Protein AF-A0A0N1NWZ0-F1 (afdb_monomer)

pLDDT: mean 82.3, std 14.48, range [29.67, 97.25]

Secondary structure (DSSP, 8-state):
-HHHHHHHHHHHHHHHHHHHTSB----TTGGGSGGGB--TTTHHHHHHHHHHHHHHHHHHHHHHHHHHHHHHHHHHTSHHHHTSHHHHEEEEEEEEGGGTSGGGHHHHH-TTEEEEEEE---HHHHHHHHHHHHHHHHHHHHHHHHHHHHHHHHHH-TT----TT-PPTT-SPEE-SSSS-S--EEHHHHHHHHHHHHHHHHHHHHHTPPPTTT-SEEEEEEEESSHHHHHHHHH----SSSSTT-SEEES--GGGB-HHHHT--HHHHHHHHHHHHHHHHHHHHTTHHHHHHHHHHT-HHHHHHH-GGGGGGGGS-HHHHHHHHHHHHHHHHHHHHHHHHHHHHHHHHHTT-SBHHHHHHHHHHHHHHHIIIIIIIIHHHSSHHHHHHHHHHH-GGGHHHHHHHHTGGGHHHHHHHHHHHHHHHHHHHHH-HHHHHHHHHIIIII--SHHHHHHHHH-PEEP-HHHHHHHHHHHHHHHHHHTTT-THHHHHHHHHHHHHHHHHHHHHHHTEE--S--TTHHHHHHHHHHHHHHHHHHHHHHHHHHHTT-HHHHHHHHHHHHHHHHHHHHHHHHHHHHHHS--SHHHHHHHHHTTTTTSS-S-----------HHHHHHHHHHHHHHHHHHTS-HHHH-TTHHHH-GGGSPPHHHHHHHH--HHHHTT-PPPPHHHHHHTTS-HHHH-PPPPEE--B-TTSHHHHHHHHHHHTT--EE-TTEEE-TTS-EEE-SS-GGGSTT--PPPP-

Structure (mmCIF, N/CA/C/O backbone):
data_AF-A0A0N1NWZ0-F1
#
_entry.id   AF-A0A0N1NWZ0-F1
#
loop_
_atom_site.group_PDB
_atom_site.id
_atom_site.type_symbol
_atom_site.label_atom_id
_atom_site.label_alt_id
_atom_site.label_comp_id
_atom_site.label_asym_id
_atom_site.label_entity_id
_atom_site.label_seq_id
_atom_site.pdbx_PDB_ins_code
_atom_site.Cartn_x
_atom_site.Cartn_y
_atom_site.Cartn_z
_atom_site.occupancy
_atom_site.B_iso_or_equiv
_atom_site.auth_seq_id
_atom_site.auth_comp_id
_atom_site.auth_asym_id
_atom_site.auth_atom_id
_atom_site.pdbx_PDB_model_num
ATOM 1 N N . MET A 1 1 ? 17.265 -8.570 -7.834 1.00 86.12 1 MET A N 1
ATOM 2 C CA . MET A 1 1 ? 18.543 -9.294 -7.674 1.00 86.12 1 MET A CA 1
ATOM 3 C C . MET A 1 1 ? 18.855 -10.140 -8.901 1.00 86.12 1 MET A C 1
ATOM 5 O O . MET A 1 1 ? 19.815 -9.799 -9.568 1.00 86.12 1 MET A O 1
ATOM 9 N N . ILE A 1 2 ? 18.051 -11.162 -9.239 1.00 88.00 2 ILE A N 1
ATOM 10 C CA . ILE A 1 2 ? 18.296 -12.056 -10.395 1.00 88.00 2 ILE A CA 1
ATOM 11 C C . ILE A 1 2 ? 18.558 -11.266 -11.688 1.00 88.00 2 ILE A C 1
ATOM 13 O O . ILE A 1 2 ? 19.605 -11.437 -12.300 1.00 88.00 2 ILE A O 1
ATOM 17 N N . ILE A 1 3 ? 17.677 -10.314 -12.025 1.00 91.25 3 ILE A N 1
ATOM 18 C CA . ILE A 1 3 ? 17.849 -9.412 -13.180 1.00 91.25 3 ILE A CA 1
ATOM 19 C C . ILE A 1 3 ? 19.208 -8.691 -13.156 1.00 91.25 3 ILE A C 1
ATOM 21 O O . ILE A 1 3 ? 19.874 -8.596 -14.181 1.00 91.25 3 ILE A O 1
ATOM 25 N N . CYS A 1 4 ? 19.647 -8.206 -11.991 1.00 92.56 4 CYS A N 1
ATOM 26 C CA . CYS A 1 4 ? 20.913 -7.486 -11.861 1.00 92.56 4 CYS A CA 1
ATOM 27 C C . CYS A 1 4 ? 22.122 -8.411 -12.039 1.00 92.56 4 CYS A C 1
ATOM 29 O O . CYS A 1 4 ? 23.080 -8.017 -12.691 1.00 92.56 4 CYS A O 1
ATOM 31 N N . VAL A 1 5 ? 22.075 -9.631 -11.490 1.00 92.19 5 VAL A N 1
ATOM 32 C CA . VAL A 1 5 ? 23.157 -10.624 -11.620 1.00 92.19 5 VAL A CA 1
ATOM 33 C C . VAL A 1 5 ? 23.299 -11.069 -13.073 1.00 92.19 5 VAL A C 1
ATOM 35 O O . VAL A 1 5 ? 24.397 -11.013 -13.615 1.00 92.19 5 VAL A O 1
ATOM 38 N N . LEU A 1 6 ? 22.190 -11.418 -13.733 1.00 90.69 6 LEU A N 1
ATOM 39 C CA . LEU A 1 6 ? 22.188 -11.739 -15.165 1.00 90.69 6 LEU A CA 1
ATOM 40 C C . LEU A 1 6 ? 22.669 -10.552 -16.002 1.00 90.69 6 LEU A C 1
ATOM 42 O O . LEU A 1 6 ? 23.452 -10.720 -16.933 1.00 90.69 6 LEU A O 1
ATOM 46 N N . GLY A 1 7 ? 22.268 -9.340 -15.620 1.00 90.50 7 GLY A N 1
ATOM 47 C CA . GLY A 1 7 ? 22.767 -8.113 -16.222 1.00 90.50 7 GLY A CA 1
ATOM 48 C C . GLY A 1 7 ? 24.275 -7.962 -16.073 1.00 90.50 7 GLY A C 1
ATOM 49 O O . GLY A 1 7 ? 24.928 -7.639 -17.055 1.00 90.50 7 GLY A O 1
ATOM 50 N N . CYS A 1 8 ? 24.858 -8.245 -14.905 1.00 93.12 8 CYS A N 1
ATOM 51 C CA . CYS A 1 8 ? 26.313 -8.224 -14.728 1.00 93.12 8 CYS A CA 1
ATOM 52 C C . CYS A 1 8 ? 26.993 -9.245 -15.648 1.00 93.12 8 CYS A C 1
ATOM 54 O O . CYS A 1 8 ? 27.936 -8.891 -16.347 1.00 93.12 8 CYS A O 1
ATOM 56 N N . LEU A 1 9 ? 26.476 -10.477 -15.713 1.00 91.56 9 LEU A N 1
ATOM 57 C CA . LEU A 1 9 ? 27.035 -11.538 -16.559 1.00 91.56 9 LEU A CA 1
ATOM 58 C C . LEU A 1 9 ? 27.003 -11.191 -18.055 1.00 91.56 9 LEU A C 1
ATOM 60 O O . LEU A 1 9 ? 27.929 -11.545 -18.776 1.00 91.56 9 LEU A O 1
ATOM 64 N N . LEU A 1 10 ? 25.969 -10.484 -18.518 1.00 90.56 10 LEU A N 1
ATOM 65 C CA . LEU A 1 10 ? 25.831 -10.085 -19.922 1.00 90.56 10 LEU A CA 1
ATOM 66 C C . LEU A 1 10 ? 26.576 -8.784 -20.250 1.00 90.56 10 LEU A C 1
ATOM 68 O O . LEU A 1 10 ? 27.261 -8.685 -21.265 1.00 90.56 10 LEU A O 1
ATOM 72 N N . THR A 1 11 ? 26.434 -7.763 -19.406 1.00 92.06 11 THR A N 1
ATOM 73 C CA . THR A 1 11 ? 26.931 -6.412 -19.701 1.00 92.06 11 THR A CA 1
ATOM 74 C C . THR A 1 11 ? 28.401 -6.235 -19.342 1.00 92.06 11 THR A C 1
ATOM 76 O O . THR A 1 11 ? 29.104 -5.537 -20.065 1.00 92.06 11 THR A O 1
ATOM 79 N N . TRP A 1 12 ? 28.909 -6.850 -18.268 1.00 93.75 12 TRP A N 1
ATOM 80 C CA . TRP A 1 12 ? 30.276 -6.587 -17.809 1.00 93.75 12 TRP A CA 1
ATOM 81 C C . TRP A 1 12 ? 31.357 -7.098 -18.761 1.00 93.75 12 TRP A C 1
ATOM 83 O O . TRP A 1 12 ? 32.248 -6.310 -19.078 1.00 93.75 12 TRP A O 1
ATOM 93 N N . PRO A 1 13 ? 31.293 -8.343 -19.274 1.00 93.88 13 PRO A N 1
ATOM 94 C CA . PRO A 1 13 ? 32.344 -8.864 -20.146 1.00 93.88 13 PRO A CA 1
ATOM 95 C C . PRO A 1 13 ? 32.468 -8.110 -21.472 1.00 93.88 13 PRO A C 1
ATOM 97 O O . PRO A 1 13 ? 33.534 -8.123 -22.077 1.00 93.88 13 PRO A O 1
ATOM 100 N N . ILE A 1 14 ? 31.392 -7.458 -21.926 1.00 92.12 14 ILE A N 1
ATOM 101 C CA . ILE A 1 14 ? 31.348 -6.825 -23.247 1.00 92.12 14 ILE A CA 1
ATOM 102 C C . ILE A 1 14 ? 31.353 -5.297 -23.139 1.00 92.12 14 ILE A C 1
ATOM 104 O O . ILE A 1 14 ? 32.201 -4.645 -23.742 1.00 92.12 14 ILE A O 1
ATOM 108 N N . LEU A 1 15 ? 30.452 -4.697 -22.355 1.00 91.44 15 LEU A N 1
ATOM 109 C CA . LEU A 1 15 ? 30.330 -3.238 -22.282 1.00 91.44 15 LEU A CA 1
ATOM 110 C C . LEU A 1 15 ? 31.455 -2.584 -21.480 1.00 91.44 15 LEU A C 1
ATOM 112 O O . LEU A 1 15 ? 31.869 -1.493 -21.854 1.00 91.44 15 LEU A O 1
ATOM 116 N N . LEU A 1 16 ? 31.989 -3.208 -20.420 1.00 91.19 16 LEU A N 1
ATOM 117 C CA . LEU A 1 16 ? 33.072 -2.573 -19.652 1.00 91.19 16 LEU A CA 1
ATOM 118 C C . LEU A 1 16 ? 34.360 -2.426 -20.478 1.00 91.19 16 LEU A C 1
ATOM 120 O O . LEU A 1 16 ? 34.889 -1.314 -20.505 1.00 91.19 16 LEU A O 1
ATOM 124 N N . PRO A 1 17 ? 34.856 -3.452 -21.205 1.00 91.75 17 PRO A N 1
ATOM 125 C CA . PRO A 1 17 ? 36.017 -3.279 -22.079 1.00 91.75 17 PRO A CA 1
ATOM 126 C C . PRO A 1 17 ? 35.769 -2.291 -23.224 1.00 91.75 17 PRO A C 1
ATOM 128 O O . PRO A 1 17 ? 36.653 -1.497 -23.557 1.00 91.75 17 PRO A O 1
ATOM 131 N N . ILE A 1 18 ? 34.567 -2.306 -23.813 1.00 90.06 18 ILE A N 1
ATOM 132 C CA . ILE A 1 18 ? 34.199 -1.402 -24.912 1.00 90.06 18 ILE A CA 1
ATOM 133 C C . ILE A 1 18 ? 34.152 0.051 -24.439 1.00 90.06 18 ILE A C 1
ATOM 135 O O . ILE A 1 18 ? 34.709 0.917 -25.115 1.00 90.06 18 ILE A O 1
ATOM 139 N N . ASN A 1 19 ? 33.561 0.305 -23.268 1.00 90.00 19 ASN A N 1
ATOM 140 C CA . ASN A 1 19 ? 33.538 1.625 -22.645 1.00 90.00 19 ASN A CA 1
ATOM 141 C C . ASN A 1 19 ? 34.951 2.066 -22.262 1.00 90.00 19 ASN A C 1
ATOM 143 O O . ASN A 1 19 ? 35.368 3.158 -22.630 1.00 90.00 19 ASN A O 1
ATOM 147 N N . ALA A 1 20 ? 35.732 1.197 -21.613 1.00 88.31 20 ALA A N 1
ATOM 148 C CA . ALA A 1 20 ? 37.081 1.523 -21.151 1.00 88.31 20 ALA A CA 1
ATOM 149 C C . ALA A 1 20 ? 38.042 1.891 -22.292 1.00 88.31 20 ALA A C 1
ATOM 151 O O . ALA A 1 20 ? 38.929 2.726 -22.115 1.00 88.31 20 ALA A O 1
ATOM 152 N N . THR A 1 21 ? 37.871 1.273 -23.461 1.00 88.25 21 THR A N 1
ATOM 153 C CA . THR A 1 21 ? 38.675 1.542 -24.662 1.00 88.25 21 THR A CA 1
ATOM 154 C C . THR A 1 21 ? 37.995 2.519 -25.627 1.00 88.25 21 THR A C 1
ATOM 156 O O . THR A 1 21 ? 38.487 2.702 -26.738 1.00 88.25 21 THR A O 1
ATOM 159 N N . GLY A 1 22 ? 36.877 3.138 -25.225 1.00 79.75 22 GLY A N 1
ATOM 160 C CA . GLY A 1 22 ? 35.958 3.916 -26.067 1.00 79.75 22 GLY A CA 1
ATOM 161 C C . GLY A 1 22 ? 36.511 5.209 -26.680 1.00 79.75 22 GLY A C 1
ATOM 162 O O . GLY A 1 22 ? 35.826 5.818 -27.506 1.00 79.75 22 GLY A O 1
ATOM 163 N N . GLY A 1 23 ? 37.742 5.589 -26.326 1.00 79.38 23 GLY A N 1
ATOM 164 C CA . GLY A 1 23 ? 38.471 6.716 -26.912 1.00 79.38 23 GLY A CA 1
ATOM 165 C C . GLY A 1 23 ? 38.087 8.093 -26.364 1.00 79.38 23 GLY A C 1
ATOM 166 O O . GLY A 1 23 ? 38.464 9.085 -26.975 1.00 79.38 23 GLY A O 1
ATOM 167 N N . GLY A 1 24 ? 37.322 8.160 -25.270 1.00 82.00 24 GLY A N 1
ATOM 168 C CA . GLY A 1 24 ? 37.056 9.400 -24.542 1.00 82.00 24 GLY A CA 1
ATOM 169 C C . GLY A 1 24 ? 38.112 9.726 -23.479 1.00 82.00 24 GLY A C 1
ATOM 170 O O . GLY A 1 24 ? 38.973 8.901 -23.155 1.00 82.00 24 GLY A O 1
ATOM 171 N N . ASP A 1 25 ? 37.999 10.937 -22.929 1.00 82.31 25 ASP A N 1
ATOM 172 C CA . ASP A 1 25 ? 38.902 11.501 -21.914 1.00 82.31 25 ASP A CA 1
ATOM 173 C C . ASP A 1 25 ? 38.365 11.342 -20.475 1.00 82.31 25 ASP A C 1
ATOM 175 O O . ASP A 1 25 ? 38.903 11.929 -19.532 1.00 82.31 25 ASP A O 1
ATOM 179 N N . ASP A 1 26 ? 37.294 10.560 -20.281 1.00 80.38 26 ASP A N 1
ATOM 180 C CA . ASP A 1 26 ? 36.695 10.356 -18.961 1.00 80.38 26 ASP A CA 1
ATOM 181 C C . ASP A 1 26 ? 37.645 9.549 -18.054 1.00 80.38 26 ASP A C 1
ATOM 183 O O . ASP A 1 26 ? 38.302 8.587 -18.470 1.00 80.38 26 ASP A O 1
ATOM 187 N N . SER A 1 27 ? 37.716 9.929 -16.774 1.00 80.56 27 SER A N 1
ATOM 188 C CA . SER A 1 27 ? 38.631 9.329 -15.794 1.00 80.56 27 SER A CA 1
ATOM 189 C C . SER A 1 27 ? 37.898 8.476 -14.750 1.00 80.56 27 SER A C 1
ATOM 191 O O . SER A 1 27 ? 36.681 8.550 -14.594 1.00 80.56 27 SER A O 1
ATOM 193 N N . GLN A 1 28 ? 38.646 7.640 -14.022 1.00 84.62 28 GLN A N 1
ATOM 194 C CA . GLN A 1 28 ? 38.130 6.811 -12.922 1.00 84.62 28 GLN A CA 1
ATOM 195 C C . GLN A 1 28 ? 36.945 5.910 -13.335 1.00 84.62 28 GLN A C 1
ATOM 197 O O . GLN A 1 28 ? 37.064 5.133 -14.281 1.00 84.62 28 GLN A O 1
ATOM 202 N N . LEU A 1 29 ? 35.826 5.968 -12.603 1.00 80.38 29 LEU A N 1
ATOM 203 C CA . LEU A 1 29 ? 34.634 5.155 -12.854 1.00 80.38 29 LEU A CA 1
ATOM 204 C C . LEU A 1 29 ? 33.858 5.619 -14.092 1.00 80.38 29 LEU A C 1
ATOM 206 O O . LEU A 1 29 ? 33.220 4.793 -14.744 1.00 80.38 29 LEU A O 1
ATOM 210 N N . ASP A 1 30 ? 33.965 6.897 -14.461 1.00 79.31 30 ASP A N 1
ATOM 211 C CA . ASP A 1 30 ? 33.263 7.454 -15.622 1.00 79.31 30 ASP A CA 1
ATOM 212 C C . ASP A 1 30 ? 33.816 6.883 -16.937 1.00 79.31 30 ASP A C 1
ATOM 214 O O . ASP A 1 30 ? 33.064 6.669 -17.889 1.00 79.31 30 ASP A O 1
ATOM 218 N N . LYS A 1 31 ? 35.093 6.469 -16.945 1.00 84.62 31 LYS A N 1
ATOM 219 C CA . LYS A 1 31 ? 35.723 5.730 -18.053 1.00 84.62 31 LYS A CA 1
ATOM 220 C C . LYS A 1 31 ? 34.989 4.428 -18.410 1.00 84.62 31 LYS A C 1
ATOM 222 O O . LYS A 1 31 ? 35.076 3.943 -19.537 1.00 84.62 31 LYS A O 1
ATOM 227 N N . LEU A 1 32 ? 34.283 3.832 -17.448 1.00 85.25 32 LEU A N 1
ATOM 228 C CA . LEU A 1 32 ? 33.542 2.578 -17.614 1.00 85.25 32 LEU A CA 1
ATOM 229 C C . LEU A 1 32 ? 32.082 2.791 -18.043 1.00 85.25 32 LEU A C 1
ATOM 231 O O . LEU A 1 32 ? 31.353 1.813 -18.238 1.00 85.25 32 LEU A O 1
ATOM 235 N N . ALA A 1 33 ? 31.638 4.038 -18.183 1.00 86.00 33 ALA A N 1
ATOM 236 C CA . ALA A 1 33 ? 30.290 4.383 -18.607 1.00 86.00 33 ALA A CA 1
ATOM 237 C C . ALA A 1 33 ? 30.215 4.650 -20.118 1.00 86.00 33 ALA A C 1
ATOM 239 O O . ALA A 1 33 ? 31.215 4.879 -20.796 1.00 86.00 33 ALA A O 1
ATOM 240 N N . PHE A 1 34 ? 28.989 4.671 -20.642 1.00 85.50 34 PHE A N 1
ATOM 241 C CA . PHE A 1 34 ? 28.687 4.980 -22.041 1.00 85.50 34 PHE A CA 1
ATOM 242 C C . PHE A 1 34 ? 29.262 6.331 -22.502 1.00 85.50 34 PHE A C 1
ATOM 244 O O . PHE A 1 34 ? 29.579 6.494 -23.679 1.00 85.50 34 PHE A O 1
ATOM 251 N N . GLY A 1 35 ? 29.395 7.303 -21.586 1.00 82.00 35 GLY A N 1
ATOM 252 C CA . GLY A 1 35 ? 29.937 8.638 -21.878 1.00 82.00 35 GLY A CA 1
ATOM 253 C C . GLY A 1 35 ? 31.284 8.596 -22.604 1.00 82.00 35 GLY A C 1
ATOM 254 O O . GLY A 1 35 ? 31.483 9.353 -23.558 1.00 82.00 35 GLY A O 1
ATOM 255 N N . ASN A 1 36 ? 32.115 7.609 -22.256 1.00 85.44 36 ASN A N 1
ATOM 256 C CA . ASN A 1 36 ? 33.469 7.440 -22.762 1.00 85.44 36 ASN A CA 1
ATOM 257 C C . ASN A 1 36 ? 33.555 6.862 -24.193 1.00 85.44 36 ASN A C 1
ATOM 259 O O . ASN A 1 36 ? 34.646 6.752 -24.752 1.00 85.44 36 ASN A O 1
ATOM 263 N N . VAL A 1 37 ? 32.432 6.470 -24.810 1.00 86.12 37 VAL A N 1
ATOM 264 C CA . VAL A 1 37 ? 32.411 5.910 -26.173 1.00 86.12 37 VAL A CA 1
ATOM 265 C C . VAL A 1 37 ? 32.231 7.025 -27.203 1.00 86.12 37 VAL A C 1
ATOM 267 O O . VAL A 1 37 ? 31.162 7.633 -27.324 1.00 86.12 37 VAL A O 1
ATOM 270 N N . VAL A 1 38 ? 33.282 7.305 -27.974 1.00 82.19 38 VAL A N 1
ATOM 271 C CA . VAL A 1 38 ? 33.262 8.318 -29.047 1.00 82.19 38 VAL A CA 1
ATOM 272 C C . VAL A 1 38 ? 32.915 7.691 -30.401 1.00 82.19 38 VAL A C 1
ATOM 274 O O . VAL A 1 38 ? 32.163 8.271 -31.181 1.00 82.19 38 VAL A O 1
ATOM 277 N N . GLU A 1 39 ? 33.416 6.486 -30.670 1.00 83.25 39 GLU A N 1
ATOM 278 C CA . GLU A 1 39 ? 33.313 5.838 -31.979 1.00 83.25 39 GLU A CA 1
ATOM 279 C C . GLU A 1 39 ? 31.931 5.210 -32.250 1.00 83.25 39 GLU A C 1
ATOM 281 O O . GLU A 1 39 ? 31.491 4.297 -31.547 1.00 83.25 39 GLU A O 1
ATOM 286 N N . SER A 1 40 ? 31.273 5.616 -33.344 1.00 82.25 40 SER A N 1
ATOM 287 C CA . SER A 1 40 ? 29.914 5.164 -33.688 1.00 82.25 40 SER A CA 1
ATOM 288 C C . SER A 1 40 ? 29.797 3.658 -33.958 1.00 82.25 40 SER A C 1
ATOM 290 O O . SER A 1 40 ? 28.736 3.079 -33.737 1.00 82.25 40 SER A O 1
ATOM 292 N N . ARG A 1 41 ? 30.872 2.991 -34.405 1.00 85.56 41 ARG A N 1
ATOM 293 C CA . ARG A 1 41 ? 30.873 1.535 -34.654 1.00 85.56 41 ARG A CA 1
ATOM 294 C C . ARG A 1 41 ? 30.724 0.727 -33.365 1.00 85.56 41 ARG A C 1
ATOM 296 O O . ARG A 1 41 ? 30.068 -0.310 -33.362 1.00 85.56 41 ARG A O 1
ATOM 303 N N . ARG A 1 42 ? 31.269 1.225 -32.255 1.00 86.50 42 ARG A N 1
ATOM 304 C CA . ARG A 1 42 ? 31.203 0.560 -30.944 1.00 86.50 42 ARG A CA 1
ATOM 305 C C . ARG A 1 42 ? 29.805 0.618 -30.327 1.00 86.50 42 ARG A C 1
ATOM 307 O O . ARG A 1 42 ? 29.451 -0.236 -29.520 1.00 86.50 42 ARG A O 1
ATOM 314 N N . LEU A 1 43 ? 28.974 1.564 -30.767 1.00 89.00 43 LEU A N 1
ATOM 315 C CA . LEU A 1 43 ? 27.588 1.711 -30.312 1.00 89.00 43 LEU A CA 1
ATOM 316 C C . LEU A 1 43 ? 26.692 0.538 -30.731 1.00 89.00 43 LEU A C 1
ATOM 318 O O . LEU A 1 43 ? 25.713 0.253 -30.043 1.00 89.00 43 LEU A O 1
ATOM 322 N N . TYR A 1 44 ? 27.048 -0.196 -31.792 1.00 91.56 44 TYR A N 1
ATOM 323 C CA . TYR A 1 44 ? 26.348 -1.432 -32.156 1.00 91.56 44 TYR A CA 1
ATOM 324 C C . TYR A 1 44 ? 26.437 -2.493 -31.056 1.00 91.56 44 TYR A C 1
ATOM 326 O O . TYR A 1 44 ? 25.473 -3.221 -30.851 1.00 91.56 44 TYR A O 1
ATOM 334 N N . ALA A 1 45 ? 27.533 -2.549 -30.292 1.00 91.44 45 ALA A N 1
ATOM 335 C CA . ALA A 1 45 ? 27.634 -3.478 -29.170 1.00 91.44 45 ALA A CA 1
ATOM 336 C C . ALA A 1 45 ? 26.622 -3.146 -28.063 1.00 91.44 45 ALA A C 1
ATOM 338 O O . ALA A 1 45 ? 25.947 -4.043 -27.560 1.00 91.44 45 ALA A O 1
ATOM 339 N N . HIS A 1 46 ? 26.446 -1.858 -27.740 1.00 91.75 46 HIS A N 1
ATOM 340 C CA . HIS A 1 46 ? 25.405 -1.419 -26.806 1.00 91.75 46 HIS A CA 1
ATOM 341 C C . HIS A 1 46 ? 24.005 -1.731 -27.330 1.00 91.75 46 HIS A C 1
ATOM 343 O O . HIS A 1 46 ? 23.164 -2.181 -26.557 1.00 91.75 46 HIS A O 1
ATOM 349 N N . ALA A 1 47 ? 23.754 -1.532 -28.627 1.00 93.50 47 ALA A N 1
ATOM 350 C CA . ALA A 1 47 ? 22.463 -1.849 -29.226 1.00 93.50 47 ALA A CA 1
ATOM 351 C C . ALA A 1 47 ? 22.156 -3.354 -29.165 1.00 93.50 47 ALA A C 1
ATOM 353 O O . ALA A 1 47 ? 21.086 -3.740 -28.703 1.00 93.50 47 ALA A O 1
ATOM 354 N N . THR A 1 48 ? 23.102 -4.213 -29.547 1.00 94.12 48 THR A N 1
ATOM 355 C CA . THR A 1 48 ? 22.928 -5.673 -29.503 1.00 94.12 48 THR A CA 1
ATOM 356 C C . THR A 1 48 ? 22.730 -6.182 -28.076 1.00 94.12 48 THR A C 1
ATOM 358 O O . THR A 1 48 ? 21.856 -7.010 -27.828 1.00 94.12 48 THR A O 1
ATOM 361 N N . ILE A 1 49 ? 23.489 -5.663 -27.109 1.00 94.38 49 ILE A N 1
ATOM 362 C CA . ILE A 1 49 ? 23.336 -6.062 -25.703 1.00 94.38 49 ILE A CA 1
ATOM 363 C C . ILE A 1 49 ? 22.020 -5.564 -25.124 1.00 94.38 49 ILE A C 1
ATOM 365 O O . ILE A 1 49 ? 21.390 -6.300 -24.370 1.00 94.38 49 ILE A O 1
ATOM 369 N N . ALA A 1 50 ? 21.564 -4.370 -25.509 1.00 94.50 50 ALA A N 1
ATOM 370 C CA . ALA A 1 50 ? 20.248 -3.884 -25.121 1.00 94.50 50 ALA A CA 1
ATOM 371 C C . ALA A 1 50 ? 19.142 -4.829 -25.610 1.00 94.50 50 ALA A C 1
ATOM 373 O O . ALA A 1 50 ? 18.280 -5.186 -24.817 1.00 94.50 50 ALA A O 1
ATOM 374 N N . TRP A 1 51 ? 19.207 -5.318 -26.853 1.00 95.06 51 TRP A N 1
ATOM 375 C CA . TRP A 1 51 ? 18.262 -6.315 -27.374 1.00 95.06 51 TRP A CA 1
ATOM 376 C C . TRP A 1 51 ? 18.239 -7.600 -26.539 1.00 95.06 51 TRP A C 1
ATOM 378 O O . TRP A 1 51 ? 17.175 -8.035 -26.096 1.00 95.06 51 TRP A O 1
ATOM 388 N N . VAL A 1 52 ? 19.411 -8.190 -26.285 1.00 94.31 52 VAL A N 1
ATOM 389 C CA . VAL A 1 52 ? 19.522 -9.440 -25.514 1.00 94.31 52 VAL A CA 1
ATOM 390 C C . VAL A 1 52 ? 19.051 -9.238 -24.073 1.00 94.31 52 VAL A C 1
ATOM 392 O O . VAL A 1 52 ? 18.273 -10.036 -23.547 1.00 94.31 52 VAL A O 1
ATOM 395 N N . PHE A 1 53 ? 19.494 -8.162 -23.422 1.00 93.88 53 PHE A N 1
ATOM 396 C CA . PHE A 1 53 ? 19.205 -7.927 -22.014 1.00 93.88 53 PHE A CA 1
ATOM 397 C C . PHE A 1 53 ? 17.752 -7.503 -21.776 1.00 93.88 53 PHE A C 1
ATOM 399 O O . PHE A 1 53 ? 17.105 -8.058 -20.889 1.00 93.88 53 PHE A O 1
ATOM 406 N N . VAL A 1 54 ? 17.204 -6.588 -22.585 1.00 94.81 54 VAL A N 1
ATOM 407 C CA . VAL A 1 54 ? 15.786 -6.196 -22.507 1.00 94.81 54 VAL A CA 1
ATOM 408 C C . VAL A 1 54 ? 14.884 -7.389 -22.801 1.00 94.81 54 VAL A C 1
ATOM 410 O O . VAL A 1 54 ? 13.965 -7.645 -22.022 1.00 94.81 54 VAL A O 1
ATOM 413 N N . GLY A 1 55 ? 15.182 -8.172 -23.845 1.00 93.12 55 GLY A N 1
ATOM 414 C CA . GLY A 1 55 ? 14.449 -9.404 -24.141 1.00 93.12 55 GLY A CA 1
ATOM 415 C C . GLY A 1 55 ? 14.450 -10.366 -22.951 1.00 93.12 55 GLY A C 1
ATOM 416 O O . GLY A 1 55 ? 13.394 -10.833 -22.526 1.00 93.12 55 GLY A O 1
ATOM 417 N N . THR A 1 56 ? 15.613 -10.574 -22.328 1.00 91.44 56 THR A N 1
ATOM 418 C CA . THR A 1 56 ? 15.744 -11.413 -21.125 1.00 91.44 56 THR A CA 1
ATOM 419 C C . THR A 1 56 ? 14.922 -10.871 -19.950 1.00 91.44 56 THR A C 1
ATOM 421 O O . THR A 1 56 ? 14.227 -11.637 -19.288 1.00 91.44 56 THR A O 1
ATOM 424 N N . ILE A 1 57 ? 14.943 -9.557 -19.690 1.00 93.06 57 ILE A N 1
ATOM 425 C CA . ILE A 1 57 ? 14.145 -8.935 -18.617 1.00 93.06 57 ILE A CA 1
ATOM 426 C C . ILE A 1 57 ? 12.652 -9.155 -18.850 1.00 93.06 57 ILE A C 1
ATOM 428 O O . ILE A 1 57 ? 11.932 -9.542 -17.930 1.00 93.06 57 ILE A O 1
ATOM 432 N N . VAL A 1 58 ? 12.181 -8.909 -20.068 1.00 92.69 58 VAL A N 1
ATOM 433 C CA . VAL A 1 58 ? 10.768 -9.030 -20.430 1.00 92.69 58 VAL A CA 1
ATOM 434 C C . VAL A 1 58 ? 10.291 -10.487 -20.308 1.00 92.69 58 VAL A C 1
ATOM 436 O O . VAL A 1 58 ? 9.191 -10.737 -19.799 1.00 92.69 58 VAL A O 1
ATOM 439 N N . LEU A 1 59 ? 11.138 -11.456 -20.670 1.00 89.25 59 LEU A N 1
ATOM 440 C CA . LEU A 1 59 ? 10.883 -12.882 -20.442 1.00 89.25 59 LEU A CA 1
ATOM 441 C C . LEU A 1 59 ? 10.841 -13.228 -18.949 1.00 89.25 59 LEU A C 1
ATOM 443 O O . LEU A 1 59 ? 9.888 -13.875 -18.518 1.00 89.25 59 LEU A O 1
ATOM 447 N N . ILE A 1 60 ? 11.789 -12.735 -18.139 1.00 89.81 60 ILE A N 1
ATOM 448 C CA . ILE A 1 60 ? 11.780 -12.919 -16.674 1.00 89.81 60 ILE A CA 1
ATOM 449 C C . ILE A 1 60 ? 10.489 -12.370 -16.073 1.00 89.81 60 ILE A C 1
ATOM 451 O O . ILE A 1 60 ? 9.830 -13.065 -15.308 1.00 89.81 60 ILE A O 1
ATOM 455 N N . ILE A 1 61 ? 10.094 -11.145 -16.432 1.00 91.56 61 ILE A N 1
ATOM 456 C CA . ILE A 1 61 ? 8.856 -10.528 -15.938 1.00 91.56 61 ILE A CA 1
ATOM 457 C C . ILE A 1 61 ? 7.653 -11.407 -16.293 1.00 91.56 61 ILE A C 1
ATOM 459 O O . ILE A 1 61 ? 6.785 -11.632 -15.454 1.00 91.56 61 ILE A O 1
ATOM 463 N N . THR A 1 62 ? 7.600 -11.931 -17.517 1.00 89.88 62 THR A N 1
ATOM 464 C CA . THR A 1 62 ? 6.497 -12.794 -17.965 1.00 89.88 62 THR A CA 1
ATOM 465 C C . THR A 1 62 ? 6.472 -14.118 -17.196 1.00 89.88 62 THR A C 1
ATOM 467 O O . THR A 1 62 ? 5.420 -14.517 -16.696 1.00 89.88 62 THR A O 1
ATOM 470 N N . ARG A 1 63 ? 7.633 -14.762 -17.038 1.00 87.06 63 ARG A N 1
ATOM 471 C CA . ARG A 1 63 ? 7.811 -16.011 -16.285 1.00 87.06 63 ARG A CA 1
ATOM 472 C C . ARG A 1 63 ? 7.418 -15.849 -14.820 1.00 87.06 63 ARG A C 1
ATOM 474 O O . ARG A 1 63 ? 6.653 -16.656 -14.306 1.00 87.06 63 ARG A O 1
ATOM 481 N N . GLU A 1 64 ? 7.884 -14.794 -14.156 1.00 88.75 64 GLU A N 1
ATOM 482 C CA . GLU A 1 64 ? 7.547 -14.518 -12.753 1.00 88.75 64 GLU A CA 1
ATOM 483 C C . GLU A 1 64 ? 6.058 -14.219 -12.560 1.00 88.75 64 GLU A C 1
ATOM 485 O O . GLU A 1 64 ? 5.467 -14.624 -11.560 1.00 88.75 64 GLU A O 1
ATOM 490 N N . ARG A 1 65 ? 5.414 -13.554 -13.525 1.00 89.81 65 ARG A N 1
ATOM 491 C CA . ARG A 1 65 ? 3.960 -13.343 -13.488 1.00 89.81 65 ARG A CA 1
ATOM 492 C C . ARG A 1 65 ? 3.196 -14.659 -13.598 1.00 89.81 65 ARG A C 1
ATOM 494 O O . ARG A 1 65 ? 2.287 -14.882 -12.805 1.00 89.81 65 ARG A O 1
ATOM 501 N N . LEU A 1 66 ? 3.581 -15.535 -14.527 1.00 86.94 66 LEU A N 1
ATOM 502 C CA . LEU A 1 66 ? 3.002 -16.878 -14.660 1.00 86.94 66 LEU A CA 1
ATOM 503 C C . LEU A 1 66 ? 3.206 -17.714 -13.392 1.00 86.94 66 LEU A C 1
ATOM 505 O O . LEU A 1 66 ? 2.264 -18.341 -12.903 1.00 86.94 66 LEU A O 1
ATOM 509 N N . PHE A 1 67 ? 4.408 -17.671 -12.818 1.00 85.81 67 PHE A N 1
ATOM 510 C CA . PHE A 1 67 ? 4.708 -18.343 -11.559 1.00 85.81 67 PHE A CA 1
ATOM 511 C C . PHE A 1 67 ? 3.846 -17.810 -10.407 1.00 85.81 67 PHE A C 1
ATOM 513 O O . PHE A 1 67 ? 3.250 -18.591 -9.672 1.00 85.81 67 PHE A O 1
ATOM 520 N N . ALA A 1 68 ? 3.704 -16.489 -10.277 1.00 88.50 68 ALA A N 1
ATOM 521 C CA . ALA A 1 68 ? 2.875 -15.880 -9.240 1.00 88.50 68 ALA A CA 1
ATOM 522 C C . ALA A 1 68 ? 1.385 -16.225 -9.381 1.00 88.50 68 ALA A C 1
ATOM 524 O O . ALA A 1 68 ? 0.707 -16.402 -8.368 1.00 88.50 68 ALA A O 1
ATOM 525 N N . ILE A 1 69 ? 0.876 -16.335 -10.614 1.00 87.75 69 ILE A N 1
ATOM 526 C CA . ILE A 1 69 ? -0.486 -16.819 -10.881 1.00 87.75 69 ILE A CA 1
ATOM 527 C C . ILE A 1 69 ? -0.615 -18.267 -10.397 1.00 87.75 69 ILE A C 1
ATOM 529 O O . ILE A 1 69 ? -1.493 -18.552 -9.589 1.00 87.75 69 ILE A O 1
ATOM 533 N N . SER A 1 70 ? 0.301 -19.142 -10.813 1.00 86.44 70 SER A N 1
ATOM 534 C CA . SER A 1 70 ? 0.294 -20.571 -10.459 1.00 86.44 70 SER A CA 1
ATOM 535 C C . SER A 1 70 ? 0.399 -20.788 -8.944 1.00 86.44 70 SER A C 1
ATOM 537 O O . SER A 1 70 ? -0.333 -21.584 -8.366 1.00 86.44 70 SER A O 1
ATOM 539 N N . LEU A 1 71 ? 1.245 -20.008 -8.266 1.00 87.62 71 LEU A N 1
ATOM 540 C CA . LEU A 1 71 ? 1.391 -20.044 -6.813 1.00 87.62 71 LEU A CA 1
ATOM 541 C C . LEU A 1 71 ? 0.130 -19.559 -6.093 1.00 87.62 71 LEU A C 1
ATOM 543 O O . LEU A 1 71 ? -0.266 -20.128 -5.078 1.00 87.62 71 LEU A O 1
ATOM 547 N N . ARG A 1 72 ? -0.513 -18.501 -6.602 1.00 88.50 72 ARG A N 1
ATOM 548 C CA . ARG A 1 72 ? -1.776 -18.015 -6.034 1.00 88.50 72 ARG A CA 1
ATOM 549 C C . ARG A 1 72 ? -2.876 -19.057 -6.182 1.00 88.50 72 ARG A C 1
ATOM 551 O O . ARG A 1 72 ? -3.658 -19.240 -5.255 1.00 88.50 72 ARG A O 1
ATOM 558 N N . ASN A 1 73 ? -2.934 -19.682 -7.346 1.00 87.31 73 ASN A N 1
ATOM 559 C CA . ASN A 1 73 ? -3.874 -20.734 -7.665 1.00 87.31 73 ASN A CA 1
ATOM 560 C C . ASN A 1 73 ? -3.714 -21.921 -6.707 1.00 87.31 73 ASN A C 1
ATOM 562 O O . ASN A 1 73 ? -4.657 -22.248 -5.994 1.00 87.31 73 ASN A O 1
ATOM 566 N N . ALA A 1 74 ? -2.488 -22.431 -6.564 1.00 87.38 74 ALA A N 1
ATOM 567 C CA . ALA A 1 74 ? -2.154 -23.501 -5.624 1.00 87.38 74 ALA A CA 1
ATOM 568 C C . ALA A 1 74 ? -2.465 -23.139 -4.166 1.00 87.38 74 ALA A C 1
ATOM 570 O O . ALA A 1 74 ? -2.914 -23.974 -3.392 1.00 87.38 74 ALA A O 1
ATOM 571 N N . TYR A 1 75 ? -2.252 -21.881 -3.769 1.00 87.25 75 TYR A N 1
ATOM 572 C CA . TYR A 1 75 ? -2.616 -21.427 -2.427 1.00 87.25 75 TYR A CA 1
ATOM 573 C C . TYR A 1 75 ? -4.135 -21.406 -2.205 1.00 87.25 75 TYR A C 1
ATOM 575 O O . TYR A 1 75 ? -4.599 -21.651 -1.093 1.00 87.25 75 TYR A O 1
ATOM 583 N N . ALA A 1 76 ? -4.915 -21.083 -3.238 1.00 86.62 76 ALA A N 1
ATOM 584 C CA . ALA A 1 76 ? -6.366 -20.984 -3.141 1.00 86.62 76 ALA A CA 1
ATOM 585 C C . ALA A 1 76 ? -7.059 -22.351 -3.038 1.00 86.62 76 ALA A C 1
ATOM 587 O O . ALA A 1 76 ? -8.134 -22.398 -2.447 1.00 86.62 76 ALA A O 1
ATOM 588 N N . THR A 1 77 ? -6.437 -23.417 -3.555 1.00 84.69 77 THR A N 1
ATOM 589 C CA . THR A 1 77 ? -6.919 -24.810 -3.494 1.00 84.69 77 THR A CA 1
ATOM 590 C C . THR A 1 77 ? -6.493 -25.555 -2.223 1.00 84.69 77 THR A C 1
ATOM 592 O O . THR A 1 77 ? -6.846 -26.713 -2.024 1.00 84.69 77 THR A O 1
ATOM 595 N N . LEU A 1 78 ? -5.727 -24.926 -1.322 1.00 85.25 78 LEU A N 1
ATOM 596 C CA . LEU A 1 78 ? -5.394 -25.547 -0.037 1.00 85.25 78 LEU A CA 1
ATOM 597 C C . LEU A 1 78 ? -6.667 -25.744 0.798 1.00 85.25 78 LEU A C 1
ATOM 599 O O . LEU A 1 78 ? -7.428 -24.796 0.995 1.00 85.25 78 LEU A O 1
ATOM 603 N N . ARG A 1 79 ? -6.841 -26.929 1.397 1.00 81.62 79 ARG A N 1
ATOM 604 C CA . ARG A 1 79 ? -8.046 -27.318 2.160 1.00 81.62 79 ARG A CA 1
ATOM 605 C C . ARG A 1 79 ? -8.457 -26.292 3.220 1.00 81.62 79 ARG A C 1
ATOM 607 O O . ARG A 1 79 ? -9.626 -25.957 3.363 1.00 81.62 79 ARG A O 1
ATOM 614 N N . HIS A 1 80 ? -7.485 -25.753 3.952 1.00 80.62 80 HIS A N 1
ATOM 615 C CA . HIS A 1 80 ? -7.696 -24.756 5.012 1.00 80.62 80 HIS A CA 1
ATOM 616 C C . HIS A 1 80 ? -7.906 -23.312 4.501 1.00 80.62 80 HIS A C 1
ATOM 618 O O . HIS A 1 80 ? -8.044 -22.373 5.297 1.00 80.62 80 HIS A O 1
ATOM 624 N N . VAL A 1 81 ? -7.788 -23.088 3.191 1.00 83.88 81 VAL A N 1
ATOM 625 C CA . VAL A 1 81 ? -8.099 -21.830 2.497 1.00 83.88 81 VAL A CA 1
ATOM 626 C C . VAL A 1 81 ? -9.457 -21.954 1.823 1.00 83.88 81 VAL A C 1
ATOM 628 O O . VAL A 1 81 ? -10.279 -21.053 1.973 1.00 83.88 81 VAL A O 1
ATOM 631 N N . GLU A 1 82 ? -9.721 -23.069 1.152 1.00 83.94 82 GLU A N 1
ATOM 632 C CA . GLU A 1 82 ? -11.013 -23.374 0.539 1.00 83.94 82 GLU A CA 1
ATOM 633 C C . GLU A 1 82 ? -12.141 -23.461 1.581 1.00 83.94 82 GLU A C 1
ATOM 635 O O . GLU A 1 82 ? -13.234 -22.929 1.370 1.00 83.94 82 GLU A O 1
ATOM 640 N N . SER A 1 83 ? -11.866 -24.066 2.744 1.00 82.94 83 SER A N 1
ATOM 641 C CA . SER A 1 83 ? -12.835 -24.172 3.841 1.00 82.94 83 SER A CA 1
ATOM 642 C C . SER A 1 83 ? -13.183 -22.831 4.494 1.00 82.94 83 SER A C 1
ATOM 644 O O . SER A 1 83 ? -14.175 -22.752 5.222 1.00 82.94 83 SER A O 1
ATOM 646 N N . ARG A 1 84 ? -12.401 -21.768 4.248 1.00 86.38 84 ARG A N 1
ATOM 647 C CA . ARG A 1 84 ? -12.660 -20.439 4.818 1.00 86.38 84 ARG A CA 1
ATOM 648 C C . ARG A 1 84 ? -13.945 -19.861 4.251 1.00 86.38 84 ARG A C 1
ATOM 650 O O . ARG A 1 84 ? -14.195 -19.920 3.045 1.00 86.38 84 ARG A O 1
ATOM 657 N N . LEU A 1 85 ? -14.704 -19.193 5.113 1.00 88.62 85 LEU A N 1
ATOM 658 C CA . LEU A 1 85 ? -15.926 -18.506 4.716 1.00 88.62 85 LEU A CA 1
ATOM 659 C C . LEU A 1 85 ? -15.614 -17.435 3.668 1.00 88.62 85 LEU A C 1
ATOM 661 O O . LEU A 1 85 ? -16.322 -17.314 2.670 1.00 88.62 85 LEU A O 1
ATOM 665 N N . SER A 1 86 ? -14.505 -16.710 3.841 1.00 89.75 86 SER A N 1
ATOM 666 C CA . SER A 1 86 ? -14.102 -15.672 2.893 1.00 89.75 86 SER A CA 1
ATOM 667 C C . SER A 1 86 ? -13.961 -16.185 1.455 1.00 89.75 86 SER A C 1
ATOM 669 O O . SER A 1 86 ? -14.382 -15.490 0.530 1.00 89.75 86 SER A O 1
ATOM 671 N N . SER A 1 87 ? -13.466 -17.406 1.239 1.00 89.69 87 SER A N 1
ATOM 672 C CA . SER A 1 87 ? -13.296 -17.998 -0.099 1.00 89.69 87 SER A CA 1
ATOM 673 C C . SER A 1 87 ? -14.618 -18.284 -0.817 1.00 89.69 87 SER A C 1
ATOM 675 O O . SER A 1 87 ? -14.682 -18.213 -2.046 1.00 89.69 87 SER A O 1
ATOM 677 N N . LYS A 1 88 ? -15.686 -18.538 -0.056 1.00 91.75 88 LYS A N 1
ATOM 678 C CA . LYS A 1 88 ? -17.034 -18.838 -0.561 1.00 91.75 88 LYS A CA 1
ATOM 679 C C . LYS A 1 88 ? -17.941 -17.611 -0.657 1.00 91.75 88 LYS A C 1
ATOM 681 O O . LYS A 1 88 ? -19.026 -17.694 -1.229 1.00 91.75 88 LYS A O 1
ATOM 686 N N . VAL A 1 89 ? -17.505 -16.469 -0.124 1.00 93.56 89 VAL A N 1
ATOM 687 C CA . VAL A 1 89 ? -18.284 -15.228 -0.088 1.00 93.56 89 VAL A CA 1
ATOM 688 C C . VAL A 1 89 ? -17.817 -14.229 -1.147 1.00 93.56 89 VAL A C 1
ATOM 690 O O . VAL A 1 89 ? -16.622 -13.967 -1.332 1.00 93.56 89 VAL A O 1
ATOM 693 N N . VAL A 1 90 ? -18.787 -13.616 -1.827 1.00 94.12 90 VAL A N 1
ATOM 694 C CA . VAL A 1 90 ? -18.565 -12.523 -2.781 1.00 94.12 90 VAL A CA 1
ATOM 695 C C . VAL A 1 90 ? -19.278 -11.262 -2.302 1.00 94.12 90 VAL A C 1
ATOM 697 O O . VAL A 1 90 ? -20.472 -11.277 -2.014 1.00 94.12 90 VAL A O 1
ATOM 700 N N . LEU A 1 91 ? -18.535 -10.159 -2.249 1.00 94.12 91 LEU A N 1
ATOM 701 C CA . LEU A 1 91 ? -19.044 -8.813 -2.025 1.00 94.12 91 LEU A CA 1
ATOM 702 C C . LEU A 1 91 ? -19.514 -8.215 -3.352 1.00 94.12 91 LEU A C 1
ATOM 704 O O . LEU A 1 91 ? -18.709 -8.005 -4.265 1.00 94.12 91 LEU A O 1
ATOM 708 N N . PHE A 1 92 ? -20.799 -7.892 -3.418 1.00 93.25 92 PHE A N 1
ATOM 709 C CA . PHE A 1 92 ? -21.426 -7.123 -4.481 1.00 93.25 92 PHE A CA 1
ATOM 710 C C . PHE A 1 92 ? -21.760 -5.726 -3.964 1.00 93.25 92 PHE A C 1
ATOM 712 O O . PHE A 1 92 ? -22.364 -5.565 -2.907 1.00 93.25 92 PHE A O 1
ATOM 719 N N . LEU A 1 93 ? -21.362 -4.704 -4.714 1.00 91.38 93 LEU A N 1
ATOM 720 C CA . LEU A 1 93 ? -21.650 -3.306 -4.393 1.00 91.38 93 LEU A CA 1
ATOM 721 C C . LEU A 1 93 ? -22.677 -2.750 -5.372 1.00 91.38 93 LEU A C 1
ATOM 723 O O . LEU A 1 93 ? -22.774 -3.232 -6.500 1.00 91.38 93 LEU A O 1
ATOM 727 N N . SER A 1 94 ? -23.421 -1.728 -4.944 1.00 89.00 94 SER A N 1
ATOM 728 C CA . SER A 1 94 ? -24.440 -1.077 -5.777 1.00 89.00 94 SER A CA 1
ATOM 729 C C . SER A 1 94 ? -25.480 -2.086 -6.286 1.00 89.00 94 SER A C 1
ATOM 731 O O . SER A 1 94 ? -25.784 -2.164 -7.476 1.00 89.00 94 SER A O 1
ATOM 733 N N . VAL A 1 95 ? -25.967 -2.924 -5.369 1.00 90.19 95 VAL A N 1
ATOM 734 C CA . VAL A 1 95 ? -26.989 -3.943 -5.628 1.00 90.19 95 VAL A CA 1
ATOM 735 C C . VAL A 1 95 ? -28.357 -3.250 -5.691 1.00 90.19 95 VAL A C 1
ATOM 737 O O . VAL A 1 95 ? -28.667 -2.496 -4.764 1.00 90.19 95 VAL A O 1
ATOM 740 N N . PRO A 1 96 ? -29.159 -3.459 -6.754 1.00 88.44 96 PRO A N 1
ATOM 741 C CA . PRO A 1 96 ? -30.511 -2.912 -6.855 1.00 88.44 96 PRO A CA 1
ATOM 742 C C . PRO A 1 96 ? -31.427 -3.434 -5.749 1.00 88.44 96 PRO A C 1
ATOM 744 O O . PRO A 1 96 ? -31.268 -4.571 -5.307 1.00 88.44 96 PRO A O 1
ATOM 747 N N . LYS A 1 97 ? -32.429 -2.634 -5.371 1.00 85.81 97 LYS A N 1
ATOM 748 C CA . LYS A 1 97 ? -33.408 -2.959 -4.324 1.00 85.81 97 LYS A CA 1
ATOM 749 C C . LYS A 1 97 ? -33.983 -4.379 -4.425 1.00 85.81 97 LYS A C 1
ATOM 751 O O . LYS A 1 97 ? -33.986 -5.094 -3.433 1.00 85.81 97 LYS A O 1
ATOM 756 N N . ASP A 1 98 ? -34.388 -4.811 -5.620 1.00 85.75 98 ASP A N 1
ATOM 757 C CA . ASP A 1 98 ? -35.015 -6.129 -5.819 1.00 85.75 98 ASP A CA 1
ATOM 758 C C . ASP A 1 98 ? -34.108 -7.313 -5.452 1.00 85.75 98 ASP A C 1
ATOM 760 O O . ASP A 1 98 ? -34.605 -8.390 -5.131 1.00 85.75 98 ASP A O 1
ATOM 764 N N . ALA A 1 99 ? -32.789 -7.120 -5.520 1.00 85.81 99 ALA A N 1
ATOM 765 C CA . ALA A 1 99 ? -31.786 -8.142 -5.238 1.00 85.81 99 ALA A CA 1
ATOM 766 C C . ALA A 1 99 ? -31.226 -8.064 -3.807 1.00 85.81 99 ALA A C 1
ATOM 768 O O . ALA A 1 99 ? -30.357 -8.864 -3.460 1.00 85.81 99 ALA A O 1
ATOM 769 N N . LEU A 1 100 ? -31.682 -7.100 -2.995 1.00 85.69 100 LEU A N 1
ATOM 770 C CA . LEU A 1 100 ? -31.342 -7.002 -1.570 1.00 85.69 100 LEU A CA 1
ATOM 771 C C . LEU A 1 100 ? -32.218 -7.911 -0.699 1.00 85.69 100 LEU A C 1
ATOM 773 O O . LEU A 1 100 ? -31.800 -8.273 0.401 1.00 85.69 100 LEU A O 1
ATOM 777 N N . ASP A 1 101 ? -33.409 -8.270 -1.180 1.00 84.06 101 ASP A N 1
ATOM 778 C CA . ASP A 1 101 ? -34.347 -9.119 -0.452 1.00 84.06 101 ASP A CA 1
ATOM 779 C C . ASP A 1 101 ? -33.869 -10.579 -0.422 1.00 84.06 101 ASP A C 1
ATOM 781 O O . ASP A 1 101 ? -33.613 -11.199 -1.459 1.00 84.06 101 ASP A O 1
ATOM 785 N N . GLU A 1 102 ? -33.797 -11.152 0.782 1.00 83.25 102 GLU A N 1
ATOM 786 C CA . GLU A 1 102 ? -33.301 -12.515 1.015 1.00 83.25 102 GLU A CA 1
ATOM 787 C C . GLU A 1 102 ? -34.177 -13.581 0.332 1.00 83.25 102 GLU A C 1
ATOM 789 O O . GLU A 1 102 ? -33.664 -14.561 -0.204 1.00 83.25 102 GLU A O 1
ATOM 794 N N . GLU A 1 103 ? -35.491 -13.352 0.236 1.00 85.69 103 GLU A N 1
ATOM 795 C CA . GLU A 1 103 ? -36.431 -14.261 -0.441 1.00 85.69 103 GLU A CA 1
ATOM 796 C C . GLU A 1 103 ? -36.136 -14.418 -1.942 1.00 85.69 103 GLU A C 1
ATOM 798 O O . GLU A 1 103 ? -36.392 -15.468 -2.535 1.00 85.69 103 GLU A O 1
ATOM 803 N N . ARG A 1 104 ? -35.568 -13.383 -2.572 1.00 86.19 104 ARG A N 1
ATOM 804 C CA . ARG A 1 104 ? -35.219 -13.379 -4.001 1.00 86.19 104 ARG A CA 1
ATOM 805 C C . ARG A 1 104 ? -33.753 -13.719 -4.248 1.00 86.19 104 ARG A C 1
ATOM 807 O O . ARG A 1 104 ? -33.309 -13.703 -5.399 1.00 86.19 104 ARG A O 1
ATOM 814 N N . LEU A 1 105 ? -33.001 -14.086 -3.210 1.00 87.56 105 LEU A N 1
ATOM 815 C CA . LEU A 1 105 ? -31.572 -14.369 -3.306 1.00 87.56 105 LEU A CA 1
ATOM 816 C C . LEU A 1 105 ? -31.266 -15.406 -4.393 1.00 87.56 105 LEU A C 1
ATOM 818 O O . LEU A 1 105 ? -30.441 -15.167 -5.271 1.00 87.56 105 LEU A O 1
ATOM 822 N N . GLN A 1 106 ? -31.965 -16.540 -4.401 1.00 89.62 106 GLN A N 1
ATOM 823 C CA . GLN A 1 106 ? -31.701 -17.598 -5.381 1.00 89.62 106 GLN A CA 1
ATOM 824 C C . GLN A 1 106 ? -32.128 -17.221 -6.806 1.00 89.62 106 GLN A C 1
ATOM 826 O O . GLN A 1 106 ? -31.538 -17.718 -7.764 1.00 89.62 106 GLN A O 1
ATOM 831 N N . GLN A 1 107 ? -33.087 -16.302 -6.969 1.00 88.44 107 GLN A N 1
ATOM 832 C CA . GLN A 1 107 ? -33.501 -15.814 -8.290 1.00 88.44 107 GLN A CA 1
ATOM 833 C C . GLN A 1 107 ? -32.385 -14.995 -8.948 1.00 88.44 107 GLN A C 1
ATOM 835 O O . GLN A 1 107 ? -32.090 -15.177 -10.127 1.00 88.44 107 GLN A O 1
ATOM 840 N N . PHE A 1 108 ? -31.722 -14.127 -8.177 1.00 86.19 108 PHE A N 1
ATOM 841 C CA . PHE A 1 108 ? -30.627 -13.292 -8.679 1.00 86.19 108 PHE A CA 1
ATOM 842 C C . PHE A 1 108 ? -29.263 -13.986 -8.637 1.00 86.19 108 PHE A C 1
ATOM 844 O O . PHE A 1 108 ? -28.389 -13.669 -9.451 1.00 86.19 108 PHE A O 1
ATOM 851 N N . PHE A 1 109 ? -29.048 -14.899 -7.682 1.00 88.50 109 PHE A N 1
ATOM 852 C CA . PHE A 1 109 ? -27.742 -15.507 -7.426 1.00 88.50 109 PHE A CA 1
ATOM 853 C C . PHE A 1 109 ? -27.598 -16.983 -7.779 1.00 88.50 109 PHE A C 1
ATOM 855 O O . PHE A 1 109 ? -26.461 -17.459 -7.842 1.00 88.50 109 PHE A O 1
ATOM 862 N N . GLY A 1 110 ? -28.694 -17.637 -8.156 1.00 88.75 110 GLY A N 1
ATOM 863 C CA . GLY A 1 110 ? -28.746 -19.050 -8.502 1.00 88.75 110 GLY A CA 1
ATOM 864 C C . GLY A 1 110 ? -28.997 -19.947 -7.283 1.00 88.75 110 GLY A C 1
ATOM 865 O O . GLY A 1 110 ? -28.896 -19.495 -6.140 1.00 88.75 110 GLY A O 1
ATOM 866 N N . PRO A 1 111 ? -29.275 -21.243 -7.510 1.00 90.12 111 PRO A N 1
ATOM 867 C CA . PRO A 1 111 ? -29.612 -22.208 -6.453 1.00 90.12 111 PRO A CA 1
ATOM 868 C C . PRO A 1 111 ? -28.441 -22.517 -5.504 1.00 90.12 111 PRO A C 1
ATOM 870 O O . PRO A 1 111 ? -28.614 -23.131 -4.451 1.00 90.12 111 PRO A O 1
ATOM 873 N N . SER A 1 112 ? -27.231 -22.114 -5.885 1.00 89.56 112 SER A N 1
ATOM 874 C CA . SER A 1 112 ? -26.010 -22.282 -5.102 1.00 89.56 112 SER A CA 1
ATOM 875 C C . SER A 1 112 ? -25.803 -21.195 -4.048 1.00 89.56 112 SER A C 1
ATOM 877 O O . SER A 1 112 ? -24.909 -21.333 -3.215 1.00 89.56 112 SER A O 1
ATOM 879 N N . ALA A 1 113 ? -26.583 -20.111 -4.089 1.00 92.12 113 ALA A N 1
ATOM 880 C CA . ALA A 1 113 ? -26.543 -19.074 -3.068 1.00 92.12 113 ALA A CA 1
ATOM 881 C C . ALA A 1 113 ? -27.207 -19.591 -1.786 1.00 92.12 113 ALA A C 1
ATOM 883 O O . ALA A 1 113 ? -28.374 -19.987 -1.794 1.00 92.12 113 ALA A O 1
ATOM 884 N N . VAL A 1 114 ? -26.439 -19.609 -0.699 1.00 91.00 114 VAL A N 1
ATOM 885 C CA . VAL A 1 114 ? -26.864 -20.152 0.597 1.00 91.00 114 VAL A CA 1
ATOM 886 C C . VAL A 1 114 ? -27.418 -19.044 1.478 1.00 91.00 114 VAL A C 1
ATOM 888 O O . VAL A 1 114 ? -28.503 -19.179 2.034 1.00 91.00 114 VAL A O 1
ATOM 891 N N . ARG A 1 115 ? -26.663 -17.950 1.610 1.00 90.44 115 ARG A N 1
ATOM 892 C CA . ARG A 1 115 ? -26.939 -16.874 2.563 1.00 90.44 115 ARG A CA 1
ATOM 893 C C . ARG A 1 115 ? -26.534 -15.530 1.987 1.00 90.44 115 ARG A C 1
ATOM 895 O O . ARG A 1 115 ? -25.604 -15.448 1.183 1.00 90.44 115 ARG A O 1
ATOM 902 N N . SER A 1 116 ? -27.184 -14.472 2.456 1.00 91.75 116 SER A N 1
ATOM 903 C CA . SER A 1 116 ? -26.768 -13.101 2.187 1.00 91.75 116 SER A CA 1
ATOM 904 C C . SER A 1 116 ? -26.664 -12.255 3.449 1.00 91.75 116 SER A C 1
ATOM 906 O O . SER A 1 116 ? -27.476 -12.390 4.358 1.00 91.75 116 SER A O 1
ATOM 908 N N . TRP A 1 117 ? -25.703 -11.331 3.474 1.00 91.50 117 TRP A N 1
ATOM 909 C CA . TRP A 1 117 ? -25.602 -10.283 4.487 1.00 91.50 117 TRP A CA 1
ATOM 910 C C . TRP A 1 117 ? -25.761 -8.921 3.826 1.00 91.50 117 TRP A C 1
ATOM 912 O O . TRP A 1 117 ? -24.892 -8.469 3.073 1.00 91.50 117 TRP A O 1
ATOM 922 N N . TYR A 1 118 ? -26.878 -8.266 4.124 1.00 89.50 118 TYR A N 1
ATOM 923 C CA . TYR A 1 118 ? -27.115 -6.883 3.741 1.00 89.50 118 TYR A CA 1
ATOM 924 C C . TYR A 1 118 ? -26.334 -5.936 4.655 1.00 89.50 118 TYR A C 1
ATOM 926 O O . TYR A 1 118 ? -26.359 -6.079 5.879 1.00 89.50 118 TYR A O 1
ATOM 934 N N . THR A 1 119 ? -25.654 -4.947 4.069 1.00 88.12 119 THR A N 1
ATOM 935 C CA . THR A 1 119 ? -24.962 -3.912 4.840 1.00 88.12 119 THR A CA 1
ATOM 936 C C . THR A 1 119 ? -25.765 -2.612 4.812 1.00 88.12 119 THR A C 1
ATOM 938 O O . THR A 1 119 ? -25.739 -1.916 3.794 1.00 88.12 119 THR A O 1
ATOM 941 N N . PRO A 1 120 ? -26.446 -2.228 5.899 1.00 84.12 120 PRO A N 1
ATOM 942 C CA . PRO A 1 120 ? -27.134 -0.944 5.960 1.00 84.12 120 PRO A CA 1
ATOM 943 C C . PRO A 1 120 ? -26.134 0.210 6.083 1.00 84.12 120 PRO A C 1
ATOM 945 O O . PRO A 1 120 ? -24.967 0.021 6.453 1.00 84.12 120 PRO A O 1
ATOM 948 N N . ASN A 1 121 ? -26.580 1.430 5.779 1.00 84.00 121 ASN A N 1
ATOM 949 C CA . ASN A 1 121 ? -25.781 2.617 6.052 1.00 84.00 121 ASN A CA 1
ATOM 950 C C . ASN A 1 121 ? -25.709 2.854 7.568 1.00 84.00 121 ASN A C 1
ATOM 952 O O . ASN A 1 121 ? -26.677 3.278 8.187 1.00 84.00 121 ASN A O 1
ATOM 956 N N . ALA A 1 122 ? -24.552 2.564 8.159 1.00 84.81 122 ALA A N 1
ATOM 957 C CA . ALA A 1 122 ? -24.313 2.686 9.595 1.00 84.81 122 ALA A CA 1
ATOM 958 C C . ALA A 1 122 ? -23.175 3.673 9.909 1.00 84.81 122 ALA A C 1
ATOM 960 O O . ALA A 1 122 ? -22.498 3.520 10.922 1.00 84.81 122 ALA A O 1
ATOM 961 N N . ALA A 1 123 ? -22.942 4.669 9.043 1.00 85.88 123 ALA A N 1
ATOM 962 C CA . ALA A 1 123 ? -21.855 5.635 9.218 1.00 85.88 123 ALA A CA 1
ATOM 963 C C . ALA A 1 123 ? -21.982 6.427 10.534 1.00 85.88 123 ALA A C 1
ATOM 965 O O . ALA A 1 123 ? -21.013 6.512 11.282 1.00 85.88 123 ALA A O 1
ATOM 966 N N . GLU A 1 124 ? -23.186 6.919 10.858 1.00 88.12 124 GLU A N 1
ATOM 967 C CA . GLU A 1 124 ? -23.451 7.624 12.125 1.00 88.12 124 GLU A CA 1
ATOM 968 C C . GLU A 1 124 ? -23.237 6.707 13.341 1.00 88.12 124 GLU A C 1
ATOM 970 O O . GLU A 1 124 ? -22.623 7.106 14.327 1.00 88.12 124 GLU A O 1
ATOM 975 N N . ILE A 1 125 ? -23.675 5.445 13.257 1.00 90.56 125 ILE A N 1
ATOM 976 C CA . ILE A 1 125 ? -23.484 4.458 14.333 1.00 90.56 125 ILE A CA 1
ATOM 977 C C . ILE A 1 125 ? -21.992 4.168 14.530 1.00 90.56 125 ILE A C 1
ATOM 979 O O . ILE A 1 125 ? -21.534 4.039 15.661 1.00 90.56 125 ILE A O 1
ATOM 983 N N . GLU A 1 126 ? -21.220 4.069 13.448 1.00 90.31 126 GLU A N 1
ATOM 984 C CA . GLU A 1 126 ? -19.773 3.859 13.510 1.00 90.31 126 GLU A CA 1
ATOM 985 C C . GLU A 1 126 ? -19.061 5.037 14.191 1.00 90.31 126 GLU A C 1
ATOM 987 O O . GLU A 1 126 ? -18.189 4.813 15.035 1.00 90.31 126 GLU A O 1
ATOM 992 N N . ASP A 1 127 ? -19.469 6.272 13.887 1.00 91.75 127 ASP A N 1
ATOM 993 C CA . ASP A 1 127 ? -18.932 7.478 14.522 1.00 91.75 127 ASP A CA 1
ATOM 994 C C . ASP A 1 127 ? -19.261 7.523 16.020 1.00 91.75 127 ASP A C 1
ATOM 996 O O . ASP A 1 127 ? -18.353 7.709 16.833 1.00 91.75 127 ASP A O 1
ATOM 1000 N N . LEU A 1 128 ? -20.506 7.228 16.409 1.00 92.81 128 LEU A N 1
ATOM 1001 C CA . LEU A 1 128 ? -20.916 7.167 17.818 1.00 92.81 128 LEU A CA 1
ATOM 1002 C C . LEU A 1 128 ? -20.241 6.019 18.585 1.00 92.81 128 LEU A C 1
ATOM 1004 O O . LEU A 1 128 ? -19.834 6.188 19.732 1.00 92.81 128 LEU A O 1
ATOM 1008 N N . VAL A 1 129 ? -20.066 4.846 17.968 1.00 93.50 129 VAL A N 1
ATOM 1009 C CA . VAL A 1 129 ? -19.341 3.717 18.577 1.00 93.50 129 VAL A CA 1
ATOM 1010 C C . VAL A 1 129 ? -17.864 4.062 18.783 1.00 93.50 129 VAL A C 1
ATOM 1012 O O . VAL A 1 129 ? -17.289 3.694 19.814 1.00 93.50 129 VAL A O 1
ATOM 1015 N N . SER A 1 130 ? -17.252 4.769 17.829 1.00 92.25 130 SER A N 1
ATOM 1016 C CA . SER A 1 130 ? -15.883 5.276 17.950 1.00 92.25 130 SER A CA 1
ATOM 1017 C C . SER A 1 130 ? -15.774 6.347 19.039 1.00 92.25 130 SER A C 1
ATOM 1019 O O . SER A 1 130 ? -14.824 6.328 19.824 1.00 92.25 130 SER A O 1
ATOM 1021 N N . GLU A 1 131 ? -16.747 7.254 19.126 1.00 93.94 131 GLU A N 1
ATOM 1022 C CA . GLU A 1 131 ? -16.823 8.266 20.179 1.00 93.94 131 GLU A CA 1
ATOM 1023 C C . GLU A 1 131 ? -16.951 7.614 21.560 1.00 93.94 131 GLU A C 1
ATOM 1025 O O . GLU A 1 131 ? -16.135 7.888 22.440 1.00 93.94 131 GLU A O 1
ATOM 1030 N N . ARG A 1 132 ? -17.878 6.661 21.727 1.00 93.56 132 ARG A N 1
ATOM 1031 C CA . ARG A 1 132 ? -18.037 5.858 22.951 1.00 93.56 132 ARG A CA 1
ATOM 1032 C C . ARG A 1 132 ? -16.723 5.193 23.363 1.00 93.56 132 ARG A C 1
ATOM 1034 O O . ARG A 1 132 ? -16.340 5.249 24.528 1.00 93.56 132 ARG A O 1
ATOM 1041 N N . ALA A 1 133 ? -16.007 4.578 22.420 1.00 91.69 133 ALA A N 1
ATOM 1042 C CA . ALA A 1 133 ? -14.717 3.951 22.706 1.00 91.69 133 ALA A CA 1
ATOM 1043 C C . ALA A 1 133 ? -13.659 4.970 23.174 1.00 91.69 133 ALA A C 1
ATOM 1045 O O . ALA A 1 133 ? -12.897 4.669 24.091 1.00 91.69 133 ALA A O 1
ATOM 1046 N N . SER A 1 134 ? -13.637 6.175 22.592 1.00 92.31 134 SER A N 1
ATOM 1047 C CA . SER A 1 134 ? -12.753 7.262 23.032 1.00 92.31 134 SER A CA 1
ATOM 1048 C C . SER A 1 134 ? -13.114 7.777 24.428 1.00 92.31 134 SER A C 1
ATOM 1050 O O . SER A 1 134 ? -12.219 8.003 25.238 1.00 92.31 134 SER A O 1
ATOM 1052 N N . LYS A 1 135 ? -14.407 7.921 24.740 1.00 92.94 135 LYS A N 1
ATOM 1053 C CA . LYS A 1 135 ? -14.890 8.338 26.068 1.00 92.94 135 LYS A CA 1
ATOM 1054 C C . LYS A 1 135 ? -14.539 7.317 27.151 1.00 92.94 135 LYS A C 1
ATOM 1056 O O . LYS A 1 135 ? -14.124 7.709 28.234 1.00 92.94 135 LYS A O 1
ATOM 1061 N N . ILE A 1 136 ? -14.612 6.021 26.841 1.00 92.25 136 ILE A N 1
ATOM 1062 C CA . ILE A 1 136 ? -14.175 4.952 27.753 1.00 92.25 136 ILE A CA 1
ATOM 1063 C C . ILE A 1 136 ? -12.662 5.013 28.005 1.00 92.25 136 ILE A C 1
ATOM 1065 O O . ILE A 1 136 ? -12.236 4.907 29.148 1.00 92.25 136 ILE A O 1
ATOM 1069 N N . ASP A 1 137 ? -11.842 5.247 26.977 1.00 91.44 137 ASP A N 1
ATOM 1070 C CA . ASP A 1 137 ? -10.388 5.417 27.156 1.00 91.44 137 ASP A CA 1
ATOM 1071 C C . ASP A 1 137 ? -10.049 6.678 27.984 1.00 91.44 137 ASP A C 1
ATOM 1073 O O . ASP A 1 137 ? -9.105 6.690 28.783 1.00 91.44 137 ASP A O 1
ATOM 1077 N N . GLN A 1 138 ? -10.859 7.738 27.852 1.00 91.75 138 GLN A N 1
ATOM 1078 C CA . GLN A 1 138 ? -10.783 8.927 28.707 1.00 91.75 138 GLN A CA 1
ATOM 1079 C C . GLN A 1 138 ? -11.180 8.620 30.158 1.00 91.75 138 GLN A C 1
ATOM 1081 O O . GLN A 1 138 ? -10.503 9.112 31.063 1.00 91.75 138 GLN A O 1
ATOM 1086 N N . LEU A 1 139 ? -12.209 7.792 30.381 1.00 91.94 139 LEU A N 1
ATOM 1087 C CA . LEU A 1 139 ? -12.653 7.365 31.712 1.00 91.94 139 LEU A CA 1
ATOM 1088 C C . LEU A 1 139 ? -11.573 6.526 32.406 1.00 91.94 139 LEU A C 1
ATOM 1090 O O . LEU A 1 139 ? -11.133 6.903 33.488 1.00 91.94 139 LEU A O 1
ATOM 1094 N N . GLU A 1 140 ? -11.035 5.501 31.734 1.00 91.94 140 GLU A N 1
ATOM 1095 C CA . GLU A 1 140 ? -9.914 4.688 32.243 1.00 91.94 140 GLU A CA 1
ATOM 1096 C C . GLU A 1 140 ? -8.704 5.569 32.606 1.00 91.94 140 GLU A C 1
ATOM 1098 O O . GLU A 1 140 ? -8.034 5.380 33.623 1.00 91.94 140 GLU A O 1
ATOM 1103 N N . SER A 1 141 ? -8.418 6.582 31.781 1.00 90.88 141 SER A N 1
ATOM 1104 C CA . SER A 1 141 ? -7.331 7.532 32.031 1.00 90.88 141 SER A CA 1
ATOM 1105 C C . SER A 1 141 ? -7.598 8.459 33.221 1.00 90.88 141 SER A C 1
ATOM 1107 O O . SER A 1 141 ? -6.644 8.884 33.882 1.00 90.88 141 SER A O 1
ATOM 1109 N N . ALA A 1 142 ? -8.855 8.830 33.466 1.00 90.12 142 ALA A N 1
ATOM 1110 C CA . ALA A 1 142 ? -9.264 9.686 34.575 1.00 90.12 142 ALA A CA 1
ATOM 1111 C C . ALA A 1 142 ? -9.261 8.915 35.903 1.00 90.12 142 ALA A C 1
ATOM 1113 O O . ALA A 1 142 ? -8.652 9.379 36.868 1.00 90.12 142 ALA A O 1
ATOM 1114 N N . GLU A 1 143 ? -9.827 7.710 35.927 1.00 89.06 143 GLU A N 1
ATOM 1115 C CA . GLU A 1 143 ? -9.846 6.830 37.101 1.00 89.06 143 GLU A CA 1
ATOM 1116 C C . GLU A 1 143 ? -8.426 6.424 37.515 1.00 89.06 143 GLU A C 1
ATOM 1118 O O . GLU A 1 143 ? -8.045 6.572 38.674 1.00 89.06 143 GLU A O 1
ATOM 1123 N N . LEU A 1 144 ? -7.554 6.094 36.556 1.00 88.88 144 LEU A N 1
ATOM 1124 C CA . LEU A 1 144 ? -6.145 5.834 36.857 1.00 88.88 144 LEU A CA 1
ATOM 1125 C C . LEU A 1 144 ? -5.426 7.050 37.472 1.00 88.88 144 LEU A C 1
ATOM 1127 O O . LEU A 1 144 ? -4.526 6.905 38.306 1.00 88.88 144 LEU A O 1
ATOM 1131 N N . LYS A 1 145 ? -5.754 8.274 37.032 1.00 88.88 145 LYS A N 1
ATOM 1132 C CA . LYS A 1 145 ? -5.186 9.495 37.632 1.00 88.88 145 LYS A CA 1
ATOM 1133 C C . LYS A 1 145 ? -5.684 9.674 39.061 1.00 88.88 145 LYS A C 1
ATOM 1135 O O . LYS A 1 145 ? -4.879 10.034 39.918 1.00 88.88 145 LYS A O 1
ATOM 1140 N N . LEU A 1 146 ? -6.968 9.420 39.308 1.00 87.56 146 LEU A N 1
ATOM 1141 C CA . LEU A 1 146 ? -7.559 9.454 40.642 1.00 87.56 146 LEU A CA 1
ATOM 1142 C C . LEU A 1 146 ? -6.825 8.485 41.579 1.00 87.56 146 LEU A C 1
ATOM 1144 O O . LEU A 1 146 ? -6.332 8.914 42.622 1.00 87.56 146 LEU A O 1
ATOM 1148 N N . GLU A 1 147 ? -6.653 7.227 41.178 1.00 84.00 147 GLU A N 1
ATOM 1149 C CA . GLU A 1 147 ? -5.949 6.222 41.981 1.00 84.00 147 GLU A CA 1
ATOM 1150 C C . GLU A 1 147 ? -4.504 6.618 42.283 1.00 84.00 147 GLU A C 1
ATOM 1152 O O . GLU A 1 147 ? -4.054 6.530 43.426 1.00 84.00 147 GLU A O 1
ATOM 1157 N N . LYS A 1 148 ? -3.772 7.137 41.290 1.00 84.94 148 LYS A N 1
ATOM 1158 C CA . LYS A 1 148 ? -2.402 7.633 41.498 1.00 84.94 148 LYS A CA 1
ATOM 1159 C C . LYS A 1 148 ? -2.350 8.822 42.451 1.00 84.94 148 LYS A C 1
ATOM 1161 O O . LYS A 1 148 ? -1.445 8.887 43.282 1.00 84.94 148 LYS A O 1
ATOM 1166 N N . ASN A 1 149 ? -3.297 9.753 42.350 1.00 84.88 149 ASN A N 1
ATOM 1167 C CA . ASN A 1 149 ? -3.378 10.908 43.242 1.00 84.88 149 ASN A CA 1
ATOM 1168 C C . ASN A 1 149 ? -3.674 10.476 44.683 1.00 84.88 149 ASN A C 1
ATOM 1170 O O . ASN A 1 149 ? -3.051 10.988 45.613 1.00 84.88 149 ASN A O 1
ATOM 1174 N N . VAL A 1 150 ? -4.585 9.517 44.869 1.00 82.56 150 VAL A N 1
ATOM 1175 C CA . VAL A 1 150 ? -4.917 8.953 46.184 1.00 82.56 150 VAL A CA 1
ATOM 1176 C C . VAL A 1 150 ? -3.731 8.180 46.755 1.00 82.56 150 VAL A C 1
ATOM 1178 O O . VAL A 1 150 ? -3.350 8.424 47.896 1.00 82.56 150 VAL A O 1
ATOM 1181 N N . ALA A 1 151 ? -3.082 7.324 45.961 1.00 79.88 151 ALA A N 1
ATOM 1182 C CA . ALA A 1 151 ? -1.895 6.584 46.382 1.00 79.88 151 ALA A CA 1
ATOM 1183 C C . ALA A 1 151 ? -0.731 7.518 46.755 1.00 79.88 151 ALA A C 1
ATOM 1185 O O . ALA A 1 151 ? -0.012 7.253 47.716 1.00 79.88 151 ALA A O 1
ATOM 1186 N N . LYS A 1 152 ? -0.562 8.634 46.033 1.00 81.38 152 LYS A N 1
ATOM 1187 C CA . LYS A 1 152 ? 0.434 9.659 46.362 1.00 81.38 152 LYS A CA 1
ATOM 1188 C C . LYS A 1 152 ? 0.103 10.364 47.680 1.00 81.38 152 LYS A C 1
ATOM 1190 O O . LYS A 1 152 ? 0.957 10.421 48.554 1.00 81.38 152 LYS A O 1
ATOM 1195 N N . LYS A 1 153 ? -1.138 10.830 47.870 1.00 78.25 153 LYS A N 1
ATOM 1196 C CA . LYS A 1 153 ? -1.551 11.477 49.129 1.00 78.25 153 LYS A CA 1
ATOM 1197 C C . LYS A 1 153 ? -1.472 10.535 50.332 1.00 78.25 153 LYS A C 1
ATOM 1199 O O . LYS A 1 153 ? -1.067 10.966 51.404 1.00 78.25 153 LYS A O 1
ATOM 1204 N N . ALA A 1 154 ? -1.813 9.259 50.152 1.00 73.31 154 ALA A N 1
ATOM 1205 C CA . ALA A 1 154 ? -1.692 8.246 51.199 1.00 73.31 154 ALA A CA 1
ATOM 1206 C C . ALA A 1 154 ? -0.232 8.026 51.639 1.00 73.31 154 ALA A C 1
ATOM 1208 O O . ALA A 1 154 ? 0.013 7.750 52.810 1.00 73.31 154 ALA A O 1
ATOM 1209 N N . ARG A 1 155 ? 0.744 8.188 50.729 1.00 71.88 155 ARG A N 1
ATOM 1210 C CA . ARG A 1 155 ? 2.174 8.206 51.088 1.00 71.88 155 ARG A CA 1
ATOM 1211 C C . ARG A 1 155 ? 2.589 9.486 51.792 1.00 71.88 155 ARG A C 1
ATOM 1213 O O . ARG A 1 155 ? 3.291 9.418 52.793 1.00 71.88 155 ARG A O 1
ATOM 1220 N N . ASP A 1 156 ? 2.175 10.628 51.252 1.00 73.06 156 ASP A N 1
ATOM 1221 C CA . ASP A 1 156 ? 2.585 11.942 51.749 1.00 73.06 156 ASP A CA 1
ATOM 1222 C C . ASP A 1 156 ? 1.970 12.246 53.135 1.00 73.06 156 ASP A C 1
ATOM 1224 O O . ASP A 1 156 ? 2.471 13.097 53.867 1.00 73.06 156 ASP A O 1
ATOM 1228 N N . SER A 1 157 ? 0.882 11.570 53.530 1.00 66.44 157 SER A N 1
ATOM 1229 C CA . SER A 1 157 ? 0.221 11.753 54.833 1.00 66.44 157 SER A CA 1
ATOM 1230 C C . SER A 1 157 ? -0.397 10.451 55.383 1.00 66.44 157 SER A C 1
ATOM 1232 O O . SER A 1 157 ? -1.598 10.228 55.228 1.00 66.44 157 SER A O 1
ATOM 1234 N N . PRO A 1 158 ? 0.384 9.610 56.093 1.00 60.50 158 PRO A N 1
ATOM 1235 C CA . PRO A 1 158 ? -0.086 8.330 56.643 1.00 60.50 158 PRO A CA 1
ATOM 1236 C C . PRO A 1 158 ? -1.020 8.439 57.867 1.00 60.50 158 PRO A C 1
ATOM 1238 O O . PRO A 1 158 ? -1.617 7.444 58.265 1.00 60.50 158 PRO A O 1
ATOM 1241 N N . GLN A 1 159 ? -1.116 9.613 58.510 1.00 50.28 159 GLN A N 1
ATOM 1242 C CA . GLN A 1 159 ? -1.730 9.766 59.843 1.00 50.28 159 GLN A CA 1
ATOM 1243 C C . GLN A 1 159 ? -3.260 9.931 59.871 1.00 50.28 159 GLN A C 1
ATOM 1245 O O . GLN A 1 159 ? -3.846 9.807 60.944 1.00 50.28 159 GLN A O 1
ATOM 1250 N N . ASN A 1 160 ? -3.941 10.128 58.736 1.00 46.25 160 ASN A N 1
ATOM 1251 C CA . ASN A 1 160 ? -5.409 10.070 58.706 1.00 46.25 160 ASN A CA 1
ATOM 1252 C C . ASN A 1 160 ? -5.867 8.620 58.520 1.00 46.25 160 ASN A C 1
ATOM 1254 O O . ASN A 1 160 ? -6.246 8.190 57.431 1.00 46.25 160 ASN A O 1
ATOM 1258 N N . GLY A 1 161 ? -5.792 7.858 59.610 1.00 39.38 161 GLY A N 1
ATOM 1259 C CA . GLY A 1 161 ? -6.370 6.527 59.696 1.00 39.38 161 GLY A CA 1
ATOM 1260 C C . GLY A 1 161 ? -7.888 6.549 59.500 1.00 39.38 161 GLY A C 1
ATOM 1261 O O . GLY A 1 161 ? -8.573 7.468 59.937 1.00 39.38 161 GLY A O 1
ATOM 1262 N N . SER A 1 162 ? -8.403 5.483 58.883 1.00 38.47 162 SER A N 1
ATOM 1263 C CA . SER A 1 162 ? -9.768 4.989 59.098 1.00 38.47 162 SER A CA 1
ATOM 1264 C C . SER A 1 162 ? -10.892 6.031 58.936 1.00 38.47 162 SER A C 1
ATOM 1266 O O . SER A 1 162 ? -11.644 6.318 59.865 1.00 38.47 162 SER A O 1
ATOM 1268 N N . GLY A 1 163 ? -11.059 6.557 57.723 1.00 35.97 163 GLY A N 1
ATOM 1269 C CA . GLY A 1 163 ? -12.228 7.350 57.342 1.00 35.97 163 GLY A CA 1
ATOM 1270 C C . GLY A 1 163 ? -12.756 6.910 55.986 1.00 35.97 163 GLY A C 1
ATOM 1271 O O . GLY A 1 163 ? -12.467 7.533 54.967 1.00 35.97 163 GLY A O 1
ATOM 1272 N N . GLY A 1 164 ? -13.508 5.809 55.953 1.00 40.94 164 GLY A N 1
ATOM 1273 C CA . GLY A 1 164 ? -14.264 5.428 54.767 1.00 40.94 164 GLY A CA 1
ATOM 1274 C C . GLY A 1 164 ? -15.250 6.534 54.377 1.00 40.94 164 GLY A C 1
ATOM 1275 O O . GLY A 1 164 ? -16.076 6.937 55.187 1.00 40.94 164 GLY A O 1
ATOM 1276 N N . GLY A 1 165 ? -15.179 7.004 53.129 1.00 43.62 165 GLY A N 1
ATOM 1277 C CA . GLY A 1 165 ? -16.363 7.533 52.442 1.00 43.62 165 GLY A CA 1
ATOM 1278 C C . GLY A 1 165 ? -16.253 8.876 51.722 1.00 43.62 165 GLY A C 1
ATOM 1279 O O . GLY A 1 165 ? -17.181 9.197 50.991 1.00 43.62 165 GLY A O 1
ATOM 1280 N N . LYS A 1 166 ? -15.180 9.668 51.856 1.00 49.47 166 LYS A N 1
ATOM 1281 C CA . LYS A 1 166 ? -15.067 10.938 51.107 1.00 49.47 166 LYS A CA 1
ATOM 1282 C C . LYS A 1 166 ? -13.695 11.109 50.470 1.00 49.47 166 LYS A C 1
ATOM 1284 O O . LYS A 1 166 ? -12.677 11.068 51.156 1.00 49.47 166 LYS A O 1
ATOM 1289 N N . TYR A 1 167 ? -13.684 11.305 49.151 1.00 55.53 167 TYR A N 1
ATOM 1290 C CA . TYR A 1 167 ? -12.493 11.672 48.390 1.00 55.53 167 TYR A CA 1
ATOM 1291 C C . TYR A 1 167 ? -11.815 12.884 49.042 1.00 55.53 167 TYR A C 1
ATOM 1293 O O . TYR A 1 167 ? -12.469 13.891 49.323 1.00 55.53 167 TYR A O 1
ATOM 1301 N N . ALA A 1 168 ? -10.506 12.807 49.294 1.00 57.00 168 ALA A N 1
ATOM 1302 C CA . ALA A 1 168 ? -9.765 13.956 49.800 1.00 57.00 168 ALA A CA 1
ATOM 1303 C C . ALA A 1 168 ? -9.823 15.095 48.766 1.00 57.00 168 ALA A C 1
ATOM 1305 O O . ALA A 1 168 ? -9.522 14.881 47.593 1.00 57.00 168 ALA A O 1
ATOM 1306 N N . HIS A 1 169 ? -10.176 16.312 49.189 1.00 50.72 169 HIS A N 1
ATOM 1307 C CA . HIS A 1 169 ? -10.368 17.459 48.293 1.00 50.72 169 HIS A CA 1
ATOM 1308 C C . HIS A 1 169 ? -9.215 17.600 47.275 1.00 50.72 169 HIS A C 1
ATOM 1310 O O . HIS A 1 169 ? -8.034 17.583 47.641 1.00 50.72 169 HIS A O 1
ATOM 1316 N N . GLY A 1 170 ? -9.543 17.686 45.982 1.00 62.44 170 GLY A N 1
ATOM 1317 C CA . GLY A 1 170 ? -8.572 17.798 44.886 1.00 62.44 170 GLY A CA 1
ATOM 1318 C C . GLY A 1 170 ? -7.859 16.500 44.468 1.00 62.44 170 GLY A C 1
ATOM 1319 O O . GLY A 1 170 ? -6.816 16.579 43.827 1.00 62.44 170 GLY A O 1
ATOM 1320 N N . THR A 1 171 ? -8.335 15.304 44.850 1.00 71.56 171 THR A N 1
ATOM 1321 C CA . THR A 1 171 ? -7.847 14.040 44.246 1.00 71.56 171 THR A CA 1
ATOM 1322 C C . THR A 1 171 ? -8.528 13.702 42.925 1.00 71.56 171 THR A C 1
ATOM 1324 O O . THR A 1 171 ? -7.887 13.084 42.070 1.00 71.56 171 THR A O 1
ATOM 1327 N N . ARG A 1 172 ? -9.797 14.100 42.759 1.00 78.81 172 ARG A N 1
ATOM 1328 C CA . ARG A 1 172 ? -10.582 13.858 41.545 1.00 78.81 172 ARG A CA 1
ATOM 1329 C C . ARG A 1 172 ? -10.135 14.783 40.404 1.00 78.81 172 ARG A C 1
ATOM 1331 O O . ARG A 1 172 ? -9.939 15.978 40.636 1.00 78.81 172 ARG A O 1
ATOM 1338 N N . PRO A 1 173 ? -9.891 14.242 39.197 1.00 80.38 173 PRO A N 1
ATOM 1339 C CA . PRO A 1 173 ? -9.482 15.042 38.053 1.00 80.38 173 PRO A CA 1
ATOM 1340 C C . PRO A 1 173 ? -10.634 15.934 37.578 1.00 80.38 173 PRO A C 1
ATOM 1342 O O . PRO A 1 173 ? -11.683 15.446 37.163 1.00 80.38 173 PRO A O 1
ATOM 1345 N N . ALA A 1 174 ? -10.411 17.245 37.588 1.00 80.25 174 ALA A N 1
ATOM 1346 C CA . ALA A 1 174 ? -11.352 18.224 37.060 1.00 80.25 174 ALA A CA 1
ATOM 1347 C C . ALA A 1 174 ? -10.932 18.715 35.668 1.00 80.25 174 ALA A C 1
ATOM 1349 O O . ALA A 1 174 ? -9.743 18.766 35.336 1.00 80.25 174 ALA A O 1
ATOM 1350 N N . SER A 1 175 ? -11.917 19.084 34.851 1.00 74.94 175 SER A N 1
ATOM 1351 C CA . SER A 1 175 ? -11.708 19.738 33.558 1.00 74.94 175 SER A CA 1
ATOM 1352 C C . SER A 1 175 ? -12.589 20.969 33.438 1.00 74.94 175 SER A C 1
ATOM 1354 O O . SER A 1 175 ? -13.733 20.967 33.892 1.00 74.94 175 SER A O 1
ATOM 1356 N N . LYS A 1 176 ? -12.067 21.994 32.767 1.00 72.25 176 LYS A N 1
ATOM 1357 C CA . LYS A 1 176 ? -12.843 23.179 32.410 1.00 72.25 176 LYS A CA 1
ATOM 1358 C C . LYS A 1 176 ? -13.568 22.958 31.081 1.00 72.25 176 LYS A C 1
ATOM 1360 O O . LYS A 1 176 ? -12.990 22.346 30.179 1.00 72.25 176 LYS A O 1
ATOM 1365 N N . PRO A 1 177 ? -14.807 23.460 30.926 1.00 64.12 177 PRO A N 1
ATOM 1366 C CA . PRO A 1 177 ? -15.567 23.321 29.684 1.00 64.12 177 PRO A CA 1
ATOM 1367 C C . PRO A 1 177 ? -14.924 24.076 28.510 1.00 64.12 177 PRO A C 1
ATOM 1369 O O . PRO A 1 177 ? -15.017 23.618 27.374 1.00 64.12 177 PRO A O 1
ATOM 1372 N N . TYR A 1 178 ? -14.222 25.182 28.778 1.00 65.12 178 TYR A N 1
ATOM 1373 C CA . TYR A 1 178 ? -13.402 25.900 27.802 1.00 65.12 178 TYR A CA 1
ATOM 1374 C C . TYR A 1 178 ? -11.951 25.980 28.276 1.00 65.12 178 TYR A C 1
ATOM 1376 O O . TYR A 1 178 ? -11.680 25.956 29.474 1.00 65.12 178 TYR A O 1
ATOM 1384 N N . TYR A 1 179 ? -11.016 26.138 27.331 1.00 62.19 179 TYR A N 1
ATOM 1385 C CA . TYR A 1 179 ? -9.562 26.100 27.570 1.00 62.19 179 TYR A CA 1
ATOM 1386 C C . TYR A 1 179 ? -9.079 27.042 28.697 1.00 62.19 179 TYR A C 1
ATOM 1388 O O . TYR A 1 179 ? -8.011 26.814 29.260 1.00 62.19 179 TYR A O 1
ATOM 1396 N N . VAL A 1 180 ? -9.856 28.083 29.040 1.00 66.19 180 VAL A N 1
ATOM 1397 C CA . VAL A 1 180 ? -9.534 29.053 30.106 1.00 66.19 180 VAL A CA 1
ATOM 1398 C C . VAL A 1 180 ? -10.739 29.440 30.993 1.00 66.19 180 VAL A C 1
ATOM 1400 O O . VAL A 1 180 ? -10.535 29.902 32.114 1.00 66.19 180 VAL A O 1
ATOM 1403 N N . PHE A 1 181 ? -11.987 29.218 30.558 1.00 57.03 181 PHE A N 1
ATOM 1404 C CA . PHE A 1 181 ? -13.197 29.737 31.221 1.00 57.03 181 PHE A CA 1
ATOM 1405 C C . PHE A 1 181 ? -14.171 28.627 31.655 1.00 57.03 181 PHE A C 1
ATOM 1407 O O . PHE A 1 181 ? -14.351 27.635 30.946 1.00 57.03 181 PHE A O 1
ATOM 1414 N N . GLY A 1 182 ? -14.827 28.834 32.800 1.00 65.25 182 GLY A N 1
ATOM 1415 C CA . GLY A 1 182 ? -15.843 27.941 33.373 1.00 65.25 182 GLY A CA 1
ATOM 1416 C C . GLY A 1 182 ? -15.451 27.344 34.727 1.00 65.25 182 GLY A C 1
ATOM 1417 O O . GLY A 1 182 ? -14.283 27.395 35.120 1.00 65.25 182 GLY A O 1
ATOM 1418 N N . GLU A 1 183 ? -16.449 26.803 35.429 1.00 75.12 183 GLU A N 1
ATOM 1419 C CA . GLU A 1 183 ? -16.263 26.056 36.678 1.00 75.12 183 GLU A CA 1
ATOM 1420 C C . GLU A 1 183 ? -15.580 24.707 36.417 1.00 75.12 183 GLU A C 1
ATOM 1422 O O . GLU A 1 183 ? -15.714 24.116 35.341 1.00 75.12 183 GLU A O 1
ATOM 1427 N N . ASP A 1 184 ? -14.822 24.242 37.409 1.00 74.25 184 ASP A N 1
ATOM 1428 C CA . ASP A 1 184 ? -14.132 22.958 37.368 1.00 74.25 184 ASP A CA 1
ATOM 1429 C C . ASP A 1 184 ? -15.160 21.830 37.538 1.00 74.25 184 ASP A C 1
ATOM 1431 O O . ASP A 1 184 ? -15.671 21.590 38.630 1.00 74.25 184 ASP A O 1
ATOM 1435 N N . ILE A 1 185 ? -15.469 21.142 36.438 1.00 80.44 185 ILE A N 1
ATOM 1436 C CA . ILE A 1 185 ? -16.400 20.011 36.426 1.00 80.44 185 ILE A CA 1
ATOM 1437 C C . ILE A 1 185 ? -15.591 18.726 36.605 1.00 80.44 185 ILE A C 1
ATOM 1439 O O . ILE A 1 185 ? -14.549 18.544 35.961 1.00 80.44 185 ILE A O 1
ATOM 1443 N N . ASP A 1 186 ? -16.075 17.819 37.452 1.00 85.38 186 ASP A N 1
ATOM 1444 C CA . ASP A 1 186 ? -15.477 16.496 37.612 1.00 85.38 186 ASP A CA 1
ATOM 1445 C C . ASP A 1 186 ? -15.542 15.718 36.289 1.00 85.38 186 ASP A C 1
ATOM 1447 O O . ASP A 1 186 ? -16.611 15.501 35.710 1.00 85.38 186 ASP A O 1
ATOM 1451 N N . THR A 1 187 ? -14.373 15.314 35.789 1.00 86.50 187 THR A N 1
ATOM 1452 C CA . THR A 1 187 ? -14.277 14.562 34.532 1.00 86.50 187 THR A CA 1
ATOM 1453 C C . THR A 1 187 ? -14.918 13.186 34.627 1.00 86.50 187 THR A C 1
ATOM 1455 O O . THR A 1 187 ? -15.490 12.734 33.638 1.00 86.50 187 THR A O 1
ATOM 1458 N N . ILE A 1 188 ? -14.845 12.530 35.789 1.00 88.12 188 ILE A N 1
ATOM 1459 C CA . ILE A 1 188 ? -15.362 11.173 35.986 1.00 88.12 188 ILE A CA 1
ATOM 1460 C C . ILE A 1 188 ? -16.888 11.212 35.966 1.00 88.12 188 ILE A C 1
ATOM 1462 O O . ILE A 1 188 ? -17.504 10.495 35.180 1.00 88.12 188 ILE A O 1
ATOM 1466 N N . ASP A 1 189 ? -17.499 12.110 36.741 1.00 89.12 189 ASP A N 1
ATOM 1467 C CA . ASP A 1 189 ? -18.961 12.232 36.800 1.00 89.12 189 ASP A CA 1
ATOM 1468 C C . ASP A 1 189 ? -19.547 12.661 35.446 1.00 89.12 189 ASP A C 1
ATOM 1470 O O . ASP A 1 189 ? -20.573 12.135 35.007 1.00 89.12 189 ASP A O 1
ATOM 1474 N N . LYS A 1 190 ? -18.858 13.562 34.731 1.00 90.12 190 LYS A N 1
ATOM 1475 C CA . LYS A 1 190 ? -19.228 13.943 33.363 1.00 90.12 190 LYS A CA 1
ATOM 1476 C C . LYS A 1 190 ? -19.225 12.738 32.419 1.00 90.12 190 LYS A C 1
ATOM 1478 O O . LYS A 1 190 ? -20.202 12.521 31.707 1.00 90.12 190 LYS A O 1
ATOM 1483 N N . LEU A 1 191 ? -18.148 11.950 32.408 1.00 91.38 191 LEU A N 1
ATOM 1484 C CA . LEU A 1 191 ? -18.024 10.783 31.529 1.00 91.38 191 LEU A CA 1
ATOM 1485 C C . LEU A 1 191 ? -19.021 9.678 31.898 1.00 91.38 191 LEU A C 1
ATOM 1487 O O . LEU A 1 191 ? -19.598 9.064 31.002 1.00 91.38 191 LEU A O 1
ATOM 1491 N N . ARG A 1 192 ? -19.282 9.473 33.193 1.00 90.81 192 ARG A N 1
ATOM 1492 C CA . ARG A 1 192 ? -20.320 8.553 33.679 1.00 90.81 192 ARG A CA 1
ATOM 1493 C C . ARG A 1 192 ? -21.711 8.947 33.207 1.00 90.81 192 ARG A C 1
ATOM 1495 O O . ARG A 1 192 ? -22.509 8.062 32.946 1.00 90.81 192 ARG A O 1
ATOM 1502 N N . LYS A 1 193 ? -21.998 10.240 33.047 1.00 91.62 193 LYS A N 1
ATOM 1503 C CA . LYS A 1 193 ? -23.269 10.702 32.477 1.00 91.62 193 LYS A CA 1
ATOM 1504 C C . LYS A 1 193 ? -23.325 10.549 30.952 1.00 91.62 193 LYS A C 1
ATOM 1506 O O . LYS A 1 193 ? -24.322 10.073 30.423 1.00 91.62 193 LYS A O 1
ATOM 1511 N N . GLU A 1 194 ? -22.254 10.911 30.249 1.00 92.62 194 GLU A N 1
ATOM 1512 C CA . GLU A 1 194 ? -22.222 10.903 28.777 1.00 92.62 194 GLU A CA 1
ATOM 1513 C C . GLU A 1 194 ? -22.205 9.484 28.172 1.00 92.62 194 GLU A C 1
ATOM 1515 O O . GLU A 1 194 ? -22.786 9.265 27.111 1.00 92.62 194 GLU A O 1
ATOM 1520 N N . ILE A 1 195 ? -21.543 8.504 28.804 1.00 93.94 195 ILE A N 1
ATOM 1521 C CA . ILE A 1 195 ? -21.408 7.144 28.243 1.00 93.94 195 ILE A CA 1
ATOM 1522 C C . ILE A 1 195 ? -22.765 6.416 28.110 1.00 93.94 195 ILE A C 1
ATOM 1524 O O . ILE A 1 195 ? -23.025 5.879 27.029 1.00 93.94 195 ILE A O 1
ATOM 1528 N N . PRO A 1 196 ? -23.642 6.385 29.132 1.00 93.31 196 PRO A N 1
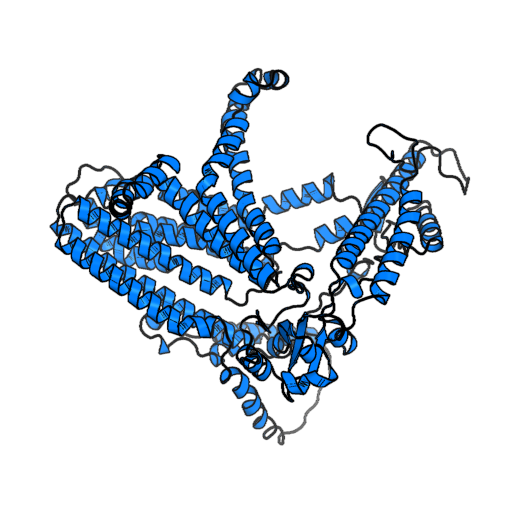ATOM 1529 C CA . PRO A 1 196 ? -24.974 5.791 29.014 1.00 93.31 196 PRO A CA 1
ATOM 1530 C C . PRO A 1 196 ? -25.872 6.522 28.016 1.00 93.31 196 PRO A C 1
ATOM 1532 O O . PRO A 1 196 ? -26.555 5.860 27.241 1.00 93.31 196 PRO A O 1
ATOM 1535 N N . GLU A 1 197 ? -25.831 7.861 27.981 1.00 93.25 197 GLU A N 1
ATOM 1536 C CA . GLU A 1 197 ? -26.577 8.669 27.000 1.00 93.25 197 GLU A CA 1
ATOM 1537 C C . GLU A 1 197 ? -26.167 8.300 25.562 1.00 93.25 197 GLU A C 1
ATOM 1539 O O . GLU A 1 197 ? -27.011 8.117 24.679 1.00 93.25 197 GLU A O 1
ATOM 1544 N N . LEU A 1 198 ? -24.862 8.117 25.327 1.00 93.12 198 LEU A N 1
ATOM 1545 C CA . LEU A 1 198 ? -24.342 7.631 24.048 1.00 93.12 198 LEU A CA 1
ATOM 1546 C C . LEU A 1 198 ? -24.781 6.191 23.751 1.00 93.12 198 LEU A C 1
ATOM 1548 O O . LEU A 1 198 ? -25.122 5.896 22.607 1.00 93.12 198 LEU A O 1
ATOM 1552 N N . GLU A 1 199 ? -24.792 5.289 24.737 1.00 92.56 199 GLU A N 1
ATOM 1553 C CA . GLU A 1 199 ? -25.243 3.906 24.529 1.00 92.56 199 GLU A CA 1
ATOM 1554 C C . GLU A 1 199 ? -26.735 3.836 24.193 1.00 92.56 199 GLU A C 1
ATOM 1556 O O . GLU A 1 199 ? -27.119 3.094 23.289 1.00 92.56 199 GLU A O 1
ATOM 1561 N N . GLU A 1 200 ? -27.572 4.630 24.861 1.00 92.62 200 GLU A N 1
ATOM 1562 C CA . GLU A 1 200 ? -29.001 4.724 24.560 1.00 92.62 200 GLU A CA 1
ATOM 1563 C C . GLU A 1 200 ? -29.227 5.249 23.139 1.00 92.62 200 GLU A C 1
ATOM 1565 O O . GLU A 1 200 ? -30.019 4.685 22.379 1.00 92.62 200 GLU A O 1
ATOM 1570 N N . ARG A 1 201 ? -28.460 6.264 22.723 1.00 92.00 201 ARG A N 1
ATOM 1571 C CA . ARG A 1 201 ? -28.495 6.772 21.347 1.00 92.00 201 ARG A CA 1
ATOM 1572 C C . ARG A 1 201 ? -28.026 5.737 20.323 1.00 92.00 201 ARG A C 1
ATOM 1574 O O . ARG A 1 201 ? -28.629 5.597 19.263 1.00 92.00 201 ARG A O 1
ATOM 1581 N N . ILE A 1 202 ? -26.973 4.980 20.627 1.00 92.38 202 ILE A N 1
ATOM 1582 C CA . ILE A 1 202 ? -26.511 3.882 19.767 1.00 92.38 202 ILE A CA 1
ATOM 1583 C C . ILE A 1 202 ? -27.592 2.800 19.668 1.00 92.38 202 ILE A C 1
ATOM 1585 O O . ILE A 1 202 ? -27.839 2.279 18.580 1.00 92.38 202 ILE A O 1
ATOM 1589 N N . LYS A 1 203 ? -28.247 2.456 20.780 1.00 92.12 203 LYS A N 1
ATOM 1590 C CA . LYS A 1 203 ? -29.309 1.450 20.820 1.00 92.12 203 LYS A CA 1
ATOM 1591 C C . LYS A 1 203 ? -30.527 1.885 20.004 1.00 92.12 203 LYS A C 1
ATOM 1593 O O . LYS A 1 203 ? -30.982 1.110 19.168 1.00 92.12 203 LYS A O 1
ATOM 1598 N N . SER A 1 204 ? -30.987 3.125 20.164 1.00 91.12 204 SER A N 1
ATOM 1599 C CA . SER A 1 204 ? -32.114 3.652 19.386 1.00 91.12 204 SER A CA 1
ATOM 1600 C C . SER A 1 204 ? -31.802 3.713 17.889 1.00 91.12 204 SER A C 1
ATOM 1602 O O . SER A 1 204 ? -32.644 3.357 17.068 1.00 91.12 204 SER A O 1
ATOM 1604 N N . LEU A 1 205 ? -30.575 4.075 17.501 1.00 89.06 205 LEU A N 1
ATOM 1605 C CA . LEU A 1 205 ? -30.163 4.027 16.096 1.00 89.06 205 LEU A CA 1
ATOM 1606 C C . LEU A 1 205 ? -30.076 2.598 15.559 1.00 89.06 205 LEU A C 1
ATOM 1608 O O . LEU A 1 205 ? -30.467 2.373 14.420 1.00 89.06 205 LEU A O 1
ATOM 1612 N N . ARG A 1 206 ? -29.612 1.629 16.362 1.00 89.44 206 ARG A N 1
ATOM 1613 C CA . ARG A 1 206 ? -29.583 0.201 15.991 1.00 89.44 206 ARG A CA 1
ATOM 1614 C C . ARG A 1 206 ? -30.979 -0.371 15.752 1.00 89.44 206 ARG A C 1
ATOM 1616 O O . ARG A 1 206 ? -31.148 -1.180 14.846 1.00 89.44 206 ARG A O 1
ATOM 1623 N N . GLU A 1 207 ? -31.960 0.045 16.545 1.00 86.94 207 GLU A N 1
ATOM 1624 C CA . GLU A 1 207 ? -33.361 -0.364 16.386 1.00 86.94 207 GLU A CA 1
ATOM 1625 C C . GLU A 1 207 ? -33.997 0.236 15.120 1.00 86.94 207 GLU A C 1
ATOM 1627 O O . GLU A 1 207 ? -34.806 -0.420 14.465 1.00 86.94 207 GLU A O 1
ATOM 1632 N N . ASN A 1 208 ? -33.571 1.442 14.730 1.00 84.62 208 ASN A N 1
ATOM 1633 C CA . ASN A 1 208 ? -34.056 2.167 13.552 1.00 84.62 208 ASN A CA 1
ATOM 1634 C C . ASN A 1 208 ? -33.246 1.910 12.266 1.00 84.62 208 ASN A C 1
ATOM 1636 O O . ASN A 1 208 ? -33.414 2.629 11.279 1.00 84.62 208 ASN A O 1
ATOM 1640 N N . VAL A 1 209 ? -32.358 0.912 12.248 1.00 80.69 209 VAL A N 1
ATOM 1641 C CA . VAL A 1 209 ? -31.539 0.604 11.066 1.00 80.69 209 VAL A CA 1
ATOM 1642 C C . VAL A 1 209 ? -32.422 0.234 9.873 1.00 80.69 209 VAL A C 1
ATOM 1644 O O . VAL A 1 209 ? -33.349 -0.572 9.987 1.00 80.69 209 VAL A O 1
ATOM 1647 N N . GLU A 1 210 ? -32.100 0.805 8.708 1.00 69.25 210 GLU A N 1
ATOM 1648 C CA . GLU A 1 210 ? -32.802 0.531 7.454 1.00 69.25 210 GLU A CA 1
ATOM 1649 C C . GLU A 1 210 ? -32.859 -0.973 7.162 1.00 69.25 210 GLU A C 1
ATOM 1651 O O . GLU A 1 210 ? -31.842 -1.671 7.122 1.00 69.25 210 GLU A O 1
ATOM 1656 N N . ARG A 1 211 ? -34.075 -1.472 6.925 1.00 71.56 211 ARG A N 1
ATOM 1657 C CA . ARG A 1 211 ? -34.301 -2.851 6.486 1.00 71.56 211 ARG A CA 1
ATOM 1658 C C . ARG A 1 211 ? -33.955 -2.992 4.991 1.00 71.56 211 ARG A C 1
ATOM 1660 O O . ARG A 1 211 ? -34.153 -2.031 4.244 1.00 71.56 211 ARG A O 1
ATOM 1667 N N . PRO A 1 212 ? -33.513 -4.180 4.532 1.00 60.47 212 PRO A N 1
ATOM 1668 C CA . PRO A 1 212 ? -33.041 -4.425 3.158 1.00 60.47 212 PRO A CA 1
ATOM 1669 C C . PRO A 1 212 ? -34.001 -3.975 2.036 1.00 60.47 212 PRO A C 1
ATOM 1671 O O . PRO A 1 212 ? -33.536 -3.572 0.975 1.00 60.47 212 PRO A O 1
ATOM 1674 N N . GLY A 1 213 ? -35.315 -3.920 2.290 1.00 60.22 213 GLY A N 1
ATOM 1675 C CA . GLY A 1 213 ? -36.336 -3.464 1.334 1.00 60.22 213 GLY A CA 1
ATOM 1676 C C . GLY A 1 213 ? -36.669 -1.960 1.346 1.00 60.22 213 GLY A C 1
ATOM 1677 O O . GLY A 1 213 ? -37.607 -1.538 0.666 1.00 60.22 213 GLY A O 1
ATOM 1678 N N . VAL A 1 214 ? -35.967 -1.122 2.116 1.00 64.56 214 VAL A N 1
ATOM 1679 C CA . VAL A 1 214 ? -36.192 0.343 2.145 1.00 64.56 214 VAL A CA 1
ATOM 1680 C C . VAL A 1 214 ? -35.149 1.086 1.306 1.00 64.56 214 VAL A C 1
ATOM 1682 O O . VAL A 1 214 ? -35.484 2.049 0.612 1.00 64.56 214 VAL A O 1
ATOM 1685 N N . ALA A 1 215 ? -33.905 0.607 1.306 1.00 66.50 215 ALA A N 1
ATOM 1686 C CA . ALA A 1 215 ? -32.804 1.237 0.590 1.00 66.50 215 ALA A CA 1
ATOM 1687 C C . ALA A 1 215 ? -32.955 1.125 -0.939 1.00 66.50 215 ALA A C 1
ATOM 1689 O O . ALA A 1 215 ? -33.384 0.106 -1.480 1.00 66.50 215 ALA A O 1
ATOM 1690 N N . LYS A 1 216 ? -32.560 2.183 -1.660 1.00 69.38 216 LYS A N 1
ATOM 1691 C CA . LYS A 1 216 ? -32.559 2.199 -3.138 1.00 69.38 216 LYS A CA 1
ATOM 1692 C C . LYS A 1 216 ? -31.475 1.289 -3.729 1.00 69.38 216 LYS A C 1
ATOM 1694 O O . LYS A 1 216 ? -31.689 0.667 -4.766 1.00 69.38 216 LYS A O 1
ATOM 1699 N N . SER A 1 217 ? -30.322 1.225 -3.066 1.00 75.31 217 SER A N 1
ATOM 1700 C CA . SER A 1 217 ? -29.195 0.359 -3.414 1.00 75.31 217 SER A CA 1
ATOM 1701 C C . SER A 1 217 ? -28.294 0.149 -2.201 1.00 75.31 217 SER A C 1
ATOM 1703 O O . SER A 1 217 ? -28.203 1.047 -1.364 1.00 75.31 217 SER A O 1
ATOM 1705 N N . GLY A 1 218 ? -27.577 -0.972 -2.132 1.00 84.38 218 GLY A N 1
ATOM 1706 C CA . GLY A 1 218 ? -26.644 -1.231 -1.031 1.00 84.38 218 GLY A CA 1
ATOM 1707 C C . GLY A 1 218 ? -25.516 -2.192 -1.387 1.00 84.38 218 GLY A C 1
ATOM 1708 O O . GLY A 1 218 ? -25.408 -2.647 -2.530 1.00 84.38 218 GLY A O 1
ATOM 1709 N N . ALA A 1 219 ? -24.656 -2.482 -0.411 1.00 90.50 219 ALA A N 1
ATOM 1710 C CA . ALA A 1 219 ? -23.716 -3.593 -0.504 1.00 90.50 219 ALA A CA 1
ATOM 1711 C C . ALA A 1 219 ? -24.314 -4.880 0.075 1.00 90.50 219 ALA A C 1
ATOM 1713 O O . ALA A 1 219 ? -25.049 -4.868 1.067 1.00 90.50 219 ALA A O 1
ATOM 1714 N N . LEU A 1 220 ? -23.980 -5.991 -0.572 1.00 92.25 220 LEU A N 1
ATOM 1715 C CA . LEU A 1 220 ? -24.468 -7.319 -0.243 1.00 92.25 220 LEU A CA 1
ATOM 1716 C C . LEU A 1 220 ? -23.301 -8.303 -0.288 1.00 92.25 220 LEU A C 1
ATOM 1718 O O . LEU A 1 220 ? -22.608 -8.412 -1.302 1.00 92.25 220 LEU A O 1
ATOM 1722 N N . PHE A 1 221 ? -23.097 -9.037 0.798 1.00 94.50 221 PHE A N 1
ATOM 1723 C CA . PHE A 1 221 ? -22.246 -10.221 0.789 1.00 94.50 221 PHE A CA 1
ATOM 1724 C C . PHE A 1 221 ? -23.117 -11.438 0.509 1.00 94.50 221 PHE A C 1
ATOM 1726 O O . PHE A 1 221 ? -24.167 -11.579 1.127 1.00 94.50 221 PHE A O 1
ATOM 1733 N N . VAL A 1 222 ? -22.694 -12.311 -0.400 1.00 93.94 222 VAL A N 1
ATOM 1734 C CA . VAL A 1 222 ? -23.420 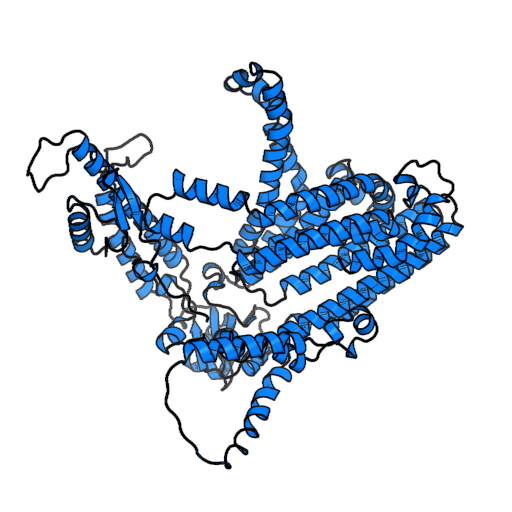-13.547 -0.725 1.00 93.94 222 VAL A CA 1
ATOM 1735 C C . VAL A 1 222 ? -22.493 -14.741 -0.574 1.00 93.94 222 VAL A C 1
ATOM 1737 O O . VAL A 1 222 ? -21.403 -14.750 -1.147 1.00 93.94 222 VAL A O 1
ATOM 1740 N N . GLU A 1 223 ? -22.936 -15.725 0.203 1.00 94.12 223 GLU A N 1
ATOM 1741 C CA . GLU A 1 223 ? -22.288 -17.020 0.407 1.00 94.12 223 GLU A CA 1
ATOM 1742 C C . GLU A 1 223 ? -22.760 -18.031 -0.636 1.00 94.12 223 GLU A C 1
ATOM 1744 O O . GLU A 1 223 ? -23.962 -18.185 -0.871 1.00 94.12 223 GLU A O 1
ATOM 1749 N N . PHE A 1 224 ? -21.810 -18.754 -1.222 1.00 93.31 224 PHE A N 1
ATOM 1750 C CA . PHE A 1 224 ? -22.063 -19.858 -2.142 1.00 93.31 224 PHE A CA 1
ATOM 1751 C C . PHE A 1 224 ? -21.639 -21.192 -1.520 1.00 93.31 224 PHE A C 1
ATOM 1753 O O . PHE A 1 224 ? -20.760 -21.228 -0.661 1.00 93.31 224 PHE A O 1
ATOM 1760 N N . LYS A 1 225 ? -22.232 -22.305 -1.970 1.00 90.88 225 LYS A N 1
ATOM 1761 C CA . LYS A 1 225 ? -21.891 -23.648 -1.459 1.00 90.88 225 LYS A CA 1
ATOM 1762 C C . LYS A 1 225 ? -20.410 -23.981 -1.678 1.00 90.88 225 LYS A C 1
ATOM 1764 O O . LYS A 1 225 ? -19.743 -24.487 -0.772 1.00 90.88 225 LYS A O 1
ATOM 1769 N N . THR A 1 226 ? -19.891 -23.652 -2.862 1.00 90.56 226 THR A N 1
ATOM 1770 C CA . THR A 1 226 ? -18.503 -23.931 -3.266 1.00 90.56 226 THR A CA 1
ATOM 1771 C C . THR A 1 226 ? -17.747 -22.667 -3.689 1.00 90.56 226 THR A C 1
ATOM 1773 O O . THR A 1 226 ? -18.328 -21.698 -4.190 1.00 90.56 226 THR A O 1
ATOM 1776 N N . GLN A 1 227 ? -16.416 -22.685 -3.546 1.00 90.12 227 GLN A N 1
ATOM 1777 C CA . GLN A 1 227 ? -15.547 -21.605 -4.033 1.00 90.12 227 GLN A CA 1
ATOM 1778 C C . GLN A 1 227 ? -15.641 -21.452 -5.563 1.00 90.12 227 GLN A C 1
ATOM 1780 O O . GLN A 1 227 ? -15.616 -20.332 -6.081 1.00 90.12 227 GLN A O 1
ATOM 1785 N N . ALA A 1 228 ? -15.820 -22.558 -6.295 1.00 90.06 228 ALA A N 1
ATOM 1786 C CA . ALA A 1 228 ? -16.014 -22.552 -7.744 1.00 90.06 228 ALA A CA 1
ATOM 1787 C C . ALA A 1 228 ? -17.252 -21.738 -8.161 1.00 90.06 228 ALA A C 1
ATOM 1789 O O . ALA A 1 228 ? -17.193 -20.919 -9.082 1.00 90.06 228 ALA A O 1
ATOM 1790 N N . GLU A 1 229 ? -18.376 -21.899 -7.464 1.00 90.81 229 GLU A N 1
ATOM 1791 C CA . GLU A 1 229 ? -19.600 -21.136 -7.733 1.00 90.81 229 GLU A CA 1
ATOM 1792 C C . GLU A 1 229 ? -19.448 -19.653 -7.391 1.00 90.81 229 GLU A C 1
ATOM 1794 O O . GLU A 1 229 ? -19.891 -18.803 -8.168 1.00 90.81 229 GLU A O 1
ATOM 1799 N N . ALA A 1 230 ? -18.745 -19.328 -6.302 1.00 91.50 230 ALA A N 1
ATOM 1800 C CA . ALA A 1 230 ? -18.392 -17.949 -5.974 1.00 91.50 230 ALA A CA 1
ATOM 1801 C C . ALA A 1 230 ? -17.576 -17.290 -7.108 1.00 91.50 230 ALA A C 1
ATOM 1803 O O . ALA A 1 230 ? -17.857 -16.157 -7.516 1.00 91.50 230 ALA A O 1
ATOM 1804 N N . GLN A 1 231 ? -16.610 -18.008 -7.695 1.00 91.00 231 GLN A N 1
ATOM 1805 C CA . GLN A 1 231 ? -15.845 -17.524 -8.852 1.00 91.00 231 GLN A CA 1
ATOM 1806 C C . GLN A 1 231 ? -16.698 -17.389 -10.124 1.00 91.00 231 GLN A C 1
ATOM 1808 O O . GLN A 1 231 ? -16.519 -16.429 -10.883 1.00 91.00 231 GLN A O 1
ATOM 1813 N N . ARG A 1 232 ? -17.663 -18.289 -10.361 1.00 90.50 232 ARG A N 1
ATOM 1814 C CA . ARG A 1 232 ? -18.634 -18.146 -11.466 1.00 90.50 232 ARG A CA 1
ATOM 1815 C C . ARG A 1 232 ? -19.487 -16.890 -11.290 1.00 90.50 232 ARG A C 1
ATOM 1817 O O . ARG A 1 232 ? -19.613 -16.095 -12.226 1.00 90.50 232 ARG A O 1
ATOM 1824 N N . ALA A 1 233 ? -20.004 -16.663 -10.084 1.00 90.06 233 ALA A N 1
ATOM 1825 C CA . ALA A 1 233 ? -20.799 -15.484 -9.754 1.00 90.06 233 ALA A CA 1
ATOM 1826 C C . ALA A 1 233 ? -20.009 -14.182 -9.967 1.00 90.06 233 ALA A C 1
ATOM 1828 O O . ALA A 1 233 ? -20.531 -13.221 -10.541 1.00 90.06 233 ALA A O 1
ATOM 1829 N N . LEU A 1 234 ? -18.723 -14.180 -9.603 1.00 89.56 234 LEU A N 1
ATOM 1830 C CA . LEU A 1 234 ? -17.808 -13.053 -9.784 1.00 89.56 234 LEU A CA 1
ATOM 1831 C C . LEU A 1 234 ? -17.639 -12.638 -11.260 1.00 89.56 234 LEU A C 1
ATOM 1833 O O . LEU A 1 234 ? -17.469 -11.448 -11.544 1.00 89.56 234 LEU A O 1
ATOM 1837 N N . LYS A 1 235 ? -17.689 -13.594 -12.199 1.00 87.88 235 LYS A N 1
ATOM 1838 C CA . LYS A 1 235 ? -17.565 -13.340 -13.647 1.00 87.88 235 LYS A CA 1
ATOM 1839 C C . LYS A 1 235 ? -18.907 -13.004 -14.308 1.00 87.88 235 LYS A C 1
ATOM 1841 O O . LYS A 1 235 ? -18.942 -12.132 -15.176 1.00 87.88 235 LYS A O 1
ATOM 1846 N N . SER A 1 236 ? -20.008 -13.620 -13.876 1.00 84.81 236 SER A N 1
ATOM 1847 C CA . SER A 1 236 ? -21.335 -13.451 -14.495 1.00 84.81 236 SER A CA 1
ATOM 1848 C C . SER A 1 236 ? -21.840 -11.997 -14.480 1.00 84.81 236 SER A C 1
ATOM 1850 O O . SER A 1 236 ? -21.833 -11.353 -13.432 1.00 84.81 236 SER A O 1
ATOM 1852 N N . SER A 1 237 ? -22.271 -11.461 -15.629 1.00 75.88 237 SER A N 1
ATOM 1853 C CA . SER A 1 237 ? -22.999 -10.181 -15.694 1.00 75.88 237 SER A CA 1
ATOM 1854 C C . SER A 1 237 ? -24.480 -10.441 -15.441 1.00 75.88 237 SER A C 1
ATOM 1856 O O . SER A 1 237 ? -25.053 -11.303 -16.099 1.00 75.88 237 SER A O 1
ATOM 1858 N N . ARG A 1 238 ? -25.089 -9.738 -14.481 1.00 72.62 238 ARG A N 1
ATOM 1859 C CA . ARG A 1 238 ? -26.436 -10.073 -13.970 1.00 72.62 238 ARG A CA 1
ATOM 1860 C C . ARG A 1 238 ? -27.484 -8.988 -14.166 1.00 72.62 238 ARG A C 1
ATOM 1862 O O . ARG A 1 238 ? -28.658 -9.216 -13.907 1.00 72.62 238 ARG A O 1
ATOM 1869 N N . HIS A 1 239 ? -27.068 -7.811 -14.612 1.00 81.88 239 HIS A N 1
ATOM 1870 C CA . HIS A 1 239 ? -27.966 -6.691 -14.832 1.00 81.88 239 HIS A CA 1
ATOM 1871 C C . HIS A 1 239 ? -27.551 -5.910 -16.077 1.00 81.88 239 HIS A C 1
ATOM 1873 O O . HIS A 1 239 ? -26.395 -5.983 -16.500 1.00 81.88 239 HIS A O 1
ATOM 1879 N N . HIS A 1 240 ? -28.511 -5.204 -16.674 1.00 84.69 240 HIS A N 1
ATOM 1880 C CA . HIS A 1 240 ? -28.287 -4.400 -17.874 1.00 84.69 240 HIS A CA 1
ATOM 1881 C C . HIS A 1 240 ? -27.606 -3.060 -17.546 1.00 84.69 240 HIS A C 1
ATOM 1883 O O . HIS A 1 240 ? -26.859 -2.551 -18.379 1.00 84.69 240 HIS A O 1
ATOM 1889 N N . ASP A 1 241 ? -27.817 -2.510 -16.340 1.00 85.44 241 ASP A N 1
ATOM 1890 C CA . ASP A 1 241 ? -27.110 -1.306 -15.889 1.00 85.44 241 ASP A CA 1
ATOM 1891 C C . ASP A 1 241 ? -25.601 -1.595 -15.765 1.00 85.44 241 ASP A C 1
ATOM 1893 O O . ASP A 1 241 ? -25.200 -2.515 -15.037 1.00 85.44 241 ASP A O 1
ATOM 1897 N N . PRO A 1 242 ? -24.734 -0.812 -16.432 1.00 84.88 242 PRO A N 1
ATOM 1898 C CA . PRO A 1 242 ? -23.292 -0.967 -16.326 1.00 84.88 242 PRO A CA 1
ATOM 1899 C C . PRO A 1 242 ? -22.730 -0.774 -14.912 1.00 84.88 242 PRO A C 1
ATOM 1901 O O . PRO A 1 242 ? -21.613 -1.252 -14.680 1.00 84.88 242 PRO A O 1
ATOM 1904 N N . LEU A 1 243 ? -23.424 -0.085 -14.000 1.00 86.31 243 LEU A N 1
ATOM 1905 C CA . LEU A 1 243 ? -22.942 0.214 -12.645 1.00 86.31 243 LEU A CA 1
ATOM 1906 C C . LEU A 1 243 ? -23.483 -0.735 -11.569 1.00 86.31 243 LEU A C 1
ATOM 1908 O O . LEU A 1 243 ? -22.842 -0.891 -10.526 1.00 86.31 243 LEU A O 1
ATOM 1912 N N . ALA A 1 244 ? -24.611 -1.397 -11.823 1.00 86.88 244 ALA A N 1
ATOM 1913 C CA . ALA A 1 244 ? -25.196 -2.338 -10.878 1.00 86.88 244 ALA A CA 1
ATOM 1914 C C . ALA A 1 244 ? -24.267 -3.531 -10.611 1.00 86.88 244 ALA A C 1
ATOM 1916 O O . ALA A 1 244 ? -23.573 -4.029 -11.505 1.00 86.88 244 ALA A O 1
ATOM 1917 N N . PHE A 1 245 ? -24.272 -4.008 -9.365 1.00 87.38 245 PHE A N 1
ATOM 1918 C CA . PHE A 1 245 ? -23.422 -5.107 -8.897 1.00 87.38 245 PHE A CA 1
ATOM 1919 C C . PHE A 1 245 ? -21.915 -4.855 -9.081 1.00 87.38 245 PHE A C 1
ATOM 1921 O O . PHE A 1 245 ? -21.159 -5.818 -9.201 1.00 87.38 245 PHE A O 1
ATOM 1928 N N . LYS A 1 246 ? -21.436 -3.602 -9.135 1.00 87.69 246 LYS A N 1
ATOM 1929 C CA . LYS A 1 246 ? -20.004 -3.284 -9.269 1.00 87.69 246 LYS A CA 1
ATOM 1930 C C . LYS A 1 246 ? -19.498 -2.335 -8.169 1.00 87.69 246 LYS A C 1
ATOM 1932 O O . LYS A 1 246 ? -20.175 -1.374 -7.819 1.00 87.69 246 LYS A O 1
ATOM 1937 N N . PRO A 1 247 ? -18.245 -2.511 -7.700 1.00 88.56 247 PRO A N 1
ATOM 1938 C CA . PRO A 1 247 ? -17.334 -3.619 -7.998 1.00 88.56 247 PRO A CA 1
ATOM 1939 C C . PRO A 1 247 ? -17.730 -4.933 -7.300 1.00 88.56 247 PRO A C 1
ATOM 1941 O O . PRO A 1 247 ? -18.494 -4.937 -6.340 1.00 88.56 247 PRO A O 1
ATOM 1944 N N . ARG A 1 248 ? -17.195 -6.050 -7.809 1.00 91.25 248 ARG A N 1
ATOM 1945 C CA . ARG A 1 248 ? -17.381 -7.402 -7.258 1.00 91.25 248 ARG A CA 1
ATOM 1946 C C . ARG A 1 248 ? -16.049 -7.893 -6.731 1.00 91.25 248 ARG A C 1
ATOM 1948 O O . ARG A 1 248 ? -15.070 -7.873 -7.482 1.00 91.25 248 ARG A O 1
ATOM 1955 N N . LEU A 1 249 ? -16.007 -8.311 -5.475 1.00 91.31 249 LEU A N 1
ATOM 1956 C CA . LEU A 1 249 ? -14.781 -8.741 -4.810 1.00 91.31 249 LEU A CA 1
ATOM 1957 C C . LEU A 1 249 ? -15.028 -10.085 -4.131 1.00 91.31 249 LEU A C 1
ATOM 1959 O O . LEU A 1 249 ? -16.018 -10.248 -3.432 1.00 91.31 249 LEU A O 1
ATOM 1963 N N . SER A 1 250 ? -14.136 -11.047 -4.337 1.00 88.00 250 SER A N 1
ATOM 1964 C CA . SER A 1 250 ? -14.177 -12.336 -3.635 1.00 88.00 250 SER A CA 1
ATOM 1965 C C . SER A 1 250 ? -13.119 -12.374 -2.542 1.00 88.00 250 SER A C 1
ATOM 1967 O O . SER A 1 250 ? -12.202 -11.544 -2.535 1.00 88.00 250 SER A O 1
ATOM 1969 N N . HIS A 1 251 ? -13.223 -13.353 -1.642 1.00 86.06 251 HIS A N 1
ATOM 1970 C CA . HIS A 1 251 ? -12.231 -13.562 -0.595 1.00 86.06 251 HIS A CA 1
ATOM 1971 C C . HIS A 1 251 ? -12.083 -12.344 0.338 1.00 86.06 251 HIS A C 1
ATOM 1973 O O . HIS A 1 251 ? -11.035 -12.098 0.924 1.00 86.06 251 HIS A O 1
ATOM 1979 N N . VAL A 1 252 ? -13.112 -11.519 0.495 1.00 89.38 252 VAL A N 1
ATOM 1980 C CA . VAL A 1 252 ? -13.008 -10.346 1.370 1.00 89.38 252 VAL A CA 1
ATOM 1981 C C . VAL A 1 252 ? -13.082 -10.817 2.817 1.00 89.38 252 VAL A C 1
ATOM 1983 O O . VAL A 1 252 ? -14.073 -11.427 3.203 1.00 89.38 252 VAL A O 1
ATOM 1986 N N . GLN A 1 253 ? -12.058 -10.554 3.629 1.00 88.81 253 GLN A N 1
ATOM 1987 C CA . GLN A 1 253 ? -12.151 -10.836 5.063 1.00 88.81 253 GLN A CA 1
ATOM 1988 C C . GLN A 1 253 ? -12.952 -9.720 5.756 1.00 88.81 253 GLN A C 1
ATOM 1990 O O . GLN A 1 253 ? -12.761 -8.551 5.410 1.00 88.81 253 GLN A O 1
ATOM 1995 N N . PRO A 1 254 ? -13.775 -10.014 6.779 1.00 88.62 254 PRO A N 1
ATOM 1996 C CA . PRO A 1 254 ? -14.574 -8.992 7.466 1.00 88.62 254 PRO A CA 1
ATOM 1997 C C . PRO A 1 254 ? -13.761 -7.797 7.992 1.00 88.62 254 PRO A C 1
ATOM 1999 O O . PRO A 1 254 ? -14.194 -6.651 7.908 1.00 88.62 254 PRO A O 1
ATOM 2002 N N . ARG A 1 255 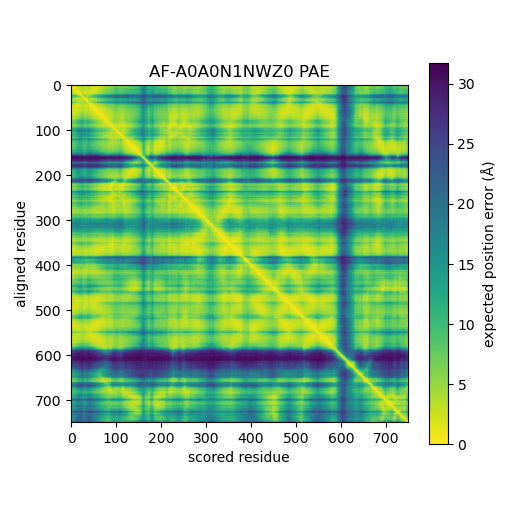? -12.533 -8.045 8.470 1.00 88.31 255 ARG A N 1
ATOM 2003 C CA . ARG A 1 255 ? -11.607 -7.004 8.962 1.00 88.31 255 ARG A CA 1
ATOM 2004 C C . ARG A 1 255 ? -11.041 -6.086 7.869 1.00 88.31 255 ARG A C 1
ATOM 2006 O O . ARG A 1 255 ? -10.474 -5.044 8.186 1.00 88.31 255 ARG A O 1
ATOM 2013 N N . GLU A 1 256 ? -11.118 -6.492 6.603 1.00 91.06 256 GLU A N 1
ATOM 2014 C CA . GLU A 1 256 ? -10.592 -5.735 5.460 1.00 91.06 256 GLU A CA 1
ATOM 2015 C C . GLU A 1 256 ? -11.644 -4.806 4.843 1.00 91.06 256 GLU A C 1
ATOM 2017 O O . GLU A 1 256 ? -11.301 -3.961 4.014 1.00 91.06 256 GLU A O 1
ATOM 2022 N N . VAL A 1 257 ? -12.913 -4.942 5.234 1.00 92.75 257 VAL A N 1
ATOM 2023 C CA . VAL A 1 257 ? -14.023 -4.138 4.717 1.00 92.75 257 VAL A CA 1
ATOM 2024 C C . VAL A 1 257 ? -13.940 -2.714 5.265 1.00 92.75 257 VAL A C 1
ATOM 2026 O O . VAL A 1 257 ? -13.814 -2.495 6.469 1.00 92.75 257 VAL A O 1
ATOM 2029 N N . LEU A 1 258 ? -14.030 -1.728 4.373 1.00 93.06 258 LEU A N 1
ATOM 2030 C CA . LEU A 1 258 ? -14.179 -0.321 4.734 1.00 93.06 258 LEU A CA 1
ATOM 2031 C C . LEU A 1 258 ? -15.672 0.017 4.764 1.00 93.06 258 LEU A C 1
ATOM 2033 O O . LEU A 1 258 ? -16.240 0.435 3.757 1.00 93.06 258 LEU A O 1
ATOM 2037 N N . TRP A 1 259 ? -16.305 -0.184 5.920 1.00 91.19 259 TRP A N 1
ATOM 2038 C CA . TRP A 1 259 ? -17.762 -0.097 6.081 1.00 91.19 259 TRP A CA 1
ATOM 2039 C C . TRP A 1 259 ? -18.350 1.261 5.680 1.00 91.19 259 TRP A C 1
ATOM 2041 O O . TRP A 1 259 ? -19.339 1.293 4.949 1.00 91.19 259 TRP A O 1
ATOM 2051 N N . LYS A 1 260 ? -17.676 2.371 6.014 1.00 88.56 260 LYS A N 1
ATOM 2052 C CA . LYS A 1 260 ? -18.047 3.728 5.559 1.00 88.56 260 LYS A CA 1
ATOM 2053 C C . LYS A 1 260 ? -18.135 3.880 4.034 1.00 88.56 260 LYS A C 1
ATOM 2055 O O . LYS A 1 260 ? -18.862 4.736 3.543 1.00 88.56 260 LYS A O 1
ATOM 2060 N N . ASN A 1 261 ? -17.423 3.040 3.277 1.00 91.50 261 ASN A N 1
ATOM 2061 C CA . ASN A 1 261 ? -17.364 3.105 1.815 1.00 91.50 261 ASN A CA 1
ATOM 2062 C C . ASN A 1 261 ? -18.281 2.092 1.105 1.00 91.50 261 ASN A C 1
ATOM 2064 O O . ASN A 1 261 ? -18.417 2.142 -0.126 1.00 91.50 261 ASN A O 1
ATOM 2068 N N . ALA A 1 262 ? -18.895 1.166 1.849 1.00 88.56 262 ALA A N 1
ATOM 2069 C CA . ALA A 1 262 ? -19.689 0.077 1.284 1.00 88.56 262 ALA A CA 1
ATOM 2070 C C . ALA A 1 262 ? -20.929 0.603 0.537 1.00 88.56 262 ALA A C 1
ATOM 2072 O O . ALA A 1 262 ? -21.170 0.226 -0.609 1.00 88.56 262 ALA A O 1
ATOM 2073 N N . ASN A 1 263 ? -21.644 1.561 1.132 1.00 86.56 263 ASN A N 1
ATOM 2074 C CA . ASN A 1 263 ? -22.915 2.080 0.608 1.00 86.56 263 ASN A CA 1
ATOM 2075 C C . ASN A 1 263 ? -22.803 3.408 -0.155 1.00 86.56 263 ASN A C 1
ATOM 2077 O O . ASN A 1 263 ? -23.804 4.087 -0.360 1.00 86.56 263 ASN A O 1
ATOM 2081 N N . ILE A 1 264 ? -21.601 3.795 -0.593 1.00 88.38 264 ILE A N 1
ATOM 2082 C CA . ILE A 1 264 ? -21.444 4.970 -1.461 1.00 88.38 264 ILE A CA 1
ATOM 2083 C C . ILE A 1 264 ? -22.108 4.687 -2.816 1.00 88.38 264 ILE A C 1
ATOM 2085 O O . ILE A 1 264 ? -21.877 3.634 -3.421 1.00 88.38 264 ILE A O 1
ATOM 2089 N N . ASP A 1 265 ? -22.886 5.656 -3.298 1.00 88.12 265 ASP A N 1
ATOM 2090 C CA . ASP A 1 265 ? -23.490 5.644 -4.631 1.00 88.12 265 ASP A CA 1
ATOM 2091 C C . ASP A 1 265 ? -22.423 5.415 -5.727 1.00 88.12 265 ASP A C 1
ATOM 2093 O O . ASP A 1 265 ? -21.334 5.998 -5.660 1.00 88.12 265 ASP A O 1
ATOM 2097 N N . PRO A 1 266 ? -22.671 4.560 -6.739 1.00 88.31 266 PRO A N 1
ATOM 2098 C CA . PRO A 1 266 ? -21.655 4.204 -7.726 1.00 88.31 266 PRO A CA 1
ATOM 2099 C C . PRO A 1 266 ? -21.108 5.403 -8.511 1.00 88.31 266 PRO A C 1
ATOM 2101 O O . PRO A 1 266 ? -19.904 5.433 -8.789 1.00 88.31 266 PRO A O 1
ATOM 2104 N N . ALA A 1 267 ? -21.937 6.402 -8.836 1.00 89.44 267 ALA A N 1
ATOM 2105 C CA . ALA A 1 267 ? -21.484 7.586 -9.563 1.00 89.44 267 ALA A CA 1
ATOM 2106 C C . ALA A 1 267 ? -20.603 8.475 -8.672 1.00 89.44 267 ALA A C 1
ATOM 2108 O O . ALA A 1 267 ? -19.528 8.912 -9.096 1.00 89.44 267 ALA A O 1
ATOM 2109 N N . ALA A 1 268 ? -20.998 8.664 -7.409 1.00 91.00 268 ALA A N 1
ATOM 2110 C CA . ALA A 1 268 ? -20.192 9.375 -6.416 1.00 91.00 268 ALA A CA 1
ATOM 2111 C C . ALA A 1 268 ? -18.856 8.662 -6.129 1.00 91.00 268 ALA A C 1
ATOM 2113 O O . ALA A 1 268 ? -17.802 9.292 -6.066 1.00 91.00 268 ALA A O 1
ATOM 2114 N N . ARG A 1 269 ? -18.856 7.327 -6.026 1.00 91.06 269 ARG A N 1
ATOM 2115 C CA . ARG A 1 269 ? -17.628 6.535 -5.845 1.00 91.06 269 ARG A CA 1
ATOM 2116 C C . ARG A 1 269 ? -16.654 6.753 -7.001 1.00 91.06 269 ARG A C 1
ATOM 2118 O O . ARG A 1 269 ? -15.449 6.902 -6.782 1.00 91.06 269 ARG A O 1
ATOM 2125 N N . LEU A 1 270 ? -17.164 6.763 -8.231 1.00 91.00 270 LEU A N 1
ATOM 2126 C CA . LEU A 1 270 ? -16.348 6.981 -9.419 1.00 91.00 270 LEU A CA 1
ATOM 2127 C C . LEU A 1 270 ? -15.747 8.395 -9.428 1.00 91.00 270 LEU A C 1
ATOM 2129 O O . LEU A 1 270 ? -14.539 8.537 -9.640 1.00 91.00 270 LEU A O 1
ATOM 2133 N N . SER A 1 271 ? -16.550 9.421 -9.132 1.00 93.75 271 SER A N 1
ATOM 2134 C CA . SER A 1 271 ? -16.082 10.810 -9.086 1.00 93.75 271 SER A CA 1
ATOM 2135 C C . SER A 1 271 ? -15.031 11.027 -7.991 1.00 93.75 271 SER A C 1
ATOM 2137 O O . SER A 1 271 ? -13.967 11.573 -8.282 1.00 93.75 271 SER A O 1
ATOM 2139 N N . TYR A 1 272 ? -15.239 10.505 -6.775 1.00 93.88 272 TYR A N 1
ATOM 2140 C CA . TYR A 1 272 ? -14.243 10.543 -5.697 1.00 93.88 272 TYR A CA 1
ATOM 2141 C C . TYR A 1 272 ? -12.952 9.817 -6.074 1.00 93.88 272 TYR A C 1
ATOM 2143 O O . TYR A 1 272 ? -11.854 10.295 -5.783 1.00 93.88 272 TYR A O 1
ATOM 2151 N N . SER A 1 273 ? -13.052 8.679 -6.765 1.00 92.94 273 SER A N 1
ATOM 2152 C CA . SER A 1 273 ? -11.884 7.918 -7.203 1.00 92.94 273 SER A CA 1
ATOM 2153 C C . SER A 1 273 ? -11.034 8.681 -8.228 1.00 92.94 273 SER A C 1
ATOM 2155 O O . SER A 1 273 ? -9.797 8.655 -8.122 1.00 92.94 273 SER A O 1
ATOM 2157 N N . TYR A 1 274 ? -11.669 9.371 -9.182 1.00 94.75 274 TYR A N 1
ATOM 2158 C CA . TYR A 1 274 ? -10.986 10.203 -10.176 1.00 94.75 274 TYR A CA 1
ATOM 2159 C C . TYR A 1 274 ? -10.443 11.497 -9.577 1.00 94.75 274 TYR A C 1
ATOM 2161 O O . TYR A 1 274 ? -9.275 11.808 -9.804 1.00 94.75 274 TYR A O 1
ATOM 2169 N N . LEU A 1 275 ? -11.231 12.200 -8.760 1.00 96.44 275 LEU A N 1
ATOM 2170 C CA . LEU A 1 275 ? -10.807 13.430 -8.092 1.00 96.44 275 LEU A CA 1
ATOM 2171 C C . LEU A 1 275 ? -9.610 13.173 -7.174 1.00 96.44 275 LEU A C 1
ATOM 2173 O O . LEU A 1 275 ? -8.627 13.908 -7.230 1.00 96.44 275 LEU A O 1
ATOM 2177 N N . ALA A 1 276 ? -9.630 12.078 -6.408 1.00 96.69 276 ALA A N 1
ATOM 2178 C CA . ALA A 1 276 ? -8.487 11.673 -5.598 1.00 96.69 276 ALA A CA 1
ATOM 2179 C C . ALA A 1 276 ? -7.251 11.379 -6.464 1.00 96.69 276 ALA A C 1
ATOM 2181 O O . ALA A 1 276 ? -6.152 11.805 -6.129 1.00 96.69 276 ALA A O 1
ATOM 2182 N N . THR A 1 277 ? -7.412 10.696 -7.604 1.00 95.81 277 THR A N 1
ATOM 2183 C CA . THR A 1 277 ? -6.288 10.431 -8.522 1.00 95.81 277 THR A CA 1
ATOM 2184 C C . THR A 1 277 ? -5.722 11.723 -9.114 1.00 95.81 277 THR A C 1
ATOM 2186 O O . THR A 1 277 ? -4.506 11.894 -9.122 1.00 95.81 277 THR A O 1
ATOM 2189 N N . ALA A 1 278 ? -6.573 12.655 -9.548 1.00 96.31 278 ALA A N 1
ATOM 2190 C CA . ALA A 1 278 ? -6.154 13.960 -10.057 1.00 96.31 278 ALA A CA 1
ATOM 2191 C C . ALA A 1 278 ? -5.423 14.785 -8.985 1.00 96.31 278 ALA A C 1
ATOM 2193 O O . ALA A 1 278 ? -4.353 15.334 -9.246 1.00 96.31 278 ALA A O 1
ATOM 2194 N N . PHE A 1 279 ? -5.948 14.804 -7.757 1.00 96.62 279 PHE A N 1
ATOM 2195 C CA . PHE A 1 279 ? -5.322 15.467 -6.615 1.00 96.62 279 PHE A CA 1
ATOM 2196 C C . PHE A 1 279 ? -3.940 14.885 -6.288 1.00 96.62 279 PHE A C 1
ATOM 2198 O O . PHE A 1 279 ? -2.989 15.629 -6.043 1.00 96.62 279 PHE A O 1
ATOM 2205 N N . ILE A 1 280 ? -3.789 13.559 -6.337 1.00 95.81 280 ILE A N 1
ATOM 2206 C CA . ILE A 1 280 ? -2.491 12.912 -6.132 1.00 95.81 280 ILE A CA 1
ATOM 2207 C C . ILE A 1 280 ? -1.524 13.211 -7.280 1.00 95.81 280 ILE A C 1
ATOM 2209 O O . ILE A 1 280 ? -0.361 13.495 -7.012 1.00 95.81 280 ILE A O 1
ATOM 2213 N N . ILE A 1 281 ? -1.975 13.218 -8.538 1.00 93.44 281 ILE A N 1
ATOM 2214 C CA . ILE A 1 281 ? -1.133 13.619 -9.678 1.00 93.44 281 ILE A CA 1
ATOM 2215 C C . ILE A 1 281 ? -0.625 15.054 -9.487 1.00 93.44 281 ILE A C 1
ATOM 2217 O O . ILE A 1 281 ? 0.578 15.291 -9.589 1.00 93.44 281 ILE A O 1
ATOM 2221 N N . ALA A 1 282 ? -1.511 15.990 -9.135 1.00 92.56 282 ALA A N 1
ATOM 2222 C CA . ALA A 1 282 ? -1.134 17.368 -8.831 1.00 92.56 282 ALA A CA 1
ATOM 2223 C C . ALA A 1 282 ? -0.135 17.434 -7.664 1.00 92.56 282 ALA A C 1
ATOM 2225 O O . ALA A 1 282 ? 0.877 18.126 -7.755 1.00 92.56 282 ALA A O 1
ATOM 2226 N N . THR A 1 283 ? -0.360 16.650 -6.606 1.00 92.50 283 THR A N 1
ATOM 2227 C CA . THR A 1 283 ? 0.555 16.553 -5.460 1.00 92.50 283 THR A CA 1
ATOM 2228 C C . THR A 1 283 ? 1.934 16.040 -5.873 1.00 92.50 283 THR A C 1
ATOM 2230 O O . THR A 1 283 ? 2.937 16.571 -5.409 1.00 92.50 283 THR A O 1
ATOM 2233 N N . ILE A 1 284 ? 2.010 15.031 -6.750 1.00 91.19 284 ILE A N 1
ATOM 2234 C CA . ILE A 1 284 ? 3.283 14.495 -7.246 1.00 91.19 284 ILE A CA 1
ATOM 2235 C C . ILE A 1 284 ? 4.014 15.556 -8.065 1.00 91.19 284 ILE A C 1
ATOM 2237 O O . ILE A 1 284 ? 5.204 15.742 -7.853 1.00 91.19 284 ILE A O 1
ATOM 2241 N N . ILE A 1 285 ? 3.336 16.266 -8.970 1.00 85.56 285 ILE A N 1
ATOM 2242 C CA . ILE A 1 285 ? 3.966 17.303 -9.805 1.00 85.56 285 ILE A CA 1
ATOM 2243 C C . ILE A 1 285 ? 4.466 18.470 -8.942 1.00 85.56 285 ILE A C 1
ATOM 2245 O O . ILE A 1 285 ? 5.583 18.946 -9.127 1.00 85.56 285 ILE A O 1
ATOM 2249 N N . LEU A 1 286 ? 3.665 18.896 -7.964 1.00 86.25 286 LEU A N 1
ATOM 2250 C CA . LEU A 1 286 ? 3.943 20.054 -7.112 1.00 86.25 286 LEU A CA 1
ATOM 2251 C C . LEU A 1 286 ? 4.745 19.714 -5.846 1.00 86.25 286 LEU A C 1
ATOM 2253 O O . LEU A 1 286 ? 4.957 20.591 -5.011 1.00 86.25 286 LEU A O 1
ATOM 2257 N N . TRP A 1 287 ? 5.225 18.476 -5.686 1.00 87.81 287 TRP A N 1
ATOM 2258 C CA . TRP A 1 287 ? 5.878 18.013 -4.454 1.00 87.81 287 TRP A CA 1
ATOM 2259 C C . TRP A 1 287 ? 7.159 18.782 -4.089 1.00 87.81 287 TRP A C 1
ATOM 2261 O O . TRP A 1 287 ? 7.504 18.901 -2.911 1.00 87.81 287 TRP A O 1
ATOM 2271 N N . SER A 1 288 ? 7.846 19.362 -5.077 1.00 82.38 288 SER A N 1
ATOM 2272 C CA . SER A 1 288 ? 9.021 20.203 -4.829 1.00 82.38 288 SER A CA 1
ATOM 2273 C C . SER A 1 288 ? 8.693 21.454 -4.008 1.00 82.38 288 SER A C 1
ATOM 2275 O O . SER A 1 288 ? 9.571 21.958 -3.313 1.00 82.38 288 SER A O 1
ATOM 2277 N N . ILE A 1 289 ? 7.447 21.946 -4.054 1.00 85.94 289 ILE A N 1
ATOM 2278 C CA . ILE A 1 289 ? 7.016 23.137 -3.311 1.00 85.94 289 ILE A CA 1
ATOM 2279 C C . ILE A 1 289 ? 6.979 22.847 -1.797 1.00 85.94 289 ILE A C 1
ATOM 2281 O O . ILE A 1 289 ? 7.704 23.527 -1.069 1.00 85.94 289 ILE A O 1
ATOM 2285 N N . PRO A 1 290 ? 6.246 21.828 -1.290 1.00 86.75 290 PRO A N 1
ATOM 2286 C CA . PRO A 1 290 ? 6.320 21.438 0.118 1.00 86.75 290 PRO A CA 1
ATOM 2287 C C . PRO A 1 290 ? 7.739 21.128 0.599 1.00 86.75 290 PRO A C 1
ATOM 2289 O O . PRO A 1 290 ? 8.123 21.567 1.677 1.00 86.75 290 PRO A O 1
ATOM 2292 N N . VAL A 1 291 ? 8.537 20.417 -0.205 1.00 85.25 291 VAL A N 1
ATOM 2293 C CA . VAL A 1 291 ? 9.940 20.103 0.124 1.00 85.25 291 VAL A CA 1
ATOM 2294 C C . VAL A 1 291 ? 10.771 21.377 0.265 1.00 85.25 291 VAL A C 1
ATOM 2296 O O . VAL A 1 291 ? 11.535 21.494 1.218 1.00 85.25 291 VAL A O 1
ATOM 2299 N N . GLY A 1 292 ? 10.599 22.346 -0.638 1.00 84.56 292 GLY A N 1
ATOM 2300 C CA . GLY A 1 292 ? 11.267 23.643 -0.565 1.00 84.56 292 GLY A CA 1
ATOM 2301 C C . GLY A 1 292 ? 10.870 24.436 0.680 1.00 84.56 292 GLY A C 1
ATOM 2302 O O . GLY A 1 292 ? 11.743 24.952 1.367 1.00 84.56 292 GLY A O 1
ATOM 2303 N N . ILE A 1 293 ? 9.575 24.471 1.016 1.00 86.50 293 ILE A N 1
ATOM 2304 C CA . ILE A 1 293 ? 9.063 25.139 2.226 1.00 86.50 293 ILE A CA 1
ATOM 2305 C C . ILE A 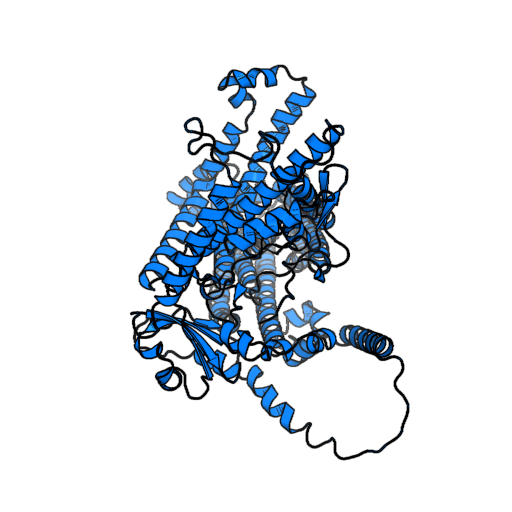1 293 ? 9.620 24.481 3.492 1.00 86.50 293 ILE A C 1
ATOM 2307 O O . ILE A 1 293 ? 10.116 25.164 4.381 1.00 86.50 293 ILE A O 1
ATOM 2311 N N . VAL A 1 294 ? 9.578 23.150 3.587 1.00 85.44 294 VAL A N 1
ATOM 2312 C CA . VAL A 1 294 ? 10.145 22.431 4.736 1.00 85.44 294 VAL A CA 1
ATOM 2313 C C . VAL A 1 294 ? 11.656 22.637 4.797 1.00 85.44 294 VAL A C 1
ATOM 2315 O O . VAL A 1 294 ? 12.190 22.841 5.881 1.00 85.44 294 VAL A O 1
ATOM 2318 N N . GLY A 1 295 ? 12.346 22.643 3.656 1.00 84.56 295 GLY A N 1
ATOM 2319 C CA . GLY A 1 295 ? 13.782 22.901 3.574 1.00 84.56 295 GLY A CA 1
ATOM 2320 C C . GLY A 1 295 ? 14.173 24.296 4.067 1.00 84.56 295 GLY A C 1
ATOM 2321 O O . GLY A 1 295 ? 15.136 24.420 4.821 1.00 84.56 295 GLY A O 1
ATOM 2322 N N . THR A 1 296 ? 13.414 25.338 3.708 1.00 83.50 296 THR A N 1
ATOM 2323 C CA . THR A 1 296 ? 13.660 26.708 4.191 1.00 83.50 296 THR A CA 1
ATOM 2324 C C . THR A 1 296 ? 13.300 26.868 5.663 1.00 83.50 296 THR A C 1
ATOM 2326 O O . THR A 1 296 ? 14.087 27.448 6.407 1.00 83.50 296 THR A O 1
ATOM 2329 N N . ILE A 1 297 ? 12.171 26.304 6.113 1.00 82.69 297 ILE A N 1
ATOM 2330 C CA . ILE A 1 297 ? 11.775 26.305 7.531 1.00 82.69 297 ILE A CA 1
ATOM 2331 C C . ILE A 1 297 ? 12.778 25.526 8.377 1.00 82.69 297 ILE A C 1
ATOM 2333 O O . ILE A 1 297 ? 13.028 25.911 9.506 1.00 82.69 297 ILE A O 1
ATOM 2337 N N . SER A 1 298 ? 13.370 24.455 7.854 1.00 82.69 298 SER A N 1
ATOM 2338 C CA . SER A 1 298 ? 14.342 23.654 8.605 1.00 82.69 298 SER A CA 1
ATOM 2339 C C . SER A 1 298 ? 15.738 24.282 8.633 1.00 82.69 298 SER A C 1
ATOM 2341 O O . SER A 1 298 ? 16.605 23.794 9.354 1.00 82.69 298 SER A O 1
ATOM 2343 N N . ASN A 1 299 ? 15.981 25.346 7.861 1.00 83.19 299 ASN A N 1
ATOM 2344 C CA . ASN A 1 299 ? 17.251 26.054 7.875 1.00 83.19 299 ASN A CA 1
ATOM 2345 C C . ASN A 1 299 ? 17.350 26.924 9.136 1.00 83.19 299 ASN A C 1
ATOM 2347 O O . ASN A 1 299 ? 16.646 27.923 9.289 1.00 83.19 299 ASN A O 1
ATOM 2351 N N . ILE A 1 300 ? 18.261 26.547 10.029 1.00 80.12 300 ILE A N 1
ATOM 2352 C CA . ILE A 1 300 ? 18.463 27.214 11.319 1.00 80.12 300 ILE A CA 1
ATOM 2353 C C . ILE A 1 300 ? 18.871 28.677 11.151 1.00 80.12 300 ILE A C 1
ATOM 2355 O O . ILE A 1 300 ? 18.306 29.529 11.823 1.00 80.12 300 ILE A O 1
ATOM 2359 N N . ASN A 1 301 ? 19.733 29.003 10.186 1.00 80.00 301 ASN A N 1
ATOM 2360 C CA . ASN A 1 301 ? 20.134 30.392 9.944 1.00 80.00 301 ASN A CA 1
ATOM 2361 C C . ASN A 1 301 ? 18.936 31.251 9.507 1.00 80.00 301 ASN A C 1
ATOM 2363 O O . ASN A 1 301 ? 18.823 32.416 9.882 1.00 80.00 301 ASN A O 1
ATOM 2367 N N . TYR A 1 302 ? 18.008 30.691 8.725 1.00 80.88 302 TYR A N 1
ATOM 2368 C CA . TYR A 1 302 ? 16.774 31.385 8.349 1.00 80.88 302 TYR A CA 1
ATOM 2369 C C . TYR A 1 302 ? 15.846 31.596 9.558 1.00 80.88 302 TYR A C 1
ATOM 2371 O O . TYR A 1 302 ? 15.362 32.709 9.782 1.00 80.88 302 TYR A O 1
ATOM 2379 N N . LEU A 1 303 ? 15.632 30.544 10.356 1.00 80.69 303 LEU A N 1
ATOM 2380 C CA . LEU A 1 303 ? 14.821 30.577 11.577 1.00 80.69 303 LEU A CA 1
ATOM 2381 C C . LEU A 1 303 ? 15.340 31.605 12.584 1.00 80.69 303 LEU A C 1
ATOM 2383 O O . LEU A 1 303 ? 14.558 32.427 13.063 1.00 80.69 303 LEU A O 1
ATOM 2387 N N . THR A 1 304 ? 16.642 31.597 12.873 1.00 81.25 304 THR A N 1
ATOM 2388 C CA . THR A 1 304 ? 17.245 32.485 13.868 1.00 81.25 304 THR A CA 1
ATOM 2389 C C . THR A 1 304 ? 17.158 33.964 13.469 1.00 81.25 304 THR A C 1
ATOM 2391 O O . THR A 1 304 ? 16.935 34.846 14.306 1.00 81.25 304 THR A O 1
ATOM 2394 N N . ASN A 1 305 ? 17.246 34.250 12.168 1.00 83.62 305 ASN A N 1
ATOM 2395 C CA . ASN A 1 305 ? 17.098 35.605 11.643 1.00 83.62 305 ASN A CA 1
ATOM 2396 C C . ASN A 1 305 ? 15.649 36.117 11.709 1.00 83.62 305 ASN A C 1
ATOM 2398 O O . ASN A 1 305 ? 15.427 37.288 12.019 1.00 83.62 305 ASN A O 1
ATOM 2402 N N . LYS A 1 306 ? 14.659 35.256 11.436 1.00 85.69 306 LYS A N 1
ATOM 2403 C CA . LYS A 1 306 ? 13.225 35.607 11.433 1.00 85.69 306 LYS A CA 1
ATOM 2404 C C . LYS A 1 306 ? 12.597 35.635 12.825 1.00 85.69 306 LYS A C 1
ATOM 2406 O O . LYS A 1 306 ? 11.684 36.423 13.061 1.00 85.69 306 LYS A O 1
ATOM 2411 N N . ILE A 1 307 ? 13.031 34.754 13.721 1.00 86.00 307 ILE A N 1
ATOM 2412 C CA . ILE A 1 307 ? 12.375 34.495 14.999 1.00 86.00 307 ILE A CA 1
ATOM 2413 C C . ILE A 1 307 ? 13.341 34.844 16.135 1.00 86.00 307 ILE A C 1
ATOM 2415 O O . ILE A 1 307 ? 14.231 34.075 16.487 1.00 86.00 307 ILE A O 1
ATOM 2419 N N . HIS A 1 308 ? 13.130 36.010 16.749 1.00 81.25 308 HIS A N 1
ATOM 2420 C CA . HIS A 1 308 ? 14.036 36.569 17.758 1.00 81.25 308 HIS A CA 1
ATOM 2421 C C . HIS A 1 308 ? 14.307 35.648 18.958 1.00 81.25 308 HIS A C 1
ATOM 2423 O O . HIS A 1 308 ? 15.429 35.633 19.459 1.00 81.25 308 HIS A O 1
ATOM 2429 N N . TRP A 1 309 ? 13.323 34.859 19.405 1.00 87.06 309 TRP A N 1
ATOM 2430 C CA . TRP A 1 309 ? 13.507 33.947 20.541 1.00 87.06 309 TRP A CA 1
ATOM 2431 C C . TRP A 1 309 ? 14.365 32.718 20.212 1.00 87.06 309 TRP A C 1
ATOM 2433 O O . TRP A 1 309 ? 14.759 32.032 21.140 1.00 87.06 309 TRP A O 1
ATOM 2443 N N . LEU A 1 310 ? 14.677 32.437 18.938 1.00 81.19 310 LEU A N 1
ATOM 2444 C CA . LEU A 1 310 ? 15.564 31.338 18.522 1.00 81.19 310 LEU A CA 1
ATOM 2445 C C . LEU A 1 310 ? 17.040 31.769 18.416 1.00 81.19 310 LEU A C 1
ATOM 2447 O O . LEU A 1 310 ? 17.902 30.922 18.211 1.00 81.19 310 LEU A O 1
ATOM 2451 N N . ARG A 1 311 ? 17.363 33.053 18.645 1.00 81.06 311 ARG A N 1
ATOM 2452 C CA . ARG A 1 311 ? 18.744 33.588 18.624 1.00 81.06 311 ARG A CA 1
ATOM 2453 C C . ARG A 1 311 ? 19.693 33.018 19.663 1.00 81.06 311 ARG A C 1
ATOM 2455 O O . ARG A 1 311 ? 20.898 33.146 19.501 1.00 81.06 311 ARG A O 1
ATOM 2462 N N . TRP A 1 312 ? 19.185 32.343 20.689 1.00 86.12 312 TRP A N 1
ATOM 2463 C CA . TRP A 1 312 ? 20.051 31.596 21.599 1.00 86.12 312 TRP A CA 1
ATOM 2464 C C . TRP A 1 312 ? 20.800 30.455 20.887 1.00 86.12 312 TRP A C 1
ATOM 2466 O O . TRP A 1 312 ? 21.847 30.047 21.379 1.00 86.12 312 TRP A O 1
ATOM 2476 N N . ILE A 1 313 ? 20.300 29.964 19.741 1.00 81.38 313 ILE A N 1
ATOM 2477 C CA . ILE A 1 313 ? 20.930 28.889 18.957 1.00 81.38 313 ILE A CA 1
ATOM 2478 C C . ILE A 1 313 ? 22.266 29.345 18.359 1.00 81.38 313 ILE A C 1
ATOM 2480 O O . ILE A 1 313 ? 23.208 28.558 18.332 1.00 81.38 313 ILE A O 1
ATOM 2484 N N . ASP A 1 314 ? 22.379 30.613 17.955 1.00 78.81 314 ASP A N 1
ATOM 2485 C CA . ASP A 1 314 ? 23.624 31.171 17.406 1.00 78.81 314 ASP A CA 1
ATOM 2486 C C . ASP A 1 314 ? 24.724 31.304 18.474 1.00 78.81 314 ASP A C 1
ATOM 2488 O O . ASP A 1 314 ? 25.898 31.420 18.141 1.00 78.81 314 ASP A O 1
ATOM 2492 N N . ASN A 1 315 ? 24.361 31.249 19.761 1.00 82.69 315 ASN A N 1
ATOM 2493 C CA . ASN A 1 315 ? 25.305 31.291 20.880 1.00 82.69 315 ASN A CA 1
ATOM 2494 C C . ASN A 1 315 ? 25.797 29.891 21.304 1.00 82.69 315 ASN A C 1
ATOM 2496 O O . ASN A 1 315 ? 26.490 29.766 22.316 1.00 82.69 315 ASN A O 1
ATOM 2500 N N . LEU A 1 316 ? 25.408 28.826 20.593 1.00 84.56 316 LEU A N 1
ATOM 2501 C CA . LEU A 1 316 ? 25.877 27.467 20.872 1.00 84.56 316 LEU A CA 1
ATOM 2502 C C . LEU A 1 316 ? 27.312 27.254 20.350 1.00 84.56 316 LEU A C 1
ATOM 2504 O O . LEU A 1 316 ? 27.678 27.826 19.327 1.00 84.56 316 LEU A O 1
ATOM 2508 N N . PRO A 1 317 ? 28.113 26.382 20.993 1.00 87.81 317 PRO A N 1
ATOM 2509 C CA . PRO A 1 317 ? 29.447 26.020 20.514 1.00 87.81 317 PRO A CA 1
ATOM 2510 C C . PRO A 1 317 ? 29.449 25.515 19.062 1.00 87.81 317 PRO A C 1
ATOM 2512 O O . PRO A 1 317 ? 28.570 24.733 18.683 1.00 87.81 317 PRO A O 1
ATOM 2515 N N . ASP A 1 318 ? 30.488 25.864 18.296 1.00 83.12 318 ASP A N 1
ATOM 2516 C CA . ASP A 1 318 ? 30.625 25.539 16.864 1.00 83.12 318 ASP A CA 1
ATOM 2517 C C . ASP A 1 318 ? 30.353 24.064 16.502 1.00 83.12 318 ASP A C 1
ATOM 2519 O O . ASP A 1 318 ? 29.669 23.817 15.504 1.00 83.12 318 ASP A O 1
ATOM 2523 N N . PRO A 1 319 ? 30.782 23.050 17.291 1.00 85.62 319 PRO A N 1
ATOM 2524 C CA . PRO A 1 319 ? 30.461 21.654 16.987 1.00 85.62 319 PRO A CA 1
ATOM 2525 C C . PRO A 1 319 ? 28.958 21.345 17.057 1.00 85.62 319 PRO A C 1
ATOM 2527 O O . PRO A 1 319 ? 28.441 20.570 16.254 1.00 85.62 319 PRO A O 1
ATOM 2530 N N . ILE A 1 320 ? 28.238 21.953 18.005 1.00 84.31 320 ILE A N 1
ATOM 2531 C CA . ILE A 1 320 ? 26.798 21.738 18.202 1.00 84.31 320 ILE A CA 1
ATOM 2532 C C . ILE A 1 320 ? 26.016 22.481 17.123 1.00 84.31 320 ILE A C 1
ATOM 2534 O O . ILE A 1 320 ? 25.086 21.916 16.547 1.00 84.31 320 ILE A O 1
ATOM 2538 N N . LEU A 1 321 ? 26.422 23.711 16.805 1.00 83.44 321 LEU A N 1
ATOM 2539 C CA . LEU A 1 321 ? 25.823 24.502 15.733 1.00 83.44 321 LEU A CA 1
ATOM 2540 C C . LEU A 1 321 ? 26.025 23.814 14.374 1.00 83.44 321 LEU A C 1
ATOM 2542 O O . LEU A 1 321 ? 25.080 23.715 13.590 1.00 83.44 321 LEU A O 1
ATOM 2546 N N . GLY A 1 322 ? 27.205 23.236 14.130 1.00 81.62 322 GLY A N 1
ATOM 2547 C CA . GLY A 1 322 ? 27.496 22.424 12.946 1.00 81.62 322 GLY A CA 1
ATOM 2548 C C . GLY A 1 322 ? 26.611 21.178 12.827 1.00 81.62 322 GLY A C 1
ATOM 2549 O O . GLY A 1 322 ? 26.079 20.899 11.752 1.00 81.62 322 GLY A O 1
ATOM 2550 N N . ILE A 1 323 ? 26.373 20.455 13.929 1.00 84.19 323 ILE A N 1
ATOM 2551 C CA . ILE A 1 323 ? 25.438 19.315 13.937 1.00 84.19 323 ILE A CA 1
ATOM 2552 C C . ILE A 1 323 ? 24.011 19.795 13.674 1.00 84.19 323 ILE A C 1
ATOM 2554 O O . ILE A 1 323 ? 23.316 19.216 12.842 1.00 84.19 323 ILE A O 1
ATOM 2558 N N . LEU A 1 324 ? 23.566 20.854 14.353 1.00 81.62 324 LEU A N 1
ATOM 2559 C CA . LEU A 1 324 ? 22.211 21.366 14.195 1.00 81.62 324 LEU A CA 1
ATOM 2560 C C . LEU A 1 324 ? 21.972 21.777 12.732 1.00 81.62 324 LEU A C 1
ATOM 2562 O O . LEU A 1 324 ? 21.032 21.300 12.102 1.00 81.62 324 LEU A O 1
ATOM 2566 N N . THR A 1 325 ? 22.859 22.597 12.167 1.00 82.38 325 THR A N 1
ATOM 2567 C CA . THR A 1 325 ? 22.748 23.137 10.800 1.00 82.38 325 THR A CA 1
ATOM 2568 C C . THR A 1 325 ? 22.958 22.087 9.709 1.00 82.38 325 THR A C 1
ATOM 2570 O O . THR A 1 325 ? 22.313 22.170 8.665 1.00 82.38 325 THR A O 1
ATOM 2573 N N . GLY A 1 326 ? 23.807 21.082 9.944 1.00 80.19 326 GLY A N 1
ATOM 2574 C CA . GLY A 1 326 ? 24.115 20.034 8.969 1.00 80.19 326 GLY A CA 1
ATOM 2575 C C . GLY A 1 326 ? 23.177 18.823 9.000 1.00 80.19 326 GLY A C 1
ATOM 2576 O O . GLY A 1 326 ? 22.890 18.251 7.950 1.00 80.19 326 GLY A O 1
ATOM 2577 N N . PHE A 1 327 ? 22.682 18.414 10.174 1.00 83.12 327 PHE A N 1
ATOM 2578 C CA . PHE A 1 327 ? 21.908 17.174 10.342 1.00 83.12 327 PHE A CA 1
ATOM 2579 C C . PHE A 1 327 ? 20.396 17.396 10.435 1.00 83.12 327 PHE A C 1
ATOM 2581 O O . PHE A 1 327 ? 19.626 16.636 9.840 1.00 83.12 327 PHE A O 1
ATOM 2588 N N . VAL A 1 328 ? 19.950 18.419 11.173 1.00 83.31 328 VAL A N 1
ATOM 2589 C CA . VAL A 1 328 ? 18.518 18.626 11.446 1.00 83.31 328 VAL A CA 1
ATOM 2590 C C . VAL A 1 328 ? 17.713 18.873 10.164 1.00 83.31 328 VAL A C 1
ATOM 2592 O O . VAL A 1 328 ? 16.683 18.210 10.007 1.00 83.31 328 VAL A O 1
ATOM 2595 N N . PRO A 1 329 ? 18.149 19.718 9.204 1.00 84.00 329 PRO A N 1
ATOM 2596 C CA . PRO A 1 329 ? 17.365 19.939 7.992 1.00 84.00 329 PRO A CA 1
ATOM 2597 C C . PRO A 1 329 ? 17.189 18.675 7.133 1.00 84.00 329 PRO A C 1
ATOM 2599 O O . PRO A 1 329 ? 16.044 18.346 6.807 1.00 84.00 329 PRO A O 1
ATOM 2602 N N . PRO A 1 330 ? 18.247 17.899 6.813 1.00 83.38 330 PRO A N 1
ATOM 2603 C CA . PRO A 1 330 ? 18.083 16.618 6.125 1.00 83.38 330 PRO A CA 1
ATOM 2604 C C . PRO A 1 330 ? 17.221 15.611 6.897 1.00 83.38 330 PRO A C 1
ATOM 2606 O O . PRO A 1 330 ? 16.456 14.867 6.282 1.00 83.38 330 PRO A O 1
ATOM 2609 N N . PHE A 1 331 ? 17.306 15.588 8.232 1.00 83.69 331 PHE A N 1
ATOM 2610 C CA . PHE A 1 331 ? 16.490 14.704 9.064 1.00 83.69 331 PHE A CA 1
ATOM 2611 C C . PHE A 1 331 ? 14.997 15.050 8.987 1.00 83.69 331 PHE A C 1
ATOM 2613 O O . PHE A 1 331 ? 14.184 14.165 8.712 1.00 83.69 331 PHE A O 1
ATOM 2620 N N . ILE A 1 332 ? 14.631 16.326 9.161 1.00 84.56 332 ILE A N 1
ATOM 2621 C CA . ILE A 1 332 ? 13.237 16.792 9.052 1.00 84.56 332 ILE A CA 1
ATOM 2622 C C . ILE A 1 332 ? 12.705 16.526 7.643 1.00 84.56 332 ILE A C 1
ATOM 2624 O O . ILE A 1 332 ? 11.592 16.019 7.483 1.00 84.56 332 ILE A O 1
ATOM 2628 N N . LEU A 1 333 ? 13.514 16.801 6.618 1.00 84.38 333 LEU A N 1
ATOM 2629 C CA . LEU A 1 333 ? 13.133 16.551 5.234 1.00 84.38 333 LEU A CA 1
ATOM 2630 C C . LEU A 1 333 ? 12.897 15.058 4.966 1.00 84.38 333 LEU A C 1
ATOM 2632 O O . LEU A 1 333 ? 11.888 14.682 4.370 1.00 84.38 333 LEU A O 1
ATOM 2636 N N . SER A 1 334 ? 13.793 14.195 5.447 1.00 83.75 334 SER A N 1
ATOM 2637 C CA . SER A 1 334 ? 13.658 12.740 5.340 1.00 83.75 334 SER A CA 1
ATOM 2638 C C . SER A 1 334 ? 12.405 12.235 6.061 1.00 83.75 334 SER A C 1
ATOM 2640 O O . SER A 1 334 ? 11.650 11.429 5.509 1.00 83.75 334 SER A O 1
ATOM 2642 N N . PHE A 1 335 ? 12.121 12.762 7.257 1.00 85.69 335 PHE A N 1
ATOM 2643 C CA . PHE A 1 335 ? 10.902 12.452 8.001 1.00 85.69 335 PHE A CA 1
ATOM 2644 C C . PHE A 1 335 ? 9.645 12.864 7.222 1.00 85.69 335 PHE A C 1
ATOM 2646 O O . PHE A 1 335 ? 8.731 12.051 7.063 1.00 85.69 335 PHE A O 1
ATOM 2653 N N . PHE A 1 336 ? 9.627 14.069 6.647 1.00 88.06 336 PHE A N 1
ATOM 2654 C CA . PHE A 1 336 ? 8.519 14.562 5.828 1.00 88.06 336 PHE A CA 1
ATOM 2655 C C . PHE A 1 336 ? 8.271 13.681 4.592 1.00 88.06 336 PHE A C 1
ATOM 2657 O O . PHE A 1 336 ? 7.142 13.260 4.336 1.00 88.06 336 PHE A O 1
ATOM 2664 N N . VAL A 1 337 ? 9.327 13.298 3.866 1.00 86.88 337 VAL A N 1
ATOM 2665 C CA . VAL A 1 337 ? 9.219 12.385 2.711 1.00 86.88 337 VAL A CA 1
ATOM 2666 C C . VAL A 1 337 ? 8.772 10.980 3.134 1.00 86.88 337 VAL A C 1
ATOM 2668 O O . VAL A 1 337 ? 8.031 10.314 2.406 1.00 86.88 337 VAL A O 1
ATOM 2671 N N . SER A 1 338 ? 9.157 10.519 4.328 1.00 86.81 338 SER A N 1
ATOM 2672 C CA . SER A 1 338 ? 8.726 9.218 4.855 1.00 86.81 338 SER A CA 1
ATOM 2673 C C . SER A 1 338 ? 7.214 9.135 5.117 1.00 86.81 338 SER A C 1
ATOM 2675 O O . SER A 1 338 ? 6.657 8.033 5.106 1.00 86.81 338 SER A O 1
ATOM 2677 N N . TYR A 1 339 ? 6.544 10.283 5.286 1.00 91.19 339 TYR A N 1
ATOM 2678 C CA . TYR A 1 339 ? 5.104 10.376 5.530 1.00 91.19 339 TYR A CA 1
ATOM 2679 C C . TYR A 1 339 ? 4.248 10.210 4.258 1.00 91.19 339 TYR A C 1
ATOM 2681 O O . TYR A 1 339 ? 3.106 9.758 4.335 1.00 91.19 339 TYR A O 1
ATOM 2689 N N . VAL A 1 340 ? 4.805 10.484 3.072 1.00 93.81 340 VAL A N 1
ATOM 2690 C CA . VAL A 1 340 ? 4.111 10.417 1.766 1.00 93.81 340 VAL A CA 1
ATOM 2691 C C . VAL A 1 340 ? 3.259 9.153 1.555 1.00 93.81 340 VAL A C 1
ATOM 2693 O O . VAL A 1 340 ? 2.075 9.287 1.240 1.00 93.81 340 VAL A O 1
ATOM 2696 N N . PRO A 1 341 ? 3.770 7.917 1.738 1.00 93.38 341 PRO A N 1
ATOM 2697 C CA . PRO A 1 341 ? 2.951 6.723 1.524 1.00 93.38 341 PRO A CA 1
ATOM 2698 C C . PRO A 1 341 ? 1.782 6.604 2.515 1.00 93.38 341 PRO A C 1
ATOM 2700 O O . PRO A 1 341 ? 0.758 6.015 2.175 1.00 93.38 341 PRO A O 1
ATOM 2703 N N . TYR A 1 342 ? 1.903 7.156 3.728 1.00 93.25 342 TYR A N 1
ATOM 2704 C CA . TYR A 1 342 ? 0.801 7.195 4.693 1.00 93.25 342 TYR A CA 1
ATOM 2705 C C . TYR A 1 342 ? -0.274 8.189 4.256 1.00 93.25 342 TYR A C 1
ATOM 2707 O O . TYR A 1 342 ? -1.457 7.854 4.302 1.00 93.25 342 TYR A O 1
ATOM 2715 N N . PHE A 1 343 ? 0.136 9.357 3.757 1.00 95.38 343 PHE A N 1
ATOM 2716 C CA . PHE A 1 343 ? -0.767 10.340 3.166 1.00 95.38 343 PHE A CA 1
ATOM 2717 C C . PHE A 1 343 ? -1.527 9.763 1.960 1.00 95.38 343 PHE A C 1
ATOM 2719 O O . PHE A 1 343 ? -2.754 9.816 1.919 1.00 95.38 343 PHE A O 1
ATOM 2726 N N . PHE A 1 344 ? -0.837 9.107 1.023 1.00 96.38 344 PHE A N 1
ATOM 2727 C CA . PHE A 1 344 ? -1.486 8.477 -0.136 1.00 96.38 344 PHE A CA 1
ATOM 2728 C C . PHE A 1 344 ? -2.458 7.372 0.270 1.00 96.38 344 PHE A C 1
ATOM 2730 O O . PHE A 1 344 ? -3.553 7.287 -0.281 1.00 96.38 344 PHE A O 1
ATOM 2737 N N . ARG A 1 345 ? -2.101 6.566 1.275 1.00 95.38 345 ARG A N 1
ATOM 2738 C CA . ARG A 1 345 ? -2.989 5.544 1.839 1.00 95.38 345 ARG A CA 1
ATOM 2739 C C . ARG A 1 345 ? -4.243 6.142 2.460 1.00 95.38 345 ARG A C 1
ATOM 2741 O O . ARG A 1 345 ? -5.328 5.588 2.297 1.00 95.38 345 ARG A O 1
ATOM 2748 N N . TYR A 1 346 ? -4.102 7.257 3.168 1.00 95.44 346 TYR A N 1
ATOM 2749 C CA . TYR A 1 346 ? -5.233 7.974 3.745 1.00 95.44 346 TYR A CA 1
ATOM 2750 C C . TYR A 1 346 ? -6.191 8.463 2.650 1.00 95.44 346 TYR A C 1
ATOM 2752 O O . TYR A 1 346 ? -7.371 8.116 2.674 1.00 95.44 346 TYR A O 1
ATOM 2760 N N . ILE A 1 347 ? -5.671 9.139 1.621 1.00 96.69 347 ILE A N 1
ATOM 2761 C CA . ILE A 1 347 ? -6.470 9.581 0.467 1.00 96.69 347 ILE A CA 1
ATOM 2762 C C . ILE A 1 347 ? -7.090 8.389 -0.283 1.00 96.69 347 ILE A C 1
ATOM 2764 O O . ILE A 1 347 ? -8.239 8.457 -0.713 1.00 96.69 347 ILE A O 1
ATOM 2768 N N . ALA A 1 348 ? -6.383 7.260 -0.402 1.00 95.69 348 ALA A N 1
ATOM 2769 C CA . ALA A 1 348 ? -6.912 6.064 -1.053 1.00 95.69 348 ALA A CA 1
ATOM 2770 C C . ALA A 1 348 ? -8.136 5.506 -0.311 1.00 95.69 348 ALA A C 1
ATOM 2772 O O . ALA A 1 348 ? -9.128 5.166 -0.959 1.00 95.69 348 ALA A O 1
ATOM 2773 N N . LYS A 1 349 ? -8.104 5.479 1.030 1.00 94.19 349 LYS A N 1
ATOM 2774 C CA . LYS A 1 349 ? -9.259 5.097 1.859 1.00 94.19 349 LYS A CA 1
ATOM 2775 C C . LYS A 1 349 ? -10.421 6.082 1.718 1.00 94.19 349 LYS A C 1
ATOM 2777 O O . LYS A 1 349 ? -11.559 5.636 1.648 1.00 94.19 349 LYS A O 1
ATOM 2782 N N . LEU A 1 350 ? -10.148 7.383 1.609 1.00 92.81 350 LEU A N 1
ATOM 2783 C CA . LEU A 1 350 ? -11.182 8.400 1.369 1.00 92.81 350 LEU A CA 1
ATOM 2784 C C . LEU A 1 350 ? -11.761 8.359 -0.055 1.00 92.81 350 LEU A C 1
ATOM 2786 O O . LEU A 1 350 ? -12.877 8.810 -0.275 1.00 92.81 350 LEU A O 1
ATOM 2790 N N . SER A 1 351 ? -11.048 7.782 -1.027 1.00 92.94 351 SER A N 1
ATOM 2791 C CA . SER A 1 351 ? -11.472 7.746 -2.438 1.00 92.94 351 SER A CA 1
ATOM 2792 C C . SER A 1 351 ? -12.620 6.771 -2.759 1.00 92.94 351 SER A C 1
ATOM 2794 O O . SER A 1 351 ? -12.844 6.457 -3.927 1.00 92.94 351 SER A O 1
ATOM 2796 N N . GLY A 1 352 ? -13.313 6.249 -1.741 1.00 90.62 352 GLY A N 1
ATOM 2797 C CA . GLY A 1 352 ? -14.446 5.331 -1.893 1.00 90.62 352 GLY A CA 1
ATOM 2798 C C . GLY A 1 352 ? -14.070 3.877 -2.201 1.00 90.62 352 GLY A C 1
ATOM 2799 O O . GLY A 1 352 ? -14.891 3.136 -2.742 1.00 90.62 352 GLY A O 1
ATOM 2800 N N . GLN A 1 353 ? -12.839 3.448 -1.887 1.00 93.75 353 GLN A N 1
ATOM 2801 C CA . GLN A 1 353 ? -12.443 2.042 -2.048 1.00 93.75 353 GLN A CA 1
ATOM 2802 C C . GLN A 1 353 ? -13.175 1.158 -1.023 1.00 93.75 353 GLN A C 1
ATOM 2804 O O . GLN A 1 353 ? -13.191 1.506 0.156 1.00 93.75 353 GLN A O 1
ATOM 2809 N N . PRO A 1 354 ? -13.757 0.016 -1.427 1.00 92.56 354 PRO A N 1
ATOM 2810 C CA . PRO A 1 354 ? -14.593 -0.801 -0.541 1.00 92.56 354 PRO A CA 1
ATOM 2811 C C . PRO A 1 354 ? -13.802 -1.638 0.470 1.00 92.56 354 PRO A C 1
ATOM 2813 O O . PRO A 1 354 ? -14.341 -2.032 1.501 1.00 92.56 354 PRO A O 1
ATOM 2816 N N . THR A 1 355 ? -12.527 -1.921 0.195 1.00 94.19 355 THR A N 1
ATOM 2817 C CA . THR A 1 355 ? -11.665 -2.711 1.081 1.00 94.19 355 THR A CA 1
ATOM 2818 C C . THR A 1 355 ? -10.305 -2.051 1.262 1.00 94.19 355 THR A C 1
ATOM 2820 O O . THR A 1 355 ? -9.826 -1.289 0.414 1.00 94.19 355 THR A O 1
ATOM 2823 N N . THR A 1 356 ? -9.648 -2.370 2.375 1.00 93.19 356 THR A N 1
ATOM 2824 C CA . THR A 1 356 ? -8.274 -1.946 2.661 1.00 93.19 356 THR A CA 1
ATOM 2825 C C . THR A 1 356 ? -7.291 -2.483 1.622 1.00 93.19 356 THR A C 1
ATOM 2827 O O . THR A 1 356 ? -6.346 -1.780 1.274 1.00 93.19 356 THR A O 1
ATOM 2830 N N . VAL A 1 357 ? -7.540 -3.677 1.072 1.00 93.19 357 VAL A N 1
ATOM 2831 C CA . VAL A 1 357 ? -6.735 -4.293 0.006 1.00 93.19 357 VAL A CA 1
ATOM 2832 C C . VAL A 1 357 ? -6.761 -3.451 -1.274 1.00 93.19 357 VAL A C 1
ATOM 2834 O O . VAL A 1 357 ? -5.708 -3.153 -1.838 1.00 93.19 357 VAL A O 1
ATOM 2837 N N . GLU A 1 358 ? -7.943 -3.020 -1.725 1.00 93.25 358 GLU A N 1
ATOM 2838 C CA . GLU A 1 358 ? -8.066 -2.145 -2.900 1.00 93.25 358 GLU A CA 1
ATOM 2839 C C . GLU A 1 358 ? -7.400 -0.782 -2.657 1.00 93.25 358 GLU A C 1
ATOM 2841 O O . GLU A 1 358 ? -6.685 -0.266 -3.521 1.00 93.25 358 GLU A O 1
ATOM 2846 N N . ALA A 1 359 ? -7.548 -0.232 -1.446 1.00 94.94 359 ALA A N 1
ATOM 2847 C CA . ALA A 1 359 ? -6.863 0.995 -1.055 1.00 94.94 359 ALA A CA 1
ATOM 2848 C C . ALA A 1 359 ? -5.327 0.843 -1.062 1.00 94.94 359 ALA A C 1
ATOM 2850 O O . ALA A 1 359 ? -4.634 1.740 -1.547 1.00 94.94 359 ALA A O 1
ATOM 2851 N N . GLU A 1 360 ? -4.769 -0.281 -0.591 1.00 94.25 360 GLU A N 1
ATOM 2852 C CA . GLU A 1 360 ? -3.325 -0.563 -0.667 1.00 94.25 360 GLU A CA 1
ATOM 2853 C C . GLU A 1 360 ? -2.836 -0.668 -2.115 1.00 94.25 360 GLU A C 1
ATOM 2855 O O . GLU A 1 360 ? -1.804 -0.083 -2.443 1.00 94.25 360 GLU A O 1
ATOM 2860 N N . LYS A 1 361 ? -3.574 -1.350 -3.002 1.00 94.50 361 LYS A N 1
ATOM 2861 C CA . LYS A 1 361 ? -3.210 -1.440 -4.427 1.00 94.50 361 LYS A CA 1
ATOM 2862 C C . LYS A 1 361 ? -3.188 -0.066 -5.090 1.00 94.50 361 LYS A C 1
ATOM 2864 O O . LYS A 1 361 ? -2.227 0.265 -5.782 1.00 94.50 361 LYS A O 1
ATOM 2869 N N . LYS A 1 362 ? -4.202 0.768 -4.841 1.00 95.25 362 LYS A N 1
ATOM 2870 C CA . LYS A 1 362 ? -4.243 2.142 -5.367 1.00 95.25 362 LYS A CA 1
ATOM 2871 C C . LYS A 1 362 ? -3.076 2.980 -4.835 1.00 95.25 362 LYS A C 1
ATOM 2873 O O . LYS A 1 362 ? -2.386 3.643 -5.607 1.00 95.25 362 LYS A O 1
ATOM 2878 N N . THR A 1 363 ? -2.794 2.861 -3.536 1.00 96.56 363 THR A N 1
ATOM 2879 C CA . THR A 1 363 ? -1.627 3.483 -2.889 1.00 96.56 363 THR A CA 1
ATOM 2880 C C . THR A 1 363 ? -0.320 3.038 -3.541 1.00 96.56 363 THR A C 1
ATOM 2882 O O . THR A 1 363 ? 0.552 3.870 -3.770 1.00 96.56 363 THR A O 1
ATOM 2885 N N . GLN A 1 364 ? -0.188 1.753 -3.886 1.00 96.69 364 GLN A N 1
ATOM 2886 C CA . GLN A 1 364 ? 0.990 1.209 -4.558 1.00 96.69 364 GLN A CA 1
ATOM 2887 C C . GLN A 1 364 ? 1.249 1.900 -5.898 1.00 96.69 364 GLN A C 1
ATOM 2889 O O . GLN A 1 364 ? 2.376 2.313 -6.153 1.00 96.69 364 GLN A O 1
ATOM 2894 N N . HIS A 1 365 ? 0.225 2.049 -6.745 1.00 96.12 365 HIS A N 1
ATOM 2895 C CA . HIS A 1 365 ? 0.368 2.720 -8.042 1.00 96.12 365 HIS A CA 1
ATOM 2896 C C . HIS A 1 365 ? 0.764 4.191 -7.883 1.00 96.12 365 HIS A C 1
ATOM 2898 O O . HIS A 1 365 ? 1.699 4.651 -8.536 1.00 96.12 365 HIS A O 1
ATOM 2904 N N . TRP A 1 366 ? 0.097 4.915 -6.982 1.00 97.00 366 TRP A N 1
ATOM 2905 C CA . TRP A 1 366 ? 0.405 6.318 -6.703 1.00 97.00 366 TRP A CA 1
ATOM 2906 C C . TRP A 1 366 ? 1.810 6.511 -6.134 1.00 97.00 366 TRP A C 1
ATOM 2908 O O . TRP A 1 366 ? 2.560 7.374 -6.589 1.00 97.00 366 TRP A O 1
ATOM 2918 N N . TYR A 1 367 ? 2.196 5.688 -5.159 1.00 97.00 367 TYR A N 1
ATOM 2919 C CA . TYR A 1 367 ? 3.509 5.790 -4.542 1.00 97.00 367 TYR A CA 1
ATOM 2920 C C . TYR A 1 367 ? 4.621 5.321 -5.483 1.00 97.00 367 TYR A C 1
ATOM 2922 O O . TYR A 1 367 ? 5.709 5.883 -5.448 1.00 97.00 367 TYR A O 1
ATOM 2930 N N . PHE A 1 368 ? 4.356 4.367 -6.378 1.00 97.25 368 PHE A N 1
ATOM 2931 C CA . PHE A 1 368 ? 5.292 4.001 -7.441 1.00 97.25 368 PHE A CA 1
ATOM 2932 C C . PHE A 1 368 ? 5.524 5.145 -8.425 1.00 97.25 368 PHE A C 1
ATOM 2934 O O . PHE A 1 368 ? 6.678 5.480 -8.688 1.00 97.25 368 PHE A O 1
ATOM 2941 N N . ALA A 1 369 ? 4.461 5.810 -8.887 1.00 95.56 369 ALA A N 1
ATOM 2942 C CA . ALA A 1 369 ? 4.599 7.001 -9.722 1.00 95.56 369 ALA A CA 1
ATOM 2943 C C . ALA A 1 369 ? 5.420 8.092 -9.014 1.00 95.56 369 ALA A C 1
ATOM 2945 O O . ALA A 1 369 ? 6.329 8.666 -9.608 1.00 95.56 369 ALA A O 1
ATOM 2946 N N . PHE A 1 370 ? 5.167 8.322 -7.722 1.00 94.69 370 PHE A N 1
ATOM 2947 C CA . PHE A 1 370 ? 5.969 9.237 -6.912 1.00 94.69 370 PHE A CA 1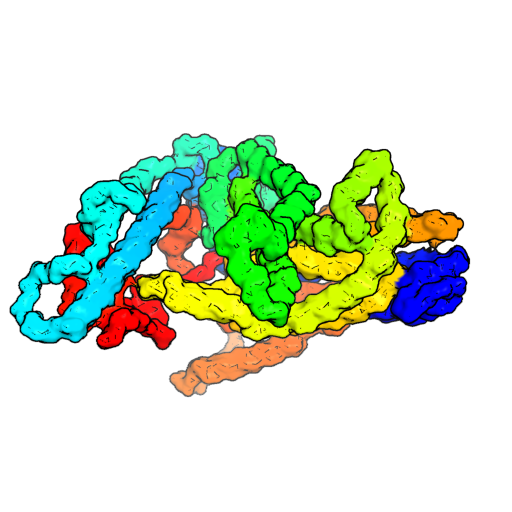
ATOM 2948 C C . PHE A 1 370 ? 7.442 8.812 -6.830 1.00 94.69 370 PHE A C 1
ATOM 2950 O O . PHE A 1 370 ? 8.319 9.646 -7.015 1.00 94.69 370 PHE A O 1
ATOM 2957 N N . GLN A 1 371 ? 7.741 7.532 -6.588 1.00 94.94 371 GLN A N 1
ATOM 2958 C CA . GLN A 1 371 ? 9.121 7.037 -6.533 1.00 94.94 371 GLN A CA 1
ATOM 2959 C C . GLN A 1 371 ? 9.861 7.262 -7.859 1.00 94.94 371 GLN A C 1
ATOM 2961 O O . GLN A 1 371 ? 10.963 7.806 -7.856 1.00 94.94 371 GLN A O 1
ATOM 2966 N N . VAL A 1 372 ? 9.245 6.922 -8.992 1.00 93.56 372 VAL A N 1
ATOM 2967 C CA . VAL A 1 372 ? 9.876 7.111 -10.305 1.00 93.56 372 VAL A CA 1
ATOM 2968 C C . VAL A 1 372 ? 10.049 8.596 -10.627 1.00 93.56 372 VAL A C 1
ATOM 2970 O O . VAL A 1 372 ? 11.127 9.014 -11.033 1.00 93.56 372 VAL A O 1
ATOM 2973 N N . ILE A 1 373 ? 9.025 9.425 -10.427 1.00 90.00 373 ILE A N 1
ATOM 2974 C CA . ILE A 1 373 ? 9.086 10.842 -10.811 1.00 90.00 373 ILE A CA 1
ATOM 2975 C C . ILE A 1 373 ? 9.983 11.637 -9.854 1.00 90.00 373 ILE A C 1
ATOM 2977 O O . ILE A 1 373 ? 10.891 12.333 -10.301 1.00 90.00 373 ILE A O 1
ATOM 2981 N N . GLN A 1 374 ? 9.752 11.532 -8.544 1.00 88.19 374 GLN A N 1
ATOM 2982 C CA . GLN A 1 374 ? 10.419 12.369 -7.541 1.00 88.19 374 GLN A CA 1
ATOM 2983 C C . GLN A 1 374 ? 11.777 11.819 -7.106 1.00 88.19 374 GLN A C 1
ATOM 2985 O O . GLN A 1 374 ? 12.735 12.581 -7.017 1.00 88.19 374 GLN A O 1
ATOM 2990 N N . VAL A 1 375 ? 11.882 10.514 -6.838 1.00 88.31 375 VAL A N 1
ATOM 2991 C CA . VAL A 1 375 ? 13.118 9.919 -6.291 1.00 88.31 375 VAL A CA 1
ATOM 2992 C C . VAL A 1 375 ? 14.092 9.510 -7.397 1.00 88.31 375 VAL A C 1
ATOM 2994 O O . VAL A 1 375 ? 15.305 9.556 -7.197 1.00 88.31 375 VAL A O 1
ATOM 2997 N N . PHE A 1 376 ? 13.590 9.108 -8.567 1.00 90.19 376 PHE A N 1
ATOM 2998 C CA . PHE A 1 376 ? 14.448 8.770 -9.700 1.00 90.19 376 PHE A CA 1
ATOM 2999 C C . PHE A 1 376 ? 14.638 9.955 -10.659 1.00 90.19 376 PHE A C 1
ATOM 3001 O O . PHE A 1 376 ? 15.721 10.540 -10.707 1.00 90.19 376 PHE A O 1
ATOM 3008 N N . LEU A 1 377 ? 13.610 10.348 -11.412 1.00 86.69 377 LEU A N 1
ATOM 3009 C CA . LEU A 1 377 ? 13.767 11.307 -12.509 1.00 86.69 377 LEU A CA 1
ATOM 3010 C C . LEU A 1 377 ? 14.223 12.691 -12.024 1.00 86.69 377 LEU A C 1
ATOM 3012 O O . LEU A 1 377 ? 15.229 13.203 -12.507 1.00 86.69 377 LEU A O 1
ATOM 3016 N N . ILE A 1 378 ? 13.546 13.293 -11.045 1.00 83.75 378 ILE A N 1
ATOM 3017 C CA . ILE A 1 378 ? 13.894 14.642 -10.565 1.00 83.75 378 ILE A CA 1
ATOM 3018 C C . ILE A 1 378 ? 15.293 14.686 -9.940 1.00 83.75 378 ILE A C 1
ATOM 3020 O O . ILE A 1 378 ? 16.049 15.619 -10.216 1.00 83.75 378 ILE A O 1
ATOM 3024 N N . THR A 1 379 ? 15.674 13.668 -9.164 1.00 81.50 379 THR A N 1
ATOM 3025 C CA . THR A 1 379 ? 17.035 13.557 -8.616 1.00 81.50 379 THR A CA 1
ATOM 3026 C C . THR A 1 379 ? 18.087 13.421 -9.719 1.00 81.50 379 THR A C 1
ATOM 3028 O O . THR A 1 379 ? 19.152 14.025 -9.623 1.00 81.50 379 THR A O 1
ATOM 3031 N N . THR A 1 380 ? 17.770 12.712 -10.806 1.00 83.62 380 THR A N 1
ATOM 3032 C CA . THR A 1 380 ? 18.662 12.561 -11.967 1.00 83.62 380 THR A CA 1
ATOM 3033 C C . THR A 1 380 ? 18.870 13.875 -12.723 1.00 83.62 380 THR A C 1
ATOM 3035 O O . THR A 1 380 ? 19.964 14.143 -13.214 1.00 83.62 380 THR A O 1
ATOM 3038 N N . PHE A 1 381 ? 17.843 14.722 -12.821 1.00 77.12 381 PHE A N 1
ATOM 3039 C CA . PHE A 1 381 ? 17.917 15.945 -13.622 1.00 77.12 381 PHE A CA 1
ATOM 3040 C C . PHE A 1 381 ? 18.664 17.113 -12.967 1.00 77.12 381 PHE A C 1
ATOM 3042 O O . PHE A 1 381 ? 18.936 18.070 -13.692 1.00 77.12 381 PHE A O 1
ATOM 3049 N N . SER A 1 382 ? 19.022 17.034 -11.671 1.00 63.50 382 SER A N 1
ATOM 3050 C CA . SER A 1 382 ? 19.783 17.999 -10.833 1.00 63.50 382 SER A CA 1
ATOM 3051 C C . SER A 1 382 ? 19.249 19.451 -10.777 1.00 63.50 382 SER A C 1
ATOM 3053 O O . SER A 1 382 ? 19.147 20.033 -9.704 1.00 63.50 382 SER A O 1
ATOM 3055 N N . SER A 1 383 ? 18.809 20.006 -11.906 1.00 61.75 383 SER A N 1
ATOM 3056 C CA . SER A 1 383 ? 18.185 21.315 -12.150 1.00 61.75 383 SER A CA 1
ATOM 3057 C C . SER A 1 383 ? 16.783 21.521 -11.548 1.00 61.75 383 SER A C 1
ATOM 3059 O O . SER A 1 383 ? 16.192 22.581 -11.731 1.00 61.75 383 SER A O 1
ATOM 3061 N N . GLY A 1 384 ? 16.251 20.548 -10.802 1.00 62.53 384 GLY A N 1
ATOM 3062 C CA . GLY A 1 384 ? 14.938 20.635 -10.160 1.00 62.53 384 GLY A CA 1
ATOM 3063 C C . GLY A 1 384 ? 13.749 20.396 -11.103 1.00 62.53 384 GLY A C 1
ATOM 3064 O O . GLY A 1 384 ? 13.865 20.399 -12.329 1.00 62.53 384 GLY A O 1
ATOM 3065 N N . ALA A 1 385 ? 12.572 20.164 -10.515 1.00 63.41 385 ALA A N 1
ATOM 3066 C CA . ALA A 1 385 ? 11.366 19.764 -11.247 1.00 63.41 385 ALA A CA 1
ATOM 3067 C C . ALA A 1 385 ? 10.872 20.830 -12.245 1.00 63.41 385 ALA A C 1
ATOM 3069 O O . ALA A 1 385 ? 10.429 20.489 -13.341 1.00 63.41 385 ALA A O 1
ATOM 3070 N N . THR A 1 386 ? 10.989 22.117 -11.902 1.00 63.31 386 THR A N 1
ATOM 3071 C CA . THR A 1 386 ? 10.473 23.236 -12.707 1.00 63.31 386 THR A CA 1
A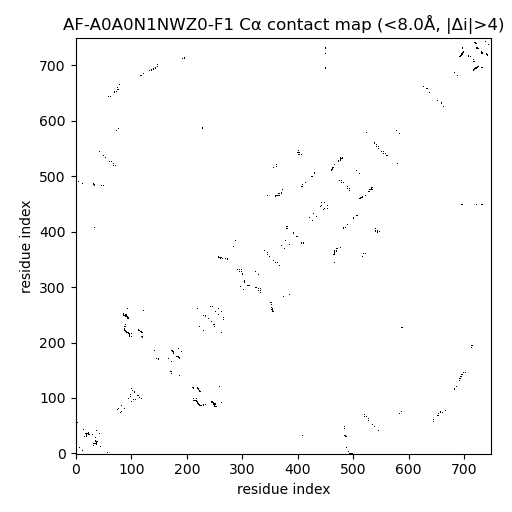TOM 3072 C C . THR A 1 386 ? 11.158 23.341 -14.069 1.00 63.31 386 THR A C 1
ATOM 3074 O O . THR A 1 386 ? 10.487 23.520 -15.080 1.00 63.31 386 THR A O 1
ATOM 3077 N N . THR A 1 387 ? 12.481 23.175 -14.125 1.00 67.75 387 THR A N 1
ATOM 3078 C CA . THR A 1 387 ? 13.250 23.257 -15.379 1.00 67.75 387 THR A CA 1
ATOM 3079 C C . THR A 1 387 ? 12.972 22.078 -16.307 1.00 67.75 387 THR A C 1
ATOM 3081 O O . THR A 1 387 ? 12.997 22.220 -17.528 1.00 67.75 387 THR A O 1
ATOM 3084 N N . VAL A 1 388 ? 12.699 20.903 -15.742 1.00 67.69 388 VAL A N 1
ATOM 3085 C CA . VAL A 1 388 ? 12.302 19.721 -16.514 1.00 67.69 388 VAL A CA 1
ATOM 3086 C C . VAL A 1 388 ? 10.880 19.896 -17.046 1.00 67.69 388 VAL A C 1
ATOM 3088 O O . VAL A 1 388 ? 10.639 19.649 -18.225 1.00 67.69 388 VAL A O 1
ATOM 3091 N N . ALA A 1 389 ? 9.958 20.388 -16.215 1.00 66.38 389 ALA A N 1
ATOM 3092 C CA . ALA A 1 389 ? 8.571 20.623 -16.603 1.00 66.38 389 ALA A CA 1
ATOM 3093 C C . ALA A 1 389 ? 8.447 21.638 -17.749 1.00 66.38 389 ALA A C 1
ATOM 3095 O O . ALA A 1 389 ? 7.724 21.378 -18.707 1.00 66.38 389 ALA A O 1
ATOM 3096 N N . THR A 1 390 ? 9.187 22.753 -17.705 1.00 70.25 390 THR A N 1
ATOM 3097 C CA . THR A 1 390 ? 9.165 23.753 -18.787 1.00 70.25 390 THR A CA 1
ATOM 3098 C C . THR A 1 390 ? 9.742 23.208 -20.092 1.00 70.25 390 THR A C 1
ATOM 3100 O O . THR A 1 390 ? 9.176 23.450 -21.154 1.00 70.25 390 THR A O 1
ATOM 3103 N N . LYS A 1 391 ? 10.818 22.413 -20.033 1.00 71.31 391 LYS A N 1
ATOM 3104 C CA . LYS A 1 391 ? 11.391 21.761 -21.223 1.00 71.31 391 LYS A CA 1
ATOM 3105 C C . LYS A 1 391 ? 10.439 20.741 -21.848 1.00 71.31 391 LYS A C 1
ATOM 3107 O O . LYS A 1 391 ? 10.316 20.702 -23.065 1.00 71.31 391 LYS A O 1
ATOM 3112 N N . ILE A 1 392 ? 9.741 19.952 -21.030 1.00 73.50 392 ILE A N 1
ATOM 3113 C CA . ILE A 1 392 ? 8.781 18.951 -21.518 1.00 73.50 392 ILE A CA 1
ATOM 3114 C C . ILE A 1 392 ? 7.528 19.614 -22.098 1.00 73.50 392 ILE A C 1
ATOM 3116 O O . ILE A 1 392 ? 7.047 19.179 -23.140 1.00 73.50 392 ILE A O 1
ATOM 3120 N N . ALA A 1 393 ? 7.001 20.650 -21.439 1.00 74.56 393 ALA A N 1
ATOM 3121 C CA . ALA A 1 393 ? 5.801 21.349 -21.897 1.00 74.56 393 ALA A CA 1
ATOM 3122 C C . ALA A 1 393 ? 6.019 22.046 -23.246 1.00 74.56 393 ALA A C 1
ATOM 3124 O O . ALA A 1 393 ? 5.133 22.024 -24.096 1.00 74.56 393 ALA A O 1
ATOM 3125 N N . ASN A 1 394 ? 7.203 22.628 -23.445 1.00 80.81 394 ASN A N 1
ATOM 3126 C CA . ASN A 1 394 ? 7.526 23.341 -24.675 1.00 80.81 394 ASN A CA 1
ATOM 3127 C C . ASN A 1 394 ? 7.938 22.386 -25.809 1.00 80.81 394 ASN A C 1
ATOM 3129 O O . ASN A 1 394 ? 7.604 22.638 -26.962 1.00 80.81 394 ASN A O 1
ATOM 3133 N N . GLU A 1 395 ? 8.637 21.285 -25.502 1.00 79.00 395 GLU A N 1
ATOM 3134 C CA . GLU A 1 395 ? 9.170 20.353 -26.506 1.00 79.00 395 GLU A CA 1
ATOM 3135 C C . GLU A 1 395 ? 9.070 18.883 -26.045 1.00 79.00 395 GLU A C 1
ATOM 3137 O O . GLU A 1 395 ? 10.070 18.281 -25.631 1.00 79.00 395 GLU A O 1
ATOM 3142 N N . PRO A 1 396 ? 7.896 18.235 -26.157 1.00 76.00 396 PRO A N 1
ATOM 3143 C CA . PRO A 1 396 ? 7.714 16.847 -25.718 1.00 76.00 396 PRO A CA 1
ATOM 3144 C C . PRO A 1 396 ? 8.563 15.842 -26.517 1.00 76.00 396 PRO A C 1
ATOM 3146 O O . PRO A 1 396 ? 8.953 14.801 -25.990 1.00 76.00 396 PRO A O 1
ATOM 3149 N N . GLY A 1 397 ? 8.927 16.161 -27.765 1.00 77.69 397 GLY A N 1
ATOM 3150 C CA . GLY A 1 397 ? 9.831 15.337 -28.579 1.00 77.69 397 GLY A CA 1
ATOM 3151 C C . GLY A 1 397 ? 11.273 15.272 -28.052 1.00 77.69 397 GLY A C 1
ATOM 3152 O O . GLY A 1 397 ? 12.027 14.381 -28.435 1.00 77.69 397 GLY A O 1
ATOM 3153 N N . SER A 1 398 ? 11.663 16.172 -27.141 1.00 79.50 398 SER A N 1
ATOM 3154 C CA . SER A 1 398 ? 13.026 16.249 -26.599 1.00 79.50 398 SER A CA 1
ATOM 3155 C C . SER A 1 398 ? 13.297 15.276 -25.443 1.00 79.50 398 SER A C 1
ATOM 3157 O O . SER A 1 398 ? 14.441 15.167 -24.996 1.00 79.50 398 SER A O 1
ATOM 3159 N N . ILE A 1 399 ? 12.282 14.542 -24.961 1.00 80.00 399 ILE A N 1
ATOM 3160 C CA . ILE A 1 399 ? 12.386 13.663 -23.782 1.00 80.00 399 ILE A CA 1
ATOM 3161 C C . ILE A 1 399 ? 13.552 12.661 -23.885 1.00 80.00 399 ILE A C 1
ATOM 3163 O O . ILE A 1 399 ? 14.356 12.618 -22.947 1.00 80.00 399 ILE A O 1
ATOM 3167 N N . PRO A 1 400 ? 13.726 11.899 -24.989 1.00 83.94 400 PRO A N 1
ATOM 3168 C CA . PRO A 1 400 ? 14.851 10.970 -25.112 1.00 83.94 400 PRO A CA 1
ATOM 3169 C C . PRO A 1 400 ? 16.205 11.682 -24.998 1.00 83.94 400 PRO A C 1
ATOM 3171 O O . PRO A 1 400 ? 17.103 11.228 -24.292 1.00 83.94 400 PRO A O 1
ATOM 3174 N N . VAL A 1 401 ? 16.339 12.850 -25.634 1.00 82.25 401 VAL A N 1
ATOM 3175 C CA . VAL A 1 401 ? 17.571 13.655 -25.630 1.00 82.25 401 VAL A CA 1
ATOM 3176 C C . VAL A 1 401 ? 17.856 14.220 -24.236 1.00 82.25 401 VAL A C 1
ATOM 3178 O O . VAL A 1 401 ? 19.008 14.265 -23.799 1.00 82.25 401 VAL A O 1
ATOM 3181 N N . LEU A 1 402 ? 16.818 14.639 -23.510 1.00 81.50 402 LEU A N 1
ATOM 3182 C CA . LEU A 1 402 ? 16.944 15.160 -22.153 1.00 81.50 402 LEU A CA 1
ATOM 3183 C C . LEU A 1 402 ? 17.402 14.067 -21.179 1.00 81.50 402 LEU A C 1
ATOM 3185 O O . LEU A 1 402 ? 18.305 14.315 -20.375 1.00 81.50 402 LEU A O 1
ATOM 3189 N N . LEU A 1 403 ? 16.829 12.864 -21.279 1.00 81.00 403 LEU A N 1
ATOM 3190 C CA . LEU A 1 403 ? 17.251 11.691 -20.507 1.00 81.00 403 LEU A CA 1
ATOM 3191 C C . LEU A 1 403 ? 18.714 11.352 -20.801 1.00 81.00 403 LEU A C 1
ATOM 3193 O O . LEU A 1 403 ? 19.523 11.277 -19.879 1.00 81.00 403 LEU A O 1
ATOM 3197 N N . ALA A 1 404 ? 19.074 11.263 -22.079 1.00 82.31 404 ALA A N 1
ATOM 3198 C CA . ALA A 1 404 ? 20.419 10.926 -22.524 1.00 82.31 404 ALA A CA 1
ATOM 3199 C C . ALA A 1 404 ? 21.507 11.882 -22.007 1.00 82.31 404 ALA A C 1
ATOM 3201 O O . ALA A 1 404 ? 22.619 11.454 -21.707 1.00 82.31 404 ALA A O 1
ATOM 3202 N N . LYS A 1 405 ? 21.201 13.175 -21.850 1.00 82.75 405 LYS A N 1
ATOM 3203 C CA . LYS A 1 405 ? 22.166 14.157 -21.324 1.00 82.75 405 LYS A CA 1
ATOM 3204 C C . LYS A 1 405 ? 22.400 14.054 -19.815 1.00 82.75 405 LYS A C 1
ATOM 3206 O O . LYS A 1 405 ? 23.479 14.427 -19.355 1.00 82.75 405 LYS A O 1
ATOM 3211 N N . ASN A 1 406 ? 21.400 13.615 -19.050 1.00 84.38 406 ASN A N 1
ATOM 3212 C CA . ASN A 1 406 ? 21.417 13.712 -17.587 1.00 84.38 406 ASN A CA 1
ATOM 3213 C C . ASN A 1 406 ? 21.580 12.359 -16.887 1.00 84.38 406 ASN A C 1
ATOM 3215 O O . ASN A 1 406 ? 22.267 12.306 -15.870 1.00 84.38 406 ASN A O 1
ATOM 3219 N N . LEU A 1 407 ? 21.033 11.266 -17.441 1.00 82.38 407 LEU A N 1
ATOM 3220 C CA . LEU A 1 407 ? 21.164 9.935 -16.838 1.00 82.38 407 LEU A CA 1
ATOM 3221 C C . LEU A 1 407 ? 22.631 9.554 -16.593 1.00 82.38 407 LEU A C 1
ATOM 3223 O O . LEU A 1 407 ? 22.959 9.279 -15.439 1.00 82.38 407 LEU A O 1
ATOM 3227 N N . PRO A 1 408 ? 23.534 9.587 -17.598 1.00 82.06 408 PRO A N 1
ATOM 3228 C CA . PRO A 1 408 ? 24.921 9.159 -17.407 1.00 82.06 408 PRO A CA 1
ATOM 3229 C C . PRO A 1 408 ? 25.647 9.924 -16.293 1.00 82.06 408 PRO A C 1
ATOM 3231 O O . PRO A 1 408 ? 26.383 9.320 -15.515 1.00 82.06 408 PRO A O 1
ATOM 3234 N N . LYS A 1 409 ? 25.376 11.230 -16.158 1.00 82.56 409 LYS A N 1
ATOM 3235 C CA . LYS A 1 409 ? 26.005 12.108 -15.156 1.00 82.56 409 LYS A CA 1
ATOM 3236 C C . LYS A 1 409 ? 25.607 11.762 -13.720 1.00 82.56 409 LYS A C 1
ATOM 3238 O O . LYS A 1 409 ? 26.394 11.958 -12.802 1.00 82.56 409 LYS A O 1
ATOM 3243 N N . ALA A 1 410 ? 24.399 11.241 -13.518 1.00 84.31 410 ALA A N 1
ATOM 3244 C CA . ALA A 1 410 ? 23.903 10.856 -12.197 1.00 84.31 410 ALA A CA 1
ATOM 3245 C C . ALA A 1 410 ? 24.269 9.410 -11.799 1.00 84.31 410 ALA A C 1
ATOM 3247 O O . ALA A 1 410 ? 23.857 8.940 -10.739 1.00 84.31 410 ALA A O 1
ATOM 3248 N N . SER A 1 411 ? 25.051 8.686 -12.609 1.00 85.75 411 SER A N 1
ATOM 3249 C CA . SER A 1 411 ? 25.420 7.287 -12.337 1.00 85.75 411 SER A CA 1
ATOM 3250 C C . SER A 1 411 ? 26.177 7.118 -11.007 1.00 85.75 411 SER A C 1
ATOM 3252 O O . SER A 1 411 ? 25.820 6.253 -10.205 1.00 85.75 411 SER A O 1
ATOM 3254 N N . ASN A 1 412 ? 27.135 8.003 -10.709 1.00 86.06 412 ASN A N 1
ATOM 3255 C CA . ASN A 1 412 ? 27.909 7.999 -9.459 1.00 86.06 412 ASN A CA 1
ATOM 3256 C C . ASN A 1 412 ? 27.047 8.247 -8.211 1.00 86.06 412 ASN A C 1
ATOM 3258 O O . ASN A 1 412 ? 27.276 7.649 -7.152 1.00 86.06 412 ASN A O 1
ATOM 3262 N N . PHE A 1 413 ? 26.006 9.075 -8.342 1.00 86.56 413 PHE A N 1
ATOM 3263 C CA . PHE A 1 413 ? 25.008 9.243 -7.289 1.00 86.56 413 PHE A CA 1
ATOM 3264 C C . PHE A 1 413 ? 24.286 7.921 -7.011 1.00 86.56 413 PHE A C 1
ATOM 3266 O O . PHE A 1 413 ? 24.191 7.518 -5.853 1.00 86.56 413 PHE A O 1
ATOM 3273 N N . TYR A 1 414 ? 23.830 7.205 -8.047 1.00 88.69 414 TYR A N 1
ATOM 3274 C CA . TYR A 1 414 ? 23.111 5.943 -7.854 1.00 88.69 414 TYR A CA 1
ATOM 3275 C C . TYR A 1 414 ? 23.997 4.795 -7.363 1.00 88.69 414 TYR A C 1
ATOM 3277 O O . TYR A 1 414 ? 23.525 3.975 -6.574 1.00 88.69 414 TYR A O 1
ATOM 3285 N N . LEU A 1 415 ? 25.280 4.764 -7.736 1.00 89.00 415 LEU A N 1
ATOM 3286 C CA . LEU A 1 415 ? 26.261 3.857 -7.128 1.00 89.00 415 LEU A CA 1
ATOM 3287 C C . LEU A 1 415 ? 26.317 4.058 -5.607 1.00 89.00 415 LEU A C 1
ATOM 3289 O O . LEU A 1 415 ? 26.108 3.116 -4.841 1.00 89.00 415 LEU A O 1
ATOM 3293 N N . SER A 1 416 ? 26.501 5.306 -5.174 1.00 89.56 416 SER A N 1
ATOM 3294 C CA . SER A 1 416 ? 26.538 5.665 -3.751 1.00 89.56 416 SER A CA 1
ATOM 3295 C C . SER A 1 416 ? 25.198 5.391 -3.062 1.00 89.56 416 SER A C 1
ATOM 3297 O O . SER A 1 416 ? 25.156 4.880 -1.944 1.00 89.56 416 SER A O 1
ATOM 3299 N N . TYR A 1 417 ? 24.088 5.668 -3.748 1.00 89.62 417 TYR A N 1
ATOM 3300 C CA . TYR A 1 417 ? 22.736 5.421 -3.261 1.00 89.62 417 TYR A CA 1
ATOM 3301 C C . TYR A 1 417 ? 22.499 3.940 -2.950 1.00 89.62 417 TYR A C 1
ATOM 3303 O O . TYR A 1 417 ? 22.005 3.634 -1.867 1.00 89.62 417 TYR A O 1
ATOM 3311 N N . PHE A 1 418 ? 22.882 3.009 -3.832 1.00 91.19 418 PHE A N 1
ATOM 3312 C CA . PHE A 1 418 ? 22.732 1.573 -3.564 1.00 91.19 418 PHE A CA 1
ATOM 3313 C C . PHE A 1 418 ? 23.591 1.096 -2.393 1.00 91.19 418 PHE A C 1
ATOM 3315 O O . PHE A 1 418 ? 23.116 0.285 -1.598 1.00 91.19 418 PHE A O 1
ATOM 3322 N N . ILE A 1 419 ? 24.812 1.620 -2.246 1.00 89.50 419 ILE A N 1
ATOM 3323 C CA . ILE A 1 419 ? 25.687 1.300 -1.108 1.00 89.50 419 ILE A CA 1
ATOM 3324 C C . ILE A 1 419 ? 25.046 1.779 0.195 1.00 89.50 419 ILE A C 1
ATOM 3326 O O . ILE A 1 419 ? 24.839 0.983 1.108 1.00 89.50 419 ILE A O 1
ATOM 3330 N N . ILE A 1 420 ? 24.676 3.061 0.266 1.00 89.00 420 ILE A N 1
ATOM 3331 C CA . ILE A 1 420 ? 24.084 3.670 1.465 1.00 89.00 420 ILE A CA 1
ATOM 3332 C C . ILE A 1 420 ? 22.758 2.991 1.816 1.00 89.00 420 ILE A C 1
ATOM 3334 O O . ILE A 1 420 ? 22.498 2.704 2.981 1.00 89.00 420 ILE A O 1
ATOM 3338 N N . GLN A 1 421 ? 21.914 2.699 0.825 1.00 88.38 421 GLN A N 1
ATOM 3339 C CA . GLN A 1 421 ? 20.640 2.027 1.066 1.00 88.38 421 GLN A CA 1
ATOM 3340 C C . GLN A 1 421 ? 20.837 0.571 1.489 1.00 88.38 421 GLN A C 1
ATOM 3342 O O . GLN A 1 421 ? 20.194 0.138 2.440 1.00 88.38 421 GLN A O 1
ATOM 3347 N N . GLY A 1 422 ? 21.735 -0.174 0.844 1.00 88.25 422 GLY A N 1
ATOM 3348 C CA . GLY A 1 422 ? 22.029 -1.562 1.200 1.00 88.25 422 GLY A CA 1
ATOM 3349 C C . GLY A 1 422 ? 22.626 -1.689 2.603 1.00 88.25 422 GLY A C 1
ATOM 3350 O O . GLY A 1 422 ? 22.074 -2.401 3.440 1.00 88.25 422 GLY A O 1
ATOM 3351 N N . LEU A 1 423 ? 23.714 -0.965 2.887 1.00 89.31 423 LEU A N 1
ATOM 3352 C CA . LEU A 1 423 ? 24.421 -1.030 4.173 1.00 89.31 423 LEU A CA 1
ATOM 3353 C C . LEU A 1 423 ? 23.712 -0.260 5.294 1.00 89.31 423 LEU A C 1
ATOM 3355 O O . LEU A 1 423 ? 23.910 -0.580 6.458 1.00 89.31 423 LEU A O 1
ATOM 3359 N N . GLY A 1 424 ? 22.890 0.742 4.983 1.00 87.50 424 GLY A N 1
ATOM 3360 C CA . GLY A 1 424 ? 22.143 1.499 5.988 1.00 87.50 424 GLY A CA 1
ATOM 3361 C C . GLY A 1 424 ? 20.794 0.866 6.324 1.00 87.50 424 GLY A C 1
ATOM 3362 O O . GLY A 1 424 ? 20.476 0.626 7.491 1.00 87.50 424 GLY A O 1
ATOM 3363 N N . SER A 1 425 ? 19.980 0.569 5.309 1.00 85.50 425 SER A N 1
ATOM 3364 C CA . SER A 1 425 ? 18.597 0.133 5.527 1.00 85.50 425 SER A CA 1
ATOM 3365 C C . SER A 1 425 ? 18.485 -1.350 5.898 1.00 85.50 425 SER A C 1
ATOM 3367 O O . SER A 1 425 ? 17.598 -1.698 6.680 1.00 85.50 425 SER A O 1
ATOM 3369 N N . ALA A 1 426 ? 19.367 -2.234 5.407 1.00 87.81 426 ALA A N 1
ATOM 3370 C CA . ALA A 1 426 ? 19.296 -3.655 5.760 1.00 87.81 426 ALA A CA 1
ATOM 3371 C C . ALA A 1 426 ? 19.604 -3.916 7.252 1.00 87.81 426 ALA A C 1
ATOM 3373 O O . ALA A 1 426 ? 18.780 -4.580 7.894 1.00 87.81 426 ALA A O 1
ATOM 3374 N N . PRO A 1 427 ? 20.674 -3.350 7.857 1.00 89.31 427 PRO A N 1
ATOM 3375 C CA . PRO A 1 427 ? 20.899 -3.460 9.300 1.00 89.31 427 PRO A CA 1
ATOM 3376 C C . PRO A 1 427 ? 19.815 -2.766 10.120 1.00 89.31 427 PRO A C 1
ATOM 3378 O O . PRO A 1 427 ? 19.374 -3.313 11.128 1.00 89.31 427 PRO A O 1
ATOM 3381 N N . LYS A 1 428 ? 19.314 -1.606 9.666 1.00 87.38 428 LYS A N 1
ATOM 3382 C CA . LYS A 1 428 ? 18.186 -0.916 10.312 1.00 87.38 428 LYS A CA 1
ATOM 3383 C C . LYS A 1 428 ? 16.962 -1.818 10.461 1.00 87.38 428 LYS A C 1
ATOM 3385 O O . LYS A 1 428 ? 16.325 -1.801 11.510 1.00 87.38 428 LYS A O 1
ATOM 3390 N N . ASN A 1 429 ? 16.628 -2.588 9.431 1.00 86.38 429 ASN A N 1
ATOM 3391 C CA . ASN A 1 429 ? 15.482 -3.494 9.444 1.00 86.38 429 ASN A CA 1
ATOM 3392 C C . ASN A 1 429 ? 15.685 -4.699 10.376 1.00 86.38 429 ASN A C 1
ATOM 3394 O O . ASN A 1 429 ? 14.729 -5.110 11.031 1.00 86.38 429 ASN A O 1
ATOM 3398 N N . VAL A 1 430 ? 16.909 -5.235 10.461 1.00 88.31 430 VAL A N 1
ATOM 3399 C CA . VAL A 1 430 ? 17.239 -6.356 11.362 1.00 88.31 430 VAL A CA 1
ATOM 3400 C C . VAL A 1 430 ? 17.256 -5.899 12.821 1.00 88.31 430 VAL A C 1
ATOM 3402 O O . VAL A 1 430 ? 16.599 -6.508 13.656 1.00 88.31 430 VAL A O 1
ATOM 3405 N N . LEU A 1 431 ? 17.953 -4.797 13.122 1.00 88.62 431 LEU A N 1
ATOM 3406 C CA . LEU A 1 431 ? 18.003 -4.216 14.469 1.00 88.62 431 LEU A CA 1
ATOM 3407 C C . LEU A 1 431 ? 16.642 -3.677 14.916 1.00 88.62 431 LEU A C 1
ATOM 3409 O O . LEU A 1 431 ? 16.370 -3.575 16.107 1.00 88.62 431 LEU A O 1
ATOM 3413 N N . ASN A 1 432 ? 15.823 -3.260 13.950 1.00 85.69 432 ASN A N 1
ATOM 3414 C CA . ASN A 1 432 ? 14.511 -2.654 14.129 1.00 85.69 432 ASN A CA 1
ATOM 3415 C C . ASN A 1 432 ? 14.462 -1.550 15.208 1.00 85.69 432 ASN A C 1
ATOM 3417 O O . ASN A 1 432 ? 13.446 -1.342 15.873 1.00 85.69 432 ASN A O 1
ATOM 3421 N N . TYR A 1 433 ? 15.567 -0.810 15.369 1.00 86.56 433 TYR A N 1
ATOM 3422 C CA . TYR A 1 433 ? 15.742 0.160 16.455 1.00 86.56 433 TYR A CA 1
ATOM 3423 C C . TYR A 1 433 ? 14.690 1.275 16.413 1.00 86.56 433 TYR A C 1
ATOM 3425 O O . TYR A 1 433 ? 14.260 1.760 17.453 1.00 86.56 433 TYR A O 1
ATOM 3433 N N . SER A 1 434 ? 14.240 1.661 15.214 1.00 81.69 434 SER A N 1
ATOM 3434 C CA . SER A 1 434 ? 13.195 2.674 15.029 1.00 81.69 434 SER A CA 1
ATOM 3435 C C . SER A 1 434 ? 11.890 2.269 15.710 1.00 81.69 434 SER A C 1
ATOM 3437 O O . SER A 1 434 ? 11.282 3.091 16.391 1.00 81.69 434 SER A O 1
ATOM 3439 N N . ASP A 1 435 ? 11.470 1.013 15.544 1.00 82.62 435 ASP A N 1
ATOM 3440 C CA . ASP A 1 435 ? 10.245 0.507 16.160 1.00 82.62 435 ASP A CA 1
ATOM 3441 C C . ASP A 1 435 ? 10.436 0.329 17.669 1.00 82.62 435 ASP A C 1
ATOM 3443 O O . ASP A 1 435 ? 9.530 0.641 18.435 1.00 82.62 435 ASP A O 1
ATOM 3447 N N . LEU A 1 436 ? 11.619 -0.118 18.108 1.00 87.62 436 LEU A N 1
ATOM 3448 C CA . LEU A 1 436 ? 11.939 -0.262 19.528 1.00 87.62 436 LEU A CA 1
ATOM 3449 C C . LEU A 1 436 ? 11.880 1.086 20.257 1.00 87.62 436 LEU A C 1
ATOM 3451 O O . LEU A 1 436 ? 11.228 1.199 21.293 1.00 87.62 436 LEU A O 1
ATOM 3455 N N . PHE A 1 437 ? 12.520 2.124 19.713 1.00 88.56 437 PHE A N 1
ATOM 3456 C CA . PHE A 1 437 ? 12.463 3.463 20.298 1.00 88.56 437 PHE A CA 1
ATOM 3457 C C . PHE A 1 437 ? 11.050 4.033 20.262 1.00 88.56 437 PHE A C 1
ATOM 3459 O O . PHE A 1 437 ? 10.619 4.620 21.251 1.00 88.56 437 PHE A O 1
ATOM 3466 N N . GLN A 1 438 ? 10.307 3.818 19.171 1.00 84.94 438 GLN A N 1
ATOM 3467 C CA . GLN A 1 438 ? 8.905 4.214 19.093 1.00 84.94 438 GLN A CA 1
ATOM 3468 C C . GLN A 1 438 ? 8.076 3.515 20.181 1.00 84.94 438 GLN A C 1
ATOM 3470 O O . GLN A 1 438 ? 7.342 4.180 20.906 1.00 84.94 438 GLN A O 1
ATOM 3475 N N . TYR A 1 439 ? 8.229 2.201 20.347 1.00 87.81 439 TYR A N 1
ATOM 3476 C CA . TYR A 1 439 ? 7.567 1.426 21.393 1.00 87.81 439 TYR A CA 1
ATOM 3477 C C . TYR A 1 439 ? 7.905 1.959 22.792 1.00 87.81 439 TYR A C 1
ATOM 3479 O O . TYR A 1 439 ? 6.993 2.274 23.548 1.00 87.81 439 TYR A O 1
ATOM 3487 N N . ILE A 1 440 ? 9.194 2.135 23.114 1.00 89.88 440 ILE A N 1
ATOM 3488 C CA . ILE A 1 440 ? 9.640 2.643 24.424 1.00 89.88 440 ILE A CA 1
ATOM 3489 C C . ILE A 1 440 ? 9.085 4.047 24.681 1.00 89.88 440 ILE A C 1
ATOM 3491 O O . ILE A 1 440 ? 8.666 4.351 25.796 1.00 89.88 440 ILE A O 1
ATOM 3495 N N . PHE A 1 441 ? 9.094 4.908 23.664 1.00 89.06 441 PHE A N 1
ATOM 3496 C CA . PHE A 1 441 ? 8.599 6.272 23.770 1.00 89.06 441 PHE A CA 1
ATOM 3497 C C . PHE A 1 441 ? 7.093 6.303 24.041 1.00 89.06 441 PHE A C 1
ATOM 3499 O O . PHE A 1 441 ? 6.665 6.948 24.996 1.00 89.06 441 PHE A O 1
ATOM 3506 N N . TYR A 1 442 ? 6.288 5.573 23.263 1.00 87.56 442 TYR A N 1
ATOM 3507 C CA . TYR A 1 442 ? 4.843 5.531 23.481 1.00 87.56 442 TYR A CA 1
ATOM 3508 C C . TYR A 1 442 ? 4.473 4.840 24.802 1.00 87.56 442 TYR A C 1
ATOM 3510 O O . TYR A 1 442 ? 3.693 5.421 25.551 1.00 87.56 442 TYR A O 1
ATOM 3518 N N . ASP A 1 443 ? 5.086 3.700 25.148 1.00 87.06 443 ASP A N 1
ATOM 3519 C CA . ASP A 1 443 ? 4.814 2.977 26.407 1.00 87.06 443 ASP A CA 1
ATOM 3520 C C . ASP A 1 443 ? 5.146 3.813 27.656 1.00 87.06 443 ASP A C 1
ATOM 3522 O O . ASP A 1 443 ? 4.449 3.732 28.670 1.00 87.06 443 ASP A O 1
ATOM 3526 N N . LYS A 1 444 ? 6.205 4.637 27.605 1.00 85.44 444 LYS A N 1
ATOM 3527 C CA . LYS A 1 444 ? 6.627 5.456 28.754 1.00 85.44 444 LYS A CA 1
ATOM 3528 C C . LYS A 1 444 ? 5.963 6.830 28.823 1.00 85.44 444 LYS A C 1
ATOM 3530 O O . LYS A 1 444 ? 5.744 7.323 29.928 1.00 85.44 444 LYS A O 1
ATOM 3535 N N . VAL A 1 445 ? 5.697 7.477 27.686 1.00 86.06 445 VAL A N 1
ATOM 3536 C CA . VAL A 1 445 ? 5.254 8.886 27.643 1.00 86.06 445 VAL A CA 1
ATOM 3537 C C . VAL A 1 445 ? 3.738 9.012 27.470 1.00 86.06 445 VAL A C 1
ATOM 3539 O O . VAL A 1 445 ? 3.114 9.842 28.141 1.00 86.06 445 VAL A O 1
ATOM 3542 N N . PHE A 1 446 ? 3.140 8.197 26.596 1.00 85.38 446 PHE A N 1
ATOM 3543 C CA . PHE A 1 446 ? 1.739 8.331 26.182 1.00 85.38 446 PHE A CA 1
ATOM 3544 C C . PHE A 1 446 ? 0.823 7.282 26.812 1.00 85.38 446 PHE A C 1
ATOM 3546 O O . PHE A 1 446 ? -0.209 7.654 27.366 1.00 85.38 446 PHE A O 1
ATOM 3553 N N . ASP A 1 447 ? 1.202 6.005 26.755 1.00 86.31 447 ASP A N 1
ATOM 3554 C CA . ASP A 1 447 ? 0.352 4.889 27.164 1.00 86.31 447 ASP A CA 1
ATOM 3555 C C . ASP A 1 447 ? 0.312 4.800 28.699 1.00 86.31 447 ASP A C 1
ATOM 3557 O O . ASP A 1 447 ? 1.289 4.452 29.371 1.00 86.31 447 ASP A O 1
ATOM 3561 N N . ARG A 1 448 ? -0.836 5.149 29.282 1.00 84.12 448 ARG A N 1
ATOM 3562 C CA . ARG A 1 448 ? -1.012 5.201 30.741 1.00 84.12 448 ARG A CA 1
ATOM 3563 C C . ARG A 1 448 ? -1.907 4.083 31.250 1.00 84.12 448 ARG A C 1
ATOM 3565 O O . ARG A 1 448 ? -1.578 3.519 32.292 1.00 84.12 448 ARG A O 1
ATOM 3572 N N . THR A 1 449 ? -2.994 3.776 30.542 1.00 87.81 449 THR A N 1
ATOM 3573 C CA . THR A 1 449 ? -4.008 2.799 30.973 1.00 87.81 449 THR A CA 1
ATOM 3574 C C . THR A 1 449 ? -3.557 1.353 30.725 1.00 87.81 449 THR A C 1
ATOM 3576 O O . THR A 1 449 ? -2.728 1.114 29.836 1.00 87.81 449 THR A O 1
ATOM 3579 N N . PRO A 1 450 ? -4.074 0.366 31.488 1.00 88.25 450 PRO A N 1
ATOM 3580 C CA . PRO A 1 450 ? -3.785 -1.051 31.250 1.00 88.25 450 PRO A CA 1
ATOM 3581 C C . PRO A 1 450 ? -4.111 -1.469 29.811 1.00 88.25 450 PRO A C 1
ATOM 3583 O O . PRO A 1 450 ? -3.280 -2.079 29.137 1.00 88.25 450 PRO A O 1
ATOM 3586 N N . ARG A 1 451 ? -5.260 -1.017 29.287 1.00 88.56 451 ARG A N 1
ATOM 3587 C CA . ARG A 1 451 ? -5.695 -1.251 27.904 1.00 88.56 451 ARG A CA 1
ATOM 3588 C C . ARG A 1 451 ? -4.705 -0.724 26.871 1.00 88.56 451 ARG A C 1
ATOM 3590 O O . ARG A 1 451 ? -4.382 -1.438 25.923 1.00 88.56 451 ARG A O 1
ATOM 3597 N N . GLN A 1 452 ? -4.222 0.510 27.026 1.00 88.75 452 GLN A N 1
ATOM 3598 C CA . GLN A 1 452 ? -3.257 1.103 26.094 1.00 88.75 452 GLN A CA 1
ATOM 3599 C C . GLN A 1 452 ? -1.951 0.299 26.071 1.00 88.75 452 GLN A C 1
ATOM 3601 O O . GLN A 1 452 ? -1.460 -0.038 24.992 1.00 88.75 452 GLN A O 1
ATOM 3606 N N . LYS A 1 453 ? -1.437 -0.100 27.243 1.00 88.00 453 LYS A N 1
ATOM 3607 C CA . LYS A 1 453 ? -0.226 -0.933 27.338 1.00 88.00 453 LYS A CA 1
ATOM 3608 C C . LYS A 1 453 ? -0.418 -2.339 26.777 1.00 88.00 453 LYS A C 1
ATOM 3610 O O . LYS A 1 453 ? 0.460 -2.840 26.076 1.00 88.00 453 LYS A O 1
ATOM 3615 N N . TYR A 1 454 ? -1.563 -2.959 27.043 1.00 88.12 454 TYR A N 1
ATOM 3616 C CA . TYR A 1 454 ? -1.930 -4.250 26.469 1.00 88.12 454 TYR A CA 1
ATOM 3617 C C . TYR A 1 454 ? -1.985 -4.179 24.941 1.00 88.12 454 TYR A C 1
ATOM 3619 O O . TYR A 1 454 ? -1.341 -4.972 24.255 1.00 88.12 454 TYR A O 1
ATOM 3627 N N . ASN A 1 455 ? -2.688 -3.184 24.389 1.00 87.56 455 ASN A N 1
ATOM 3628 C CA . ASN A 1 455 ? -2.784 -2.978 22.945 1.00 87.56 455 ASN A CA 1
ATOM 3629 C C . ASN A 1 455 ? -1.410 -2.717 22.317 1.00 87.56 455 ASN A C 1
ATOM 3631 O O . ASN A 1 455 ? -1.135 -3.214 21.228 1.00 87.56 455 ASN A O 1
ATOM 3635 N N . ARG A 1 456 ? -0.527 -1.976 22.996 1.00 87.88 456 ARG A N 1
ATOM 3636 C CA . ARG A 1 456 ? 0.834 -1.713 22.515 1.00 87.88 456 ARG A CA 1
ATOM 3637 C C . ARG A 1 456 ? 1.666 -2.990 22.395 1.00 87.88 456 ARG A C 1
ATOM 3639 O O . ARG A 1 456 ? 2.389 -3.136 21.414 1.00 87.88 456 ARG A O 1
ATOM 3646 N N . ILE A 1 457 ? 1.573 -3.883 23.380 1.00 84.44 457 ILE A N 1
ATOM 3647 C CA . ILE A 1 457 ? 2.358 -5.126 23.439 1.00 84.44 457 ILE A CA 1
ATOM 3648 C C . ILE A 1 457 ? 1.787 -6.196 22.501 1.00 84.44 457 ILE A C 1
ATOM 3650 O O . ILE A 1 457 ? 2.542 -6.897 21.832 1.00 84.44 457 ILE A O 1
ATOM 3654 N N . THR A 1 458 ? 0.462 -6.308 22.413 1.00 83.06 458 THR A N 1
ATOM 3655 C CA . THR A 1 458 ? -0.203 -7.339 21.598 1.00 83.06 458 THR A CA 1
ATOM 3656 C C . THR A 1 458 ? -0.245 -7.006 20.109 1.00 83.06 458 THR A C 1
ATOM 3658 O O . THR A 1 458 ? -0.280 -7.909 19.269 1.00 83.06 458 THR A O 1
ATOM 3661 N N . GLN A 1 459 ? -0.225 -5.724 19.735 1.00 81.00 459 GLN A N 1
ATOM 3662 C CA . GLN A 1 459 ? -0.245 -5.333 18.330 1.00 81.00 459 GLN A CA 1
ATOM 3663 C C . GLN A 1 459 ? 1.139 -5.448 17.692 1.00 81.00 459 GLN A C 1
ATOM 3665 O O . GLN A 1 459 ? 1.925 -4.502 17.671 1.00 81.00 459 GLN A O 1
ATOM 3670 N N . MET A 1 460 ? 1.388 -6.584 17.044 1.00 78.00 460 MET A N 1
ATOM 3671 C CA . MET A 1 460 ? 2.553 -6.742 16.175 1.00 78.00 460 MET A CA 1
ATOM 3672 C C . MET A 1 460 ? 2.500 -5.782 14.980 1.00 78.00 460 MET A C 1
ATOM 3674 O O . MET A 1 460 ? 1.430 -5.347 14.519 1.00 78.00 460 MET A O 1
ATOM 3678 N N . LYS A 1 461 ? 3.677 -5.455 14.439 1.00 80.12 461 LYS A N 1
ATOM 3679 C CA . LYS A 1 461 ? 3.802 -4.597 13.261 1.00 80.12 461 LYS A CA 1
ATOM 3680 C C . LYS A 1 461 ? 3.167 -5.264 12.046 1.00 80.12 461 LYS A C 1
ATOM 3682 O O . LYS A 1 461 ? 3.415 -6.429 11.753 1.00 80.12 461 LYS A O 1
ATOM 3687 N N . GLY A 1 462 ? 2.349 -4.493 11.334 1.00 82.88 462 GLY A N 1
ATOM 3688 C CA . GLY A 1 462 ? 1.830 -4.877 10.025 1.00 82.88 462 GLY A CA 1
ATOM 3689 C C . GLY A 1 462 ? 2.769 -4.445 8.902 1.00 82.88 462 GLY A C 1
ATOM 3690 O O . GLY A 1 462 ? 3.412 -3.399 9.005 1.00 82.88 462 GLY A O 1
ATOM 3691 N N . ILE A 1 463 ? 2.802 -5.197 7.803 1.00 86.75 463 ILE A N 1
ATOM 3692 C CA . ILE A 1 463 ? 3.441 -4.748 6.559 1.00 86.75 463 ILE A CA 1
ATOM 3693 C C . ILE A 1 463 ? 2.454 -3.963 5.688 1.00 86.75 463 ILE A C 1
ATOM 3695 O O . ILE A 1 463 ? 1.375 -4.442 5.347 1.00 86.75 463 ILE A O 1
ATOM 3699 N N . GLY A 1 464 ? 2.828 -2.739 5.314 1.00 86.69 464 GLY A N 1
ATOM 3700 C CA . GLY A 1 464 ? 2.078 -1.928 4.356 1.00 86.69 464 GLY A CA 1
ATOM 3701 C C . GLY A 1 464 ? 2.559 -2.181 2.931 1.00 86.69 464 GLY A C 1
ATOM 3702 O O . GLY A 1 464 ? 3.428 -1.449 2.447 1.00 86.69 464 GLY A O 1
ATOM 3703 N N . TRP A 1 465 ? 2.011 -3.194 2.255 1.00 89.94 465 TRP A N 1
ATOM 3704 C CA . TRP A 1 465 ? 2.440 -3.611 0.911 1.00 89.94 465 TRP A CA 1
ATOM 3705 C C . TRP A 1 465 ? 2.474 -2.465 -0.108 1.00 89.94 465 TRP A C 1
ATOM 3707 O O . TRP A 1 465 ? 3.454 -2.347 -0.847 1.00 89.94 465 TRP A O 1
ATOM 3717 N N . GLY A 1 466 ? 1.496 -1.550 -0.076 1.00 89.06 466 GLY A N 1
ATOM 3718 C CA . GLY A 1 466 ? 1.448 -0.394 -0.975 1.00 89.06 466 GLY A CA 1
ATOM 3719 C C . GLY A 1 466 ? 2.594 0.607 -0.787 1.00 89.06 466 GLY A C 1
ATOM 3720 O O . GLY A 1 466 ? 2.854 1.417 -1.666 1.00 89.06 466 GLY A O 1
ATOM 3721 N N . SER A 1 467 ? 3.328 0.534 0.326 1.00 91.06 467 SER A N 1
ATOM 3722 C CA . SER A 1 467 ? 4.507 1.372 0.593 1.00 91.06 467 SER A CA 1
ATOM 3723 C C . SER A 1 467 ? 5.844 0.653 0.397 1.00 91.06 467 SER A C 1
ATOM 3725 O O . SER A 1 467 ? 6.865 1.305 0.182 1.00 91.06 467 SER A O 1
ATOM 3727 N N . VAL A 1 468 ? 5.852 -0.680 0.475 1.00 91.19 468 VAL A N 1
ATOM 3728 C CA . VAL A 1 468 ? 7.071 -1.497 0.386 1.00 91.19 468 VAL A CA 1
ATOM 3729 C C . VAL A 1 468 ? 7.403 -1.821 -1.068 1.00 91.19 468 VAL A C 1
ATOM 3731 O O . VAL A 1 468 ? 8.519 -1.543 -1.507 1.00 91.19 468 VAL A O 1
ATOM 3734 N N . TYR A 1 469 ? 6.434 -2.331 -1.839 1.00 93.44 469 TYR A N 1
ATOM 3735 C CA . TYR A 1 469 ? 6.657 -2.710 -3.239 1.00 93.44 469 TYR A CA 1
ATOM 3736 C C . TYR A 1 469 ? 7.193 -1.564 -4.107 1.00 93.44 469 TYR A C 1
ATOM 3738 O O . TYR A 1 469 ? 8.176 -1.794 -4.808 1.00 93.44 469 TYR A O 1
ATOM 3746 N N . PRO A 1 470 ? 6.651 -0.330 -4.046 1.00 95.69 470 PRO A N 1
ATOM 3747 C CA . PRO A 1 470 ? 7.126 0.756 -4.899 1.00 95.69 470 PRO A CA 1
ATOM 3748 C C . PRO A 1 470 ? 8.593 1.129 -4.699 1.00 95.69 470 PRO A C 1
ATOM 3750 O O . PRO A 1 470 ? 9.260 1.488 -5.663 1.00 95.69 470 PRO A O 1
ATOM 3753 N N . LYS A 1 471 ? 9.116 1.018 -3.470 1.00 91.88 471 LYS A N 1
ATOM 3754 C CA . LYS A 1 471 ? 10.532 1.296 -3.180 1.00 91.88 471 LYS A CA 1
ATOM 3755 C C . LYS A 1 471 ? 11.437 0.288 -3.886 1.00 91.88 471 LYS A C 1
ATOM 3757 O O . LYS A 1 471 ? 12.401 0.671 -4.541 1.00 91.88 471 LYS A O 1
ATOM 3762 N N . PHE A 1 472 ? 11.090 -0.996 -3.801 1.00 92.69 472 PHE A N 1
ATOM 3763 C CA . PHE A 1 472 ? 11.837 -2.068 -4.461 1.00 92.69 472 PHE A CA 1
ATOM 3764 C C . PHE A 1 472 ? 11.678 -2.074 -5.973 1.00 92.69 472 PHE A C 1
ATOM 3766 O O . PHE A 1 472 ? 12.663 -2.271 -6.684 1.00 92.69 472 PHE A O 1
ATOM 3773 N N . ALA A 1 473 ? 10.468 -1.803 -6.461 1.00 95.25 473 ALA A N 1
ATOM 3774 C CA . ALA A 1 473 ? 10.228 -1.601 -7.879 1.00 95.25 473 ALA A CA 1
ATOM 3775 C C . ALA A 1 473 ? 11.098 -0.451 -8.401 1.00 95.25 473 ALA A C 1
ATOM 3777 O O . ALA A 1 473 ? 11.755 -0.619 -9.419 1.00 95.25 473 ALA A O 1
ATOM 3778 N N . ASN A 1 474 ? 11.206 0.665 -7.670 1.00 95.25 474 ASN A N 1
ATOM 3779 C CA . ASN A 1 474 ? 12.059 1.785 -8.069 1.00 95.25 474 ASN A CA 1
ATOM 3780 C C . ASN A 1 474 ? 13.557 1.432 -8.075 1.00 95.25 474 ASN A C 1
ATOM 3782 O O . ASN A 1 474 ? 14.249 1.763 -9.031 1.00 95.25 474 ASN A O 1
ATOM 3786 N N . PHE A 1 475 ? 14.063 0.704 -7.071 1.00 94.44 475 PHE A N 1
ATOM 3787 C CA . PHE A 1 475 ? 15.445 0.200 -7.099 1.00 94.44 475 PHE A CA 1
ATOM 3788 C C . PHE A 1 475 ? 15.726 -0.639 -8.353 1.00 94.44 475 PHE A C 1
ATOM 3790 O O . PHE A 1 475 ? 16.762 -0.476 -8.994 1.00 94.44 475 PHE A O 1
ATOM 3797 N N . ALA A 1 476 ? 14.798 -1.522 -8.722 1.00 95.00 476 ALA A N 1
ATOM 3798 C CA . ALA A 1 476 ? 14.929 -2.327 -9.928 1.00 95.00 476 ALA A CA 1
ATOM 3799 C C . ALA A 1 476 ? 14.799 -1.483 -11.211 1.00 95.00 476 ALA A C 1
ATOM 3801 O O . ALA A 1 476 ? 15.574 -1.687 -12.139 1.00 95.00 476 ALA A O 1
ATOM 3802 N N . VAL A 1 477 ? 13.894 -0.499 -11.249 1.00 96.06 477 VAL A N 1
ATOM 3803 C CA . VAL A 1 477 ? 13.744 0.460 -12.360 1.00 96.06 477 VAL A CA 1
ATOM 3804 C C . VAL A 1 477 ? 15.040 1.237 -12.596 1.00 96.06 477 VAL A C 1
ATOM 3806 O O . VAL A 1 477 ? 15.489 1.309 -13.735 1.00 96.06 477 VAL A O 1
ATOM 3809 N N . ILE A 1 478 ? 15.677 1.751 -11.537 1.00 94.19 478 ILE A N 1
ATOM 3810 C CA . ILE A 1 478 ? 16.974 2.440 -11.622 1.00 94.19 478 ILE A CA 1
ATOM 3811 C C . ILE A 1 478 ? 18.041 1.482 -12.166 1.00 94.19 478 ILE A C 1
ATOM 3813 O O . ILE A 1 478 ? 18.746 1.816 -13.114 1.00 94.19 478 ILE A O 1
ATOM 3817 N N . ALA A 1 479 ? 18.143 0.269 -11.614 1.00 95.12 479 ALA A N 1
ATOM 3818 C CA . ALA A 1 479 ? 19.127 -0.714 -12.068 1.00 95.12 479 ALA A CA 1
ATOM 3819 C C . ALA A 1 479 ? 18.952 -1.076 -13.557 1.00 95.12 479 ALA A C 1
ATOM 3821 O O . ALA A 1 479 ? 19.937 -1.155 -14.289 1.00 95.12 479 ALA A O 1
ATOM 3822 N N . ILE A 1 480 ? 17.710 -1.246 -14.024 1.00 95.38 480 ILE A N 1
ATOM 3823 C CA . ILE A 1 480 ? 17.398 -1.523 -15.433 1.00 95.38 480 ILE A CA 1
ATOM 3824 C C . ILE A 1 480 ? 17.730 -0.310 -16.311 1.00 95.38 480 ILE A C 1
ATOM 3826 O O . ILE A 1 480 ? 18.403 -0.475 -17.327 1.00 95.38 480 ILE A O 1
ATOM 3830 N N . ALA A 1 481 ? 17.342 0.902 -15.906 1.00 93.81 481 ALA A N 1
ATOM 3831 C CA . ALA A 1 481 ? 17.603 2.129 -16.661 1.00 93.81 481 ALA A CA 1
ATOM 3832 C C . ALA A 1 481 ? 19.106 2.397 -16.862 1.00 93.81 481 ALA A C 1
ATOM 3834 O O . ALA A 1 481 ? 19.521 2.841 -17.931 1.00 93.81 481 ALA A O 1
ATOM 3835 N N . TYR A 1 482 ? 19.931 2.074 -15.862 1.00 91.94 482 TYR A N 1
ATOM 3836 C CA . TYR A 1 482 ? 21.386 2.236 -15.931 1.00 91.94 482 TYR A CA 1
ATOM 3837 C C . TYR A 1 482 ? 22.134 1.047 -16.533 1.00 91.94 482 TYR A C 1
ATOM 3839 O O . TYR A 1 482 ? 23.318 1.183 -16.831 1.00 91.94 482 TYR A O 1
ATOM 3847 N N . SER A 1 483 ? 21.477 -0.091 -16.752 1.00 92.56 483 SER A N 1
ATOM 3848 C CA . SER A 1 483 ? 22.125 -1.348 -17.152 1.00 92.56 483 SER A CA 1
ATOM 3849 C C . SER A 1 483 ? 23.079 -1.230 -18.346 1.00 92.56 483 SER A C 1
ATOM 3851 O O . SER A 1 483 ? 24.204 -1.719 -18.286 1.00 92.56 483 SER A O 1
ATOM 3853 N N . CYS A 1 484 ? 22.652 -0.547 -19.410 1.00 89.81 484 CYS A N 1
ATOM 3854 C CA . CYS A 1 484 ? 23.428 -0.375 -20.642 1.00 89.81 484 CYS A CA 1
ATOM 3855 C C . CYS A 1 484 ? 24.194 0.960 -20.700 1.00 89.81 484 CYS A C 1
ATOM 3857 O O . CYS A 1 484 ? 25.012 1.154 -21.600 1.00 89.81 484 CYS A O 1
ATOM 3859 N N . VAL A 1 485 ? 23.923 1.873 -19.757 1.00 89.19 485 VAL A N 1
ATOM 3860 C CA . VAL A 1 485 ? 24.537 3.211 -19.671 1.00 89.19 485 VAL A CA 1
ATOM 3861 C C . VAL A 1 485 ? 25.759 3.189 -18.754 1.00 89.19 485 VAL A C 1
ATOM 3863 O O . VAL A 1 485 ? 26.835 3.632 -19.139 1.00 89.19 485 VAL A O 1
ATOM 3866 N N . ALA A 1 486 ? 25.602 2.655 -17.546 1.00 90.38 486 ALA A N 1
ATOM 3867 C CA . ALA A 1 486 ? 26.652 2.492 -16.549 1.00 90.38 486 ALA A CA 1
ATOM 3868 C C . ALA A 1 486 ? 26.532 1.084 -15.932 1.00 90.38 486 ALA A C 1
ATOM 3870 O O . ALA A 1 486 ? 25.961 0.929 -14.847 1.00 90.38 486 ALA A O 1
ATOM 3871 N N . PRO A 1 487 ? 27.066 0.044 -16.607 1.00 91.50 487 PRO A N 1
ATOM 3872 C CA . PRO A 1 487 ? 26.892 -1.358 -16.210 1.00 91.50 487 PRO A CA 1
ATOM 3873 C C . PRO A 1 487 ? 27.326 -1.673 -14.775 1.00 91.50 487 PRO A C 1
ATOM 3875 O O . PRO A 1 487 ? 26.790 -2.583 -14.142 1.00 91.50 487 PRO A O 1
ATOM 3878 N N . LEU A 1 488 ? 28.269 -0.900 -14.228 1.00 91.06 488 LEU A N 1
ATOM 3879 C CA . LEU A 1 488 ? 28.747 -1.053 -12.855 1.00 91.06 488 LEU A CA 1
ATOM 3880 C C . LEU A 1 488 ? 27.621 -0.894 -11.813 1.00 91.06 488 LEU A C 1
ATOM 3882 O O . LEU A 1 488 ? 27.643 -1.568 -10.783 1.00 91.06 488 LEU A O 1
ATOM 3886 N N . VAL A 1 489 ? 26.597 -0.077 -12.102 1.00 92.12 489 VAL A N 1
ATOM 3887 C CA . VAL A 1 489 ? 25.429 0.128 -11.222 1.00 92.12 489 VAL A CA 1
ATOM 3888 C C . VAL A 1 489 ? 24.721 -1.192 -10.914 1.00 92.12 489 VAL A C 1
ATOM 3890 O O . VAL A 1 489 ? 24.249 -1.383 -9.794 1.00 92.12 489 VAL A O 1
ATOM 3893 N N . LEU A 1 490 ? 24.697 -2.139 -11.860 1.00 93.06 490 LEU A N 1
ATOM 3894 C CA . LEU A 1 490 ? 24.057 -3.443 -11.674 1.00 93.06 490 LEU A CA 1
ATOM 3895 C C . LEU A 1 490 ? 24.699 -4.265 -10.552 1.00 93.06 490 LEU A C 1
ATOM 3897 O O . LEU A 1 490 ? 23.969 -4.919 -9.809 1.00 93.06 490 LEU A O 1
ATOM 3901 N N . GLY A 1 491 ? 26.025 -4.211 -10.391 1.00 92.56 491 GLY A N 1
ATOM 3902 C CA . GLY A 1 491 ? 26.727 -4.976 -9.354 1.00 92.56 491 GLY A CA 1
ATOM 3903 C C . GLY A 1 491 ? 26.400 -4.468 -7.955 1.00 92.56 491 GLY A C 1
ATOM 3904 O O . GLY A 1 491 ? 26.005 -5.240 -7.079 1.00 92.56 491 GLY A O 1
ATOM 3905 N N . PHE A 1 492 ? 26.462 -3.149 -7.764 1.00 91.81 492 PHE A N 1
ATOM 3906 C CA . PHE A 1 492 ? 26.080 -2.519 -6.499 1.00 91.81 492 PHE A CA 1
ATOM 3907 C C . PHE A 1 492 ? 24.587 -2.689 -6.203 1.00 91.81 492 PHE A C 1
ATOM 3909 O O . PHE A 1 492 ? 24.212 -2.977 -5.065 1.00 91.81 492 PHE A O 1
ATOM 3916 N N . ALA A 1 493 ? 23.730 -2.603 -7.225 1.00 94.00 493 ALA A N 1
ATOM 3917 C CA . ALA A 1 493 ? 22.310 -2.901 -7.086 1.00 94.00 493 ALA A CA 1
ATOM 3918 C C . ALA A 1 493 ? 22.064 -4.370 -6.703 1.00 94.00 493 ALA A C 1
ATOM 3920 O O . ALA A 1 493 ? 21.202 -4.644 -5.868 1.00 94.00 493 ALA A O 1
ATOM 3921 N N . ALA A 1 494 ? 22.812 -5.325 -7.268 1.00 94.38 494 ALA A N 1
ATOM 3922 C CA . ALA A 1 494 ? 22.702 -6.741 -6.925 1.00 94.38 494 ALA A CA 1
ATOM 3923 C C . ALA A 1 494 ? 23.068 -6.989 -5.455 1.00 94.38 494 ALA A C 1
ATOM 3925 O O . ALA A 1 494 ? 22.278 -7.603 -4.736 1.00 94.38 494 ALA A O 1
ATOM 3926 N N . ALA A 1 495 ? 24.203 -6.449 -4.999 1.00 93.06 495 ALA A N 1
ATOM 3927 C CA . ALA A 1 495 ? 24.644 -6.553 -3.610 1.00 93.06 495 ALA A CA 1
ATOM 3928 C C . ALA A 1 495 ? 23.644 -5.899 -2.639 1.00 93.06 495 ALA A C 1
ATOM 3930 O O . ALA A 1 495 ? 23.215 -6.527 -1.671 1.00 93.06 495 ALA A O 1
ATOM 3931 N N . GLY A 1 496 ? 23.197 -4.673 -2.931 1.00 91.81 496 GLY A N 1
ATOM 3932 C CA . GLY A 1 496 ? 22.213 -3.966 -2.107 1.00 91.81 496 GLY A CA 1
ATOM 3933 C C . GLY A 1 496 ? 20.870 -4.700 -2.025 1.00 91.81 496 GLY A C 1
ATOM 3934 O O . GLY A 1 496 ? 20.326 -4.886 -0.937 1.00 91.81 496 GLY A O 1
ATOM 3935 N N . LEU A 1 497 ? 20.346 -5.188 -3.156 1.00 91.75 497 LEU A N 1
ATOM 3936 C CA . LEU A 1 497 ? 19.102 -5.969 -3.191 1.00 91.75 497 LEU A CA 1
ATOM 3937 C C . LEU A 1 497 ? 19.233 -7.327 -2.486 1.00 91.75 497 LEU A C 1
ATOM 3939 O O . LEU A 1 497 ? 18.247 -7.800 -1.923 1.00 91.75 497 LEU A O 1
ATOM 3943 N N . TYR A 1 498 ? 20.414 -7.947 -2.488 1.00 91.94 498 TYR A N 1
ATOM 3944 C CA . TYR A 1 498 ? 20.667 -9.179 -1.738 1.00 91.94 498 TYR A CA 1
ATOM 3945 C C . TYR A 1 498 ? 20.644 -8.944 -0.221 1.00 91.94 498 TYR A C 1
ATOM 3947 O O . TYR A 1 498 ? 19.992 -9.688 0.514 1.00 91.94 498 TYR A O 1
ATOM 3955 N N . LEU A 1 499 ? 21.266 -7.858 0.251 1.00 92.38 499 LEU A N 1
ATOM 3956 C CA . LEU A 1 499 ? 21.180 -7.455 1.659 1.00 92.38 499 LEU A CA 1
ATOM 3957 C C . LEU A 1 499 ? 19.728 -7.191 2.079 1.00 92.38 499 LEU A C 1
ATOM 3959 O O . LEU A 1 499 ? 19.292 -7.637 3.143 1.00 92.38 499 LEU A O 1
ATOM 3963 N N . PHE A 1 500 ? 18.945 -6.533 1.218 1.00 91.31 500 PHE A N 1
ATOM 3964 C CA . PHE A 1 500 ? 17.512 -6.363 1.448 1.00 91.31 500 PHE A CA 1
ATOM 3965 C C . PHE A 1 500 ? 16.754 -7.688 1.502 1.00 91.31 500 PHE A C 1
ATOM 3967 O O . PHE A 1 500 ? 15.897 -7.847 2.369 1.00 91.31 500 PHE A O 1
ATOM 3974 N N . TYR A 1 501 ? 17.068 -8.636 0.618 1.00 91.19 501 TYR A N 1
ATOM 3975 C CA . TYR A 1 501 ? 16.442 -9.956 0.615 1.00 91.19 501 TYR A CA 1
ATOM 3976 C C . TYR A 1 501 ? 16.629 -10.675 1.957 1.00 91.19 501 TYR A C 1
ATOM 3978 O O . TYR A 1 501 ? 15.642 -11.102 2.554 1.00 91.19 501 TYR A O 1
ATOM 3986 N N . ILE A 1 502 ? 17.860 -10.743 2.478 1.00 91.44 502 ILE A N 1
ATOM 3987 C CA . ILE A 1 502 ? 18.133 -11.384 3.776 1.00 91.44 502 ILE A CA 1
ATOM 3988 C C . ILE A 1 502 ? 17.384 -10.665 4.903 1.00 91.44 502 ILE A C 1
ATOM 3990 O O . ILE A 1 502 ? 16.728 -11.299 5.730 1.00 91.44 502 ILE A O 1
ATOM 3994 N N . SER A 1 503 ? 17.452 -9.335 4.913 1.00 91.69 503 SER A N 1
ATOM 3995 C CA . SER A 1 503 ? 16.846 -8.499 5.947 1.00 91.69 503 SER A CA 1
ATOM 3996 C C . SER A 1 503 ? 15.319 -8.650 6.016 1.00 91.69 503 SER A C 1
ATOM 3998 O O . SER A 1 503 ? 14.762 -8.901 7.086 1.00 91.69 503 SER A O 1
ATOM 4000 N N . TYR A 1 504 ? 14.629 -8.580 4.872 1.00 89.69 504 TYR A N 1
ATOM 4001 C CA . TYR A 1 504 ? 13.174 -8.756 4.818 1.00 89.69 504 TYR A CA 1
ATOM 4002 C C . TYR A 1 504 ? 12.745 -10.203 5.046 1.00 89.69 504 TYR A C 1
ATOM 4004 O O . TYR A 1 504 ? 11.696 -10.422 5.648 1.00 89.69 504 TYR A O 1
ATOM 4012 N N . ARG A 1 505 ? 13.548 -11.189 4.627 1.00 90.94 505 ARG A N 1
ATOM 4013 C CA . ARG A 1 505 ? 13.293 -12.599 4.947 1.00 90.94 505 ARG A CA 1
ATOM 4014 C C . ARG A 1 505 ? 13.276 -12.816 6.459 1.00 90.94 505 ARG A C 1
ATOM 4016 O O . ARG A 1 505 ? 12.345 -13.433 6.963 1.00 90.94 505 ARG A O 1
ATOM 4023 N N . TYR A 1 506 ? 14.252 -12.266 7.181 1.00 90.88 506 TYR A N 1
ATOM 4024 C CA . TYR A 1 506 ? 14.272 -12.311 8.644 1.00 90.88 506 TYR A CA 1
ATOM 4025 C C . TYR A 1 506 ? 13.038 -11.621 9.252 1.00 90.88 506 TYR A C 1
ATOM 4027 O O . TYR A 1 506 ? 12.337 -12.207 10.075 1.00 90.88 506 TYR A O 1
ATOM 4035 N N . GLN A 1 507 ? 12.719 -10.407 8.796 1.00 88.62 507 GLN A N 1
ATOM 4036 C CA . GLN A 1 507 ? 11.576 -9.643 9.303 1.00 88.62 507 GLN A CA 1
ATOM 4037 C C . GLN A 1 507 ? 10.225 -10.344 9.088 1.00 88.62 507 GLN A C 1
ATOM 4039 O O . GLN A 1 507 ? 9.390 -10.337 9.990 1.00 88.62 507 GLN A O 1
ATOM 4044 N N . LEU A 1 508 ? 10.002 -10.946 7.917 1.00 88.56 508 LEU A N 1
ATOM 4045 C CA . LEU A 1 508 ? 8.755 -11.649 7.596 1.00 88.56 508 LEU A CA 1
ATOM 4046 C C . LEU A 1 508 ? 8.586 -12.954 8.382 1.00 88.56 508 LEU A C 1
ATOM 4048 O O . LEU A 1 508 ? 7.453 -13.349 8.634 1.00 88.56 508 LEU A O 1
ATOM 4052 N N . LEU A 1 509 ? 9.685 -13.610 8.767 1.00 88.12 509 LEU A N 1
ATOM 4053 C CA . LEU A 1 509 ? 9.637 -14.845 9.551 1.00 88.12 509 LEU A CA 1
ATOM 4054 C C . LEU A 1 509 ? 9.434 -14.590 11.051 1.00 88.12 509 LEU A C 1
ATOM 4056 O O . LEU A 1 509 ? 8.746 -15.376 11.694 1.00 88.12 509 LEU A O 1
ATOM 4060 N N . TYR A 1 510 ? 10.010 -13.513 11.605 1.00 86.12 510 TYR A N 1
ATOM 4061 C CA . TYR A 1 510 ? 10.085 -13.333 13.064 1.00 86.12 510 TYR A CA 1
ATOM 4062 C C . TYR A 1 510 ? 9.412 -12.074 13.629 1.00 86.12 510 TYR A C 1
ATOM 4064 O O . TYR A 1 510 ? 9.063 -12.070 14.805 1.00 86.12 510 TYR A O 1
ATOM 4072 N N . ALA A 1 511 ? 9.244 -10.997 12.852 1.00 84.25 511 ALA A N 1
ATOM 4073 C CA . ALA A 1 511 ? 8.884 -9.682 13.407 1.00 84.25 511 ALA A CA 1
ATOM 4074 C C . ALA A 1 511 ? 7.590 -9.068 12.850 1.00 84.25 511 ALA A C 1
ATOM 4076 O O . ALA A 1 511 ? 7.001 -8.194 13.490 1.00 84.25 511 ALA A O 1
ATOM 4077 N N . ILE A 1 512 ? 7.156 -9.465 11.651 1.00 86.94 512 ILE A N 1
ATOM 4078 C CA . ILE A 1 512 ? 6.031 -8.836 10.955 1.00 86.94 512 ILE A CA 1
ATOM 4079 C C . ILE A 1 512 ? 4.852 -9.796 10.827 1.00 86.94 512 ILE A C 1
ATOM 4081 O O . ILE A 1 512 ? 4.990 -10.915 10.347 1.00 86.94 512 ILE A O 1
ATOM 4085 N N . GLN A 1 513 ? 3.659 -9.300 11.156 1.00 84.94 513 GLN A N 1
ATOM 4086 C CA . GLN A 1 513 ? 2.399 -9.984 10.902 1.00 84.94 513 GLN A CA 1
ATOM 4087 C C . GLN A 1 513 ? 1.710 -9.413 9.654 1.00 84.94 513 GLN A C 1
ATOM 4089 O O . GLN A 1 513 ? 1.582 -8.197 9.477 1.00 84.94 513 GLN A O 1
ATOM 4094 N N . VAL A 1 514 ? 1.196 -10.282 8.784 1.00 84.12 514 VAL A N 1
ATOM 4095 C CA . VAL A 1 514 ? 0.418 -9.854 7.614 1.00 84.12 514 VAL A CA 1
ATOM 4096 C C . VAL A 1 514 ? -1.000 -9.467 8.053 1.00 84.12 514 VAL A C 1
ATOM 4098 O O . VAL A 1 514 ? -1.832 -10.311 8.381 1.00 84.12 514 VAL A O 1
ATOM 4101 N N . LYS A 1 515 ? -1.278 -8.157 8.094 1.00 83.62 515 LYS A N 1
ATOM 4102 C CA . LYS A 1 515 ? -2.597 -7.610 8.476 1.00 83.62 515 LYS A CA 1
ATOM 4103 C C . LYS A 1 515 ? -3.567 -7.447 7.304 1.00 83.62 515 LYS A C 1
ATOM 4105 O O . LYS A 1 515 ? -4.767 -7.381 7.528 1.00 83.62 515 LYS A O 1
ATOM 4110 N N . VAL A 1 516 ? -3.042 -7.335 6.089 1.00 84.12 516 VAL A N 1
ATOM 4111 C CA . VAL A 1 516 ? -3.812 -7.149 4.854 1.00 84.12 516 VAL A CA 1
ATOM 4112 C C . VAL A 1 516 ? -3.282 -8.145 3.837 1.00 84.12 516 VAL A C 1
ATOM 4114 O O . VAL A 1 516 ? -2.066 -8.202 3.619 1.00 84.12 516 VAL A O 1
ATOM 4117 N N . GLU A 1 517 ? -4.173 -8.921 3.227 1.00 84.62 517 GLU A N 1
ATOM 4118 C CA . GLU A 1 517 ? -3.816 -10.017 2.326 1.00 84.62 517 GLU A CA 1
ATOM 4119 C C . GLU A 1 517 ? -4.191 -9.680 0.871 1.00 84.62 517 GLU A C 1
ATOM 4121 O O . GLU A 1 517 ? -5.288 -9.988 0.413 1.00 84.62 517 GLU A O 1
ATOM 4126 N N . PRO A 1 518 ? -3.274 -9.089 0.075 1.00 83.94 518 PRO A N 1
ATOM 4127 C CA . PRO A 1 518 ? -3.546 -8.758 -1.326 1.00 83.94 518 PRO A CA 1
ATOM 4128 C C . PRO A 1 518 ? -3.493 -9.964 -2.281 1.00 83.94 518 PRO A C 1
ATOM 4130 O O . PRO A 1 518 ? -3.629 -9.781 -3.489 1.00 83.94 518 PRO A O 1
ATOM 4133 N N . ARG A 1 519 ? -3.254 -11.184 -1.771 1.00 84.25 519 ARG A N 1
ATOM 4134 C CA . ARG A 1 519 ? -3.245 -12.453 -2.533 1.00 84.25 519 ARG A CA 1
ATOM 4135 C C . ARG A 1 519 ? -2.394 -12.414 -3.804 1.00 84.25 519 ARG A C 1
ATOM 4137 O O . ARG A 1 519 ? -2.844 -12.773 -4.887 1.00 84.25 519 ARG A O 1
ATOM 4144 N N . GLY A 1 520 ? -1.177 -11.890 -3.688 1.00 86.25 520 GLY A N 1
ATOM 4145 C CA . GLY A 1 520 ? -0.238 -11.793 -4.809 1.00 86.25 520 GLY A CA 1
ATOM 4146 C C . GLY A 1 520 ? -0.524 -10.670 -5.814 1.00 86.25 520 GLY A C 1
ATOM 4147 O O . GLY A 1 520 ? 0.362 -10.340 -6.592 1.00 86.25 520 GLY A O 1
ATOM 4148 N N . GLN A 1 521 ? -1.674 -9.984 -5.767 1.00 87.94 521 GLN A N 1
ATOM 4149 C CA . GLN A 1 521 ? -1.985 -8.924 -6.743 1.00 87.94 521 GLN A CA 1
ATOM 4150 C C . GLN A 1 521 ? -1.013 -7.738 -6.658 1.00 87.94 521 GLN A C 1
ATOM 4152 O O . GLN A 1 521 ? -0.579 -7.206 -7.677 1.00 87.94 521 GLN A O 1
ATOM 4157 N N . CYS A 1 522 ? -0.608 -7.350 -5.444 1.00 91.25 522 CYS A N 1
ATOM 4158 C CA . CYS A 1 522 ? 0.423 -6.327 -5.249 1.00 91.25 522 CYS A CA 1
ATOM 4159 C C . CYS A 1 522 ? 1.775 -6.725 -5.865 1.00 91.25 522 CYS A C 1
ATOM 4161 O O . CYS A 1 522 ? 2.488 -5.864 -6.381 1.00 91.25 522 CYS A O 1
ATOM 4163 N N . TYR A 1 523 ? 2.108 -8.018 -5.851 1.00 91.81 523 TYR A N 1
ATOM 4164 C CA . TYR A 1 523 ? 3.318 -8.537 -6.481 1.00 91.81 523 TYR A CA 1
ATOM 4165 C C . TYR A 1 523 ? 3.218 -8.484 -8.012 1.00 91.81 523 TYR A C 1
ATOM 4167 O O . TYR A 1 523 ? 4.110 -7.924 -8.646 1.00 91.81 523 TYR A O 1
ATOM 4175 N N . SER A 1 524 ? 2.110 -8.948 -8.606 1.00 90.88 524 SER A N 1
ATOM 4176 C CA . SER A 1 524 ? 1.873 -8.839 -10.057 1.00 90.88 524 SER A CA 1
ATOM 4177 C C . SER A 1 524 ? 1.940 -7.386 -10.539 1.00 90.88 524 SER A C 1
ATOM 4179 O O . SER A 1 524 ? 2.598 -7.090 -11.536 1.00 90.88 524 SER A O 1
ATOM 4181 N N . ASN A 1 525 ? 1.360 -6.450 -9.779 1.00 92.44 525 ASN A N 1
ATOM 4182 C CA . ASN A 1 525 ? 1.468 -5.018 -10.062 1.00 92.44 525 ASN A CA 1
ATOM 4183 C C . ASN A 1 525 ? 2.924 -4.528 -10.017 1.00 92.44 525 ASN A C 1
ATOM 4185 O O . ASN A 1 525 ? 3.337 -3.754 -10.877 1.00 92.44 525 ASN A O 1
ATOM 4189 N N . ALA A 1 526 ? 3.720 -4.988 -9.046 1.00 94.38 526 ALA A N 1
ATOM 4190 C CA . ALA A 1 526 ? 5.135 -4.634 -8.952 1.00 94.38 526 ALA A CA 1
ATOM 4191 C C . ALA A 1 526 ? 5.959 -5.199 -10.122 1.00 94.38 526 ALA A C 1
ATOM 4193 O O . ALA A 1 526 ? 6.892 -4.540 -10.572 1.00 94.38 526 ALA A O 1
ATOM 4194 N N . MET A 1 527 ? 5.607 -6.375 -10.654 1.00 92.94 527 MET A N 1
ATOM 4195 C CA . MET A 1 527 ? 6.235 -6.911 -11.869 1.00 92.94 527 MET A CA 1
ATOM 4196 C C . MET A 1 527 ? 5.925 -6.039 -13.088 1.00 92.94 527 MET A C 1
ATOM 4198 O O . MET A 1 527 ? 6.826 -5.714 -13.856 1.00 92.94 527 MET A O 1
ATOM 4202 N N . GLN A 1 528 ? 4.679 -5.578 -13.233 1.00 92.69 528 GLN A N 1
ATOM 4203 C CA . GLN A 1 528 ? 4.312 -4.631 -14.292 1.00 92.69 528 GLN A CA 1
ATOM 4204 C C . GLN A 1 528 ? 5.026 -3.278 -14.134 1.00 92.69 528 GLN A C 1
ATOM 4206 O O . GLN A 1 528 ? 5.407 -2.660 -15.125 1.00 92.69 528 GLN A O 1
ATOM 4211 N N . HIS A 1 529 ? 5.275 -2.826 -12.901 1.00 95.44 529 HIS A N 1
ATOM 4212 C CA . HIS A 1 529 ? 6.048 -1.607 -12.628 1.00 95.44 529 HIS A CA 1
ATOM 4213 C C . HIS A 1 529 ? 7.482 -1.673 -13.176 1.00 95.44 529 HIS A C 1
ATOM 4215 O O . HIS A 1 529 ? 8.011 -0.644 -13.594 1.00 95.44 529 HIS A O 1
ATOM 4221 N N . LEU A 1 530 ? 8.096 -2.860 -13.258 1.00 95.50 530 LEU A N 1
ATOM 4222 C CA . LEU A 1 530 ? 9.439 -3.024 -13.835 1.00 95.50 530 LEU A CA 1
ATOM 4223 C C . LEU A 1 530 ? 9.502 -2.660 -15.324 1.00 95.50 530 LEU A C 1
ATOM 4225 O O . LEU A 1 530 ? 10.549 -2.201 -15.783 1.00 95.50 530 LEU A O 1
ATOM 4229 N N . MET A 1 531 ? 8.389 -2.774 -16.058 1.00 96.06 531 MET A N 1
ATOM 4230 C CA . MET A 1 531 ? 8.317 -2.358 -17.465 1.00 96.06 531 MET A CA 1
ATOM 4231 C C . MET A 1 531 ? 8.603 -0.865 -17.641 1.00 96.06 531 MET A C 1
ATOM 4233 O O . MET A 1 531 ? 9.152 -0.466 -18.661 1.00 96.06 531 MET A O 1
ATOM 4237 N N . VAL A 1 532 ? 8.318 -0.030 -16.633 1.00 96.19 532 VAL A N 1
ATOM 4238 C CA . VAL A 1 532 ? 8.694 1.393 -16.667 1.00 96.19 532 VAL A CA 1
ATOM 4239 C C . VAL A 1 532 ? 10.212 1.560 -16.733 1.00 96.19 532 VAL A C 1
ATOM 4241 O O . VAL A 1 532 ? 10.696 2.422 -17.457 1.00 96.19 532 VAL A O 1
ATOM 4244 N N . GLY A 1 533 ? 10.974 0.709 -16.041 1.00 95.06 533 GLY A N 1
ATOM 4245 C CA . GLY A 1 533 ? 12.436 0.704 -16.127 1.00 95.06 533 GLY A CA 1
ATOM 4246 C C . GLY A 1 533 ? 12.942 0.309 -17.506 1.00 95.06 533 GLY A C 1
ATOM 4247 O O . GLY A 1 533 ? 13.879 0.930 -17.999 1.00 95.06 533 GLY A O 1
ATOM 4248 N N . VAL A 1 534 ? 12.285 -0.660 -18.150 1.00 96.38 534 VAL A N 1
ATOM 4249 C CA . VAL A 1 534 ? 12.594 -1.067 -19.529 1.00 96.38 534 VAL A CA 1
ATOM 4250 C C . VAL A 1 534 ? 12.376 0.099 -20.494 1.00 96.38 534 VAL A C 1
ATOM 4252 O O . VAL A 1 534 ? 13.300 0.466 -21.213 1.00 96.38 534 VAL A O 1
ATOM 4255 N N . TYR A 1 535 ? 11.215 0.760 -20.436 1.00 95.88 535 TYR A N 1
ATOM 4256 C CA . TYR A 1 535 ? 10.937 1.915 -21.294 1.00 95.88 535 TYR A CA 1
ATOM 4257 C C . TYR A 1 535 ? 11.899 3.081 -21.045 1.00 95.88 535 TYR A C 1
ATOM 4259 O O . TYR A 1 535 ? 12.352 3.720 -21.992 1.00 95.88 535 TYR A O 1
ATOM 4267 N N . LEU A 1 536 ? 12.252 3.361 -19.785 1.00 93.75 536 LEU A N 1
ATOM 4268 C CA . LEU A 1 536 ? 13.238 4.398 -19.469 1.00 93.75 536 LEU A CA 1
ATOM 4269 C C . LEU A 1 536 ? 14.630 4.051 -20.018 1.00 93.75 536 LEU A C 1
ATOM 4271 O O . LEU A 1 536 ? 15.310 4.944 -20.524 1.00 93.75 536 LEU A O 1
ATOM 4275 N N . ALA A 1 537 ? 15.038 2.778 -19.966 1.00 93.75 537 ALA A N 1
ATOM 4276 C CA . ALA A 1 537 ? 16.292 2.313 -20.555 1.00 93.75 537 ALA A CA 1
ATOM 4277 C C . ALA A 1 537 ? 16.297 2.492 -22.084 1.00 93.75 537 ALA A C 1
ATOM 4279 O O . ALA A 1 537 ? 17.226 3.087 -22.628 1.00 93.75 537 ALA A O 1
ATOM 4280 N N . GLU A 1 538 ? 15.244 2.034 -22.770 1.00 94.81 538 GLU A N 1
ATOM 4281 C CA . GLU A 1 538 ? 15.101 2.136 -24.229 1.00 94.81 538 GLU A CA 1
ATOM 4282 C C . GLU A 1 538 ? 15.082 3.597 -24.698 1.00 94.81 538 GLU A C 1
ATOM 4284 O O . GLU A 1 538 ? 15.834 3.962 -25.603 1.00 94.81 538 GLU A O 1
ATOM 4289 N N . LEU A 1 539 ? 14.289 4.460 -24.049 1.00 92.62 539 LEU A N 1
ATOM 4290 C CA . LEU A 1 539 ? 14.216 5.889 -24.378 1.00 92.62 539 LEU A CA 1
ATOM 4291 C C . LEU A 1 539 ? 15.541 6.611 -24.110 1.00 92.62 539 LEU A C 1
ATOM 4293 O O . LEU A 1 539 ? 15.946 7.465 -24.902 1.00 92.62 539 LEU A O 1
ATOM 4297 N N . CYS A 1 540 ? 16.239 6.269 -23.025 1.00 91.38 540 CYS A N 1
ATOM 4298 C CA . CYS A 1 540 ? 17.553 6.838 -22.741 1.00 91.38 540 CYS A CA 1
ATOM 4299 C C . CYS A 1 540 ? 18.586 6.421 -23.795 1.00 91.38 540 CYS A C 1
ATOM 4301 O O . CYS A 1 540 ? 19.322 7.272 -24.291 1.00 91.38 540 CYS A O 1
ATOM 4303 N N . LEU A 1 541 ? 18.645 5.136 -24.159 1.00 92.19 541 LEU A N 1
ATOM 4304 C CA . LEU A 1 541 ? 19.570 4.638 -25.182 1.00 92.19 541 LEU A CA 1
ATOM 4305 C C . LEU A 1 541 ? 19.275 5.237 -26.557 1.00 92.19 541 LEU A C 1
ATOM 4307 O O . LEU A 1 541 ? 20.198 5.669 -27.245 1.00 92.19 541 LEU A O 1
ATOM 4311 N N . LEU A 1 542 ? 17.998 5.339 -26.931 1.00 92.38 542 LEU A N 1
ATOM 4312 C CA . LEU A 1 542 ? 17.575 5.997 -28.166 1.00 92.38 542 LEU A CA 1
ATOM 4313 C C . LEU A 1 542 ? 18.065 7.449 -28.205 1.00 92.38 542 LEU A C 1
ATOM 4315 O O . LEU A 1 542 ? 18.649 7.882 -29.201 1.00 92.38 542 LEU A O 1
ATOM 4319 N N . GLY A 1 543 ? 17.902 8.189 -27.105 1.00 89.56 543 GLY A N 1
ATOM 4320 C CA . GLY A 1 543 ? 18.429 9.545 -26.980 1.00 89.56 543 GLY A CA 1
ATOM 4321 C C . GLY A 1 543 ? 19.957 9.614 -27.067 1.00 89.56 543 GLY A C 1
ATOM 4322 O O . GLY A 1 543 ? 20.492 10.482 -27.754 1.00 89.56 543 GLY A O 1
ATOM 4323 N N . LEU A 1 544 ? 20.670 8.687 -26.419 1.00 88.88 544 LEU A N 1
ATOM 4324 C CA . LEU A 1 544 ? 22.136 8.630 -26.418 1.00 88.88 544 LEU A CA 1
ATOM 4325 C C . LEU A 1 544 ? 22.697 8.370 -27.821 1.00 88.88 544 LEU A C 1
ATOM 4327 O O . LEU A 1 544 ? 23.619 9.064 -28.255 1.00 88.88 544 LEU A O 1
ATOM 4331 N N . PHE A 1 545 ? 22.116 7.421 -28.557 1.00 90.88 545 PHE A N 1
ATOM 4332 C CA . PHE A 1 545 ? 22.511 7.134 -29.937 1.00 90.88 545 PHE A CA 1
ATOM 4333 C C . PHE A 1 545 ? 22.151 8.270 -30.898 1.00 90.88 545 PHE A C 1
ATOM 4335 O O . PHE A 1 545 ? 22.920 8.547 -31.821 1.00 90.88 545 PHE A O 1
ATOM 4342 N N . SER A 1 546 ? 21.039 8.970 -30.646 1.00 89.56 546 SER A N 1
ATOM 4343 C CA . SER A 1 546 ? 20.643 10.152 -31.422 1.00 89.56 546 SER A CA 1
ATOM 4344 C C . SER A 1 546 ? 21.648 11.295 -31.260 1.00 89.56 546 SER A C 1
ATOM 4346 O O . SER A 1 546 ? 22.057 11.890 -32.250 1.00 89.56 546 SER A O 1
ATOM 4348 N N . ILE A 1 547 ? 22.124 11.559 -30.034 1.00 88.19 547 ILE A N 1
ATOM 4349 C CA . ILE A 1 547 ? 23.155 12.583 -29.771 1.00 88.19 547 ILE A CA 1
ATOM 4350 C C . ILE A 1 547 ? 24.478 12.248 -30.479 1.00 88.19 547 ILE A C 1
ATOM 4352 O O . ILE A 1 547 ? 25.185 13.147 -30.927 1.00 88.19 547 ILE A O 1
ATOM 4356 N N . LYS A 1 548 ? 24.820 10.960 -30.591 1.00 85.88 548 LYS A N 1
ATOM 4357 C CA . LYS A 1 548 ? 26.051 10.478 -31.243 1.00 85.88 548 LYS A CA 1
ATOM 4358 C C . LYS A 1 548 ? 25.896 10.265 -32.763 1.00 85.88 548 LYS A C 1
ATOM 4360 O O . LYS A 1 548 ? 26.790 9.684 -33.375 1.00 85.88 548 LYS A O 1
ATOM 4365 N N . ASN A 1 549 ? 24.789 10.712 -33.372 1.00 86.69 549 ASN A N 1
ATOM 4366 C CA . ASN A 1 549 ? 24.488 10.592 -34.809 1.00 86.69 549 ASN A CA 1
ATOM 4367 C C . ASN A 1 549 ? 24.612 9.156 -35.371 1.00 86.69 549 ASN A C 1
ATOM 4369 O O . ASN A 1 549 ? 25.027 8.949 -36.511 1.00 86.69 549 ASN A O 1
ATOM 4373 N N . ALA A 1 550 ? 24.256 8.138 -34.581 1.00 88.38 550 ALA A N 1
ATOM 4374 C CA . ALA A 1 550 ? 24.406 6.733 -34.960 1.00 88.38 550 ALA A CA 1
ATOM 4375 C C . ALA A 1 550 ? 23.101 6.150 -35.532 1.00 88.38 550 ALA A C 1
ATOM 4377 O O . ALA A 1 550 ? 22.336 5.500 -34.821 1.00 88.38 550 ALA A O 1
ATOM 4378 N N . ALA A 1 551 ? 22.853 6.357 -36.830 1.00 89.19 551 ALA A N 1
ATOM 4379 C CA . ALA A 1 551 ? 21.584 5.994 -37.478 1.00 89.19 551 ALA A CA 1
ATOM 4380 C C . ALA A 1 551 ? 21.200 4.503 -37.343 1.00 89.19 551 ALA A C 1
ATOM 4382 O O . ALA A 1 551 ? 20.047 4.192 -37.054 1.00 89.19 551 ALA A O 1
ATOM 4383 N N . GLY A 1 552 ? 22.160 3.582 -37.498 1.00 91.56 552 GLY A N 1
ATOM 4384 C CA . GLY A 1 552 ? 21.911 2.138 -37.372 1.00 91.56 552 GLY A CA 1
ATOM 4385 C C . GLY A 1 552 ? 21.458 1.717 -35.966 1.00 91.56 552 GLY A C 1
ATOM 4386 O O . GLY A 1 552 ? 20.358 1.180 -35.830 1.00 91.56 552 GLY A O 1
ATOM 4387 N N . PRO A 1 553 ? 22.238 2.006 -34.903 1.00 92.88 553 PRO A N 1
ATOM 4388 C CA . PRO A 1 553 ? 21.825 1.754 -33.521 1.00 92.88 553 PRO A CA 1
ATOM 4389 C C . PRO A 1 553 ? 20.496 2.422 -33.139 1.00 92.88 553 PRO A C 1
ATOM 4391 O O . PRO A 1 553 ? 19.691 1.807 -32.443 1.00 92.88 553 PRO A O 1
ATOM 4394 N N . VAL A 1 554 ? 20.221 3.641 -33.627 1.00 93.50 554 VAL A N 1
ATOM 4395 C CA . VAL A 1 554 ? 18.920 4.307 -33.418 1.00 93.50 554 VAL A CA 1
ATOM 4396 C C . VAL A 1 554 ? 17.778 3.492 -34.029 1.00 93.50 554 VAL A C 1
ATOM 4398 O O . VAL A 1 554 ? 16.788 3.237 -33.345 1.00 93.50 554 VAL A O 1
ATOM 4401 N N . ALA A 1 555 ? 17.916 3.036 -35.279 1.00 94.44 555 ALA A N 1
ATOM 4402 C CA . ALA A 1 555 ? 16.896 2.221 -35.940 1.00 94.44 555 ALA A CA 1
ATOM 4403 C C . ALA A 1 555 ? 16.659 0.889 -35.204 1.00 94.44 555 ALA A C 1
ATOM 4405 O O . ALA A 1 555 ? 15.511 0.510 -34.975 1.00 94.44 555 ALA A O 1
ATOM 4406 N N . MET A 1 556 ? 17.727 0.215 -34.756 1.00 94.00 556 MET A N 1
ATOM 4407 C CA . MET A 1 556 ? 17.620 -1.015 -33.960 1.00 94.00 556 MET A CA 1
ATOM 4408 C C . MET A 1 556 ? 16.848 -0.798 -32.653 1.00 94.00 556 MET A C 1
ATOM 4410 O O . MET A 1 556 ? 16.031 -1.637 -32.279 1.00 94.00 556 MET A O 1
ATOM 4414 N N . LEU A 1 557 ? 17.094 0.309 -31.948 1.00 93.88 557 LEU A N 1
ATOM 4415 C CA . LEU A 1 557 ? 16.414 0.610 -30.683 1.00 93.88 557 LEU A CA 1
ATOM 4416 C C . LEU A 1 557 ? 14.966 1.062 -30.884 1.00 93.88 557 LEU A C 1
ATOM 4418 O O . LEU A 1 557 ? 14.111 0.722 -30.071 1.00 93.88 557 LEU A O 1
ATOM 4422 N N . ALA A 1 558 ? 14.671 1.778 -31.970 1.00 94.31 558 ALA A N 1
ATOM 4423 C CA . ALA A 1 558 ? 13.300 2.132 -32.323 1.00 94.31 558 ALA A CA 1
ATOM 4424 C C . ALA A 1 558 ? 12.453 0.878 -32.597 1.00 94.31 558 ALA A C 1
ATOM 4426 O O . ALA A 1 558 ? 11.327 0.778 -32.111 1.00 94.31 558 ALA A O 1
ATOM 4427 N N . VAL A 1 559 ? 13.010 -0.109 -33.312 1.00 96.56 559 VAL A N 1
ATOM 4428 C CA . VAL A 1 559 ? 12.350 -1.407 -33.523 1.00 96.56 559 VAL A CA 1
ATOM 4429 C C . VAL A 1 559 ? 12.167 -2.149 -32.199 1.00 96.56 559 VAL A C 1
ATOM 4431 O O . VAL A 1 559 ? 11.067 -2.635 -31.942 1.00 96.56 559 VAL A O 1
ATOM 4434 N N . LEU A 1 560 ? 13.193 -2.194 -31.340 1.00 95.81 560 LEU A N 1
ATOM 4435 C CA . LEU A 1 560 ? 13.093 -2.834 -30.023 1.00 95.81 560 LEU A CA 1
ATOM 4436 C C . LEU A 1 560 ? 11.953 -2.234 -29.192 1.00 95.81 560 LEU A C 1
ATOM 4438 O O . LEU A 1 560 ? 11.118 -2.979 -28.697 1.00 95.81 560 LEU A O 1
ATOM 4442 N N . LEU A 1 561 ? 11.856 -0.903 -29.127 1.00 95.38 561 LEU A N 1
ATOM 4443 C CA . LEU A 1 561 ? 10.794 -0.203 -28.400 1.00 95.38 561 LEU A CA 1
ATOM 4444 C C . LEU A 1 561 ? 9.395 -0.594 -28.908 1.00 95.38 561 LEU A C 1
ATOM 4446 O O . LEU A 1 561 ? 8.497 -0.867 -28.111 1.00 95.38 561 LEU A O 1
ATOM 4450 N N . VAL A 1 562 ? 9.200 -0.661 -30.231 1.00 96.62 562 VAL A N 1
ATOM 4451 C CA . VAL A 1 562 ? 7.920 -1.094 -30.822 1.00 96.62 562 VAL A CA 1
ATOM 4452 C C . VAL A 1 562 ? 7.614 -2.546 -30.451 1.00 96.62 562 VAL A C 1
ATOM 4454 O O . VAL A 1 562 ? 6.497 -2.842 -30.023 1.00 96.62 562 VAL A O 1
ATOM 4457 N N . VAL A 1 563 ? 8.600 -3.443 -30.554 1.00 96.56 563 VAL A N 1
ATOM 4458 C CA . VAL A 1 563 ? 8.456 -4.854 -30.164 1.00 96.56 563 VAL A CA 1
ATOM 4459 C C . VAL A 1 563 ? 8.097 -4.972 -28.681 1.00 96.56 563 VAL A C 1
ATOM 4461 O O . VAL A 1 563 ? 7.158 -5.692 -28.344 1.00 96.56 563 VAL A O 1
ATOM 4464 N N . THR A 1 564 ? 8.760 -4.220 -27.801 1.00 96.44 564 THR A N 1
ATOM 4465 C CA . THR A 1 564 ? 8.485 -4.187 -26.359 1.00 96.44 564 THR A CA 1
ATOM 4466 C C . THR A 1 564 ? 7.061 -3.707 -26.067 1.00 96.44 564 THR A C 1
ATOM 4468 O O . THR A 1 564 ? 6.371 -4.303 -25.238 1.00 96.44 564 THR A O 1
ATOM 4471 N N . ILE A 1 565 ? 6.569 -2.670 -26.759 1.00 96.38 565 ILE A N 1
ATOM 4472 C CA . ILE A 1 565 ? 5.185 -2.180 -26.614 1.00 96.38 565 ILE A CA 1
ATOM 4473 C C . ILE A 1 565 ? 4.173 -3.245 -27.050 1.00 96.38 565 ILE A C 1
ATOM 4475 O O . ILE A 1 565 ? 3.239 -3.540 -26.299 1.00 96.38 565 ILE A O 1
ATOM 4479 N N . VAL A 1 566 ? 4.361 -3.840 -28.232 1.00 96.88 566 VAL A N 1
ATOM 4480 C CA . VAL A 1 566 ? 3.461 -4.877 -28.758 1.00 96.88 566 VAL A CA 1
ATOM 4481 C C . VAL A 1 566 ? 3.453 -6.092 -27.834 1.00 96.88 566 VAL A C 1
ATOM 4483 O O . VAL A 1 566 ? 2.383 -6.544 -27.428 1.00 96.88 566 VAL A O 1
ATOM 4486 N N . TYR A 1 567 ? 4.628 -6.579 -27.431 1.00 95.25 567 TYR A N 1
ATOM 4487 C CA . TYR A 1 567 ? 4.756 -7.706 -26.512 1.00 95.25 567 TYR A CA 1
ATOM 4488 C C . TYR A 1 567 ? 4.062 -7.425 -25.175 1.00 95.25 567 TYR A C 1
ATOM 4490 O O . TYR A 1 567 ? 3.256 -8.230 -24.709 1.00 95.25 567 TYR A O 1
ATOM 4498 N N . HIS A 1 568 ? 4.314 -6.261 -24.570 1.00 95.25 568 HIS A N 1
ATOM 4499 C CA . HIS A 1 568 ? 3.707 -5.887 -23.295 1.00 95.25 568 HIS A CA 1
ATOM 4500 C C . HIS A 1 568 ? 2.174 -5.815 -23.385 1.00 95.25 568 HIS A C 1
ATOM 4502 O O . HIS A 1 568 ? 1.483 -6.310 -22.490 1.00 95.25 568 HIS A O 1
ATOM 4508 N N . ALA A 1 569 ? 1.632 -5.261 -24.476 1.00 95.50 569 ALA A N 1
ATOM 4509 C CA . ALA A 1 569 ? 0.191 -5.208 -24.716 1.00 95.50 569 ALA A CA 1
ATOM 4510 C C . ALA A 1 569 ? -0.420 -6.611 -24.872 1.00 95.50 569 ALA A C 1
ATOM 4512 O O . ALA A 1 569 ? -1.454 -6.908 -24.268 1.00 95.50 569 ALA A O 1
ATOM 4513 N N . VAL A 1 570 ? 0.238 -7.489 -25.636 1.00 95.12 570 VAL A N 1
ATOM 4514 C CA . VAL A 1 570 ? -0.187 -8.878 -25.851 1.00 95.12 570 VAL A CA 1
ATOM 4515 C C . VAL A 1 570 ? -0.180 -9.660 -24.536 1.00 95.12 570 VAL A C 1
ATOM 4517 O O . VAL A 1 570 ? -1.199 -10.238 -24.160 1.00 95.12 570 VAL A O 1
ATOM 4520 N N . VAL A 1 571 ? 0.924 -9.626 -23.785 1.00 91.75 571 VAL A N 1
ATOM 4521 C CA . VAL A 1 571 ? 1.041 -10.343 -22.508 1.00 91.75 571 VAL A CA 1
ATOM 4522 C C . VAL A 1 571 ? 0.026 -9.835 -21.487 1.00 91.75 571 VAL A C 1
ATOM 4524 O O . VAL A 1 571 ? -0.608 -10.641 -20.810 1.00 91.75 571 VAL A O 1
ATOM 4527 N N . ASN A 1 572 ? -0.202 -8.523 -21.391 1.00 93.62 572 ASN A N 1
ATOM 4528 C CA . ASN A 1 572 ? -1.221 -7.995 -20.482 1.00 93.62 572 ASN A CA 1
ATOM 4529 C C . ASN A 1 572 ? -2.636 -8.418 -20.873 1.00 93.62 572 ASN A C 1
ATOM 4531 O O . ASN A 1 572 ? -3.434 -8.716 -19.986 1.00 93.62 572 ASN A O 1
ATOM 4535 N N . ARG A 1 573 ? -2.944 -8.496 -22.172 1.00 93.19 573 ARG A N 1
ATOM 4536 C CA . ARG A 1 573 ? -4.250 -8.971 -22.644 1.00 93.19 573 ARG A CA 1
ATOM 4537 C C . ARG A 1 573 ? -4.531 -10.410 -22.202 1.00 93.19 573 ARG A C 1
ATOM 4539 O O . ARG A 1 573 ? -5.660 -10.692 -21.808 1.00 93.19 573 ARG A O 1
ATOM 4546 N N . TYR A 1 574 ? -3.528 -11.288 -22.236 1.00 90.75 574 TYR A N 1
ATOM 4547 C CA . TYR A 1 574 ? -3.686 -12.697 -21.858 1.00 90.75 574 TYR A CA 1
ATOM 4548 C C . TYR A 1 574 ? -3.547 -12.955 -20.350 1.00 90.75 574 TYR A C 1
ATOM 4550 O O . TYR A 1 574 ? -4.330 -13.719 -19.792 1.00 90.75 574 TYR A O 1
ATOM 4558 N N . LEU A 1 575 ? -2.598 -12.305 -19.668 1.00 89.25 575 LEU A N 1
ATOM 4559 C CA . LEU A 1 575 ? -2.335 -12.554 -18.245 1.00 89.25 575 LEU A CA 1
ATOM 4560 C C . LEU A 1 575 ? -3.263 -11.782 -17.301 1.00 89.25 575 LEU A C 1
ATOM 4562 O O . LEU A 1 575 ? -3.571 -12.286 -16.225 1.00 89.25 575 LEU A O 1
ATOM 4566 N N . SER A 1 576 ? -3.745 -10.588 -17.667 1.00 89.25 576 SER A N 1
ATOM 4567 C CA . SER A 1 576 ? -4.554 -9.762 -16.751 1.00 89.25 576 SER A CA 1
ATOM 4568 C C . SER A 1 576 ? -5.830 -10.458 -16.237 1.00 89.25 576 SER A C 1
ATOM 4570 O O . SER A 1 576 ? -6.113 -10.357 -15.038 1.00 89.25 576 SER A O 1
ATOM 4572 N N . PRO A 1 577 ? -6.593 -11.212 -17.060 1.00 89.12 577 PRO A N 1
ATOM 4573 C CA . PRO A 1 577 ? -7.729 -11.987 -16.561 1.00 89.12 577 PRO A CA 1
ATOM 4574 C C . PRO A 1 577 ? -7.334 -13.061 -15.535 1.00 89.12 577 PRO A C 1
ATOM 4576 O O . PRO A 1 577 ? -8.036 -13.229 -14.538 1.00 89.12 577 PRO A O 1
ATOM 4579 N N . LEU A 1 578 ? -6.202 -13.742 -15.742 1.00 87.31 578 LEU A N 1
ATOM 4580 C CA . LEU A 1 578 ? -5.683 -14.793 -14.854 1.00 87.31 578 LEU A CA 1
ATOM 4581 C C . LEU A 1 578 ? -5.150 -14.207 -13.535 1.00 87.31 578 LEU A C 1
ATOM 4583 O O . LEU A 1 578 ? -5.374 -14.737 -12.449 1.00 87.31 578 LEU A O 1
ATOM 4587 N N . GLU A 1 579 ? -4.534 -13.027 -13.596 1.00 88.19 579 GLU A N 1
ATOM 4588 C CA . GLU A 1 579 ? -4.108 -12.277 -12.410 1.00 88.19 579 GLU A CA 1
ATOM 4589 C C . GLU A 1 579 ? -5.286 -11.763 -11.577 1.00 88.19 579 GLU A C 1
ATOM 4591 O O . GLU A 1 579 ? -5.113 -11.447 -10.401 1.00 88.19 579 GLU A O 1
ATOM 4596 N N . LYS A 1 580 ? -6.496 -11.673 -12.136 1.00 85.75 580 LYS A N 1
ATOM 4597 C CA . LYS A 1 580 ? -7.670 -11.162 -11.416 1.00 85.75 580 LYS A CA 1
ATOM 4598 C C . LYS A 1 580 ? -8.588 -12.262 -10.897 1.00 85.75 580 LYS A C 1
ATOM 4600 O O . LYS A 1 580 ? -9.113 -12.126 -9.795 1.00 85.75 580 LYS A O 1
ATOM 4605 N N . TYR A 1 581 ? -8.774 -13.326 -11.670 1.00 86.94 581 TYR A N 1
ATOM 4606 C CA . TYR A 1 581 ? -9.742 -14.382 -11.387 1.00 86.94 581 TYR A CA 1
ATOM 4607 C C . TYR A 1 581 ? -9.058 -15.737 -11.239 1.00 86.94 581 TYR A C 1
ATOM 4609 O O . TYR A 1 581 ? -8.059 -15.994 -11.901 1.00 86.94 581 TYR A O 1
ATOM 4617 N N . LEU A 1 582 ? -9.609 -16.602 -10.391 1.00 86.31 582 LEU A N 1
ATOM 4618 C CA . LEU A 1 582 ? -9.154 -17.986 -10.267 1.00 86.31 582 LEU A CA 1
ATOM 4619 C C . LEU A 1 582 ? -9.774 -18.828 -11.410 1.00 86.31 582 LEU A C 1
ATOM 4621 O O . LEU A 1 582 ? -10.932 -18.566 -11.782 1.00 86.31 582 LEU A O 1
ATOM 4625 N N . PRO A 1 583 ? -9.029 -19.752 -12.047 1.00 85.12 583 PRO A N 1
ATOM 4626 C CA . PRO A 1 583 ? -9.605 -20.677 -13.018 1.00 85.12 583 PRO A CA 1
ATOM 4627 C C . PRO A 1 583 ? -10.521 -21.680 -12.303 1.00 85.12 583 PRO A C 1
ATOM 4629 O O . PRO A 1 583 ? -10.370 -21.937 -11.113 1.00 85.12 583 PRO A O 1
ATOM 4632 N N . LEU A 1 584 ? -11.532 -22.178 -13.017 1.00 82.38 584 LEU A N 1
ATOM 4633 C CA . LEU A 1 584 ? -12.536 -23.073 -12.433 1.00 82.38 584 LEU A CA 1
ATOM 4634 C C . LEU A 1 584 ? -12.074 -24.529 -12.438 1.00 82.38 584 LEU A C 1
ATOM 4636 O O . LEU A 1 584 ? -12.407 -25.249 -11.509 1.00 82.38 584 LEU A O 1
ATOM 4640 N N . ASP A 1 585 ? -11.292 -24.926 -13.439 1.00 77.19 585 ASP A N 1
ATOM 4641 C CA . ASP A 1 585 ? -10.857 -26.312 -13.633 1.00 77.19 585 ASP A CA 1
ATOM 4642 C C . ASP A 1 585 ? -10.073 -26.829 -12.413 1.00 77.19 585 ASP A C 1
ATOM 4644 O O . ASP A 1 585 ? -10.360 -27.905 -11.901 1.00 77.19 585 ASP A O 1
ATOM 4648 N N . GLU A 1 586 ? -9.182 -25.998 -11.863 1.00 73.00 586 GLU A N 1
ATOM 4649 C CA . GLU A 1 586 ? -8.397 -26.299 -10.653 1.00 73.00 586 GLU A CA 1
ATOM 4650 C C . GLU A 1 586 ? -9.237 -26.385 -9.368 1.00 73.00 586 GLU A C 1
ATOM 4652 O O . GLU A 1 586 ? -8.797 -26.965 -8.384 1.00 73.00 586 GLU A O 1
ATOM 4657 N N . LEU A 1 587 ? -10.425 -25.773 -9.344 1.00 74.06 587 LEU A N 1
ATOM 4658 C CA . LEU A 1 587 ? -11.339 -25.830 -8.197 1.00 74.06 587 LEU A CA 1
ATOM 4659 C C . LEU A 1 587 ? -12.302 -27.016 -8.281 1.00 74.06 587 LEU A C 1
ATOM 4661 O O . LEU A 1 587 ? -12.991 -27.311 -7.309 1.00 74.06 587 LEU A O 1
ATOM 4665 N N . GLN A 1 588 ? -12.449 -27.621 -9.461 1.00 64.69 588 GLN A N 1
ATOM 4666 C CA . GLN A 1 588 ? -13.375 -28.730 -9.677 1.00 64.69 588 GLN A CA 1
ATOM 4667 C C . GLN A 1 588 ? -12.695 -30.088 -9.519 1.00 64.69 588 GLN A C 1
ATOM 4669 O O . GLN A 1 588 ? -13.361 -31.005 -9.050 1.00 64.69 588 GLN A O 1
ATOM 4674 N N . SER A 1 589 ? -11.397 -30.189 -9.829 1.00 54.09 589 SER A N 1
ATOM 4675 C CA . SER A 1 589 ? -10.619 -31.433 -9.733 1.00 54.09 589 SER A CA 1
ATOM 4676 C C . SER A 1 589 ? -10.641 -32.079 -8.342 1.00 54.09 589 SER A C 1
ATOM 4678 O O . SER A 1 589 ? -10.609 -33.299 -8.242 1.00 54.09 589 SER A O 1
ATOM 4680 N N . ASP A 1 590 ? -10.774 -31.290 -7.274 1.00 51.75 590 ASP A N 1
ATOM 4681 C CA . ASP A 1 590 ? -10.790 -31.808 -5.899 1.00 51.75 590 ASP A CA 1
ATOM 4682 C C . ASP A 1 590 ? -12.064 -32.596 -5.551 1.00 51.75 590 ASP A C 1
ATOM 4684 O O . ASP A 1 590 ? -12.003 -33.516 -4.740 1.00 51.75 590 ASP A O 1
ATOM 4688 N N . ASN A 1 591 ? -13.210 -32.293 -6.178 1.00 48.72 591 ASN A N 1
ATOM 4689 C CA . ASN A 1 591 ? -14.439 -33.065 -5.931 1.00 48.72 591 ASN A CA 1
ATOM 4690 C C . ASN A 1 591 ? -14.376 -34.466 -6.561 1.00 48.72 591 ASN A C 1
ATOM 4692 O O . ASN A 1 591 ? -15.072 -35.371 -6.102 1.00 48.72 591 ASN A O 1
ATOM 4696 N N . ASP A 1 592 ? -13.556 -34.635 -7.602 1.00 44.50 592 ASP A N 1
ATOM 4697 C CA . ASP A 1 592 ? -13.413 -35.896 -8.330 1.00 44.50 592 ASP A CA 1
ATOM 4698 C C . ASP A 1 592 ? -12.324 -36.795 -7.700 1.00 44.50 592 ASP A C 1
ATOM 4700 O O . ASP A 1 592 ? -12.429 -38.018 -7.770 1.00 44.50 592 ASP A O 1
ATOM 4704 N N . GLU A 1 593 ? -11.317 -36.224 -7.018 1.00 44.88 593 GLU A N 1
ATOM 4705 C CA . GLU A 1 593 ? -10.262 -36.971 -6.301 1.00 44.88 593 GLU A CA 1
ATOM 4706 C C . GLU A 1 593 ? -10.679 -37.496 -4.910 1.00 44.88 593 GLU A C 1
ATOM 4708 O O . GLU A 1 593 ? -10.018 -38.384 -4.373 1.00 44.88 593 GLU A O 1
ATOM 4713 N N . GLU A 1 594 ? -11.779 -37.014 -4.316 1.00 42.28 594 GLU A N 1
ATOM 4714 C CA . GLU A 1 594 ? -12.330 -37.587 -3.071 1.00 42.28 594 GLU A CA 1
ATOM 4715 C C . GLU A 1 594 ? -13.157 -38.871 -3.312 1.00 42.28 594 GLU A C 1
ATOM 4717 O O . GLU A 1 594 ? -13.398 -39.638 -2.379 1.00 42.28 594 GLU A O 1
ATOM 4722 N N . GLN A 1 595 ? -13.560 -39.162 -4.556 1.00 35.41 595 GLN A N 1
ATOM 4723 C CA . GLN A 1 595 ? -14.350 -40.357 -4.893 1.00 35.41 595 GLN A CA 1
ATOM 4724 C C . GLN A 1 595 ? -13.575 -41.695 -4.951 1.00 35.41 595 GLN A C 1
ATOM 4726 O O . GLN A 1 595 ? -14.194 -42.713 -4.637 1.00 35.41 595 GLN A O 1
ATOM 4731 N N . PRO A 1 596 ? -12.267 -41.775 -5.283 1.00 37.06 596 PRO A N 1
ATOM 4732 C CA . PRO A 1 596 ? -11.538 -43.048 -5.302 1.00 37.06 596 PRO A CA 1
ATOM 4733 C C . PRO A 1 596 ? -11.026 -43.500 -3.924 1.00 37.06 596 PRO A C 1
ATOM 4735 O O . PRO A 1 596 ? -10.856 -44.695 -3.710 1.00 37.06 596 PRO A O 1
ATOM 4738 N N . LEU A 1 597 ? -10.790 -42.583 -2.976 1.00 36.59 597 LEU A N 1
ATOM 4739 C CA . LEU A 1 597 ? -10.161 -42.906 -1.680 1.00 36.59 597 LEU A CA 1
ATOM 4740 C C . LEU A 1 597 ? -11.112 -43.548 -0.655 1.00 36.59 597 LEU A C 1
ATOM 4742 O O . LEU A 1 597 ? -10.651 -44.077 0.349 1.00 36.59 597 LEU A O 1
ATOM 4746 N N . LEU A 1 598 ? -12.424 -43.547 -0.910 1.00 40.03 598 LEU A N 1
ATOM 4747 C CA . LEU A 1 598 ? -13.409 -44.283 -0.102 1.00 40.03 598 LEU A CA 1
ATOM 4748 C C . LEU A 1 598 ? -13.604 -45.738 -0.565 1.00 40.03 598 LEU A C 1
ATOM 4750 O O . LEU A 1 598 ? -14.397 -46.463 0.032 1.00 40.03 598 LEU A O 1
ATOM 4754 N N . ALA A 1 599 ? -12.913 -46.166 -1.627 1.00 41.03 599 ALA A N 1
ATOM 4755 C CA . ALA A 1 599 ? -13.007 -47.526 -2.152 1.00 41.03 599 ALA A CA 1
ATOM 4756 C C . ALA A 1 599 ? -11.911 -48.474 -1.628 1.00 41.03 599 ALA A C 1
ATOM 4758 O O . ALA A 1 599 ? -12.038 -49.676 -1.838 1.00 41.03 599 ALA A O 1
ATOM 4759 N N . ASP A 1 600 ? -10.880 -47.960 -0.943 1.00 37.81 600 ASP A N 1
ATOM 4760 C CA . ASP A 1 600 ? -9.656 -48.721 -0.622 1.00 37.81 600 ASP A CA 1
ATOM 4761 C C . ASP A 1 600 ? -9.424 -48.957 0.886 1.00 37.81 600 ASP A C 1
ATOM 4763 O O . ASP A 1 600 ? -8.398 -49.501 1.268 1.00 37.81 600 ASP A O 1
ATOM 4767 N N . ASP A 1 601 ? -10.375 -48.585 1.757 1.00 38.41 601 ASP A N 1
ATOM 4768 C CA . ASP A 1 601 ? -10.253 -48.737 3.227 1.00 38.41 601 ASP A CA 1
ATOM 4769 C C . ASP A 1 601 ? -10.983 -49.987 3.773 1.00 38.41 601 ASP A C 1
ATOM 4771 O O . ASP A 1 601 ? -11.277 -50.099 4.960 1.00 38.41 601 ASP A O 1
ATOM 4775 N N . ASN A 1 602 ? -11.300 -50.944 2.894 1.00 34.38 602 ASN A N 1
ATOM 4776 C CA . ASN A 1 602 ? -11.852 -52.250 3.261 1.00 34.38 602 ASN A CA 1
ATOM 4777 C C . ASN A 1 602 ? -10.826 -53.347 2.954 1.00 34.38 602 ASN A C 1
ATOM 4779 O O . ASN A 1 602 ? -11.057 -54.133 2.038 1.00 34.38 602 ASN A O 1
ATOM 4783 N N . ASN A 1 603 ? -9.690 -53.350 3.655 1.00 33.88 603 ASN A N 1
ATOM 4784 C CA . ASN A 1 603 ? -8.908 -54.548 3.996 1.00 33.88 603 ASN A CA 1
ATOM 4785 C C . ASN A 1 603 ? -7.605 -54.149 4.705 1.00 33.88 603 ASN A C 1
ATOM 4787 O O . ASN A 1 603 ? -6.741 -53.526 4.095 1.00 33.88 603 ASN A O 1
ATOM 4791 N N . ASP A 1 604 ? -7.515 -54.514 5.987 1.00 32.97 604 ASP A N 1
ATOM 4792 C CA . ASP A 1 604 ? -6.370 -55.173 6.647 1.00 32.97 604 ASP A CA 1
ATOM 4793 C C . ASP A 1 604 ? -6.237 -54.736 8.124 1.00 32.97 604 ASP A C 1
ATOM 4795 O O . ASP A 1 604 ? -5.661 -53.702 8.452 1.00 32.97 604 ASP A O 1
ATOM 4799 N N . ASP A 1 605 ? -6.864 -55.556 8.973 1.00 33.97 605 ASP A N 1
ATOM 4800 C CA . ASP A 1 605 ? -6.414 -56.181 10.228 1.00 33.97 605 ASP A CA 1
ATOM 4801 C C . ASP A 1 605 ? -5.719 -55.417 11.383 1.00 33.97 605 ASP A C 1
ATOM 4803 O O . ASP A 1 605 ? -4.885 -54.524 11.252 1.00 33.97 605 ASP A O 1
ATOM 4807 N N . GLU A 1 606 ? -6.114 -55.895 12.568 1.00 33.84 606 GLU A N 1
ATOM 4808 C CA . GLU A 1 606 ? -5.821 -55.527 13.955 1.00 33.84 606 GLU A CA 1
ATOM 4809 C C . GLU A 1 606 ? -4.351 -55.733 14.390 1.00 33.84 606 GLU A C 1
ATOM 4811 O O . GLU A 1 606 ? -3.726 -56.708 13.989 1.00 33.84 606 GLU A O 1
ATOM 4816 N N . GLU A 1 607 ? -3.838 -54.877 15.294 1.00 30.92 607 GLU A N 1
ATOM 4817 C CA . GLU A 1 607 ? -3.139 -55.272 16.543 1.00 30.92 607 GLU A CA 1
ATOM 4818 C C . GLU A 1 607 ? -2.797 -54.050 17.441 1.00 30.92 607 GLU A C 1
ATOM 4820 O O . GLU A 1 607 ? -2.547 -52.937 16.971 1.00 30.92 607 GLU A O 1
ATOM 4825 N N . ASP A 1 608 ? -2.845 -54.284 18.758 1.00 30.02 608 ASP A N 1
ATOM 4826 C CA . ASP A 1 608 ? -2.882 -53.350 19.898 1.00 30.02 608 ASP A CA 1
ATOM 4827 C C . ASP A 1 608 ? -1.560 -52.618 20.260 1.00 30.02 608 ASP A C 1
ATOM 4829 O O . ASP A 1 608 ? -0.477 -53.168 20.085 1.00 30.02 608 ASP A O 1
ATOM 4833 N N . ASP A 1 609 ? -1.645 -51.399 20.845 1.00 31.02 609 ASP A N 1
ATOM 4834 C CA . ASP A 1 609 ? -1.124 -51.071 22.205 1.00 31.02 609 ASP A CA 1
ATOM 4835 C C . ASP A 1 609 ? -1.251 -49.571 22.631 1.00 31.02 609 ASP A C 1
ATOM 4837 O O . ASP A 1 609 ? -1.273 -48.640 21.825 1.00 31.02 609 ASP A O 1
ATOM 4841 N N . GLU A 1 610 ? -1.329 -49.356 23.954 1.00 29.67 610 GLU A N 1
ATOM 4842 C CA . GLU A 1 610 ? -1.758 -48.181 24.756 1.00 29.67 610 GLU A CA 1
ATOM 4843 C C . GLU A 1 610 ? -1.252 -46.727 24.459 1.00 29.67 610 GLU A C 1
ATOM 4845 O O . GLU A 1 610 ? -0.161 -46.487 23.932 1.00 29.67 610 GLU A O 1
ATOM 4850 N N . PRO A 1 611 ? -1.975 -45.677 24.948 1.00 37.00 611 PRO A N 1
ATOM 4851 C CA . PRO A 1 611 ? -1.726 -44.275 24.610 1.00 37.00 611 PRO A CA 1
ATOM 4852 C C . PRO A 1 611 ? -0.946 -43.499 25.690 1.00 37.00 611 PRO A C 1
ATOM 4854 O O . PRO A 1 611 ? -1.537 -42.888 26.580 1.00 37.00 611 PRO A O 1
ATOM 4857 N N . ARG A 1 612 ? 0.385 -43.379 25.582 1.00 36.06 612 ARG A N 1
ATOM 4858 C CA . ARG A 1 612 ? 1.155 -42.392 26.381 1.00 36.06 612 ARG A CA 1
ATOM 4859 C C . ARG A 1 612 ? 2.346 -41.781 25.636 1.00 36.06 612 ARG A C 1
ATOM 4861 O O . ARG A 1 612 ? 3.488 -42.141 25.888 1.00 36.06 612 ARG A O 1
ATOM 4868 N N . ASN A 1 613 ? 2.074 -40.812 24.747 1.00 39.16 613 ASN A N 1
ATOM 4869 C CA . ASN A 1 613 ? 2.901 -39.614 24.442 1.00 39.16 613 ASN A CA 1
ATOM 4870 C C . ASN A 1 613 ? 2.460 -38.927 23.126 1.00 39.16 613 ASN A C 1
ATOM 4872 O O . ASN A 1 613 ? 3.239 -38.766 22.182 1.00 39.16 613 ASN A O 1
ATOM 4876 N N . GLY A 1 614 ? 1.203 -38.472 23.054 1.00 38.38 614 GLY A N 1
ATOM 4877 C CA . GLY A 1 614 ? 0.631 -37.877 21.835 1.00 38.38 614 GLY A CA 1
ATOM 4878 C C . GLY A 1 614 ? 1.332 -36.601 21.347 1.00 38.38 614 GLY A C 1
ATOM 4879 O O . GLY A 1 614 ? 1.411 -36.354 20.146 1.00 38.38 614 GLY A O 1
ATOM 4880 N N . THR A 1 615 ? 1.909 -35.800 22.245 1.00 40.78 615 THR A N 1
ATOM 4881 C CA . THR A 1 615 ? 2.531 -34.517 21.869 1.00 40.78 615 THR A CA 1
ATOM 4882 C C . THR A 1 615 ? 3.929 -34.706 21.276 1.00 40.78 615 THR A C 1
ATOM 4884 O O . THR A 1 615 ? 4.283 -34.062 20.292 1.00 40.78 615 THR A O 1
ATOM 4887 N N . ARG A 1 616 ? 4.726 -35.634 21.821 1.00 36.34 616 ARG A N 1
ATOM 4888 C CA . ARG A 1 616 ? 6.122 -35.850 21.399 1.00 36.34 616 ARG A CA 1
ATOM 4889 C C . ARG A 1 616 ? 6.213 -36.656 20.098 1.00 36.34 616 ARG A C 1
ATOM 4891 O O . ARG A 1 616 ? 7.056 -36.345 19.261 1.00 36.34 616 ARG A O 1
ATOM 4898 N N . ALA A 1 617 ? 5.304 -37.614 19.888 1.00 42.44 617 ALA A N 1
ATOM 4899 C CA . ALA A 1 617 ? 5.177 -38.355 18.630 1.00 42.44 617 ALA A CA 1
ATOM 4900 C C . ALA A 1 617 ? 4.651 -37.472 17.481 1.00 42.44 617 ALA A C 1
ATOM 4902 O O . ALA A 1 617 ? 5.173 -37.542 16.367 1.00 42.44 617 ALA A O 1
ATOM 4903 N N . ARG A 1 618 ? 3.702 -36.559 17.756 1.00 41.31 618 ARG A N 1
ATOM 4904 C CA . ARG A 1 618 ? 3.237 -35.549 16.784 1.00 41.31 618 ARG A CA 1
ATOM 4905 C C . ARG A 1 618 ? 4.331 -34.561 16.388 1.00 41.31 618 ARG A C 1
ATOM 4907 O O . ARG A 1 618 ? 4.486 -34.275 15.212 1.00 41.31 618 ARG A O 1
ATOM 4914 N N . ILE A 1 619 ? 5.138 -34.080 17.334 1.00 43.03 619 ILE A N 1
ATOM 4915 C CA . ILE A 1 619 ? 6.259 -33.175 17.020 1.00 43.03 619 ILE A CA 1
ATOM 4916 C C . ILE A 1 619 ? 7.322 -33.888 16.171 1.00 43.03 619 ILE A C 1
ATOM 4918 O O . ILE A 1 619 ? 7.863 -33.290 15.245 1.00 43.03 619 ILE A O 1
ATOM 4922 N N . ARG A 1 620 ? 7.597 -35.172 16.434 1.00 42.09 620 ARG A N 1
ATOM 4923 C CA . ARG A 1 620 ? 8.590 -35.950 15.676 1.00 42.09 620 ARG A CA 1
ATOM 4924 C C . ARG A 1 620 ? 8.107 -36.289 14.262 1.00 42.09 620 ARG A C 1
ATOM 4926 O O . ARG A 1 620 ? 8.877 -36.146 13.322 1.00 42.09 620 ARG A O 1
ATOM 4933 N N . THR A 1 621 ? 6.834 -36.647 14.096 1.00 48.12 621 THR A N 1
ATOM 4934 C CA . THR A 1 621 ? 6.208 -36.864 12.776 1.00 48.12 621 THR A CA 1
ATOM 4935 C C . THR A 1 621 ? 6.055 -35.562 11.984 1.00 48.12 621 THR A C 1
ATOM 4937 O O . THR A 1 621 ? 6.281 -35.560 10.777 1.00 48.12 621 THR A O 1
ATOM 4940 N N . LEU A 1 622 ? 5.768 -34.435 12.646 1.00 41.38 622 LEU A N 1
ATOM 4941 C CA . LEU A 1 622 ? 5.747 -33.106 12.026 1.00 41.38 622 LEU A CA 1
ATOM 4942 C C . LEU A 1 622 ? 7.142 -32.625 11.619 1.00 41.38 622 LEU A C 1
ATOM 4944 O O . LEU A 1 622 ? 7.285 -32.079 10.532 1.00 41.38 622 LEU A O 1
ATOM 4948 N N . ALA A 1 623 ? 8.172 -32.856 12.437 1.00 40.41 623 ALA A N 1
ATOM 4949 C CA . ALA A 1 623 ? 9.556 -32.543 12.084 1.00 40.41 623 ALA A CA 1
ATOM 4950 C C . ALA A 1 623 ? 10.056 -33.417 10.923 1.00 40.41 623 ALA A C 1
ATOM 4952 O O . ALA A 1 623 ? 10.734 -32.919 10.028 1.00 40.41 623 ALA A O 1
ATOM 4953 N N . HIS A 1 624 ? 9.668 -34.697 10.888 1.00 41.72 624 HIS A N 1
ATOM 4954 C CA . HIS A 1 624 ? 10.014 -35.588 9.782 1.00 41.72 624 HIS A CA 1
ATOM 4955 C C . HIS A 1 624 ? 9.277 -35.208 8.485 1.00 41.72 624 HIS A C 1
ATOM 4957 O O . HIS A 1 624 ? 9.905 -35.151 7.434 1.00 41.72 624 HIS A O 1
ATOM 4963 N N . LYS A 1 625 ? 7.986 -34.837 8.552 1.00 43.72 625 LYS A N 1
ATOM 4964 C CA . LYS A 1 625 ? 7.225 -34.308 7.400 1.00 43.72 625 LYS A CA 1
ATOM 4965 C C . LYS A 1 625 ? 7.716 -32.931 6.934 1.00 43.72 625 LYS A C 1
ATOM 4967 O O . LYS A 1 625 ? 7.760 -32.688 5.734 1.00 43.72 625 LYS A O 1
ATOM 4972 N N . ALA A 1 626 ? 8.120 -32.049 7.850 1.00 38.88 626 ALA A N 1
ATOM 4973 C CA . ALA A 1 626 ? 8.699 -30.746 7.515 1.00 38.88 626 ALA A CA 1
ATOM 4974 C C . ALA A 1 626 ? 10.072 -30.881 6.836 1.00 38.88 626 ALA A C 1
ATOM 4976 O O . ALA A 1 626 ? 10.365 -30.134 5.907 1.00 38.88 626 ALA A O 1
ATOM 4977 N N . ASN A 1 627 ? 10.881 -31.864 7.244 1.00 39.59 627 ASN A N 1
ATOM 4978 C CA . ASN A 1 627 ? 12.127 -32.195 6.554 1.00 39.59 627 ASN A CA 1
ATOM 4979 C C . ASN A 1 627 ? 11.866 -32.788 5.154 1.00 39.59 627 ASN A C 1
ATOM 4981 O O . ASN A 1 627 ? 12.550 -32.404 4.209 1.00 39.59 627 ASN A O 1
ATOM 4985 N N . ASN A 1 628 ? 10.821 -33.605 4.975 1.00 46.16 628 ASN A N 1
ATOM 4986 C CA . ASN A 1 628 ? 10.431 -34.123 3.653 1.00 46.16 628 ASN A CA 1
ATOM 4987 C C . ASN A 1 628 ? 9.866 -33.033 2.713 1.00 46.16 628 ASN A C 1
ATOM 4989 O O . ASN A 1 628 ? 9.955 -33.164 1.496 1.00 46.16 628 ASN A O 1
ATOM 4993 N N . ALA A 1 629 ? 9.320 -31.929 3.238 1.00 43.34 629 ALA A N 1
ATOM 4994 C CA . ALA A 1 629 ? 8.888 -30.788 2.419 1.00 43.34 629 ALA A CA 1
ATOM 4995 C C . ALA A 1 629 ? 10.068 -30.057 1.740 1.00 43.34 629 ALA A C 1
ATOM 4997 O O . ALA A 1 629 ? 9.885 -29.417 0.705 1.00 43.34 629 ALA A O 1
ATOM 4998 N N . ILE A 1 630 ? 11.283 -30.174 2.293 1.00 45.41 630 ILE A N 1
ATOM 4999 C CA . ILE A 1 630 ? 12.517 -29.663 1.673 1.00 45.41 630 ILE A CA 1
ATOM 5000 C C . ILE A 1 630 ? 12.968 -30.588 0.528 1.00 45.41 630 ILE A C 1
ATOM 5002 O O . ILE A 1 630 ? 13.454 -30.095 -0.488 1.00 45.41 630 ILE A O 1
ATOM 5006 N N . GLU A 1 631 ? 12.750 -31.904 0.643 1.00 46.66 631 GLU A N 1
ATOM 5007 C CA . GLU A 1 631 ? 13.002 -32.876 -0.438 1.00 46.66 631 GLU A CA 1
ATOM 5008 C C . GLU A 1 631 ? 12.007 -32.757 -1.607 1.00 46.66 631 GLU A C 1
ATOM 5010 O O . GLU A 1 631 ? 12.370 -33.049 -2.745 1.00 46.66 631 GLU A O 1
ATOM 5015 N N . LYS A 1 632 ? 10.786 -32.260 -1.360 1.00 53.31 632 LYS A N 1
ATOM 5016 C CA . LYS A 1 632 ? 9.747 -32.005 -2.381 1.00 53.31 632 LYS A CA 1
ATOM 5017 C C . LYS A 1 632 ? 9.784 -30.594 -2.977 1.00 53.31 632 LYS A C 1
ATOM 5019 O O . LYS A 1 632 ? 8.773 -30.096 -3.466 1.00 53.31 632 LYS A O 1
ATOM 5024 N N . LEU A 1 633 ? 10.924 -29.905 -2.939 1.00 54.97 633 LEU A N 1
ATOM 5025 C CA . LEU A 1 633 ? 11.054 -28.656 -3.684 1.00 54.97 633 LEU A CA 1
ATOM 5026 C C . LEU A 1 633 ? 10.988 -28.985 -5.190 1.00 54.97 633 LEU A C 1
ATOM 5028 O O . LEU A 1 633 ? 11.810 -29.780 -5.657 1.00 54.97 633 LEU A O 1
ATOM 5032 N N . PRO A 1 634 ? 10.066 -28.391 -5.975 1.00 60.03 634 PRO A N 1
ATOM 5033 C CA . PRO A 1 634 ? 10.036 -28.623 -7.412 1.00 60.03 634 PRO A CA 1
ATOM 5034 C C . PRO A 1 634 ? 11.419 -28.322 -7.993 1.00 60.03 634 PRO A C 1
ATOM 5036 O O . PRO A 1 634 ? 11.921 -27.210 -7.830 1.00 60.03 634 PRO A O 1
ATOM 5039 N N . LYS A 1 635 ? 12.051 -29.289 -8.674 1.00 58.09 635 LYS A N 1
ATOM 5040 C CA . LYS A 1 635 ? 13.396 -29.115 -9.269 1.00 58.09 635 LYS A CA 1
ATOM 5041 C C . LYS A 1 635 ? 13.463 -27.886 -10.195 1.00 58.09 635 LYS A C 1
ATOM 5043 O O . LYS A 1 635 ? 14.492 -27.227 -10.283 1.00 58.09 635 LYS A O 1
ATOM 5048 N N . ALA A 1 636 ? 12.328 -27.507 -10.784 1.00 53.78 636 ALA A N 1
ATOM 5049 C CA . ALA A 1 636 ? 12.119 -26.275 -11.545 1.00 53.78 636 ALA A CA 1
ATOM 5050 C C . ALA A 1 636 ? 12.399 -24.967 -10.764 1.00 53.78 636 ALA A C 1
ATOM 5052 O O . ALA A 1 636 ? 12.768 -23.954 -11.355 1.00 53.78 636 ALA A O 1
ATOM 5053 N N . LEU A 1 637 ? 12.242 -24.953 -9.436 1.00 55.97 637 LEU A N 1
ATOM 5054 C CA . LEU A 1 637 ? 12.590 -23.804 -8.589 1.00 55.97 637 LEU A CA 1
ATOM 5055 C C . LEU A 1 637 ? 14.096 -23.701 -8.312 1.00 55.97 637 LEU A C 1
ATOM 5057 O O . LEU A 1 637 ? 14.561 -22.623 -7.942 1.00 55.97 637 LEU A O 1
ATOM 5061 N N . LEU A 1 638 ? 14.843 -24.795 -8.489 1.00 55.41 638 LEU A N 1
ATOM 5062 C CA . LEU A 1 638 ? 16.290 -24.846 -8.267 1.00 55.41 638 LEU A CA 1
ATOM 5063 C C . LEU A 1 638 ? 17.086 -24.352 -9.483 1.00 55.41 638 LEU A C 1
ATOM 5065 O O . LEU A 1 638 ? 18.146 -23.764 -9.286 1.00 55.41 638 LEU A O 1
ATOM 5069 N N . ASP A 1 639 ? 16.543 -24.486 -10.701 1.00 61.22 639 ASP A N 1
ATOM 5070 C CA . ASP A 1 639 ? 17.148 -23.966 -11.936 1.00 61.22 639 ASP A CA 1
ATOM 5071 C C . ASP A 1 639 ? 16.300 -22.851 -12.590 1.00 61.22 639 ASP A C 1
ATOM 5073 O O . ASP A 1 639 ? 15.483 -23.083 -13.492 1.00 61.22 639 ASP A O 1
ATOM 5077 N N . PRO A 1 640 ? 16.500 -21.581 -12.191 1.00 58.94 640 PRO A N 1
ATOM 5078 C CA . PRO A 1 640 ? 15.765 -20.449 -12.755 1.00 58.94 640 PRO A CA 1
ATOM 5079 C C . PRO A 1 640 ? 16.102 -20.179 -14.230 1.00 58.94 640 PRO A C 1
ATOM 5081 O O . PRO A 1 640 ? 15.333 -19.508 -14.909 1.00 58.94 640 PRO A O 1
ATOM 5084 N N . LEU A 1 641 ? 17.240 -20.675 -14.733 1.00 57.62 641 LEU A N 1
ATOM 5085 C CA . LEU A 1 641 ? 17.687 -20.461 -16.115 1.00 57.62 641 LEU A CA 1
ATOM 5086 C C . LEU A 1 641 ? 17.051 -21.436 -17.114 1.00 57.62 641 LEU A C 1
ATOM 5088 O O . LEU A 1 641 ? 16.671 -21.014 -18.203 1.00 57.62 641 LEU A O 1
ATOM 5092 N N . SER A 1 642 ? 16.890 -22.713 -16.757 1.00 56.69 642 SER A N 1
ATOM 5093 C CA . SER A 1 642 ? 16.212 -23.692 -17.621 1.00 56.69 642 SER A CA 1
ATOM 5094 C C . SER A 1 642 ? 14.713 -23.391 -17.718 1.00 56.69 642 SER A C 1
ATOM 5096 O O . SER A 1 642 ? 14.147 -23.357 -18.808 1.00 56.69 642 SER A O 1
ATOM 5098 N N . THR A 1 643 ? 14.090 -23.024 -16.594 1.00 59.34 643 THR A N 1
ATOM 5099 C CA . THR A 1 643 ? 12.681 -22.592 -16.546 1.00 59.34 643 THR A CA 1
ATOM 5100 C C . THR A 1 643 ? 12.407 -21.237 -17.205 1.00 59.34 643 THR A C 1
ATOM 5102 O O . THR A 1 643 ? 11.251 -20.910 -17.473 1.00 59.34 643 THR A O 1
ATOM 5105 N N . LEU A 1 644 ? 13.441 -20.431 -17.468 1.00 60.38 644 LEU A N 1
ATOM 5106 C CA . LEU A 1 644 ? 13.326 -19.175 -18.214 1.00 60.38 644 LEU A CA 1
ATOM 5107 C C . LEU A 1 644 ? 13.180 -19.409 -19.722 1.00 60.38 644 LEU A C 1
ATOM 5109 O O . LEU A 1 644 ? 12.467 -18.655 -20.381 1.00 60.38 644 LEU A O 1
ATOM 5113 N N . LEU A 1 645 ? 13.837 -20.442 -20.256 1.00 57.44 645 LEU A N 1
ATOM 5114 C CA . LEU A 1 645 ? 13.790 -20.791 -21.678 1.00 57.44 645 LEU A CA 1
ATOM 5115 C C . LEU A 1 645 ? 12.598 -21.697 -22.017 1.00 57.44 645 LEU A C 1
ATOM 5117 O O . LEU A 1 645 ? 12.072 -21.621 -23.126 1.00 57.44 645 LEU A O 1
ATOM 5121 N N . GLU A 1 646 ? 12.119 -22.489 -21.055 1.00 62.56 646 GLU A N 1
ATOM 5122 C CA . GLU A 1 646 ? 10.971 -23.380 -21.233 1.00 62.56 646 GLU A CA 1
ATOM 5123 C C . GLU A 1 646 ? 9.873 -23.110 -20.188 1.00 62.56 646 GLU A C 1
ATOM 5125 O O . GLU A 1 646 ? 9.857 -23.719 -19.117 1.00 62.56 646 GLU A O 1
ATOM 5130 N N . PRO A 1 647 ? 8.880 -22.251 -20.503 1.00 58.00 647 PRO A N 1
ATOM 5131 C CA . PRO A 1 647 ? 7.759 -21.961 -19.603 1.00 58.00 647 PRO A CA 1
ATOM 5132 C C . PRO A 1 647 ? 6.911 -23.186 -19.226 1.00 58.00 647 PRO A C 1
ATOM 5134 O O . PRO A 1 647 ? 6.195 -23.145 -18.231 1.00 58.00 647 PRO A O 1
ATOM 5137 N N . ARG A 1 648 ? 6.986 -24.279 -20.002 1.00 55.50 648 ARG A N 1
ATOM 5138 C CA . ARG A 1 648 ? 6.311 -25.558 -19.706 1.00 55.50 648 ARG A CA 1
ATOM 5139 C C . ARG A 1 648 ? 6.894 -26.278 -18.489 1.00 55.50 648 ARG A C 1
ATOM 5141 O O . ARG A 1 648 ? 6.213 -27.120 -17.923 1.00 55.50 648 ARG A O 1
ATOM 5148 N N . LEU A 1 649 ? 8.124 -25.944 -18.098 1.00 56.75 649 LEU A N 1
ATOM 5149 C CA . LEU A 1 649 ? 8.778 -26.479 -16.905 1.00 56.75 649 LEU A CA 1
ATOM 5150 C C . LEU A 1 649 ? 8.368 -25.735 -15.626 1.00 56.75 649 LEU A C 1
ATOM 5152 O O . LEU A 1 649 ? 8.886 -26.048 -14.556 1.00 56.75 649 LEU A O 1
ATOM 5156 N N . LEU A 1 650 ? 7.491 -24.723 -15.710 1.00 63.75 650 LEU A N 1
ATOM 5157 C CA . LEU A 1 650 ? 6.928 -24.116 -14.508 1.00 63.75 650 LEU A CA 1
ATOM 5158 C C . LEU A 1 650 ? 6.200 -25.198 -13.696 1.00 63.75 650 LEU A C 1
ATOM 5160 O O . LEU A 1 650 ? 5.470 -25.998 -14.282 1.00 63.75 650 LEU A O 1
ATOM 5164 N N . PRO A 1 651 ? 6.406 -25.236 -12.367 1.00 65.12 651 PRO A N 1
ATOM 5165 C CA . PRO A 1 651 ? 5.798 -26.258 -11.531 1.00 65.12 651 PRO A CA 1
ATOM 5166 C C . PRO A 1 651 ? 4.278 -26.194 -11.661 1.00 65.12 651 PRO A C 1
ATOM 5168 O O . PRO A 1 651 ? 3.698 -25.100 -11.675 1.00 65.12 651 PRO A O 1
ATOM 5171 N N . SER A 1 652 ? 3.653 -27.365 -11.784 1.00 73.81 652 SER A N 1
ATOM 5172 C CA . SER A 1 652 ? 2.205 -27.445 -11.898 1.00 73.81 652 SER A CA 1
ATOM 5173 C C . SER A 1 652 ? 1.550 -26.960 -10.603 1.00 73.81 652 SER A C 1
ATOM 5175 O O . SER A 1 652 ? 2.170 -26.909 -9.535 1.00 73.81 652 SER A O 1
ATOM 5177 N N . VAL A 1 653 ? 0.274 -26.588 -10.684 1.00 75.88 653 VAL A N 1
ATOM 5178 C CA . VAL A 1 653 ? -0.488 -26.164 -9.502 1.00 75.88 653 VAL A CA 1
ATOM 5179 C C . VAL A 1 653 ? -0.563 -27.283 -8.459 1.00 75.88 653 VAL A C 1
ATOM 5181 O O . VAL A 1 653 ? -0.478 -26.991 -7.268 1.00 75.88 653 VAL A O 1
ATOM 5184 N N . ALA A 1 654 ? -0.617 -28.546 -8.893 1.00 74.19 654 ALA A N 1
ATOM 5185 C CA . ALA A 1 654 ? -0.578 -29.711 -8.012 1.00 74.19 654 ALA A CA 1
ATOM 5186 C C . ALA A 1 654 ? 0.761 -29.819 -7.257 1.00 74.19 654 ALA A C 1
ATOM 5188 O O . ALA A 1 654 ? 0.761 -29.908 -6.029 1.00 74.19 654 ALA A O 1
ATOM 5189 N N . ASP A 1 655 ? 1.894 -29.690 -7.959 1.00 76.50 655 ASP A N 1
ATOM 5190 C CA . ASP A 1 655 ? 3.229 -29.738 -7.334 1.00 76.50 655 ASP A CA 1
ATOM 5191 C C . ASP A 1 655 ? 3.409 -28.606 -6.309 1.00 76.50 655 ASP A C 1
ATOM 5193 O O . ASP A 1 655 ? 3.951 -28.790 -5.217 1.00 76.50 655 ASP A O 1
ATOM 5197 N N . LEU A 1 656 ? 2.938 -27.400 -6.652 1.00 80.44 656 LEU A N 1
ATOM 5198 C CA . LEU A 1 656 ? 2.996 -26.244 -5.758 1.00 80.44 656 LEU A CA 1
ATOM 5199 C C . LEU A 1 656 ? 2.075 -26.401 -4.550 1.00 80.44 656 LEU A C 1
ATOM 5201 O O . LEU A 1 656 ? 2.442 -25.971 -3.458 1.00 80.44 656 LEU A O 1
ATOM 5205 N N . ARG A 1 657 ? 0.894 -26.997 -4.725 1.00 81.25 657 ARG A N 1
ATOM 5206 C CA . ARG A 1 657 ? -0.044 -27.274 -3.633 1.00 81.25 657 ARG A CA 1
ATOM 5207 C C . ARG A 1 657 ? 0.578 -28.241 -2.637 1.00 81.25 657 ARG A C 1
ATOM 5209 O O . ARG A 1 657 ? 0.530 -27.973 -1.440 1.00 81.25 657 ARG A O 1
ATOM 5216 N N . GLU A 1 658 ? 1.196 -29.316 -3.120 1.00 79.00 658 GLU A N 1
ATOM 5217 C CA . GLU A 1 658 ? 1.878 -30.281 -2.261 1.00 79.00 658 GLU A CA 1
ATOM 5218 C C . GLU A 1 658 ? 3.007 -29.610 -1.466 1.00 79.00 658 GLU A C 1
ATOM 5220 O O . GLU A 1 658 ? 3.082 -29.768 -0.247 1.00 79.00 658 GLU A O 1
ATOM 5225 N N . TRP A 1 659 ? 3.818 -28.776 -2.124 1.00 78.81 659 TRP A N 1
ATOM 5226 C CA . TRP A 1 659 ? 4.881 -28.009 -1.469 1.00 78.81 659 TRP A CA 1
ATOM 5227 C C . TRP A 1 659 ? 4.358 -27.007 -0.423 1.00 78.81 659 TRP A C 1
ATOM 5229 O O . TRP A 1 659 ? 4.979 -26.808 0.622 1.00 78.81 659 TRP A O 1
ATOM 5239 N N . LEU A 1 660 ? 3.217 -26.367 -0.691 1.00 80.94 660 LEU A N 1
ATOM 5240 C CA . LEU A 1 660 ? 2.587 -25.411 0.222 1.00 80.94 660 LEU A CA 1
ATOM 5241 C C . LEU A 1 660 ? 1.811 -26.079 1.364 1.00 80.94 660 LEU A C 1
ATOM 5243 O O . LEU A 1 660 ? 1.534 -25.417 2.372 1.00 80.94 660 LEU A O 1
ATOM 5247 N N . SER A 1 661 ? 1.432 -27.349 1.212 1.00 75.94 661 SER A N 1
ATOM 5248 C CA . SER A 1 661 ? 0.656 -28.073 2.212 1.00 75.94 661 SER A CA 1
ATOM 5249 C C . SER A 1 661 ? 1.457 -28.189 3.513 1.00 75.94 661 SER A C 1
ATOM 5251 O O . SER A 1 661 ? 2.569 -28.713 3.566 1.00 75.94 661 SER A O 1
ATOM 5253 N N . ASN A 1 662 ? 0.904 -27.643 4.596 1.00 72.88 662 ASN A N 1
ATOM 5254 C CA . ASN A 1 662 ? 1.493 -27.756 5.923 1.00 72.88 662 ASN A CA 1
ATOM 5255 C C . ASN A 1 662 ? 0.454 -28.364 6.872 1.00 72.88 662 ASN A C 1
ATOM 5257 O O . ASN A 1 662 ? -0.413 -27.634 7.365 1.00 72.88 662 ASN A O 1
ATOM 5261 N N . PRO A 1 663 ? 0.560 -29.668 7.183 1.00 63.00 663 PRO A N 1
ATOM 5262 C CA . PRO A 1 663 ? -0.428 -30.376 7.994 1.00 63.00 663 PRO A CA 1
ATOM 5263 C C . PRO A 1 663 ? -0.673 -29.732 9.367 1.00 63.00 663 PRO A C 1
ATOM 5265 O O . PRO A 1 663 ? -1.797 -29.737 9.863 1.00 63.00 663 PRO A O 1
ATOM 5268 N N . ALA A 1 664 ? 0.354 -29.119 9.972 1.00 60.56 664 ALA A N 1
ATOM 5269 C CA . ALA A 1 664 ? 0.218 -28.433 11.260 1.00 60.56 664 ALA A CA 1
ATOM 5270 C C . ALA A 1 664 ? -0.626 -27.152 11.168 1.00 60.56 664 ALA A C 1
ATOM 5272 O O . ALA A 1 664 ? -1.340 -26.801 12.110 1.00 60.56 664 ALA A O 1
ATOM 5273 N N . ALA A 1 665 ? -0.551 -26.441 10.039 1.00 61.34 665 ALA A N 1
ATOM 5274 C CA . ALA A 1 665 ? -1.366 -25.254 9.803 1.00 61.34 665 ALA A CA 1
ATOM 5275 C C . ALA A 1 665 ? -2.832 -25.634 9.545 1.00 61.34 665 ALA A C 1
ATOM 5277 O O . ALA A 1 665 ? -3.733 -24.925 10.000 1.00 61.34 665 ALA A O 1
ATOM 5278 N N . GLU A 1 666 ? -3.065 -26.769 8.885 1.00 61.12 666 GLU A N 1
ATOM 5279 C CA . GLU A 1 666 ? -4.396 -27.283 8.550 1.00 61.12 666 GLU A CA 1
ATOM 5280 C C . GLU A 1 666 ? -5.159 -27.781 9.781 1.00 61.12 666 GLU A C 1
ATOM 5282 O O . GLU A 1 666 ? -6.321 -27.426 9.958 1.00 61.12 666 GLU A O 1
ATOM 5287 N N . SER A 1 667 ? -4.497 -28.491 10.702 1.00 55.38 667 SER A N 1
ATOM 5288 C CA . SER A 1 667 ? -5.129 -28.991 11.934 1.00 55.38 667 SER A CA 1
ATOM 5289 C C . SER A 1 667 ? -5.453 -27.908 12.974 1.00 55.38 667 SER A C 1
ATOM 5291 O O . SER A 1 667 ? -6.154 -28.174 13.945 1.00 55.38 667 SER A O 1
ATOM 5293 N N . SER A 1 668 ? -4.905 -26.697 12.825 1.00 58.03 668 SER A N 1
ATOM 5294 C CA . SER A 1 668 ? -5.027 -25.622 13.825 1.00 58.03 668 SER A CA 1
ATOM 5295 C C . SER A 1 668 ? -6.316 -24.795 13.717 1.00 58.03 668 SER A C 1
ATOM 5297 O O . SER A 1 668 ? -6.603 -23.984 14.599 1.00 58.03 668 SER A O 1
ATOM 5299 N N . GLN A 1 669 ? -7.090 -24.954 12.639 1.00 62.16 669 GLN A N 1
ATOM 5300 C CA . GLN A 1 669 ? -8.307 -24.172 12.428 1.00 62.16 669 GLN A CA 1
ATOM 5301 C C . GLN A 1 669 ? -9.508 -24.820 13.115 1.00 62.16 669 GLN A C 1
ATOM 5303 O O . GLN A 1 669 ? -9.977 -25.881 12.715 1.00 62.16 669 GLN A O 1
ATOM 5308 N N . LYS A 1 670 ? -10.045 -24.141 14.133 1.00 69.31 670 LYS A N 1
ATOM 5309 C CA . LYS A 1 670 ? -11.345 -24.495 14.704 1.00 69.31 670 LYS A CA 1
ATOM 5310 C C . LYS A 1 670 ? -12.450 -24.064 13.722 1.00 69.31 670 LYS A C 1
ATOM 5312 O O . LYS A 1 670 ? -12.409 -22.910 13.285 1.00 69.31 670 LYS A O 1
ATOM 5317 N N . PRO A 1 671 ? -13.412 -24.937 13.373 1.00 74.31 671 PRO A N 1
ATOM 5318 C CA . PRO A 1 671 ? -14.537 -24.549 12.529 1.00 74.31 671 PRO A CA 1
ATOM 5319 C C . PRO A 1 671 ? -15.334 -23.420 13.192 1.00 74.31 671 PRO A C 1
ATOM 5321 O O . PRO A 1 671 ? -15.471 -23.391 14.419 1.00 74.31 671 PRO A O 1
ATOM 5324 N N . LEU A 1 672 ? -15.839 -22.486 12.380 1.00 80.06 672 LEU A N 1
ATOM 5325 C CA . LEU A 1 672 ? -16.713 -21.427 12.876 1.00 80.06 672 LEU A CA 1
ATOM 5326 C C . LEU A 1 672 ? -18.034 -22.030 13.358 1.00 80.06 672 LEU A C 1
ATOM 5328 O O . LEU A 1 672 ? -18.608 -22.905 12.713 1.00 80.06 672 LEU A O 1
ATOM 5332 N N . THR A 1 673 ? -18.533 -21.516 14.474 1.00 85.75 673 THR A N 1
ATOM 5333 C CA . THR A 1 673 ? -19.892 -21.812 14.943 1.00 85.75 673 THR A CA 1
ATOM 5334 C C . THR A 1 673 ? -20.933 -21.120 14.061 1.00 85.75 673 THR A C 1
ATOM 5336 O O . THR A 1 673 ? -20.664 -20.081 13.455 1.00 85.75 673 THR A O 1
ATOM 5339 N N . GLU A 1 674 ? -22.152 -21.661 13.989 1.00 86.06 674 GLU A N 1
ATOM 5340 C CA . GLU A 1 674 ? -23.208 -21.103 13.129 1.00 86.06 674 GLU A CA 1
ATOM 5341 C C . GLU A 1 674 ? -23.553 -19.642 13.463 1.00 86.06 674 GLU A C 1
ATOM 5343 O O . GLU A 1 674 ? -23.807 -18.837 12.561 1.00 86.06 674 GLU A O 1
ATOM 5348 N N . GLU A 1 675 ? -23.493 -19.268 14.746 1.00 84.81 675 GLU A N 1
ATOM 5349 C CA . GLU A 1 675 ? -23.672 -17.884 15.198 1.00 84.81 675 GLU A CA 1
ATOM 5350 C C . GLU A 1 675 ? -22.567 -16.952 14.684 1.00 84.81 675 GLU A C 1
ATOM 5352 O O . GLU A 1 675 ? -22.828 -15.799 14.329 1.00 84.81 675 GLU A O 1
ATOM 5357 N N . GLU A 1 676 ? -21.326 -17.436 14.616 1.00 83.81 676 GLU A N 1
ATOM 5358 C CA . GLU A 1 676 ? -20.199 -16.668 14.086 1.00 83.81 676 GLU A CA 1
ATOM 5359 C C . GLU A 1 676 ? -20.332 -16.468 12.582 1.00 83.81 676 GLU A C 1
ATOM 5361 O O . GLU A 1 676 ? -20.119 -15.356 12.106 1.00 83.81 676 GLU A O 1
ATOM 5366 N N . VAL A 1 677 ? -20.747 -17.501 11.842 1.00 86.38 677 VAL A N 1
ATOM 5367 C CA . VAL A 1 677 ? -21.034 -17.383 10.404 1.00 86.38 677 VAL A CA 1
ATOM 5368 C C . VAL A 1 677 ? -22.172 -16.389 10.178 1.00 86.38 677 VAL A C 1
ATOM 5370 O O . VAL A 1 677 ? -22.076 -15.516 9.317 1.00 86.38 677 VAL A O 1
ATOM 5373 N N . LYS A 1 678 ? -23.235 -16.441 10.992 1.00 86.50 678 LYS A N 1
ATOM 5374 C CA . LYS A 1 678 ? -24.359 -15.495 10.899 1.00 86.50 678 LYS A CA 1
ATOM 5375 C C . LYS A 1 678 ? -23.911 -14.047 11.086 1.00 86.50 678 LYS A C 1
ATOM 5377 O O . LYS A 1 678 ? -24.369 -13.184 10.344 1.00 86.50 678 LYS A O 1
ATOM 5382 N N . ASN A 1 679 ? -22.972 -13.797 11.992 1.00 86.81 679 ASN A N 1
ATOM 5383 C CA . ASN A 1 679 ? -22.489 -12.452 12.300 1.00 86.81 679 ASN A CA 1
ATOM 5384 C C . ASN A 1 679 ? -21.223 -12.031 11.529 1.00 86.81 679 ASN A C 1
ATOM 5386 O O . ASN A 1 679 ? -20.764 -10.904 11.705 1.00 86.81 679 ASN A O 1
ATOM 5390 N N . ALA A 1 680 ? -20.657 -12.891 10.675 1.00 86.62 680 ALA A N 1
ATOM 5391 C CA . ALA A 1 680 ? -19.335 -12.685 10.078 1.00 86.62 680 ALA A CA 1
ATOM 5392 C C . ALA A 1 680 ? -19.224 -11.400 9.241 1.00 86.62 680 ALA A C 1
ATOM 5394 O O . ALA A 1 680 ? -18.241 -10.673 9.370 1.00 86.62 680 ALA A O 1
ATOM 5395 N N . TYR A 1 681 ? -20.226 -11.109 8.405 1.00 90.12 681 TYR A N 1
ATOM 5396 C CA . TYR A 1 681 ? -20.239 -9.955 7.492 1.00 90.12 681 TYR A CA 1
ATOM 5397 C C . TYR A 1 681 ? -21.230 -8.859 7.897 1.00 90.12 68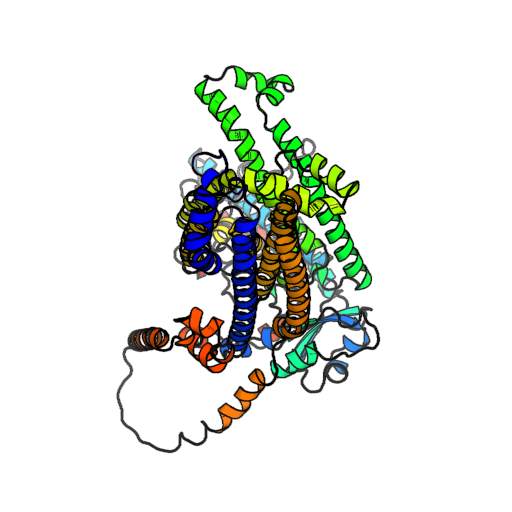1 TYR A C 1
ATOM 5399 O O . TYR A 1 681 ? -21.631 -8.035 7.075 1.00 90.12 681 TYR A O 1
ATOM 5407 N N . ILE A 1 682 ? -21.609 -8.818 9.173 1.00 89.19 682 ILE A N 1
ATOM 5408 C CA . ILE A 1 682 ? -22.386 -7.707 9.723 1.00 89.19 682 ILE A CA 1
ATOM 5409 C C . ILE A 1 682 ? -21.424 -6.576 10.091 1.00 89.19 682 ILE A C 1
ATOM 5411 O O . ILE A 1 682 ? -20.327 -6.820 10.598 1.00 89.19 682 ILE A O 1
ATOM 5415 N N . ASN A 1 683 ? -21.834 -5.327 9.849 1.00 89.44 683 ASN A N 1
ATOM 5416 C CA . ASN A 1 683 ? -21.038 -4.172 10.248 1.00 89.44 683 ASN A CA 1
ATOM 5417 C C . ASN A 1 683 ? -20.752 -4.238 11.767 1.00 89.44 683 ASN A C 1
ATOM 5419 O O . ASN A 1 683 ? -21.704 -4.245 12.556 1.00 89.44 683 ASN A O 1
ATOM 5423 N N . PRO A 1 684 ? -19.474 -4.231 12.199 1.00 89.06 684 PRO A N 1
ATOM 5424 C CA . PRO A 1 684 ? -19.107 -4.315 13.607 1.00 89.06 684 PRO A CA 1
ATOM 5425 C C . PRO A 1 684 ? -19.775 -3.259 14.490 1.00 89.06 684 PRO A C 1
ATOM 5427 O O . PRO A 1 684 ? -20.031 -3.533 15.658 1.00 89.06 684 PRO A O 1
ATOM 5430 N N . ALA A 1 685 ? -20.097 -2.074 13.961 1.00 87.94 685 ALA A N 1
ATOM 5431 C CA . ALA A 1 685 ? -20.783 -1.018 14.707 1.00 87.94 685 ALA A CA 1
ATOM 5432 C C . ALA A 1 685 ? -22.191 -1.436 15.183 1.00 87.94 685 ALA A C 1
ATOM 5434 O O . ALA A 1 685 ? -22.646 -0.996 16.242 1.00 87.94 685 ALA A O 1
ATOM 5435 N N . LEU A 1 686 ? -22.856 -2.344 14.459 1.00 87.44 686 LEU A N 1
ATOM 5436 C CA . LEU A 1 686 ? -24.178 -2.870 14.816 1.00 87.44 686 LEU A CA 1
ATOM 5437 C C . LEU A 1 686 ? -24.106 -3.896 15.951 1.00 87.44 686 LEU A C 1
ATOM 5439 O O . LEU A 1 686 ? -24.994 -3.946 16.795 1.00 87.44 686 LEU A O 1
ATOM 5443 N N . THR A 1 687 ? -23.029 -4.679 16.011 1.00 86.56 687 THR A N 1
ATOM 5444 C CA . THR A 1 687 ? -22.848 -5.755 17.000 1.00 86.56 687 THR A CA 1
ATOM 5445 C C . THR A 1 687 ? -21.927 -5.365 18.162 1.00 86.56 687 THR A C 1
ATOM 5447 O O . THR A 1 687 ? -21.765 -6.132 19.114 1.00 86.56 687 THR A O 1
ATOM 5450 N N . ALA A 1 688 ? -21.276 -4.198 18.100 1.00 86.31 688 ALA A N 1
ATOM 5451 C CA . ALA A 1 688 ? -20.282 -3.761 19.076 1.00 86.31 688 ALA A CA 1
ATOM 5452 C C . ALA A 1 688 ? -20.899 -3.494 20.456 1.00 86.31 688 ALA A C 1
ATOM 5454 O O . ALA A 1 688 ? -21.417 -2.406 20.731 1.00 86.31 688 ALA A O 1
ATOM 5455 N N . LYS A 1 689 ? -20.757 -4.460 21.364 1.00 87.56 689 LYS A N 1
ATOM 5456 C CA . LYS A 1 689 ? -21.082 -4.288 22.785 1.00 87.56 689 LYS A CA 1
ATOM 5457 C C . LYS A 1 689 ? -20.234 -3.183 23.422 1.00 87.56 689 LYS A C 1
ATOM 5459 O O . LYS A 1 689 ? -19.141 -2.879 22.932 1.00 87.56 689 LYS A O 1
ATOM 5464 N N . MET A 1 690 ? -20.742 -2.596 24.503 1.00 86.12 690 MET A N 1
ATOM 5465 C CA . MET A 1 690 ? -19.979 -1.648 25.310 1.00 86.12 690 MET A CA 1
ATOM 5466 C C . MET A 1 690 ? -18.691 -2.328 25.819 1.00 86.12 690 MET A C 1
ATOM 5468 O O . MET A 1 690 ? -18.764 -3.429 26.373 1.00 86.12 690 MET A O 1
ATOM 5472 N N . PRO A 1 691 ? -17.503 -1.740 25.587 1.00 86.75 691 PRO A N 1
ATOM 5473 C CA . PRO A 1 691 ? -16.269 -2.232 26.183 1.00 86.75 691 PRO A CA 1
ATOM 5474 C C . PRO A 1 691 ? -16.350 -2.140 27.707 1.00 86.75 691 PRO A C 1
ATOM 5476 O O . PRO A 1 691 ? -16.725 -1.091 28.220 1.00 86.75 691 PRO A O 1
ATOM 5479 N N . LYS A 1 692 ? -15.932 -3.192 28.418 1.00 88.75 692 LYS A N 1
ATOM 5480 C CA . LYS A 1 692 ? -15.756 -3.116 29.874 1.00 88.75 692 LYS A CA 1
ATOM 5481 C C . LYS A 1 692 ? -14.637 -2.129 30.203 1.00 88.75 692 LYS A C 1
ATOM 5483 O O . LYS A 1 692 ? -13.606 -2.204 29.541 1.00 88.75 692 LYS A O 1
ATOM 5488 N N . VAL A 1 693 ? -14.817 -1.235 31.167 1.00 90.19 693 VAL A N 1
ATOM 5489 C CA . VAL A 1 693 ? -13.767 -0.330 31.663 1.00 90.19 693 VAL A CA 1
ATOM 5490 C C . VAL A 1 693 ? -12.735 -1.158 32.423 1.00 90.19 693 VAL A C 1
ATOM 5492 O O . VAL A 1 693 ? -13.098 -1.982 33.261 1.00 90.19 693 VAL A O 1
ATOM 5495 N N . TRP A 1 694 ? -11.454 -0.979 32.104 1.00 90.44 694 TRP A N 1
ATOM 5496 C CA . TRP A 1 694 ? -10.365 -1.731 32.721 1.00 90.44 694 TRP A CA 1
ATOM 5497 C C . TRP A 1 694 ? -9.518 -0.832 33.626 1.00 90.44 694 TRP A C 1
ATOM 5499 O O . TRP A 1 694 ? -8.725 -0.012 33.153 1.00 90.44 694 TRP A O 1
ATOM 5509 N N . ILE A 1 695 ? -9.697 -1.014 34.932 1.00 89.75 695 ILE A N 1
ATOM 5510 C CA . ILE A 1 695 ? -9.047 -0.257 36.008 1.00 89.75 695 ILE A CA 1
ATOM 5511 C C . ILE A 1 695 ? -7.965 -1.163 36.625 1.00 89.75 695 ILE A C 1
ATOM 5513 O O . ILE A 1 695 ? -8.134 -2.376 36.614 1.00 89.75 695 ILE A O 1
ATOM 5517 N N . PRO A 1 696 ? -6.810 -0.672 37.103 1.00 88.69 696 PRO A N 1
ATOM 5518 C CA . PRO A 1 696 ? -5.891 -1.530 37.842 1.00 88.69 696 PRO A CA 1
ATOM 5519 C C . PRO A 1 696 ? -6.341 -1.702 39.296 1.00 88.69 696 PRO A C 1
ATOM 5521 O O . PRO A 1 696 ? -6.763 -0.757 39.949 1.00 88.69 696 PRO A O 1
ATOM 5524 N N . LYS A 1 697 ? -6.166 -2.903 39.840 1.00 87.19 697 LYS A N 1
ATOM 5525 C CA . LYS A 1 697 ? -6.442 -3.193 41.242 1.00 87.19 697 LYS A CA 1
ATOM 5526 C C . LYS A 1 697 ? -5.529 -2.396 42.166 1.00 87.19 697 LYS A C 1
ATOM 5528 O O . LYS A 1 697 ? -4.302 -2.384 42.011 1.00 87.19 697 LYS A O 1
ATOM 5533 N N . ASP A 1 698 ? -6.126 -1.765 43.167 1.00 83.81 698 ASP A N 1
ATOM 5534 C CA . ASP A 1 698 ? -5.425 -0.975 44.170 1.00 83.81 698 ASP A CA 1
ATOM 5535 C C . ASP A 1 698 ? -5.383 -1.682 45.537 1.00 83.81 698 ASP A C 1
ATOM 5537 O O . ASP A 1 698 ? -6.214 -2.526 45.868 1.00 83.81 698 ASP A O 1
ATOM 5541 N N . LYS A 1 699 ? -4.407 -1.320 46.378 1.00 75.62 699 LYS A N 1
ATOM 5542 C CA . LYS A 1 699 ? -4.294 -1.876 47.741 1.00 75.62 699 LYS A CA 1
ATOM 5543 C C . LYS A 1 699 ? -5.297 -1.275 48.731 1.00 75.62 699 LYS A C 1
ATOM 5545 O O . LYS A 1 699 ? -5.508 -1.851 49.794 1.00 75.62 699 LYS A O 1
ATOM 5550 N N . ASN A 1 700 ? -5.888 -0.125 48.404 1.00 70.56 700 ASN A N 1
ATOM 5551 C CA . ASN A 1 700 ? -6.727 0.653 49.316 1.00 70.56 700 ASN A CA 1
ATOM 5552 C C . ASN A 1 700 ? -8.234 0.409 49.096 1.00 70.56 700 ASN A C 1
ATOM 5554 O O . ASN A 1 700 ? -9.051 1.022 49.787 1.00 70.56 700 ASN A O 1
ATOM 5558 N N . GLY A 1 701 ? -8.609 -0.472 48.160 1.00 79.31 701 GLY A N 1
ATOM 5559 C CA . GLY A 1 701 ? -9.999 -0.810 47.845 1.00 79.31 701 GLY A CA 1
ATOM 5560 C C . GLY A 1 701 ? -10.776 0.315 47.154 1.00 79.31 701 GLY A C 1
ATOM 5561 O O . GLY A 1 701 ? -12.005 0.329 47.213 1.00 79.31 701 GLY A O 1
ATOM 5562 N N . LEU A 1 702 ? -10.087 1.286 46.547 1.00 82.44 702 LEU A N 1
ATOM 5563 C CA . LEU A 1 702 ? -10.696 2.341 45.740 1.00 82.44 702 LEU A CA 1
ATOM 5564 C C . LEU A 1 702 ? -11.201 1.799 44.400 1.00 82.44 702 LEU A C 1
ATOM 5566 O O . LEU A 1 702 ? -12.310 2.140 44.006 1.00 82.44 702 LEU A O 1
ATOM 5570 N N . SER A 1 703 ? -10.438 0.915 43.758 1.00 85.06 703 SER A N 1
ATOM 5571 C CA . SER A 1 703 ? -10.808 0.254 42.499 1.00 85.06 703 SER A CA 1
ATOM 5572 C C . SER A 1 703 ? -12.172 -0.437 42.614 1.00 85.06 703 SER A C 1
ATOM 5574 O O . SER A 1 703 ? -13.057 -0.205 41.796 1.00 85.06 703 SER A O 1
ATOM 5576 N N . ALA A 1 704 ? -12.401 -1.174 43.706 1.00 86.19 704 ALA A N 1
ATOM 5577 C CA . ALA A 1 704 ? -13.683 -1.817 44.003 1.00 86.19 704 ALA A CA 1
ATOM 5578 C C . ALA A 1 704 ? -14.852 -0.820 44.146 1.00 86.19 704 ALA A C 1
ATOM 5580 O O . ALA A 1 704 ? -15.963 -1.107 43.706 1.00 86.19 704 ALA A O 1
ATOM 5581 N N . LYS A 1 705 ? -14.613 0.365 44.724 1.00 86.44 705 LYS A N 1
ATOM 5582 C CA . LYS A 1 705 ? -15.639 1.417 44.843 1.00 86.44 705 LYS A CA 1
ATOM 5583 C C . LYS A 1 705 ? -15.951 2.069 43.503 1.00 86.44 705 LYS A C 1
ATOM 5585 O O . LYS A 1 705 ? -17.116 2.295 43.204 1.00 86.44 705 LYS A O 1
ATOM 5590 N N . GLU A 1 706 ? -14.934 2.355 42.693 1.00 86.12 706 GLU A N 1
ATOM 5591 C CA . GLU A 1 706 ? -15.138 2.914 41.351 1.00 86.12 706 GLU A CA 1
ATOM 5592 C C . GLU A 1 706 ? -15.859 1.911 40.437 1.00 86.12 706 GLU A C 1
ATOM 5594 O O . GLU A 1 706 ? -16.682 2.314 39.619 1.00 86.12 706 GLU A O 1
ATOM 5599 N N . ILE A 1 707 ? -15.616 0.604 40.598 1.00 87.56 707 ILE A N 1
ATOM 5600 C CA . ILE A 1 707 ? -16.403 -0.443 39.929 1.00 87.56 707 ILE A CA 1
ATOM 5601 C C . ILE A 1 707 ? -17.873 -0.353 40.353 1.00 87.56 707 ILE A C 1
ATOM 5603 O O . ILE A 1 707 ? -18.737 -0.262 39.486 1.00 87.56 707 ILE A O 1
ATOM 5607 N N . GLU A 1 708 ? -18.162 -0.285 41.656 1.00 88.62 708 GLU A N 1
ATOM 5608 C CA . GLU A 1 708 ? -19.538 -0.171 42.158 1.00 88.62 708 GLU A CA 1
ATOM 5609 C C . GLU A 1 708 ? -20.243 1.103 41.647 1.00 88.62 708 GLU A C 1
ATOM 5611 O O . GLU A 1 708 ? -21.415 1.073 41.269 1.00 88.62 708 GLU A O 1
ATOM 5616 N N . GLU A 1 709 ? -19.543 2.241 41.610 1.00 87.75 709 GLU A N 1
ATOM 5617 C CA . GLU A 1 709 ? -20.092 3.499 41.093 1.00 87.75 709 GLU A CA 1
ATOM 5618 C C . GLU A 1 709 ? -20.327 3.471 39.578 1.00 87.75 709 GLU A C 1
ATOM 5620 O O . GLU A 1 709 ? -21.334 4.001 39.108 1.00 87.75 709 GLU A O 1
ATOM 5625 N N . ASN A 1 710 ? -19.444 2.832 38.810 1.00 89.69 710 ASN A N 1
ATOM 5626 C CA . ASN A 1 710 ? -19.632 2.642 37.372 1.00 89.69 710 ASN A CA 1
ATOM 5627 C C . ASN A 1 710 ? -20.807 1.701 37.071 1.00 89.69 710 ASN A C 1
ATOM 5629 O O . ASN A 1 710 ? -21.635 2.001 36.205 1.00 89.69 710 ASN A O 1
ATOM 5633 N N . GLU A 1 711 ? -20.929 0.604 37.822 1.00 89.75 711 GLU A N 1
ATOM 5634 C CA . GLU A 1 711 ? -22.012 -0.368 37.665 1.00 89.75 711 GLU A CA 1
ATOM 5635 C C . GLU A 1 711 ? -23.384 0.242 37.974 1.00 89.75 711 GLU A C 1
ATOM 5637 O O . GLU A 1 711 ? -24.342 -0.023 37.244 1.00 89.75 711 GLU A O 1
ATOM 5642 N N . LYS A 1 712 ? -23.482 1.138 38.971 1.00 90.06 712 LYS A N 1
ATOM 5643 C CA . LYS A 1 712 ? -24.713 1.904 39.268 1.00 90.06 712 LYS A CA 1
ATOM 5644 C C . LYS A 1 712 ? -25.221 2.713 38.076 1.00 90.06 712 LYS A C 1
ATOM 5646 O O . LYS A 1 712 ? -26.420 2.952 37.964 1.00 90.06 712 LYS A O 1
ATOM 5651 N N . VAL A 1 713 ? -24.315 3.135 37.200 1.00 87.38 713 VAL A N 1
ATOM 5652 C CA . VAL A 1 713 ? -24.609 3.960 36.024 1.00 87.38 713 VAL A CA 1
ATOM 5653 C C . VAL A 1 713 ? -24.706 3.104 34.745 1.00 87.38 713 VAL A C 1
ATOM 5655 O O . VAL A 1 713 ? -24.930 3.618 33.653 1.00 87.38 713 VAL A O 1
ATOM 5658 N N . GLY A 1 714 ? -24.594 1.775 34.864 1.00 85.00 714 GLY A N 1
ATOM 5659 C CA . GLY A 1 714 ? -24.707 0.836 33.745 1.00 85.00 714 GLY A CA 1
ATOM 5660 C C . GLY A 1 714 ? -23.421 0.660 32.932 1.00 85.00 714 GLY A C 1
ATOM 5661 O O . GLY A 1 714 ? -23.467 0.114 31.828 1.00 85.00 714 GLY A O 1
ATOM 5662 N N . VAL A 1 715 ? -22.273 1.099 33.455 1.00 88.25 715 VAL A N 1
ATOM 5663 C CA . VAL A 1 715 ? -20.959 0.922 32.827 1.00 88.25 715 VAL A CA 1
ATOM 5664 C C . VAL A 1 715 ? -20.264 -0.279 33.467 1.00 88.25 715 VAL A C 1
ATOM 5666 O O . VAL A 1 715 ? -19.913 -0.253 34.640 1.00 88.25 715 VAL A O 1
ATOM 5669 N N . ALA A 1 716 ? -20.066 -1.352 32.699 1.00 88.31 716 ALA A N 1
ATOM 5670 C CA . ALA A 1 716 ? -19.388 -2.547 33.200 1.00 88.31 716 ALA A CA 1
ATOM 5671 C C . ALA A 1 716 ? -17.887 -2.279 33.394 1.00 88.31 716 ALA A C 1
ATOM 5673 O O . ALA A 1 716 ? -17.213 -1.906 32.432 1.00 88.31 716 ALA A O 1
ATOM 5674 N N . SER A 1 717 ? -17.356 -2.546 34.587 1.00 88.38 717 SER A N 1
ATOM 5675 C CA . SER A 1 717 ? -15.951 -2.300 34.945 1.00 88.38 717 SER A CA 1
ATOM 5676 C C . SER A 1 717 ? -15.294 -3.554 35.530 1.00 88.38 717 SER A C 1
ATOM 5678 O O . SER A 1 717 ? -15.975 -4.466 35.989 1.00 88.38 717 SER A O 1
ATOM 5680 N N . THR A 1 718 ? -13.967 -3.652 35.461 1.00 88.88 718 THR A N 1
ATOM 5681 C CA . THR A 1 718 ? -13.199 -4.778 36.019 1.00 88.88 718 THR A CA 1
ATOM 5682 C C . THR A 1 718 ? -11.785 -4.344 36.395 1.00 88.88 718 THR A C 1
ATOM 5684 O O . THR A 1 718 ? -11.182 -3.522 35.698 1.00 88.88 718 THR A O 1
ATOM 5687 N N . ASP A 1 719 ? -11.268 -4.909 37.488 1.00 87.44 719 ASP A N 1
ATOM 5688 C CA . ASP A 1 719 ? -9.906 -4.724 37.997 1.00 87.44 719 ASP A CA 1
ATOM 5689 C C . ASP A 1 719 ? -8.977 -5.928 37.748 1.00 87.44 719 ASP A C 1
ATOM 5691 O O . ASP A 1 719 ? -7.828 -5.955 38.194 1.00 87.44 719 ASP A O 1
ATOM 5695 N N . GLU A 1 720 ? -9.448 -6.939 37.015 1.00 84.69 720 GLU A N 1
ATOM 5696 C CA . GLU A 1 720 ? -8.705 -8.181 36.809 1.00 84.69 720 GLU A CA 1
ATOM 5697 C C . GLU A 1 720 ? -7.497 -7.989 35.874 1.00 84.69 720 GLU A C 1
ATOM 5699 O O . GLU A 1 720 ? -7.549 -7.278 34.867 1.00 84.69 720 GLU A O 1
ATOM 5704 N N . GLY A 1 721 ? -6.376 -8.642 36.200 1.00 81.75 721 GLY A N 1
ATOM 5705 C CA . GLY A 1 721 ? -5.186 -8.693 35.340 1.00 81.75 721 GLY A CA 1
ATOM 5706 C C . GLY A 1 721 ? -4.315 -7.426 35.317 1.00 81.75 721 GLY A C 1
ATOM 5707 O O . GLY A 1 721 ? -3.329 -7.385 34.574 1.00 81.75 721 GLY A O 1
ATOM 5708 N N . ALA A 1 722 ? -4.627 -6.403 36.120 1.00 86.25 722 ALA A N 1
ATOM 5709 C CA . ALA A 1 722 ? -3.800 -5.207 36.288 1.00 86.25 722 ALA A CA 1
ATOM 5710 C C . ALA A 1 722 ? -3.728 -4.770 37.757 1.00 86.25 722 ALA A C 1
ATOM 5712 O O . ALA A 1 722 ? -4.709 -4.856 38.479 1.00 86.25 722 ALA A O 1
ATOM 5713 N N . GLU A 1 723 ? -2.574 -4.269 38.197 1.00 87.00 723 GLU A N 1
ATOM 5714 C CA . GLU A 1 723 ? -2.328 -3.848 39.578 1.00 87.00 723 GLU A CA 1
ATOM 5715 C C . GLU A 1 723 ? -1.549 -2.528 39.637 1.00 87.00 723 GLU A C 1
ATOM 5717 O O . GLU A 1 723 ? -0.663 -2.242 38.819 1.00 87.00 723 GLU A O 1
ATOM 5722 N N . LEU A 1 724 ? -1.847 -1.717 40.650 1.00 84.94 724 LEU A N 1
ATOM 5723 C CA . LEU A 1 724 ? -1.069 -0.535 40.987 1.00 84.94 724 LEU A CA 1
ATOM 5724 C C . LEU A 1 724 ? -0.029 -0.884 42.063 1.00 84.94 724 LEU A C 1
ATOM 5726 O O . LEU A 1 724 ? -0.362 -1.220 43.198 1.00 84.94 724 LEU A O 1
ATOM 5730 N N . ASP A 1 725 ? 1.255 -0.767 41.722 1.00 79.19 725 ASP A N 1
ATOM 5731 C CA . ASP A 1 725 ? 2.352 -1.020 42.659 1.00 79.19 725 ASP A CA 1
ATOM 5732 C C . ASP A 1 725 ? 2.338 -0.011 43.828 1.00 79.19 725 ASP A C 1
ATOM 5734 O O . ASP A 1 725 ? 1.825 1.106 43.712 1.00 79.19 725 ASP A O 1
ATOM 5738 N N . GLY A 1 726 ? 2.995 -0.358 44.937 1.00 67.19 726 GLY A N 1
ATOM 5739 C CA . GLY A 1 726 ? 3.183 0.500 46.109 1.00 67.19 726 GLY A CA 1
ATOM 5740 C C . GLY A 1 726 ? 3.934 1.801 45.816 1.00 67.19 726 GLY A C 1
ATOM 5741 O O . GLY A 1 726 ? 3.901 2.685 46.663 1.00 67.19 726 GLY A O 1
ATOM 5742 N N . GLU A 1 727 ? 4.536 1.941 44.623 1.00 67.75 727 GLU A N 1
ATOM 5743 C CA . GLU A 1 727 ? 5.128 3.160 44.048 1.00 67.75 727 GLU A CA 1
ATOM 5744 C C . GLU A 1 727 ? 4.192 3.953 43.105 1.00 67.75 727 GLU A C 1
ATOM 5746 O O . GLU A 1 727 ? 4.528 5.057 42.674 1.00 67.75 727 GLU A O 1
ATOM 5751 N N . GLY A 1 728 ? 2.960 3.494 42.857 1.00 69.44 728 GLY A N 1
ATOM 5752 C CA . GLY A 1 728 ? 1.985 4.175 41.990 1.00 69.44 728 GLY A CA 1
ATOM 5753 C C . GLY A 1 728 ? 2.256 3.934 40.502 1.00 69.44 728 GLY A C 1
ATOM 5754 O O . GLY A 1 728 ? 1.730 4.633 39.630 1.00 69.44 728 GLY A O 1
ATOM 5755 N N . ARG A 1 729 ? 3.107 2.947 40.204 1.00 78.44 729 ARG A N 1
ATOM 5756 C CA . ARG A 1 729 ? 3.379 2.459 38.854 1.00 78.44 729 ARG A CA 1
ATOM 5757 C C . ARG A 1 729 ? 2.379 1.354 38.530 1.00 78.44 729 ARG A C 1
ATOM 5759 O O . ARG A 1 729 ? 2.221 0.424 39.308 1.00 78.44 729 ARG A O 1
ATOM 5766 N N . MET A 1 730 ? 1.731 1.452 37.376 1.00 82.31 730 MET A N 1
ATOM 5767 C CA . MET A 1 730 ? 0.817 0.413 36.905 1.00 82.31 730 MET A CA 1
ATOM 5768 C C . MET A 1 730 ? 1.610 -0.753 36.307 1.00 82.31 730 MET A C 1
ATOM 5770 O O . MET A 1 730 ? 2.497 -0.538 35.468 1.00 82.31 730 MET A O 1
ATOM 5774 N N . ARG A 1 731 ? 1.273 -1.966 36.746 1.00 82.00 731 ARG A N 1
ATOM 5775 C CA . ARG A 1 731 ? 1.726 -3.245 36.201 1.00 82.00 731 ARG A CA 1
ATOM 5776 C C . ARG A 1 731 ? 0.500 -4.025 35.727 1.00 82.00 731 ARG A C 1
ATOM 5778 O O . ARG A 1 731 ? -0.582 -3.874 36.276 1.00 82.00 731 ARG A O 1
ATOM 5785 N N . TRP A 1 732 ? 0.662 -4.839 34.700 1.00 83.00 732 TRP A N 1
ATOM 5786 C CA . TRP A 1 732 ? -0.368 -5.772 34.247 1.00 83.00 732 TRP A CA 1
ATOM 5787 C C . TRP A 1 732 ? 0.297 -7.114 33.951 1.00 83.00 732 TRP A C 1
ATOM 5789 O O . TRP A 1 732 ? 1.507 -7.133 33.695 1.00 83.00 732 TRP A O 1
ATOM 5799 N N . ASP A 1 733 ? -0.456 -8.207 34.058 1.00 78.31 733 ASP A N 1
ATOM 5800 C CA . ASP A 1 733 ? 0.077 -9.566 33.907 1.00 78.31 733 ASP A CA 1
ATOM 5801 C C . ASP A 1 733 ? 0.507 -9.808 32.452 1.00 78.31 733 ASP A C 1
ATOM 5803 O O . ASP A 1 733 ? -0.326 -9.942 31.559 1.00 78.31 733 ASP A O 1
ATOM 5807 N N . ARG A 1 734 ? 1.822 -9.807 32.205 1.00 78.56 734 ARG A N 1
ATOM 5808 C CA . ARG A 1 734 ? 2.406 -10.022 30.870 1.00 78.56 734 ARG A CA 1
ATOM 5809 C C . ARG A 1 734 ? 2.657 -11.493 30.558 1.00 78.56 734 ARG A C 1
ATOM 5811 O O . ARG A 1 734 ? 2.963 -11.796 29.406 1.00 78.56 734 ARG A O 1
ATOM 5818 N N . ASP A 1 735 ? 2.581 -12.361 31.561 1.00 77.31 735 ASP A N 1
ATOM 5819 C CA . ASP A 1 735 ? 2.920 -13.773 31.421 1.00 77.31 735 ASP A CA 1
ATOM 5820 C C . ASP A 1 735 ? 1.704 -14.568 30.931 1.00 77.31 735 ASP A C 1
ATOM 5822 O O . ASP A 1 735 ? 1.854 -15.488 30.127 1.00 77.31 735 ASP A O 1
ATOM 5826 N N . ASP A 1 736 ? 0.497 -14.159 31.338 1.00 79.31 736 ASP A N 1
ATOM 5827 C CA . ASP A 1 736 ? -0.761 -14.758 30.896 1.00 79.31 736 ASP A CA 1
ATOM 5828 C C . ASP A 1 736 ? -1.728 -13.722 30.298 1.00 79.31 736 ASP A C 1
ATOM 5830 O O . ASP A 1 736 ? -2.428 -12.985 30.997 1.00 79.31 736 ASP A O 1
ATOM 5834 N N . PHE 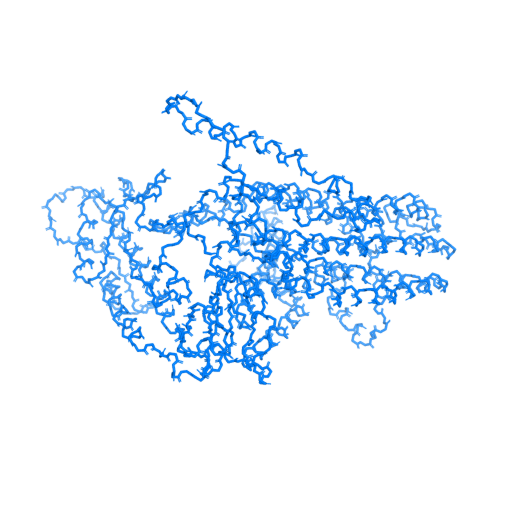A 1 737 ? -1.794 -13.689 28.964 1.00 79.81 737 PHE A N 1
ATOM 5835 C CA . PHE A 1 737 ? -2.690 -12.793 28.234 1.00 79.81 737 PHE A CA 1
ATOM 5836 C C . PHE A 1 737 ? -4.169 -13.163 28.385 1.00 79.81 737 PHE A C 1
ATOM 5838 O O . PHE A 1 737 ? -5.006 -12.298 28.127 1.00 79.81 737 PHE A O 1
ATOM 5845 N N . GLU A 1 738 ? -4.510 -14.398 28.772 1.00 79.69 738 GLU A N 1
ATOM 5846 C CA . GLU A 1 738 ? -5.905 -14.848 28.877 1.00 79.69 738 GLU A CA 1
ATOM 5847 C C . GLU A 1 738 ? -6.633 -14.192 30.053 1.00 79.69 738 GLU A C 1
ATOM 5849 O O . GLU A 1 738 ? -7.843 -13.974 29.987 1.00 79.69 738 GLU A O 1
ATOM 5854 N N . LYS A 1 739 ? -5.889 -13.789 31.088 1.00 79.00 739 LYS A N 1
ATOM 5855 C CA . LYS A 1 739 ? -6.421 -13.045 32.238 1.00 79.00 739 LYS A CA 1
ATOM 5856 C C . LYS A 1 739 ? -6.777 -11.596 31.919 1.00 79.00 739 LYS A C 1
ATOM 5858 O O . LYS A 1 739 ? -7.423 -10.936 32.728 1.00 79.00 739 LYS A O 1
ATOM 58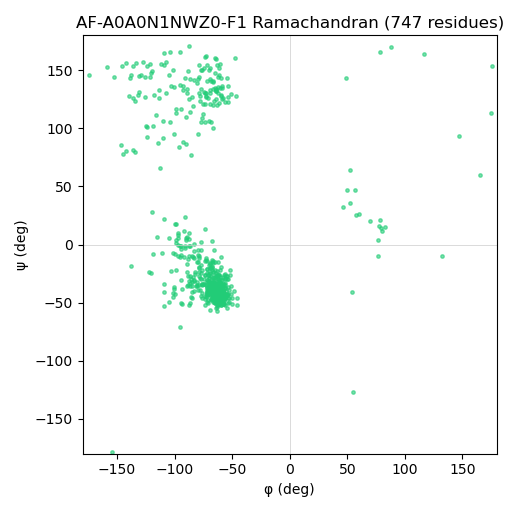63 N N . ALA A 1 740 ? -6.342 -11.063 30.775 1.00 81.00 740 ALA A N 1
ATOM 5864 C CA . ALA A 1 740 ? -6.698 -9.705 30.397 1.00 81.00 740 ALA A CA 1
ATOM 5865 C C . ALA A 1 740 ? -8.180 -9.658 29.966 1.00 81.00 740 ALA A C 1
ATOM 5867 O O . ALA A 1 740 ? -8.567 -10.359 29.030 1.00 81.00 740 ALA A O 1
ATOM 5868 N N . PRO A 1 741 ? -9.012 -8.765 30.529 1.00 78.56 741 PRO A N 1
ATOM 5869 C CA . PRO A 1 741 ? -10.454 -8.718 30.245 1.00 78.56 741 PRO A CA 1
ATOM 5870 C C . PRO A 1 741 ? -10.787 -8.315 28.797 1.00 78.56 741 PRO A C 1
ATOM 5872 O O . PRO A 1 741 ? -11.918 -8.463 28.329 1.00 78.56 741 PRO A O 1
ATOM 5875 N N . VAL A 1 742 ? -9.795 -7.789 28.076 1.00 80.00 742 VAL A N 1
ATOM 5876 C CA . VAL A 1 742 ? -9.856 -7.414 26.658 1.00 80.00 742 VAL A CA 1
ATOM 5877 C C . VAL A 1 742 ? -9.347 -8.509 25.713 1.00 80.00 742 VAL A C 1
ATOM 5879 O O . VAL A 1 742 ? -9.446 -8.337 24.494 1.00 80.00 742 VAL A O 1
ATOM 5882 N N . PHE A 1 743 ? -8.837 -9.631 26.235 1.00 79.44 743 PHE A N 1
ATOM 5883 C CA . PHE A 1 743 ? -8.321 -10.725 25.421 1.00 79.44 743 PHE A CA 1
ATOM 5884 C C . PHE A 1 743 ? -9.419 -11.368 24.576 1.00 79.44 743 PHE A C 1
ATOM 5886 O O . PHE A 1 743 ? -10.518 -11.684 25.034 1.00 79.44 743 PHE A O 1
ATOM 5893 N N . LYS A 1 744 ? -9.106 -11.557 23.294 1.00 74.31 744 LYS A N 1
ATOM 5894 C CA . LYS A 1 744 ? -9.945 -12.278 22.341 1.00 74.31 744 LYS A CA 1
ATOM 5895 C C . LYS A 1 744 ? -9.048 -13.133 21.463 1.00 74.31 744 LYS A C 1
ATOM 5897 O O . LYS A 1 744 ? -8.129 -12.615 20.829 1.00 74.31 744 LYS A O 1
ATOM 5902 N N . LEU A 1 745 ? -9.363 -14.422 21.370 1.00 71.44 745 LEU A N 1
ATOM 5903 C CA . LEU A 1 745 ? -8.718 -15.320 20.417 1.00 71.44 745 LEU A CA 1
ATOM 5904 C C . LEU A 1 745 ? -8.956 -14.820 18.986 1.00 71.44 745 LEU A C 1
ATOM 5906 O O . LEU A 1 745 ? -10.093 -14.562 18.578 1.00 71.44 745 LEU A O 1
ATOM 5910 N N . ALA A 1 746 ? -7.870 -14.670 18.226 1.00 65.81 746 ALA A N 1
ATOM 5911 C CA . ALA A 1 746 ? -7.934 -14.249 16.834 1.00 65.81 746 ALA A CA 1
ATOM 5912 C C . ALA A 1 746 ? -8.612 -15.338 15.990 1.00 65.81 746 ALA A C 1
ATOM 5914 O O . ALA A 1 746 ? -8.123 -16.463 15.899 1.00 65.81 746 ALA A O 1
ATOM 5915 N N . LYS A 1 747 ? -9.730 -14.989 15.350 1.00 68.00 747 LYS A N 1
ATOM 5916 C CA . LYS A 1 747 ? -10.483 -15.892 14.469 1.00 68.00 747 LYS A CA 1
ATOM 5917 C C . LYS A 1 747 ? -10.056 -15.678 13.017 1.00 68.00 747 LYS A C 1
ATOM 5919 O O . LYS A 1 747 ? -9.887 -14.535 12.586 1.00 68.00 747 LYS A O 1
ATOM 5924 N N . LYS A 1 748 ? -9.876 -16.767 12.267 1.00 62.19 748 LYS A N 1
ATOM 5925 C CA . LYS A 1 748 ? -9.609 -16.736 10.821 1.00 62.19 748 LYS A CA 1
ATOM 5926 C C . LYS A 1 748 ? -10.932 -16.994 10.093 1.00 62.19 748 LYS A C 1
ATOM 5928 O O . LYS A 1 748 ? -11.509 -18.055 10.289 1.00 62.19 748 LYS A O 1
ATOM 5933 N N . TYR A 1 749 ? -11.398 -16.006 9.327 1.00 55.97 749 TYR A N 1
ATOM 5934 C CA . TYR A 1 749 ? -12.653 -16.041 8.559 1.00 55.97 749 TYR A CA 1
ATOM 5935 C C . TYR A 1 749 ? -12.427 -16.429 7.096 1.00 55.97 749 TYR A C 1
ATOM 5937 O O . TYR A 1 749 ? -11.420 -15.984 6.491 1.00 55.97 749 TYR A O 1
#

Nearest PDB structures (foldseek):
  8xaj-assembly1_A  TM=7.836E-01  e=1.182E-20  Arabidopsis thaliana
  8xw0-assembly1_A  TM=7.491E-01  e=7.616E-21  Arabidopsis thaliana
  8ymm-assembly1_A  TM=8.414E-01  e=2.409E-18  Arabidopsis thaliana
  8xs4-assembly1_A  TM=7.389E-01  e=1.580E-19  Arabidopsis thaliana
  6ijz-assembly1_A  TM=7.455E-01  e=1.740E-17  Arabidopsis thaliana

Foldseek 3Di:
DVLLVVLCVLCVVQQQVCLLVQCAPDDDLLSRFPVSHQDLVSLVSLLVSLLVSLVLLLLLLLLVLVLLLLLLLLVCQFPLNFLFQLLQKKKFFFAALVCLDFVCVCVQQNPQWDDKDFAFQCVVLVVLLVVLVVLLVVLLVQVLQLQLLVLVVCVVDVPPPDDPDDRDPPSFDWDAPDPPDDDTDGSNVVSLVVNVVSVVVSVVVLVVTDDSNPDRTFMMMIGGPGSLSLQVSQPDDRDPDPQHRPPMDGSAFLLFFLSNLGHDDSVLLVVLLVVLVVVLVVCLLCVVVVLVVLLQVQQLVNCVVVPVVSVVLVVDDPVVNCCSRPPRSVVSSVVVVVCVLVVQLVSLSVSSDGTSLSSLLSSLVSVLVSCCVPVNVQLQLVPGSVVVVVCCVVCVVCVLQSLQVRLLVCLVVLLVVLVCLLVPVLVCLQVVVVVVVVLVCCVPPPQAGPVSNLCSVPDAAEDSLSNPLSVVLSLLLSSLLCSSRSVVSSVSSVSSVVSVVVSVVVCVVPGYDHPDCNSCLSVSVSSVSNVNSSLSNLSNSLSNSVVSVNVVSNVSSVVSNVVSVVSSVVSCVPSVVSSRGHDSVSRVVVVVVVVPVVVPPPDDDDDDDDDDDVPVVVVVVLVVVVVVLVVLDLVCVVDVPVCSVPVVSNDGSVSSSSSPDRPVVSVPADDDDPVCSVCRNHDCSSVPDNDANEHADEPVCVQVVSQVVSVVSVHHYDRWQWHQDSSSGIDGDPPDPVRPSPDDDDHRD

Sequence (749 aa):
MIICVLGCLLTWPILLPINATGGGDDSQLDKLAFGNVVESRRLYAHATIAWVFVGTIVLIITRERLFAISLRNAYATLRHVESRLSSKVVLFLSVPKDALDEERLQQFFGPSAVRSWYTPNAAEIEDLVSERASKIDQLESAELKLEKNVAKKARDSPQNGSGGGKYAHGTRPASKPYYVFGEDIDTIDKLRKEIPELEERIKSLRENVERPGVAKSGALFVEFKTQAEAQRALKSSRHHDPLAFKPRLSHVQPREVLWKNANIDPAARLSYSYLATAFIIATIILWSIPVGIVGTISNINYLTNKIHWLRWIDNLPDPILGILTGFVPPFILSFFVSYVPYFFRYIAKLSGQPTTVEAEKKTQHWYFAFQVIQVFLITTFSSGATTVATKIANEPGSIPVLLAKNLPKASNFYLSYFIIQGLGSAPKNVLNYSDLFQYIFYDKVFDRTPRQKYNRITQMKGIGWGSVYPKFANFAVIAIAYSCVAPLVLGFAAAGLYLFYISYRYQLLYAIQVKVEPRGQCYSNAMQHLMVGVYLAELCLLGLFSIKNAAGPVAMLAVLLVVTIVYHAVVNRYLSPLEKYLPLDELQSDNDEEQPLLADDNNDDEEDDEPRNGTRARIRTLAHKANNAIEKLPKALLDPLSTLLEPRLLPSVADLREWLSNPAAESSQKPLTEEEVKNAYINPALTAKMPKVWIPKDKNGLSAKEIEENEKVGVASTDEGAELDGEGRMRWDRDDFEKAPVFKLAKKY

Organism: NCBI:txid1664694

Solvent-accessible surface area (backbone atoms only — not comparable to full-atom values): 40916 Å² total; per-residue (Å²): 77,69,69,26,50,54,43,37,70,62,33,46,80,52,48,36,58,50,14,59,68,18,77,49,90,50,59,82,73,50,17,42,14,50,83,9,47,67,55,62,76,62,45,45,57,53,43,55,50,45,54,56,50,52,52,51,50,56,48,49,46,51,51,53,44,55,48,51,40,38,51,45,50,18,54,52,64,34,68,74,41,50,71,25,60,17,43,15,25,31,40,30,17,37,32,50,34,79,66,50,34,74,92,38,35,41,80,78,61,35,88,52,44,74,51,74,36,70,45,62,89,50,57,70,48,39,53,51,51,51,48,51,54,51,50,48,55,49,42,34,49,41,53,53,47,26,52,39,41,46,54,48,49,50,67,78,50,72,80,78,66,92,69,92,86,68,84,62,89,84,37,68,54,63,41,52,87,37,102,87,51,73,68,76,39,53,44,59,65,50,46,56,55,49,50,47,57,50,49,52,51,49,50,54,49,60,72,66,53,69,52,57,83,71,48,74,51,29,21,36,38,37,34,27,82,41,46,49,55,29,52,49,58,67,69,57,84,88,65,89,55,90,56,53,48,40,67,65,45,65,51,60,41,63,89,39,53,33,71,81,28,39,57,51,55,60,68,58,32,52,51,38,39,50,52,46,49,52,51,48,51,52,47,56,74,50,42,65,54,61,52,48,52,51,50,53,67,42,31,52,73,55,42,32,73,75,35,73,90,48,44,68,56,79,73,45,59,68,72,58,40,48,46,50,63,66,46,48,29,61,49,54,51,52,53,56,61,65,42,48,54,58,53,43,37,51,50,27,52,70,20,41,34,49,29,53,51,56,14,32,50,52,19,22,56,56,42,28,52,37,36,45,49,57,66,43,48,35,59,39,57,71,71,43,62,68,60,52,50,55,49,43,74,76,38,64,88,45,52,31,48,56,40,34,68,26,51,70,76,35,45,68,57,51,42,50,47,27,48,51,47,21,69,50,50,21,55,47,57,64,68,34,53,69,59,50,51,49,49,55,48,40,55,72,75,67,41,78,38,63,62,50,47,49,52,60,72,70,55,66,47,62,64,60,61,26,57,51,47,24,56,56,30,38,55,50,18,52,34,49,36,32,35,81,42,32,37,68,42,14,51,41,40,22,55,21,44,47,40,40,49,57,27,51,53,51,33,59,74,76,60,44,43,85,76,64,81,56,76,58,44,62,55,52,51,39,48,58,50,38,52,56,12,52,52,50,24,52,38,25,51,38,16,43,30,55,76,62,70,28,65,67,44,29,54,55,44,55,51,49,51,52,50,51,51,53,50,52,52,52,50,49,67,66,45,50,59,54,66,72,43,79,71,56,69,78,58,50,54,61,71,62,61,61,65,64,69,75,71,70,80,85,78,84,86,88,85,90,84,86,94,86,57,73,68,65,55,49,53,51,52,49,52,52,51,55,54,48,46,65,74,51,53,58,67,45,76,76,39,67,68,63,36,65,78,36,71,83,50,53,70,49,44,66,58,46,29,60,52,67,60,49,70,74,67,52,73,66,64,77,80,80,52,72,71,52,60,72,52,49,68,51,62,60,59,78,72,60,68,84,76,64,42,55,46,50,33,48,92,81,56,55,46,62,49,53,33,54,58,34,46,77,55,72,40,54,54,45,42,65,48,25,34,44,45,101,85,59,49,79,49,60,58,83,88,48,60,82,56,34,88,83,58,71,85,87,78,89,83

InterPro domains:
  IPR003864 CSC1/OSCA1-like, 7TM region [PF02714] (273-545)
  IPR022257 10TM putative phosphate transporter, extracellular tail [PF12621] (645-734)
  IPR027815 CSC1/OSCA1-like, cytosolic domain [PF14703] (88-261)
  IPR032880 CSC1/OSCA1-like, N-terminal transmembrane domain [PF13967] (2-64)
  IPR045122 Calcium permeable stress-gated cation channel 1-like [PTHR13018] (3-700)

Radius of gyration: 31.6 Å; Cα contacts (8 Å, |Δi|>4): 918; chains: 1; bounding box: 75×93×97 Å

Mean predicted aligned error: 10.65 Å